Protein 9YRW (pdb70)

B-factor: mean 42.27, std 13.44, range [23.38, 127.54]

Foldseek 3Di:
DAADADAADQPQADFLLFWACFLLVNDTDGATDNHHLEAEEEEEDDAQQDFAFLQVVLFQLQVLLVVLCSPLPVNRHYQYEYEYELADPSLQVSCVVVVHDSNVSRVVRVVNVVVLCVQLLRDDHNYYHYQVVCVVLLLVLLVLLVVLVQWDAFPLLWIWGNQVVQCVDPQEDFLSRCNPPDVRDPDPPIFTQWAADDPPGDWDQHPRHTTGGTDASSRLRVSCVPPNQAGSEYEEAPVCSPPRVSVSQSSSCSNVVGRHSYNGYAHFAAEAEPPHGQDPVVVPTHGSVNVCVPDHSQLSLVLSLQDQGRYYHYDYPPCPSSPVSVVLVVLVVVLCVLLVVCLVPPDPVPADAPCDPLNVVLVVLLVVLVVQLSVCCSHNHNSNVNSVSLVVSSVSVVVCSVDPRDNSVVSVVSVVVVVSVCVSSSHDD/DLAADADAADQPQADFQLFWACFLLVNGTDGATDNHHLEAEEEEEDDAFQDFAFLQNVLFQLLVLLLVLCSPLPVNRHYQYEYEYELDDPVLQVSCVVVVDDSNVNRVVRVVNVVVLCVQLLRDDHNYYHYCVVCVVLLLVLLVLLVVLVQWDAFPLLWIWGNQVVLCVDPQEDFLSRCNPPAVRDPDPRIFTQWAADDPPGDWDDHPRHTTGGTDASRRLRVCCVPPNQAGSEYEEAPVCSPPRVSVSQSSSCSNVVHRHRYNGYAHFYAEDEPPHGQDPVVPPTHGSVNVPVVDGSQLSLVLSLQDQGRYYDYDYDPCPSSPVSVVLVVLVVVLCVLLVVLLVPDDPVPADQPCDPLNVVLVVLLVVLVVQLSVCCSHNHNSSVNSVSLVVSSVSVVVCSVDPRDNSVVSVVSVVVVVSVCVSSSHDD

InterPro domains:
  IPR009080 Aminoacyl-tRNA synthetase, class Ia, anticodon-binding [SSF47323] (462-638)
  IPR014729 Rossmann-like alpha/beta/alpha sandwich fold [G3DSA:3.40.50.620] (89-422)
  IPR015803 Cysteine-tRNA ligase [MF_00041] (107-642)
  IPR015803 Cysteine-tRNA ligase [TIGR00435] (108-636)
  IPR024909 Cysteinyl-tRNA synthetase/mycothiol ligase [PR00983] (130-141)
  IPR024909 Cysteinyl-tRNA synthetase/mycothiol ligase [PR00983] (167-176)
  IPR024909 Cysteinyl-tRNA synthetase/mycothiol ligase [PR00983] (307-325)
  IPR024909 Cysteinyl-tRNA synthetase/mycothiol ligase [PR00983] (338-359)
  IPR024909 Cysteinyl-tRNA synthetase/mycothiol ligase [PTHR10890] (93-652)
  IPR032678 tRNA synthetases class I, catalytic domain [PF01406] (122-423)
  IPR032678 tRNA synthetases class I, catalytic domain [cd00672] (111-422)

Structure (mmCIF, N/CA/C/O backbone):
data_9YRW
#
_entry.id   9YRW
#
_cell.length_a   120.001
_cell.length_b   120.001
_cell.length_c   367.223
_cell.angle_alpha   90.00
_cell.angle_beta   90.00
_cell.angle_gamma   120.00
#
_symmetry.space_group_name_H-M   'P 61 2 2'
#
loop_
_entity.id
_entity.type
_entity.pdbx_description
1 polymer 'Cysteine--tRNA ligase'
2 non-polymer 'MALONATE ION'
3 non-polymer "O5'-(L-GLUTAMYL-SULFAMOYL)-ADENOSINE"
4 non-polymer 'ZINC ION'
5 non-polymer 'SODIUM ION'
6 water water
#
loop_
_atom_site.group_PDB
_atom_site.id
_atom_site.type_symbol
_atom_site.label_atom_id
_atom_site.label_alt_id
_atom_site.label_comp_id
_atom_site.label_asym_id
_atom_site.label_entity_id
_atom_site.label_seq_id
_atom_site.pdbx_PDB_ins_code
_atom_site.Cartn_x
_atom_site.Cartn_y
_atom_site.Cartn_z
_atom_site.occupancy
_atom_site.B_iso_or_equiv
_atom_site.auth_seq_id
_atom_site.auth_comp_id
_atom_site.auth_asym_id
_atom_site.auth_atom_id
_atom_site.pdbx_PDB_model_num
ATOM 1 N N . SER A 1 21 ? 20.204 -35.319 -28.958 1.00 81.70 13 SER A N 1
ATOM 2 C CA . SER A 1 21 ? 19.054 -34.778 -28.241 1.00 87.27 13 SER A CA 1
ATOM 3 C C . SER A 1 21 ? 19.035 -35.156 -26.755 1.00 83.25 13 SER A C 1
ATOM 4 O O . SER A 1 21 ? 18.225 -34.627 -25.989 1.00 84.22 13 SER A O 1
ATOM 7 N N . LEU A 1 22 ? 19.918 -36.067 -26.343 1.00 62.34 14 LEU A N 1
ATOM 8 C CA . LEU A 1 22 ? 20.002 -36.481 -24.942 1.00 60.29 14 LEU A CA 1
ATOM 9 C C . LEU A 1 22 ? 21.461 -36.525 -24.506 1.00 55.39 14 LEU A C 1
ATOM 10 O O . LEU A 1 22 ? 22.321 -37.008 -25.252 1.00 48.26 14 LEU A O 1
ATOM 15 N N . PRO A 1 23 ? 21.772 -36.052 -23.306 1.00 59.29 15 PRO A N 1
ATOM 16 C CA . PRO A 1 23 ? 23.181 -36.005 -22.893 1.00 56.39 15 PRO A CA 1
ATOM 17 C C . PRO A 1 23 ? 23.771 -37.403 -22.771 1.00 56.91 15 PRO A C 1
ATOM 18 O O . PRO A 1 23 ? 23.106 -38.346 -22.334 1.00 55.45 15 PRO A O 1
ATOM 22 N N . LYS A 1 24 ? 25.031 -37.526 -23.171 1.00 56.94 16 LYS A N 1
ATOM 23 C CA . LYS A 1 24 ? 25.791 -38.760 -23.045 1.00 59.16 16 LYS A CA 1
ATOM 24 C C . LYS A 1 24 ? 26.735 -38.668 -21.850 1.00 55.17 16 LYS A C 1
ATOM 25 O O . LYS A 1 24 ? 27.115 -37.577 -21.406 1.00 54.17 16 LYS A O 1
ATOM 27 N N . TRP A 1 25 ? 27.098 -39.832 -21.319 1.00 48.61 17 TRP A N 1
ATOM 28 C CA . TRP A 1 25 ? 28.010 -39.921 -20.187 1.00 47.01 17 TRP A CA 1
ATOM 29 C C . TRP A 1 25 ? 29.101 -40.932 -20.501 1.00 40.09 17 TRP A C 1
ATOM 30 O O . TRP A 1 25 ? 28.825 -41.991 -21.064 1.00 41.68 17 TRP A O 1
ATOM 41 N N . ASN A 1 26 ? 30.336 -40.597 -20.139 1.00 40.34 18 ASN A N 1
ATOM 42 C CA . ASN A 1 26 ? 31.498 -41.449 -20.377 1.00 48.27 18 ASN A CA 1
ATOM 43 C C . ASN A 1 26 ? 31.950 -42.023 -19.035 1.00 43.57 18 ASN A C 1
ATOM 44 O O . ASN A 1 26 ? 32.368 -41.279 -18.143 1.00 39.48 18 ASN A O 1
ATOM 49 N N . GLN A 1 27 ? 31.841 -43.332 -18.890 1.00 42.68 19 GLN A N 1
ATOM 50 C CA . GLN A 1 27 ? 32.348 -44.004 -17.702 1.00 48.20 19 GLN A CA 1
ATOM 51 C C . GLN A 1 27 ? 33.870 -43.981 -17.732 1.00 44.91 19 GLN A C 1
ATOM 52 O O . GLN A 1 27 ? 34.457 -44.289 -18.767 1.00 43.96 19 GLN A O 1
ATOM 58 N N . PRO A 1 28 ? 34.544 -43.620 -16.642 1.00 39.67 20 PRO A N 1
ATOM 59 C CA . PRO A 1 28 ? 36.015 -43.642 -16.667 1.00 40.56 20 PRO A CA 1
ATOM 60 C C . PRO A 1 28 ? 36.541 -45.046 -16.949 1.00 43.28 20 PRO A C 1
ATOM 61 O O . PRO A 1 28 ? 35.944 -46.052 -16.556 1.00 40.83 20 PRO A O 1
ATOM 65 N N . SER A 1 29 ? 37.675 -45.113 -17.641 1.00 42.44 21 SER A N 1
ATOM 66 C CA . SER A 1 29 ? 38.303 -46.404 -17.899 1.00 47.64 21 SER A CA 1
ATOM 67 C C . SER A 1 29 ? 38.813 -47.036 -16.606 1.00 42.52 21 SER A C 1
ATOM 68 O O . SER A 1 29 ? 39.281 -46.357 -15.686 1.00 42.44 21 SER A O 1
ATOM 71 N N . LYS A 1 30 ? 38.737 -48.361 -16.553 1.00 43.59 22 LYS A N 1
ATOM 72 C CA . LYS A 1 30 ? 39.122 -49.092 -15.359 1.00 45.61 22 LYS A CA 1
ATOM 73 C C . LYS A 1 30 ? 40.617 -49.365 -15.281 1.00 47.93 22 LYS A C 1
ATOM 74 O O . LYS A 1 30 ? 41.101 -49.745 -14.217 1.00 41.64 22 LYS A O 1
ATOM 80 N N . GLU A 1 31 ? 41.367 -49.158 -16.353 1.00 49.59 23 GLU A N 1
ATOM 81 C CA . GLU A 1 31 ? 42.758 -49.589 -16.356 1.00 54.86 23 GLU A CA 1
ATOM 82 C C . GLU A 1 31 ? 43.575 -48.723 -15.409 1.00 46.36 23 GLU A C 1
ATOM 83 O O . GLU A 1 31 ? 43.560 -47.493 -15.504 1.00 45.93 23 GLU A O 1
ATOM 89 N N . GLY A 1 32 ? 44.278 -49.368 -14.481 1.00 47.18 24 GLY A N 1
ATOM 90 C CA . GLY A 1 32 ? 45.126 -48.653 -13.554 1.00 45.59 24 GLY A CA 1
ATOM 91 C C . GLY A 1 32 ? 44.410 -48.023 -12.383 1.00 42.04 24 GLY A C 1
ATOM 92 O O . GLY A 1 32 ? 45.046 -47.303 -11.609 1.00 44.12 24 GLY A O 1
ATOM 93 N N . LYS A 1 33 ? 43.121 -48.288 -12.211 1.00 42.58 25 LYS A N 1
ATOM 94 C CA . LYS A 1 33 ? 42.327 -47.668 -11.160 1.00 38.08 25 LYS A CA 1
ATOM 95 C C . LYS A 1 33 ? 42.072 -48.657 -10.033 1.00 39.36 25 LYS A C 1
ATOM 96 O O . LYS A 1 33 ? 42.130 -49.870 -10.219 1.00 39.81 25 LYS A O 1
ATOM 102 N N . LYS A 1 34 ? 41.784 -48.119 -8.850 1.00 38.84 26 LYS A N 1
ATOM 103 C CA . LYS A 1 34 ? 41.213 -48.934 -7.786 1.00 37.71 26 LYS A CA 1
ATOM 104 C C . LYS A 1 34 ? 39.782 -49.321 -8.155 1.00 35.21 26 LYS A C 1
ATOM 105 O O . LYS A 1 34 ? 38.948 -48.456 -8.429 1.00 34.44 26 LYS A O 1
ATOM 111 N N . ILE A 1 35 ? 39.490 -50.614 -8.153 1.00 34.63 27 ILE A N 1
ATOM 112 C CA . ILE A 1 35 ? 38.184 -51.135 -8.548 1.00 35.87 27 ILE A CA 1
ATOM 113 C C . ILE A 1 35 ? 37.612 -51.881 -7.351 1.00 34.23 27 ILE A C 1
ATOM 114 O O . ILE A 1 35 ? 38.113 -52.955 -6.999 1.00 36.71 27 ILE A O 1
ATOM 119 N N . THR A 1 36 ? 36.538 -51.349 -6.750 1.00 34.03 28 THR A N 1
ATOM 120 C CA . THR A 1 36 ? 35.893 -51.999 -5.606 1.00 34.40 28 THR A CA 1
ATOM 121 C C . THR A 1 36 ? 34.590 -52.687 -5.968 1.00 36.41 28 THR A C 1
ATOM 122 O O . THR A 1 36 ? 34.088 -53.488 -5.176 1.00 33.34 28 THR A O 1
ATOM 126 N N . ASN A 1 37 ? 34.046 -52.394 -7.142 1.00 32.79 29 ASN A N 1
ATOM 127 C CA . ASN A 1 37 ? 32.709 -52.790 -7.576 1.00 30.77 29 ASN A CA 1
ATOM 128 C C . ASN A 1 37 ? 31.616 -52.032 -6.836 1.00 34.75 29 ASN A C 1
ATOM 129 O O . ASN A 1 37 ? 30.447 -52.429 -6.862 1.00 31.21 29 ASN A O 1
ATOM 134 N N . LEU A 1 38 ? 31.968 -50.905 -6.222 1.00 29.86 30 LEU A N 1
ATOM 135 C CA . LEU A 1 38 ? 30.963 -49.997 -5.682 1.00 30.75 30 LEU A CA 1
ATOM 136 C C . LEU A 1 38 ? 30.095 -49.430 -6.801 1.00 32.10 30 LEU A C 1
ATOM 137 O O . LEU A 1 38 ? 30.606 -48.984 -7.831 1.00 30.72 30 LEU A O 1
ATOM 142 N N . PHE A 1 39 ? 28.785 -49.419 -6.589 1.00 29.94 31 PHE A N 1
ATOM 143 C CA . PHE A 1 39 ? 27.845 -48.751 -7.482 1.00 35.01 31 PHE A CA 1
ATOM 144 C C . PHE A 1 39 ? 27.218 -47.573 -6.754 1.00 33.83 31 PHE A C 1
ATOM 145 O O . PHE A 1 39 ? 26.900 -47.669 -5.559 1.00 29.99 31 PHE A O 1
ATOM 153 N N . VAL A 1 40 ? 27.054 -46.456 -7.469 1.00 30.51 32 VAL A N 1
ATOM 154 C CA . VAL A 1 40 ? 26.467 -45.256 -6.884 1.00 30.95 32 VAL A CA 1
ATOM 155 C C . VAL A 1 40 ? 25.385 -44.703 -7.805 1.00 31.95 32 VAL A C 1
ATOM 156 O O . VAL A 1 40 ? 25.439 -44.845 -9.034 1.00 32.35 32 VAL A O 1
ATOM 160 N N . ASN A 1 41 ? 24.402 -44.054 -7.193 1.00 31.53 33 ASN A N 1
ATOM 161 C CA . ASN A 1 41 ? 23.315 -43.399 -7.921 1.00 32.32 33 ASN A CA 1
ATOM 162 C C . ASN A 1 41 ? 23.821 -42.063 -8.460 1.00 30.20 33 ASN A C 1
ATOM 163 O O . ASN A 1 41 ? 23.969 -41.087 -7.717 1.00 28.72 33 ASN A O 1
ATOM 168 N N . ASN A 1 42 ? 24.088 -42.033 -9.770 1.00 32.14 34 ASN A N 1
ATOM 169 C CA . ASN A 1 42 ? 24.683 -40.896 -10.462 1.00 32.47 34 ASN A CA 1
ATOM 170 C C . ASN A 1 42 ? 23.579 -40.075 -11.116 1.00 32.55 34 ASN A C 1
ATOM 171 O O . ASN A 1 42 ? 22.851 -40.585 -11.969 1.00 32.81 34 ASN A O 1
ATOM 176 N N . SER A 1 43 ? 23.444 -38.811 -10.718 1.00 31.13 35 SER A N 1
ATOM 177 C CA . SER A 1 43 ? 22.415 -37.968 -11.323 1.00 33.29 35 SER A CA 1
ATOM 178 C C . SER A 1 43 ? 22.689 -37.679 -12.796 1.00 33.22 35 SER A C 1
ATOM 179 O O . SER A 1 43 ? 21.773 -37.262 -13.515 1.00 31.60 35 SER A O 1
ATOM 182 N N . LEU A 1 44 ? 23.927 -37.875 -13.259 1.00 31.53 36 LEU A N 1
ATOM 183 C CA . LEU A 1 44 ? 24.217 -37.673 -14.675 1.00 31.67 36 LEU A CA 1
ATOM 184 C C . LEU A 1 44 ? 23.634 -38.793 -15.530 1.00 38.43 36 LEU A C 1
ATOM 185 O O . LEU A 1 44 ? 23.270 -38.555 -16.685 1.00 35.82 36 LEU A O 1
ATOM 190 N N . THR A 1 45 ? 23.506 -40.002 -14.978 1.00 34.96 37 THR A N 1
ATOM 191 C CA . THR A 1 45 ? 22.897 -41.120 -15.689 1.00 40.96 37 THR A CA 1
ATOM 192 C C . THR A 1 45 ? 21.506 -41.473 -15.178 1.00 38.51 37 THR A C 1
ATOM 193 O O . THR A 1 45 ? 20.812 -42.254 -15.829 1.00 36.16 37 THR A O 1
ATOM 197 N N . HIS A 1 46 ? 21.081 -40.920 -14.039 1.00 35.33 38 HIS A N 1
ATOM 198 C CA . HIS A 1 46 ? 19.807 -41.276 -13.395 1.00 38.15 38 HIS A CA 1
ATOM 199 C C . HIS A 1 46 ? 19.709 -42.780 -13.169 1.00 37.63 38 HIS A C 1
ATOM 200 O O . HIS A 1 46 ? 18.667 -43.407 -13.379 1.00 40.43 38 HIS A O 1
ATOM 207 N N . SER A 1 47 ? 20.815 -43.359 -12.730 1.00 36.37 39 SER A N 1
ATOM 208 C CA . SER A 1 47 ? 20.913 -44.795 -12.570 1.00 38.55 39 SER A CA 1
ATOM 209 C C . SER A 1 47 ? 22.074 -45.078 -11.641 1.00 35.95 39 SER A C 1
ATOM 210 O O . SER A 1 47 ? 22.965 -44.244 -11.448 1.00 30.75 39 SER A O 1
ATOM 213 N N . LYS A 1 48 ? 22.079 -46.286 -11.113 1.00 35.59 40 LYS A N 1
ATOM 214 C CA . LYS A 1 48 ? 23.213 -46.772 -10.349 1.00 37.91 40 LYS A CA 1
ATOM 215 C C . LYS A 1 48 ? 24.255 -47.307 -11.318 1.00 35.85 40 LYS A C 1
ATOM 216 O O . LYS A 1 48 ? 23.949 -48.146 -12.166 1.00 33.96 40 LYS A O 1
ATOM 222 N N . VAL A 1 49 ? 25.470 -46.766 -11.243 1.00 34.55 41 VAL A N 1
ATOM 223 C CA . VAL A 1 49 ? 26.561 -47.135 -12.138 1.00 32.02 41 VAL A CA 1
ATOM 224 C C . VAL A 1 49 ? 27.805 -47.383 -11.297 1.00 32.00 41 VAL A C 1
ATOM 225 O O . VAL A 1 49 ? 27.946 -46.872 -10.184 1.00 32.54 41 VAL A O 1
ATOM 229 N N . GLU A 1 50 ? 28.713 -48.183 -11.842 1.00 32.06 42 GLU A N 1
ATOM 230 C CA . GLU A 1 50 ? 29.930 -48.526 -11.123 1.00 32.18 42 GLU A CA 1
ATOM 231 C C . GLU A 1 50 ? 30.810 -47.295 -10.948 1.00 30.87 42 GLU A C 1
ATOM 232 O O . GLU A 1 50 ? 31.016 -46.518 -11.887 1.00 29.39 42 GLU A O 1
ATOM 238 N N . PHE A 1 51 ? 31.344 -47.134 -9.736 1.00 28.44 43 PHE A N 1
ATOM 239 C CA . PHE A 1 51 ? 32.188 -46.001 -9.397 1.00 31.50 43 PHE A CA 1
ATOM 240 C C . PHE A 1 51 ? 33.637 -46.343 -9.725 1.00 34.23 43 PHE A C 1
ATOM 241 O O . PHE A 1 51 ? 34.183 -47.327 -9.211 1.00 32.98 43 PHE A O 1
ATOM 249 N N . ILE A 1 52 ? 34.257 -45.520 -10.568 1.00 33.94 44 ILE A N 1
ATOM 250 C CA . ILE A 1 52 ? 35.623 -45.733 -11.029 1.00 33.94 44 ILE A CA 1
ATOM 251 C C . ILE A 1 52 ? 36.374 -44.412 -10.931 1.00 35.45 44 ILE A C 1
ATOM 252 O O . ILE A 1 52 ? 35.995 -43.433 -11.582 1.00 35.11 44 ILE A O 1
ATOM 257 N N . PRO A 1 53 ? 37.459 -44.330 -10.155 1.00 31.64 45 PRO A N 1
ATOM 258 C CA . PRO A 1 53 ? 38.212 -43.076 -10.077 1.00 31.39 45 PRO A CA 1
ATOM 259 C C . PRO A 1 53 ? 38.804 -42.656 -11.415 1.00 35.52 45 PRO A C 1
ATOM 260 O O . PRO A 1 53 ? 39.087 -43.476 -12.291 1.00 35.16 45 PRO A O 1
ATOM 264 N N . GLN A 1 54 ? 38.979 -41.343 -11.562 1.00 35.45 46 GLN A N 1
ATOM 265 C CA . GLN A 1 54 ? 39.694 -40.801 -12.713 1.00 37.87 46 GLN A CA 1
ATOM 266 C C . GLN A 1 54 ? 41.177 -41.166 -12.682 1.00 37.59 46 GLN A C 1
ATOM 267 O O . GLN A 1 54 ? 41.789 -41.355 -13.734 1.00 38.25 46 GLN A O 1
ATOM 273 N N . GLU A 1 55 ? 41.760 -41.286 -11.497 1.00 35.15 47 GLU A N 1
ATOM 274 C CA . GLU A 1 55 ? 43.177 -41.593 -11.336 1.00 41.95 47 GLU A CA 1
ATOM 275 C C . GLU A 1 55 ? 43.345 -42.496 -10.126 1.00 43.90 47 GLU A C 1
ATOM 276 O O . GLU A 1 55 ? 42.932 -42.134 -9.022 1.00 37.32 47 GLU A O 1
ATOM 282 N N . GLY A 1 56 ? 43.947 -43.661 -10.336 1.00 39.85 48 GLY A N 1
ATOM 283 C CA . GLY A 1 56 ? 44.330 -44.513 -9.218 1.00 40.52 48 GLY A CA 1
ATOM 284 C C . GLY A 1 56 ? 43.201 -44.767 -8.246 1.00 40.39 48 GLY A C 1
ATOM 285 O O . GLY A 1 56 ? 42.101 -45.195 -8.627 1.00 37.05 48 GLY A O 1
ATOM 286 N N . ASN A 1 57 ? 43.480 -44.519 -6.963 1.00 38.10 49 ASN A N 1
ATOM 287 C CA . ASN A 1 57 ? 42.494 -44.624 -5.895 1.00 37.28 49 ASN A CA 1
ATOM 288 C C . ASN A 1 57 ? 42.042 -43.254 -5.409 1.00 36.17 49 ASN A C 1
ATOM 289 O O . ASN A 1 57 ? 41.490 -43.146 -4.311 1.00 37.47 49 ASN A O 1
ATOM 294 N N . LYS A 1 58 ? 42.261 -42.204 -6.201 1.00 33.75 50 LYS A N 1
ATOM 295 C CA . LYS A 1 58 ? 41.979 -40.843 -5.769 1.00 32.46 50 LYS A CA 1
ATOM 296 C C . LYS A 1 58 ? 40.561 -40.403 -6.129 1.00 33.14 50 LYS A C 1
ATOM 297 O O . LYS A 1 58 ? 40.040 -40.740 -7.196 1.00 33.10 50 LYS A O 1
ATOM 303 N N . ILE A 1 59 ? 39.960 -39.615 -5.235 1.00 31.45 51 ILE A N 1
ATOM 304 C CA . ILE A 1 59 ? 38.637 -39.028 -5.421 1.00 30.71 51 ILE A CA 1
ATOM 305 C C . ILE A 1 59 ? 38.748 -37.531 -5.157 1.00 34.71 51 ILE A C 1
ATOM 306 O O . ILE A 1 59 ? 38.949 -37.106 -4.012 1.00 31.97 51 ILE A O 1
ATOM 311 N N . LYS A 1 60 ? 38.592 -36.735 -6.204 1.00 31.46 52 LYS A N 1
ATOM 312 C CA . LYS A 1 60 ? 38.480 -35.291 -6.075 1.00 31.43 52 LYS A CA 1
ATOM 313 C C . LYS A 1 60 ? 37.003 -34.956 -5.981 1.00 32.02 52 LYS A C 1
ATOM 314 O O . LYS A 1 60 ? 36.235 -35.302 -6.883 1.00 28.80 52 LYS A O 1
ATOM 320 N N . TRP A 1 61 ? 36.614 -34.279 -4.894 1.00 31.82 53 TRP A N 1
ATOM 321 C CA . TRP A 1 61 ? 35.217 -34.112 -4.517 1.00 29.59 53 TRP A CA 1
ATOM 322 C C . TRP A 1 61 ? 34.943 -32.672 -4.113 1.00 32.32 53 TRP A C 1
ATOM 323 O O . TRP A 1 61 ? 35.563 -32.157 -3.180 1.00 31.14 53 TRP A O 1
ATOM 334 N N . TYR A 1 62 ? 33.988 -32.033 -4.787 1.00 30.93 54 TYR A N 1
ATOM 335 C CA . TYR A 1 62 ? 33.492 -30.714 -4.398 1.00 30.49 54 TYR A CA 1
ATOM 336 C C . TYR A 1 62 ? 32.064 -30.840 -3.887 1.00 28.78 54 TYR A C 1
ATOM 337 O O . TYR A 1 62 ? 31.239 -31.520 -4.502 1.00 27.81 54 TYR A O 1
ATOM 346 N N . ALA A 1 63 ? 31.786 -30.210 -2.747 1.00 32.47 55 ALA A N 1
ATOM 347 C CA . ALA A 1 63 ? 30.459 -30.199 -2.140 1.00 29.93 55 ALA A CA 1
ATOM 348 C C . ALA A 1 63 ? 30.063 -28.756 -1.865 1.00 33.75 55 ALA A C 1
ATOM 349 O O . ALA A 1 63 ? 30.844 -28.004 -1.274 1.00 31.83 55 ALA A O 1
ATOM 351 N N . CYS A 1 64 ? 28.859 -28.372 -2.289 1.00 26.60 56 CYS A N 1
ATOM 352 C CA . CYS A 1 64 ? 28.390 -27.010 -2.082 1.00 33.16 56 CYS A CA 1
ATOM 353 C C . CYS A 1 64 ? 28.147 -26.768 -0.602 1.00 29.13 56 CYS A C 1
ATOM 354 O O . CYS A 1 64 ? 27.604 -27.627 0.105 1.00 28.46 56 CYS A O 1
ATOM 357 N N . GLY A 1 65 ? 28.558 -25.596 -0.147 1.00 30.85 57 GLY A N 1
ATOM 358 C CA . GLY A 1 65 ? 28.507 -25.231 1.244 1.00 29.74 57 GLY A CA 1
ATOM 359 C C . GLY A 1 65 ? 27.279 -24.414 1.569 1.00 33.32 57 GLY A C 1
ATOM 360 O O . GLY A 1 65 ? 26.437 -24.128 0.711 1.00 33.24 57 GLY A O 1
ATOM 361 N N . PRO A 1 66 ? 27.162 -24.024 2.830 1.00 39.59 58 PRO A N 1
ATOM 362 C CA . PRO A 1 66 ? 25.981 -23.287 3.288 1.00 37.83 58 PRO A CA 1
ATOM 363 C C . PRO A 1 66 ? 26.071 -21.810 2.958 1.00 39.29 58 PRO A C 1
ATOM 364 O O . PRO A 1 66 ? 27.143 -21.266 2.678 1.00 46.54 58 PRO A O 1
ATOM 368 N N . THR A 1 67 ? 24.906 -21.162 2.985 1.00 43.79 59 THR A N 1
ATOM 369 C CA . THR A 1 67 ? 24.825 -19.706 2.885 1.00 59.01 59 THR A CA 1
ATOM 370 C C . THR A 1 67 ? 24.823 -19.167 4.313 1.00 50.81 59 THR A C 1
ATOM 371 O O . THR A 1 67 ? 23.915 -19.465 5.092 1.00 60.78 59 THR A O 1
ATOM 373 N N . VAL A 1 68 ? 25.868 -18.426 4.677 1.00 47.28 60 VAL A N 1
ATOM 374 C CA . VAL A 1 68 ? 26.099 -18.141 6.087 1.00 38.46 60 VAL A CA 1
ATOM 375 C C . VAL A 1 68 ? 25.526 -16.792 6.495 1.00 37.57 60 VAL A C 1
ATOM 376 O O . VAL A 1 68 ? 26.268 -15.859 6.814 1.00 36.03 60 VAL A O 1
ATOM 380 N N . TYR A 1 69 ? 24.209 -16.735 6.674 1.00 36.11 61 TYR A N 1
ATOM 381 C CA . TYR A 1 69 ? 23.558 -15.531 7.144 1.00 38.03 61 TYR A CA 1
ATOM 382 C C . TYR A 1 69 ? 22.680 -15.824 8.341 1.00 38.65 61 TYR A C 1
ATOM 383 O O . TYR A 1 69 ? 22.103 -14.891 8.909 1.00 37.50 61 TYR A O 1
ATOM 392 N N . ASP A 1 70 ? 22.622 -17.079 8.769 1.00 36.01 62 ASP A N 1
ATOM 393 C CA . ASP A 1 70 ? 21.698 -17.541 9.791 1.00 38.72 62 ASP A CA 1
ATOM 394 C C . ASP A 1 70 ? 22.153 -18.916 10.255 1.00 33.61 62 ASP A C 1
ATOM 395 O O . ASP A 1 70 ? 23.075 -19.510 9.690 1.00 33.02 62 ASP A O 1
ATOM 400 N N . ALA A 1 71 ? 21.447 -19.448 11.251 1.00 33.57 63 ALA A N 1
ATOM 401 C CA . ALA A 1 71 ? 21.785 -20.749 11.814 1.00 34.80 63 ALA A CA 1
ATOM 402 C C . ALA A 1 71 ? 21.413 -21.889 10.861 1.00 36.51 63 ALA A C 1
ATOM 403 O O . ALA A 1 71 ? 20.421 -21.821 10.134 1.00 33.03 63 ALA A O 1
ATOM 405 N N . ALA A 1 72 ? 22.183 -22.973 10.922 1.00 31.31 64 ALA A N 1
ATOM 406 C CA . ALA A 1 72 ? 21.859 -24.181 10.167 1.00 34.25 64 ALA A CA 1
ATOM 407 C C . ALA A 1 72 ? 20.795 -25.009 10.882 1.00 31.72 64 ALA A C 1
ATOM 408 O O . ALA A 1 72 ? 20.702 -25.005 12.114 1.00 29.95 64 ALA A O 1
ATOM 410 N N . HIS A 1 73 ? 19.996 -25.740 10.097 1.00 27.23 65 HIS A N 1
ATOM 411 C CA . HIS A 1 73 ? 18.902 -26.548 10.630 1.00 28.84 65 HIS A CA 1
ATOM 412 C C . HIS A 1 73 ? 19.088 -28.019 10.270 1.00 27.65 65 HIS A C 1
ATOM 413 O O . HIS A 1 73 ? 20.054 -28.405 9.600 1.00 27.34 65 HIS A O 1
ATOM 420 N N . LEU A 1 74 ? 18.137 -28.840 10.746 1.00 27.84 66 LEU A N 1
ATOM 421 C CA . LEU A 1 74 ? 18.257 -30.293 10.677 1.00 29.87 66 LEU A CA 1
ATOM 422 C C . LEU A 1 74 ? 18.300 -30.798 9.240 1.00 29.57 66 LEU A C 1
ATOM 423 O O . LEU A 1 74 ? 18.838 -31.881 8.985 1.00 26.34 66 LEU A O 1
ATOM 428 N N . GLY A 1 75 ? 17.703 -30.057 8.304 1.00 28.81 67 GLY A N 1
ATOM 429 C CA . GLY A 1 75 ? 17.823 -30.417 6.898 1.00 29.76 67 GLY A CA 1
ATOM 430 C C . GLY A 1 75 ? 19.236 -30.255 6.365 1.00 26.76 67 GLY A C 1
ATOM 431 O O . GLY A 1 75 ? 19.747 -31.134 5.669 1.00 29.07 67 GLY A O 1
ATOM 432 N N . HIS A 1 76 ? 19.899 -29.149 6.711 1.00 27.31 68 HIS A N 1
ATOM 433 C CA . HIS A 1 76 ? 21.310 -29.010 6.374 1.00 27.03 68 HIS A CA 1
ATOM 434 C C . HIS A 1 76 ? 22.122 -30.135 6.985 1.00 28.99 68 HIS A C 1
ATOM 435 O O . HIS A 1 76 ? 22.991 -30.716 6.317 1.00 28.28 68 HIS A O 1
ATOM 442 N N . ALA A 1 77 ? 21.841 -30.475 8.253 1.00 27.86 69 ALA A N 1
ATOM 443 C CA . ALA A 1 77 ? 22.556 -31.572 8.891 1.00 25.96 69 ALA A CA 1
ATOM 444 C C . ALA A 1 77 ? 22.346 -32.874 8.133 1.00 29.60 69 ALA A C 1
ATOM 445 O O . ALA A 1 77 ? 23.278 -33.677 7.994 1.00 27.40 69 ALA A O 1
ATOM 447 N N . ARG A 1 78 ? 21.136 -33.100 7.603 1.00 27.37 70 ARG A N 1
ATOM 448 C CA . ARG A 1 78 ? 20.924 -34.357 6.895 1.00 26.43 70 ARG A CA 1
ATOM 449 C C . ARG A 1 78 ? 21.887 -34.471 5.708 1.00 26.60 70 ARG A C 1
ATOM 450 O O . ARG A 1 78 ? 22.508 -35.519 5.490 1.00 29.42 70 ARG A O 1
ATOM 458 N N . THR A 1 79 ? 22.051 -33.393 4.952 1.00 28.60 71 THR A N 1
ATOM 459 C CA . THR A 1 79 ? 22.912 -33.459 3.777 1.00 29.17 71 THR A CA 1
ATOM 460 C C . THR A 1 79 ? 24.379 -33.583 4.170 1.00 25.53 71 THR A C 1
ATOM 461 O O . THR A 1 79 ? 25.091 -34.440 3.631 1.00 28.40 71 THR A O 1
ATOM 465 N N . TYR A 1 80 ? 24.863 -32.759 5.115 1.00 24.47 72 TYR A N 1
ATOM 466 C CA . TYR A 1 80 ? 26.292 -32.839 5.435 1.00 28.71 72 TYR A CA 1
ATOM 467 C C . TYR A 1 80 ? 26.628 -34.104 6.219 1.00 24.54 72 TYR A C 1
ATOM 468 O O . TYR A 1 80 ? 27.706 -34.681 6.026 1.00 27.26 72 TYR A O 1
ATOM 477 N N . VAL A 1 81 ? 25.733 -34.571 7.089 1.00 29.67 73 VAL A N 1
ATOM 478 C CA . VAL A 1 81 ? 26.011 -35.832 7.775 1.00 23.38 73 VAL A CA 1
ATOM 479 C C . VAL A 1 81 ? 25.965 -36.988 6.786 1.00 27.06 73 VAL A C 1
ATOM 480 O O . VAL A 1 81 ? 26.815 -37.884 6.825 1.00 26.51 73 VAL A O 1
ATOM 484 N N . SER A 1 82 ? 24.993 -36.986 5.866 1.00 26.36 74 SER A N 1
ATOM 485 C CA . SER A 1 82 ? 24.901 -38.106 4.929 1.00 28.92 74 SER A CA 1
ATOM 486 C C . SER A 1 82 ? 26.155 -38.209 4.083 1.00 27.10 74 SER A C 1
ATOM 487 O O . SER A 1 82 ? 26.672 -39.309 3.862 1.00 28.34 74 SER A O 1
ATOM 490 N N . PHE A 1 83 ? 26.665 -37.076 3.606 1.00 28.91 75 PHE A N 1
ATOM 491 C CA . PHE A 1 83 ? 27.881 -37.116 2.804 1.00 28.32 75 PHE A CA 1
ATOM 492 C C . PHE A 1 83 ? 29.128 -37.303 3.657 1.00 29.65 75 PHE A C 1
ATOM 493 O O . PHE A 1 83 ? 30.124 -37.831 3.152 1.00 26.95 75 PHE A O 1
ATOM 501 N N . ASP A 1 84 ? 29.076 -36.964 4.952 1.00 28.35 76 ASP A N 1
ATOM 502 C CA . ASP A 1 84 ? 30.157 -37.350 5.852 1.00 26.97 76 ASP A CA 1
ATOM 503 C C . ASP A 1 84 ? 30.243 -38.864 5.981 1.00 28.51 76 ASP A C 1
ATOM 504 O O . ASP A 1 84 ? 31.338 -39.441 5.958 1.00 27.35 76 ASP A O 1
ATOM 509 N N . ILE A 1 85 ? 29.089 -39.521 6.110 1.00 26.11 77 ILE A N 1
ATOM 510 C CA . ILE A 1 85 ? 29.040 -40.974 6.174 1.00 28.90 77 ILE A CA 1
ATOM 511 C C . ILE A 1 85 ? 29.612 -41.572 4.901 1.00 29.69 77 ILE A C 1
ATOM 512 O O . ILE A 1 85 ? 30.375 -42.543 4.938 1.00 27.00 77 ILE A O 1
ATOM 517 N N . ILE A 1 86 ? 29.227 -41.017 3.754 1.00 26.99 78 ILE A N 1
ATOM 518 C CA . ILE A 1 86 ? 29.721 -41.525 2.478 1.00 27.39 78 ILE A CA 1
ATOM 519 C C . ILE A 1 86 ? 31.227 -41.342 2.385 1.00 25.35 78 ILE A C 1
ATOM 520 O O . ILE A 1 86 ? 31.957 -42.239 1.944 1.00 28.06 78 ILE A O 1
ATOM 525 N N . ARG A 1 87 ? 31.715 -40.185 2.818 1.00 27.09 79 ARG A N 1
ATOM 526 C CA . ARG A 1 87 ? 33.147 -39.935 2.823 1.00 27.70 79 ARG A CA 1
ATOM 527 C C . ARG A 1 87 ? 33.883 -40.917 3.724 1.00 30.50 79 ARG A C 1
ATOM 528 O O . ARG A 1 87 ? 34.972 -41.389 3.372 1.00 28.22 79 ARG A O 1
ATOM 536 N N . ARG A 1 88 ? 33.321 -41.214 4.909 1.00 25.52 80 ARG A N 1
ATOM 537 C CA . ARG A 1 88 ? 33.962 -42.166 5.810 1.00 29.47 80 ARG A CA 1
ATOM 538 C C . ARG A 1 88 ? 33.925 -43.581 5.250 1.00 28.74 80 ARG A C 1
ATOM 539 O O . ARG A 1 88 ? 34.869 -44.354 5.435 1.00 27.82 80 ARG A O 1
ATOM 547 N N . ILE A 1 89 ? 32.837 -43.956 4.587 1.00 26.46 81 ILE A N 1
ATOM 548 C CA . ILE A 1 89 ? 32.816 -45.243 3.903 1.00 26.04 81 ILE A CA 1
ATOM 549 C C . ILE A 1 89 ? 33.899 -45.284 2.829 1.00 27.14 81 ILE A C 1
ATOM 550 O O . ILE A 1 89 ? 34.661 -46.253 2.718 1.00 27.98 81 ILE A O 1
ATOM 555 N N . LEU A 1 90 ? 33.989 -44.224 2.026 1.00 27.40 82 LEU A N 1
ATOM 556 C CA . LEU A 1 90 ? 34.970 -44.216 0.951 1.00 26.85 82 LEU A CA 1
ATOM 557 C C . LEU A 1 90 ? 36.390 -44.289 1.495 1.00 26.37 82 LEU A C 1
ATOM 558 O O . LEU A 1 90 ? 37.232 -45.005 0.949 1.00 29.15 82 LEU A O 1
ATOM 563 N N . VAL A 1 91 ? 36.672 -43.577 2.583 1.00 26.69 83 VAL A N 1
ATOM 564 C CA . VAL A 1 91 ? 38.040 -43.474 3.086 1.00 29.35 83 VAL A CA 1
ATOM 565 C C . VAL A 1 91 ? 38.349 -44.560 4.101 1.00 28.61 83 VAL A C 1
ATOM 566 O O . VAL A 1 91 ? 39.300 -45.329 3.924 1.00 30.15 83 VAL A O 1
ATOM 570 N N . ASN A 1 92 ? 37.578 -44.602 5.183 1.00 29.82 84 ASN A N 1
ATOM 571 C CA . ASN A 1 92 ? 37.869 -45.537 6.273 1.00 28.75 84 ASN A CA 1
ATOM 572 C C . ASN A 1 92 ? 37.607 -46.985 5.865 1.00 30.80 84 ASN A C 1
ATOM 573 O O . ASN A 1 92 ? 38.316 -47.899 6.306 1.00 30.12 84 ASN A O 1
ATOM 578 N N . TYR A 1 93 ? 36.577 -47.223 5.048 1.00 27.27 85 TYR A N 1
ATOM 579 C CA . TYR A 1 93 ? 36.182 -48.587 4.724 1.00 28.55 85 TYR A CA 1
ATOM 580 C C . TYR A 1 93 ? 36.837 -49.085 3.429 1.00 30.84 85 TYR A C 1
ATOM 581 O O . TYR A 1 93 ? 37.446 -50.154 3.418 1.00 30.17 85 TYR A O 1
ATOM 590 N N . PHE A 1 94 ? 36.741 -48.326 2.342 1.00 30.82 86 PHE A N 1
ATOM 591 C CA . PHE A 1 94 ? 37.271 -48.760 1.053 1.00 30.53 86 PHE A CA 1
ATOM 592 C C . PHE A 1 94 ? 38.700 -48.284 0.792 1.00 34.66 86 PHE A C 1
ATOM 593 O O . PHE A 1 94 ? 39.342 -48.792 -0.123 1.00 34.73 86 PHE A O 1
ATOM 601 N N . LYS A 1 95 ? 39.219 -47.338 1.574 1.00 29.64 87 LYS A N 1
ATOM 602 C CA . LYS A 1 95 ? 40.602 -46.866 1.462 1.00 30.72 87 LYS A CA 1
ATOM 603 C C . LYS A 1 95 ? 40.851 -46.098 0.166 1.00 36.09 87 LYS A C 1
ATOM 604 O O . LYS A 1 95 ? 41.968 -46.117 -0.368 1.00 33.63 87 LYS A O 1
ATOM 606 N N . TYR A 1 96 ? 39.830 -45.409 -0.347 1.00 30.07 88 TYR A N 1
ATOM 607 C CA . TYR A 1 96 ? 40.073 -44.367 -1.340 1.00 29.92 88 TYR A CA 1
ATOM 608 C C . TYR A 1 96 ? 40.744 -43.166 -0.682 1.00 32.70 88 TYR A C 1
ATOM 609 O O . TYR A 1 96 ? 40.708 -42.993 0.536 1.00 33.27 88 TYR A O 1
ATOM 618 N N . ASP A 1 97 ? 41.340 -42.319 -1.514 1.00 34.52 89 ASP A N 1
ATOM 619 C CA . ASP A 1 97 ? 42.056 -41.120 -1.087 1.00 34.76 89 ASP A CA 1
ATOM 620 C C . ASP A 1 97 ? 41.249 -39.891 -1.510 1.00 34.43 89 ASP A C 1
ATOM 621 O O . ASP A 1 97 ? 41.296 -39.487 -2.677 1.00 33.33 89 ASP A O 1
ATOM 626 N N . VAL A 1 98 ? 40.515 -39.292 -0.568 1.00 35.70 90 VAL A N 1
ATOM 627 C CA . VAL A 1 98 ? 39.576 -38.211 -0.869 1.00 33.83 90 VAL A CA 1
ATOM 628 C C . VAL A 1 98 ? 40.209 -36.851 -0.604 1.00 34.31 90 VAL A C 1
ATOM 629 O O . VAL A 1 98 ? 40.721 -36.590 0.491 1.00 35.46 90 VAL A O 1
ATOM 633 N N . PHE A 1 99 ? 40.118 -35.977 -1.607 1.00 31.91 91 PHE A N 1
ATOM 634 C CA . PHE A 1 99 ? 40.526 -34.573 -1.586 1.00 32.42 91 PHE A CA 1
ATOM 635 C C . PHE A 1 99 ? 39.239 -33.786 -1.779 1.00 33.63 91 PHE A C 1
ATOM 636 O O . PHE A 1 99 ? 38.658 -33.806 -2.871 1.00 31.69 91 PHE A O 1
ATOM 644 N N . MET A 1 100 ? 38.762 -33.146 -0.711 1.00 35.92 92 MET A N 1
ATOM 645 C CA . MET A 1 100 ? 37.425 -32.563 -0.679 1.00 31.60 92 MET A CA 1
ATOM 646 C C . MET A 1 100 ? 37.501 -31.054 -0.487 1.00 30.00 92 MET A C 1
ATOM 647 O O . MET A 1 100 ? 38.315 -30.559 0.297 1.00 34.21 92 MET A O 1
ATOM 652 N N . VAL A 1 101 ? 36.638 -30.338 -1.204 1.00 28.81 93 VAL A N 1
ATOM 653 C CA . VAL A 1 101 ? 36.540 -28.884 -1.167 1.00 35.06 93 VAL A CA 1
ATOM 654 C C . VAL A 1 101 ? 35.093 -28.502 -0.886 1.00 35.56 93 VAL A C 1
ATOM 655 O O . VAL A 1 101 ? 34.185 -29.034 -1.524 1.00 29.52 93 VAL A O 1
ATOM 659 N N . ILE A 1 102 ? 34.879 -27.571 0.044 1.00 33.43 94 ILE A N 1
ATOM 660 C CA . ILE A 1 102 ? 33.556 -27.009 0.312 1.00 34.39 94 ILE A CA 1
ATOM 661 C C . ILE A 1 102 ? 33.661 -25.492 0.294 1.00 38.65 94 ILE A C 1
ATOM 662 O O . ILE A 1 102 ? 34.562 -24.920 0.918 1.00 34.35 94 ILE A O 1
ATOM 667 N N . ASN A 1 103 ? 32.746 -24.840 -0.418 1.00 35.10 95 ASN A N 1
ATOM 668 C CA . ASN A 1 103 ? 32.754 -23.389 -0.467 1.00 36.22 95 ASN A CA 1
ATOM 669 C C . ASN A 1 103 ? 31.928 -22.802 0.674 1.00 36.66 95 ASN A C 1
ATOM 670 O O . ASN A 1 103 ? 31.076 -23.462 1.271 1.00 32.93 95 ASN A O 1
ATOM 675 N N . ILE A 1 104 ? 32.232 -21.551 0.997 1.00 36.93 96 ILE A N 1
ATOM 676 C CA . ILE A 1 104 ? 31.430 -20.729 1.895 1.00 33.61 96 ILE A CA 1
ATOM 677 C C . ILE A 1 104 ? 31.022 -19.492 1.112 1.00 36.79 96 ILE A C 1
ATOM 678 O O . ILE A 1 104 ? 31.876 -18.664 0.761 1.00 38.67 96 ILE A O 1
ATOM 683 N N . THR A 1 105 ? 29.727 -19.333 0.885 1.00 36.93 97 THR A N 1
ATOM 684 C CA . THR A 1 105 ? 29.204 -18.140 0.217 1.00 39.67 97 THR A CA 1
ATOM 685 C C . THR A 1 105 ? 29.008 -17.047 1.262 1.00 42.86 97 THR A C 1
ATOM 686 O O . THR A 1 105 ? 27.943 -16.916 1.873 1.00 42.86 97 THR A O 1
ATOM 690 N N . ASP A 1 106 ? 30.062 -16.270 1.496 1.00 36.01 98 ASP A N 1
ATOM 691 C CA . ASP A 1 106 ? 29.990 -15.185 2.464 1.00 36.15 98 ASP A CA 1
ATOM 692 C C . ASP A 1 106 ? 29.607 -13.846 1.830 1.00 41.20 98 ASP A C 1
ATOM 693 O O . ASP A 1 106 ? 29.619 -12.835 2.528 1.00 40.90 98 ASP A O 1
ATOM 698 N N . ILE A 1 107 ? 29.307 -13.816 0.530 1.00 39.92 99 ILE A N 1
ATOM 699 C CA . ILE A 1 107 ? 28.703 -12.668 -0.143 1.00 49.88 99 ILE A CA 1
ATOM 700 C C . ILE A 1 107 ? 27.498 -13.184 -0.910 1.00 48.91 99 ILE A C 1
ATOM 701 O O . ILE A 1 107 ? 27.644 -14.060 -1.768 1.00 49.20 99 ILE A O 1
ATOM 706 N N . ASP A 1 108 ? 26.325 -12.633 -0.627 1.00 41.42 100 ASP A N 1
ATOM 707 C CA . ASP A 1 108 ? 25.093 -13.118 -1.238 1.00 46.64 100 ASP A CA 1
ATOM 708 C C . ASP A 1 108 ? 24.016 -12.077 -0.986 1.00 47.60 100 ASP A C 1
ATOM 709 O O . ASP A 1 108 ? 24.108 -11.296 -0.034 1.00 41.71 100 ASP A O 1
ATOM 714 N N . ASP A 1 109 ? 22.973 -12.096 -1.824 1.00 48.85 101 ASP A N 1
ATOM 715 C CA . ASP A 1 109 ? 21.839 -11.202 -1.607 1.00 46.73 101 ASP A CA 1
ATOM 716 C C . ASP A 1 109 ? 21.283 -11.351 -0.198 1.00 45.84 101 ASP A C 1
ATOM 717 O O . ASP A 1 109 ? 20.968 -10.355 0.456 1.00 47.62 101 ASP A O 1
ATOM 722 N N . LYS A 1 110 ? 21.148 -12.590 0.285 1.00 45.06 102 LYS A N 1
ATOM 723 C CA . LYS A 1 110 ? 20.590 -12.806 1.616 1.00 43.84 102 LYS A CA 1
ATOM 724 C C . LYS A 1 110 ? 21.492 -12.224 2.694 1.00 46.53 102 LYS A C 1
ATOM 725 O O . LYS A 1 110 ? 21.008 -11.702 3.702 1.00 50.21 102 LYS A O 1
ATOM 731 N N . ILE A 1 111 ? 22.809 -12.363 2.532 1.00 42.61 103 ILE A N 1
ATOM 732 C CA . ILE A 1 111 ? 23.734 -11.800 3.509 1.00 44.82 103 ILE A CA 1
ATOM 733 C C . ILE A 1 111 ? 23.612 -10.281 3.528 1.00 43.81 103 ILE A C 1
ATOM 734 O O . ILE A 1 111 ? 23.559 -9.653 4.594 1.00 43.09 103 ILE A O 1
ATOM 739 N N . ILE A 1 112 ? 23.530 -9.670 2.349 1.00 42.41 104 ILE A N 1
ATOM 740 C CA . ILE A 1 112 ? 23.397 -8.219 2.268 1.00 41.21 104 ILE A CA 1
ATOM 741 C C . ILE A 1 112 ? 22.116 -7.762 2.958 1.00 45.42 104 ILE A C 1
ATOM 742 O O . ILE A 1 112 ? 22.136 -6.882 3.828 1.00 41.45 104 ILE A O 1
ATOM 747 N N . LYS A 1 113 ? 20.989 -8.396 2.622 1.00 44.43 105 LYS A N 1
ATOM 748 C CA . LYS A 1 113 ? 19.714 -8.005 3.219 1.00 49.00 105 LYS A CA 1
ATOM 749 C C . LYS A 1 113 ? 19.719 -8.196 4.730 1.00 50.99 105 LYS A C 1
ATOM 750 O O . LYS A 1 113 ? 19.266 -7.322 5.478 1.00 48.23 105 LYS A O 1
ATOM 756 N N . ARG A 1 114 ? 20.224 -9.333 5.204 1.00 45.03 106 ARG A N 1
ATOM 757 C CA . ARG A 1 114 ? 20.231 -9.561 6.642 1.00 45.42 106 ARG A CA 1
ATOM 758 C C . ARG A 1 114 ? 21.152 -8.576 7.341 1.00 49.29 106 ARG A C 1
ATOM 759 O O . ARG A 1 114 ? 20.838 -8.084 8.433 1.00 50.09 106 ARG A O 1
ATOM 767 N N . SER A 1 115 ? 22.278 -8.246 6.713 1.00 44.32 107 SER A N 1
ATOM 768 C CA . SER A 1 115 ? 23.243 -7.377 7.372 1.00 50.06 107 SER A CA 1
ATOM 769 C C . SER A 1 115 ? 22.727 -5.942 7.483 1.00 50.20 107 SER A C 1
ATOM 770 O O . SER A 1 115 ? 23.079 -5.237 8.436 1.00 46.81 107 SER A O 1
ATOM 773 N N . VAL A 1 116 ? 21.902 -5.482 6.539 1.00 54.18 108 VAL A N 1
ATOM 774 C CA . VAL A 1 116 ? 21.306 -4.155 6.709 1.00 62.14 108 VAL A CA 1
ATOM 775 C C . VAL A 1 116 ? 20.203 -4.191 7.768 1.00 60.71 108 VAL A C 1
ATOM 776 O O . VAL A 1 116 ? 20.081 -3.268 8.580 1.00 55.65 108 VAL A O 1
ATOM 780 N N . GLU A 1 117 ? 19.412 -5.273 7.810 1.00 62.40 109 GLU A N 1
ATOM 781 C CA . GLU A 1 117 ? 18.371 -5.380 8.834 1.00 67.33 109 GLU A CA 1
ATOM 782 C C . GLU A 1 117 ? 18.969 -5.304 10.232 1.00 64.67 109 GLU A C 1
ATOM 783 O O . GLU A 1 117 ? 18.418 -4.644 11.117 1.00 72.75 109 GLU A O 1
ATOM 789 N N . GLU A 1 118 ? 20.072 -6.006 10.457 1.00 60.99 110 GLU A N 1
ATOM 790 C CA . GLU A 1 118 ? 20.731 -6.062 11.753 1.00 58.15 110 GLU A CA 1
ATOM 791 C C . GLU A 1 118 ? 21.762 -4.957 11.954 1.00 55.72 110 GLU A C 1
ATOM 792 O O . GLU A 1 118 ? 22.318 -4.845 13.052 1.00 61.59 110 GLU A O 1
ATOM 798 N N . LYS A 1 119 ? 22.061 -4.164 10.928 1.00 53.15 111 LYS A N 1
ATOM 799 C CA . LYS A 1 119 ? 22.996 -3.044 11.063 1.00 62.18 111 LYS A CA 1
ATOM 800 C C . LYS A 1 119 ? 24.397 -3.518 11.457 1.00 60.52 111 LYS A C 1
ATOM 801 O O . LYS A 1 119 ? 25.031 -2.956 12.353 1.00 59.46 111 LYS A O 1
ATOM 803 N N . ILE A 1 120 ? 24.880 -4.581 10.803 1.00 55.44 112 ILE A N 1
ATOM 804 C CA . ILE A 1 120 ? 26.264 -5.020 10.929 1.00 55.63 112 ILE A CA 1
ATOM 805 C C . ILE A 1 120 ? 26.867 -5.248 9.547 1.00 46.49 112 ILE A C 1
ATOM 806 O O . ILE A 1 120 ? 26.159 -5.398 8.553 1.00 51.66 112 ILE A O 1
ATOM 811 N N . GLY A 1 121 ? 28.200 -5.240 9.494 1.00 46.31 113 GLY A N 1
ATOM 812 C CA . GLY A 1 121 ? 28.891 -5.423 8.229 1.00 48.84 113 GLY A CA 1
ATOM 813 C C . GLY A 1 121 ? 28.662 -6.808 7.653 1.00 48.57 113 GLY A C 1
ATOM 814 O O . GLY A 1 121 ? 28.444 -7.781 8.377 1.00 45.48 113 GLY A O 1
ATOM 815 N N . PHE A 1 122 ? 28.745 -6.910 6.322 1.00 45.44 114 PHE A N 1
ATOM 816 C CA A PHE A 1 122 ? 28.477 -8.199 5.690 0.38 48.32 114 PHE A CA 1
ATOM 817 C CA B PHE A 1 122 ? 28.496 -8.193 5.665 0.62 48.33 114 PHE A CA 1
ATOM 818 C C . PHE A 1 122 ? 29.505 -9.243 6.119 1.00 48.17 114 PHE A C 1
ATOM 819 O O . PHE A 1 122 ? 29.164 -10.421 6.301 1.00 43.57 114 PHE A O 1
ATOM 834 N N . THR A 1 123 ? 30.760 -8.834 6.305 1.00 44.99 115 THR A N 1
ATOM 835 C CA . THR A 1 123 ? 31.786 -9.789 6.702 1.00 48.94 115 THR A CA 1
ATOM 836 C C . THR A 1 123 ? 31.578 -10.261 8.134 1.00 45.74 115 THR A C 1
ATOM 837 O O . THR A 1 123 ? 31.775 -11.442 8.433 1.00 44.59 115 THR A O 1
ATOM 841 N N . GLU A 1 124 ? 31.213 -9.354 9.039 1.00 48.15 116 GLU A N 1
ATOM 842 C CA . GLU A 1 124 ? 31.001 -9.758 10.426 1.00 50.43 116 GLU A CA 1
ATOM 843 C C . GLU A 1 124 ? 29.843 -10.734 10.538 1.00 44.78 116 GLU A C 1
ATOM 844 O O . GLU A 1 124 ? 29.889 -11.672 11.340 1.00 40.19 116 GLU A O 1
ATOM 850 N N . LEU A 1 125 ? 28.774 -10.497 9.783 1.00 40.58 117 LEU A N 1
ATOM 851 C CA . LEU A 1 125 ? 27.660 -11.431 9.784 1.00 41.73 117 LEU A CA 1
ATOM 852 C C . LEU A 1 125 ? 28.100 -12.785 9.249 1.00 37.60 117 LEU A C 1
ATOM 853 O O . LEU A 1 125 ? 27.865 -13.822 9.881 1.00 34.17 117 LEU A O 1
ATOM 858 N N . ALA A 1 126 ? 28.781 -12.790 8.099 1.00 36.74 118 ALA A N 1
ATOM 859 C CA . ALA A 1 126 ? 29.138 -14.049 7.453 1.00 37.89 118 ALA A CA 1
ATOM 860 C C . ALA A 1 126 ? 30.108 -14.858 8.306 1.00 38.13 118 ALA A C 1
ATOM 861 O O . ALA A 1 126 ? 30.015 -16.088 8.362 1.00 36.38 118 ALA A O 1
ATOM 863 N N . ARG A 1 127 ? 31.086 -14.190 8.925 1.00 37.30 119 ARG A N 1
ATOM 864 C CA . ARG A 1 127 ? 32.052 -14.909 9.750 1.00 39.86 119 ARG A CA 1
ATOM 865 C C . ARG A 1 127 ? 31.375 -15.523 10.962 1.00 35.20 119 ARG A C 1
ATOM 866 O O . ARG A 1 127 ? 31.753 -16.614 11.397 1.00 38.60 119 ARG A O 1
ATOM 874 N N . 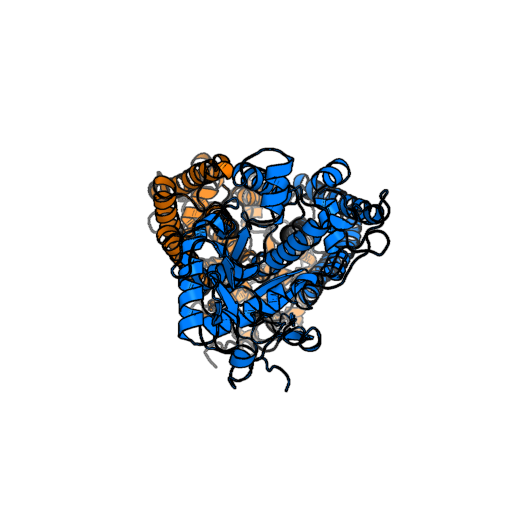LYS A 1 128 ? 30.377 -14.832 11.528 1.00 36.19 120 LYS A N 1
ATOM 875 C CA . LYS A 1 128 ? 29.667 -15.388 12.672 1.00 38.08 120 LYS A CA 1
ATOM 876 C C . LYS A 1 128 ? 28.969 -16.683 12.296 1.00 34.94 120 LYS A C 1
ATOM 877 O O . LYS A 1 128 ? 29.092 -17.697 12.995 1.00 34.10 120 LYS A O 1
ATOM 883 N N . TRP A 1 129 ? 28.218 -16.676 11.196 1.00 33.07 121 TRP A N 1
ATOM 884 C CA . TRP A 1 129 ? 27.438 -17.867 10.888 1.00 33.45 121 TRP A CA 1
ATOM 885 C C . TRP A 1 129 ? 28.272 -18.941 10.214 1.00 33.40 121 TRP A C 1
ATOM 886 O O . TRP A 1 129 ? 27.905 -20.121 10.286 1.00 32.45 121 TRP A O 1
ATOM 897 N N . GLU A 1 130 ? 29.398 -18.576 9.598 1.00 33.59 122 GLU A N 1
ATOM 898 C CA . GLU A 1 130 ? 30.335 -19.608 9.179 1.00 34.78 122 GLU A CA 1
ATOM 899 C C . GLU A 1 130 ? 30.925 -20.298 10.403 1.00 32.82 122 GLU A C 1
ATOM 900 O O . GLU A 1 130 ? 31.039 -21.524 10.443 1.00 33.54 122 GLU A O 1
ATOM 906 N N . TYR A 1 131 ? 31.284 -19.520 11.419 1.00 33.16 123 TYR A N 1
ATOM 907 C CA . TYR A 1 131 ? 31.831 -20.111 12.631 1.00 38.42 123 TYR A CA 1
ATOM 908 C C . TYR A 1 131 ? 30.829 -21.054 13.287 1.00 33.79 123 TYR A C 1
ATOM 909 O O . TYR A 1 131 ? 31.183 -22.180 13.657 1.00 34.90 123 TYR A O 1
ATOM 918 N N . GLU A 1 132 ? 29.563 -20.637 13.391 1.00 32.61 124 GLU A N 1
ATOM 919 C CA . GLU A 1 132 ? 28.552 -21.497 13.990 1.00 34.73 124 GLU A CA 1
ATOM 920 C C . GLU A 1 132 ? 28.265 -22.730 13.138 1.00 32.91 124 GLU A C 1
ATOM 921 O O . GLU A 1 132 ? 27.947 -23.795 13.681 1.00 30.14 124 GLU A O 1
ATOM 927 N N . PHE A 1 133 ? 28.356 -22.615 11.812 1.00 29.67 125 PHE A N 1
ATOM 928 C CA . PHE A 1 133 ? 28.144 -23.783 10.966 1.00 29.95 125 PHE A CA 1
ATOM 929 C C . PHE A 1 133 ? 29.187 -24.855 11.240 1.00 30.60 125 PHE A C 1
ATOM 930 O O . PHE A 1 133 ? 28.850 -26.032 11.422 1.00 29.47 125 PHE A O 1
ATOM 938 N N . TRP A 1 134 ? 30.466 -24.474 11.252 1.00 30.27 126 TRP A N 1
ATOM 939 C CA . TRP A 1 134 ? 31.513 -25.463 11.514 1.00 35.14 126 TRP A CA 1
ATOM 940 C C . TRP A 1 134 ? 31.435 -25.996 12.947 1.00 35.69 126 TRP A C 1
ATOM 941 O O . TRP A 1 134 ? 31.681 -27.185 13.170 1.00 29.75 126 TRP A O 1
ATOM 952 N N . GLU A 1 135 ? 31.052 -25.161 13.918 1.00 33.76 127 GLU A N 1
ATOM 953 C CA . GLU A 1 135 ? 30.826 -25.676 15.266 1.00 32.15 127 GLU A CA 1
ATOM 954 C C . GLU A 1 135 ? 29.736 -26.741 15.278 1.00 28.17 127 GLU A C 1
ATOM 955 O O . GLU A 1 135 ? 29.852 -27.743 15.988 1.00 28.13 127 GLU A O 1
ATOM 961 N N . ASP A 1 136 ? 28.641 -26.508 14.547 1.00 29.45 128 ASP A N 1
ATOM 962 C CA . ASP A 1 136 ? 27.572 -27.493 14.468 1.00 30.58 128 ASP A CA 1
ATOM 963 C C . ASP A 1 136 ? 28.050 -28.760 13.772 1.00 29.24 128 ASP A C 1
ATOM 964 O O . ASP A 1 136 ? 27.705 -29.871 14.186 1.00 28.30 128 ASP A O 1
ATOM 969 N N . MET A 1 137 ? 28.828 -28.621 12.699 1.00 27.51 129 MET A N 1
ATOM 970 C CA . MET A 1 137 ? 29.356 -29.807 12.038 1.00 28.08 129 MET A CA 1
ATOM 971 C C . MET A 1 137 ? 30.223 -30.603 13.005 1.00 28.81 129 MET A C 1
ATOM 972 O O . MET A 1 137 ? 30.072 -31.822 13.137 1.00 28.53 129 MET A O 1
ATOM 977 N N . LYS A 1 138 ? 31.105 -29.917 13.729 1.00 29.96 130 LYS A N 1
ATOM 978 C CA . LYS A 1 138 ? 31.955 -30.615 14.694 1.00 36.58 130 LYS A CA 1
ATOM 979 C C . LYS A 1 138 ? 31.129 -31.270 15.788 1.00 31.38 130 LYS A C 1
ATOM 980 O O . LYS A 1 138 ? 31.455 -32.380 16.230 1.00 29.27 130 LYS A O 1
ATOM 986 N N . SER A 1 139 ? 30.052 -30.607 16.236 1.00 30.83 131 SER A N 1
ATOM 987 C CA . SER A 1 139 ? 29.188 -31.223 17.250 1.00 33.67 131 SER A CA 1
ATOM 988 C C . SER A 1 139 ? 28.527 -32.493 16.733 1.00 28.77 131 SER A C 1
ATOM 989 O O . SER A 1 139 ? 28.184 -33.377 17.529 1.00 29.48 131 SER A O 1
ATOM 992 N N . LEU A 1 140 ? 28.317 -32.597 15.418 1.00 28.43 132 LEU A N 1
ATOM 993 C CA . LEU A 1 140 ? 27.734 -33.787 14.806 1.00 30.01 132 LEU A CA 1
ATOM 994 C C . LEU A 1 140 ? 28.786 -34.779 14.331 1.00 27.40 132 LEU A C 1
ATOM 995 O O . LEU A 1 140 ? 28.445 -35.728 13.622 1.00 25.01 132 LEU A O 1
ATOM 1000 N N . ASN A 1 141 ? 30.050 -34.557 14.670 1.00 29.05 133 ASN A N 1
ATOM 1001 C CA . ASN A 1 141 ? 31.152 -35.444 14.272 1.00 29.94 133 ASN A CA 1
ATOM 1002 C C . ASN A 1 141 ? 31.306 -35.501 12.753 1.00 30.95 133 ASN A C 1
ATOM 1003 O O . ASN A 1 141 ? 31.654 -36.541 12.184 1.00 29.98 133 ASN A O 1
ATOM 1008 N N . VAL A 1 142 ? 31.082 -34.358 12.095 1.00 31.42 134 VAL A N 1
ATOM 1009 C CA . VAL A 1 142 ? 31.286 -34.230 10.651 1.00 28.89 134 VAL A CA 1
ATOM 1010 C C . VAL A 1 142 ? 32.708 -33.749 10.398 1.00 30.95 134 VAL A C 1
ATOM 1011 O O . VAL A 1 142 ? 33.139 -32.739 10.963 1.00 32.02 134 VAL A O 1
ATOM 1015 N N . LEU A 1 143 ? 33.428 -34.463 9.536 1.00 31.94 135 LEU A N 1
ATOM 1016 C CA . LEU A 1 143 ? 34.801 -34.102 9.221 1.00 27.94 135 LEU A CA 1
ATOM 1017 C C . LEU A 1 143 ? 34.845 -32.841 8.366 1.00 32.35 135 LEU A C 1
ATOM 1018 O O . LEU A 1 143 ? 34.062 -32.680 7.427 1.00 30.44 135 LEU A O 1
ATOM 1023 N N . LEU A 1 144 ? 35.781 -31.946 8.693 1.00 29.07 136 LEU A N 1
ATOM 1024 C CA . LEU A 1 144 ? 36.039 -30.793 7.843 1.00 32.33 136 LEU A CA 1
ATOM 1025 C C . LEU A 1 144 ? 36.631 -31.233 6.501 1.00 33.53 136 LEU A C 1
ATOM 1026 O O . LEU A 1 144 ? 37.352 -32.237 6.421 1.00 29.82 136 LEU A O 1
ATOM 1031 N N . PRO A 1 145 ? 36.367 -30.481 5.436 1.00 31.84 137 PRO A N 1
ATOM 1032 C CA . PRO A 1 145 ? 36.966 -30.801 4.140 1.00 34.32 137 PRO A CA 1
ATOM 1033 C C . PRO A 1 145 ? 38.438 -30.422 4.108 1.00 35.20 137 PRO A C 1
ATOM 1034 O O . PRO A 1 145 ? 38.968 -29.777 5.013 1.00 34.57 137 PRO A O 1
ATOM 1038 N N . THR A 1 146 ? 39.112 -30.859 3.038 1.00 33.20 138 THR A N 1
ATOM 1039 C CA . THR A 1 146 ? 40.512 -30.485 2.844 1.00 31.47 138 THR A CA 1
ATOM 1040 C C . THR A 1 146 ? 40.662 -28.980 2.671 1.00 34.55 138 THR A C 1
ATOM 1041 O O . THR A 1 146 ? 41.578 -28.370 3.240 1.00 35.88 138 THR A O 1
ATOM 1045 N N . ALA A 1 147 ? 39.775 -28.366 1.885 1.00 32.74 139 ALA A N 1
ATOM 1046 C CA . ALA A 1 147 ? 39.829 -26.936 1.598 1.00 34.08 139 ALA A CA 1
ATOM 1047 C C . ALA A 1 147 ? 38.467 -26.302 1.825 1.00 35.04 139 ALA A C 1
ATOM 1048 O O . ALA A 1 147 ? 37.432 -26.908 1.527 1.00 31.98 139 ALA A O 1
ATOM 1050 N N . ILE A 1 148 ? 38.486 -25.083 2.360 1.00 34.58 140 ILE A N 1
ATOM 1051 C CA . ILE A 1 148 ? 37.308 -24.244 2.555 1.00 33.67 140 ILE A CA 1
ATOM 1052 C C . ILE A 1 148 ? 37.517 -22.972 1.736 1.00 35.09 140 ILE A C 1
ATOM 1053 O O . ILE A 1 148 ? 38.468 -22.217 1.985 1.00 37.25 140 ILE A O 1
ATOM 1058 N N . THR A 1 149 ? 36.615 -22.703 0.799 1.00 37.14 141 THR A N 1
ATOM 1059 C CA . THR A 1 149 ? 36.826 -21.647 -0.187 1.00 37.38 141 THR A CA 1
ATOM 1060 C C . THR A 1 149 ? 35.736 -20.585 -0.056 1.00 39.99 141 THR A C 1
ATOM 1061 O O . THR A 1 149 ? 34.590 -20.802 -0.476 1.00 40.94 141 THR A O 1
ATOM 1065 N N . ARG A 1 150 ? 36.105 -19.439 0.517 1.00 37.12 142 ARG A N 1
ATOM 1066 C CA . ARG A 1 150 ? 35.198 -18.303 0.646 1.00 37.52 142 ARG A CA 1
ATOM 1067 C C . ARG A 1 150 ? 35.170 -17.473 -0.632 1.00 39.13 142 ARG A C 1
ATOM 1068 O O . ARG A 1 150 ? 36.214 -17.194 -1.232 1.00 39.62 142 ARG A O 1
ATOM 1076 N N . VAL A 1 151 ? 33.962 -17.071 -1.043 1.00 37.49 143 VAL A N 1
ATOM 1077 C CA . VAL A 1 151 ? 33.823 -16.256 -2.253 1.00 38.69 143 VAL A CA 1
ATOM 1078 C C . VAL A 1 151 ? 34.613 -14.965 -2.116 1.00 39.40 143 VAL A C 1
ATOM 1079 O O . VAL A 1 151 ? 35.294 -14.531 -3.052 1.00 40.19 143 VAL A O 1
ATOM 1083 N N . SER A 1 152 ? 34.539 -14.332 -0.946 1.00 36.58 144 SER A N 1
ATOM 1084 C CA . SER A 1 152 ? 35.206 -13.054 -0.745 1.00 43.18 144 SER A CA 1
ATOM 1085 C C . SER A 1 152 ? 36.706 -13.147 -0.978 1.00 40.08 144 SER A C 1
ATOM 1086 O O . SER A 1 152 ? 37.344 -12.116 -1.184 1.00 39.81 144 SER A O 1
ATOM 1089 N N . GLU A 1 153 ? 37.291 -14.341 -0.892 1.00 38.47 145 GLU A N 1
ATOM 1090 C CA . GLU A 1 153 ? 38.718 -14.525 -1.115 1.00 42.39 145 GLU A CA 1
ATOM 1091 C C . GLU A 1 153 ? 39.041 -14.992 -2.529 1.00 42.08 145 GLU A C 1
ATOM 1092 O O . GLU A 1 153 ? 40.222 -15.128 -2.868 1.00 41.86 145 GLU A O 1
ATOM 1098 N N . TYR A 1 154 ? 38.025 -15.220 -3.363 1.00 35.80 146 TYR A N 1
ATOM 1099 C CA . TYR A 1 154 ? 38.206 -15.780 -4.700 1.00 40.95 146 TYR A CA 1
ATOM 1100 C C . TYR A 1 154 ? 37.663 -14.878 -5.803 1.00 39.92 146 TYR A C 1
ATOM 1101 O O . TYR A 1 154 ? 37.594 -15.312 -6.959 1.00 38.20 146 TYR A O 1
ATOM 1110 N N . VAL A 1 155 ? 37.305 -13.631 -5.485 1.00 40.07 147 VAL A N 1
ATOM 1111 C CA . VAL A 1 155 ? 36.674 -12.752 -6.473 1.00 41.73 147 VAL A CA 1
ATOM 1112 C C . VAL A 1 155 ? 37.609 -12.501 -7.648 1.00 39.84 147 VAL A C 1
ATOM 1113 O O . VAL A 1 155 ? 37.180 -12.483 -8.803 1.00 42.76 147 VAL A O 1
ATOM 1117 N N . GLY A 1 156 ? 38.892 -12.276 -7.377 1.00 42.51 148 GLY A N 1
ATOM 1118 C CA . GLY A 1 156 ? 39.834 -12.093 -8.469 1.00 45.91 148 GLY A CA 1
ATOM 1119 C C . GLY A 1 156 ? 39.885 -13.296 -9.391 1.00 46.28 148 GLY A C 1
ATOM 1120 O O . GLY A 1 156 ? 39.945 -13.154 -10.618 1.00 39.44 148 GLY A O 1
ATOM 1121 N N . ASP A 1 157 ? 39.849 -14.498 -8.813 1.00 43.26 149 ASP A N 1
ATOM 1122 C CA . ASP A 1 157 ? 39.867 -15.713 -9.613 1.00 43.78 149 ASP A CA 1
ATOM 1123 C C . ASP A 1 157 ? 38.576 -15.876 -10.402 1.00 42.74 149 ASP A C 1
ATOM 1124 O O . ASP A 1 157 ? 38.594 -16.353 -11.544 1.00 38.87 149 ASP A O 1
ATOM 1129 N N . ILE A 1 158 ? 37.451 -15.470 -9.814 1.00 39.98 150 ILE A N 1
ATOM 1130 C CA . ILE A 1 158 ? 36.173 -15.529 -10.517 1.00 36.83 150 ILE A CA 1
ATOM 1131 C C . ILE A 1 158 ? 36.207 -14.633 -11.747 1.00 38.88 150 ILE A C 1
ATOM 1132 O O . ILE A 1 158 ? 35.738 -15.015 -12.822 1.00 38.97 150 ILE A O 1
ATOM 1137 N N . VAL A 1 159 ? 36.769 -13.431 -11.613 1.00 39.14 151 VAL A N 1
ATOM 1138 C CA . VAL A 1 159 ? 36.872 -12.530 -12.762 1.00 41.82 151 VAL A CA 1
ATOM 1139 C C . VAL A 1 159 ? 37.698 -13.179 -13.865 1.00 40.38 151 VAL A C 1
ATOM 1140 O O . VAL A 1 159 ? 37.299 -13.187 -15.036 1.00 40.96 151 VAL A O 1
ATOM 1144 N N . LYS A 1 160 ? 38.833 -13.786 -13.503 1.00 43.04 152 LYS A N 1
ATOM 1145 C CA . LYS A 1 160 ? 39.656 -14.443 -14.514 1.00 42.43 152 LYS A CA 1
ATOM 1146 C C . LYS A 1 160 ? 38.910 -15.599 -15.164 1.00 41.68 152 LYS A C 1
ATOM 1147 O O . LYS A 1 160 ? 39.029 -15.824 -16.369 1.00 40.08 152 LYS A O 1
ATOM 1153 N N . TYR A 1 161 ? 38.154 -16.363 -14.373 1.00 36.72 153 TYR A N 1
ATOM 1154 C CA . TYR A 1 161 ? 37.368 -17.458 -14.927 1.00 38.44 153 TYR A CA 1
ATOM 1155 C C . TYR A 1 161 ? 36.341 -16.931 -15.927 1.00 38.93 153 TYR A C 1
ATOM 1156 O O . TYR A 1 161 ? 36.175 -17.482 -17.020 1.00 42.71 153 TYR A O 1
ATOM 1165 N N . ILE A 1 162 ? 35.654 -15.849 -15.573 1.00 37.14 154 ILE A N 1
ATOM 1166 C CA . ILE A 1 162 ? 34.661 -15.269 -16.469 1.00 37.64 154 ILE A CA 1
ATOM 1167 C C . ILE A 1 162 ? 35.321 -14.743 -17.746 1.00 42.34 154 ILE A C 1
ATOM 1168 O O . ILE A 1 162 ? 34.771 -14.877 -18.846 1.00 39.26 154 ILE A O 1
ATOM 1173 N N . GLU A 1 163 ? 36.503 -14.133 -17.625 1.00 43.29 155 GLU A N 1
ATOM 1174 C CA . GLU A 1 163 ? 37.208 -13.660 -18.821 1.00 45.26 155 GLU A CA 1
ATOM 1175 C C . GLU A 1 163 ? 37.438 -14.798 -19.809 1.00 46.08 155 GLU A C 1
ATOM 1176 O O . GLU A 1 163 ? 37.328 -14.607 -21.027 1.00 40.67 155 GLU A O 1
ATOM 1182 N N . LYS A 1 164 ? 37.788 -15.987 -19.302 1.00 40.52 156 LYS A N 1
ATOM 1183 C CA . LYS A 1 164 ? 38.051 -17.120 -20.186 1.00 44.66 156 LYS A CA 1
ATOM 1184 C C . LYS A 1 164 ? 36.775 -17.610 -20.856 1.00 45.28 156 LYS A C 1
ATOM 1185 O O . LYS A 1 164 ? 36.792 -17.994 -22.034 1.00 42.50 156 LYS A O 1
ATOM 1191 N N . ILE A 1 165 ? 35.664 -17.631 -20.116 1.00 42.85 157 ILE A N 1
ATOM 1192 C CA . ILE A 1 165 ? 34.397 -18.049 -20.709 1.00 41.29 157 ILE A CA 1
ATOM 1193 C C . ILE A 1 165 ? 34.002 -17.096 -21.835 1.00 44.09 157 ILE A C 1
ATOM 1194 O O . ILE A 1 165 ? 33.524 -17.526 -22.892 1.00 44.26 157 ILE A O 1
ATOM 1199 N N . ILE A 1 166 ? 34.185 -15.789 -21.624 1.00 43.18 158 ILE A N 1
ATOM 1200 C CA . ILE A 1 166 ? 33.895 -14.814 -22.680 1.00 47.78 158 ILE A CA 1
ATOM 1201 C C . ILE A 1 166 ? 34.803 -15.046 -23.880 1.00 44.89 158 ILE A C 1
ATOM 1202 O O . ILE A 1 166 ? 34.361 -14.989 -25.030 1.00 45.92 158 ILE A O 1
ATOM 1207 N N . GLU A 1 167 ? 36.086 -15.311 -23.625 1.00 50.91 159 GLU A N 1
ATOM 1208 C CA . GLU A 1 167 ? 37.041 -15.532 -24.707 1.00 54.01 159 GLU A CA 1
ATOM 1209 C C . GLU A 1 167 ? 36.698 -16.782 -25.506 1.00 55.22 159 GLU A C 1
ATOM 1210 O O . GLU A 1 167 ? 36.973 -16.841 -26.707 1.00 48.42 159 GLU A O 1
ATOM 1216 N N . ASN A 1 168 ? 36.057 -17.768 -24.878 1.00 41.98 160 ASN A N 1
ATOM 1217 C CA . ASN A 1 168 ? 35.594 -18.964 -25.569 1.00 44.12 160 ASN A CA 1
ATOM 1218 C C . ASN A 1 168 ? 34.229 -18.761 -26.209 1.00 46.73 160 ASN A C 1
ATOM 1219 O O . ASN A 1 168 ? 33.667 -19.713 -26.771 1.00 45.17 160 ASN A O 1
ATOM 1224 N N . LYS A 1 169 ? 33.700 -17.536 -26.133 1.00 45.09 161 LYS A N 1
ATOM 1225 C CA . LYS A 1 169 ? 32.478 -17.093 -26.799 1.00 45.72 161 LYS A CA 1
ATOM 1226 C C . LYS A 1 169 ? 31.205 -17.647 -26.167 1.00 46.52 161 LYS A C 1
ATOM 1227 O O . LYS A 1 169 ? 30.144 -17.633 -26.799 1.00 45.81 161 LYS A O 1
ATOM 1233 N N . TYR A 1 170 ? 31.260 -18.075 -24.906 1.00 45.62 162 TYR A N 1
ATOM 1234 C CA . TYR A 1 170 ? 30.093 -18.612 -24.225 1.00 42.80 162 TYR A CA 1
ATOM 1235 C C . TYR A 1 170 ? 29.471 -17.638 -23.230 1.00 45.47 162 TYR A C 1
ATOM 1236 O O . TYR A 1 170 ? 28.588 -18.034 -22.470 1.00 45.44 162 TYR A O 1
ATOM 1245 N N . ALA A 1 171 ? 29.895 -16.377 -23.222 1.00 43.23 163 ALA A N 1
ATOM 1246 C CA . ALA A 1 171 ? 29.285 -15.373 -22.368 1.00 42.64 163 ALA A CA 1
ATOM 1247 C C . ALA A 1 171 ? 29.384 -14.020 -23.057 1.00 44.30 163 ALA A C 1
ATOM 1248 O O . ALA A 1 171 ? 30.264 -13.787 -23.891 1.00 45.52 163 ALA A O 1
ATOM 1250 N N . TYR A 1 172 ? 28.474 -13.118 -22.688 1.00 41.74 164 TYR A N 1
ATOM 1251 C CA . TYR A 1 172 ? 28.432 -11.793 -23.287 1.00 43.99 164 TYR A CA 1
ATOM 1252 C C . TYR A 1 172 ? 28.235 -10.750 -22.195 1.00 50.12 164 TYR A C 1
ATOM 1253 O O . TYR A 1 172 ? 27.805 -11.057 -21.075 1.00 44.85 164 TYR A O 1
ATOM 1262 N N . VAL A 1 173 ? 28.575 -9.507 -22.541 1.00 46.12 165 VAL A N 1
ATOM 1263 C CA . VAL A 1 173 ? 28.547 -8.370 -21.628 1.00 52.28 165 VAL A CA 1
ATOM 1264 C C . VAL A 1 173 ? 27.383 -7.464 -22.009 1.00 56.01 165 VAL A C 1
ATOM 1265 O O . VAL A 1 173 ? 27.244 -7.078 -23.174 1.00 56.37 165 VAL A O 1
ATOM 1269 N N . SER A 1 174 ? 26.548 -7.129 -21.026 1.00 52.19 166 SER A N 1
ATOM 1270 C CA . SER A 1 174 ? 25.447 -6.199 -21.233 1.00 58.66 166 SER A CA 1
ATOM 1271 C C . SER A 1 174 ? 25.939 -4.754 -21.098 1.00 63.16 166 SER A C 1
ATOM 1272 O O . SER A 1 174 ? 27.060 -4.491 -20.648 1.00 55.94 166 SER A O 1
ATOM 1275 N N . GLU A 1 175 ? 25.078 -3.802 -21.485 1.00 66.09 167 GLU A N 1
ATOM 1276 C CA . GLU A 1 175 ? 25.465 -2.392 -21.430 1.00 68.42 167 GLU A CA 1
ATOM 1277 C C . GLU A 1 175 ? 25.729 -1.929 -19.999 1.00 68.64 167 GLU A C 1
ATOM 1278 O O . GLU A 1 175 ? 26.619 -1.100 -19.763 1.00 64.77 167 GLU A O 1
ATOM 1284 N N . GLU A 1 176 ? 24.949 -2.433 -19.038 1.00 60.13 168 GLU A N 1
ATOM 1285 C CA . GLU A 1 176 ? 25.093 -2.057 -17.634 1.00 63.83 168 GLU A CA 1
ATOM 1286 C C . GLU A 1 176 ? 26.353 -2.625 -16.985 1.00 63.33 168 GLU A C 1
ATOM 1287 O O . GLU A 1 176 ? 26.660 -2.259 -15.842 1.00 65.66 168 GLU A O 1
ATOM 1293 N N . GLY A 1 177 ? 27.067 -3.525 -17.652 1.00 55.31 169 GLY A N 1
ATOM 1294 C CA . GLY A 1 177 ? 28.259 -4.120 -17.082 1.00 55.40 169 GLY A CA 1
ATOM 1295 C C . GLY A 1 177 ? 28.085 -5.496 -16.471 1.00 53.77 169 GLY A C 1
ATOM 1296 O O . GLY A 1 177 ? 29.004 -5.977 -15.792 1.00 53.22 169 GLY A O 1
ATOM 1297 N N . SER A 1 178 ? 26.940 -6.133 -16.658 1.00 50.03 170 SER A N 1
ATOM 1298 C CA . SER A 1 178 ? 26.780 -7.510 -16.226 1.00 48.72 170 SER A CA 1
ATOM 1299 C C . SER A 1 178 ? 27.283 -8.456 -17.307 1.00 44.78 170 SER A C 1
ATOM 1300 O O . SER A 1 178 ? 27.392 -8.097 -18.476 1.00 48.33 170 SER A O 1
ATOM 1303 N N . VAL A 1 179 ? 27.589 -9.681 -16.901 1.00 42.52 171 VAL A N 1
ATOM 1304 C CA . VAL A 1 179 ? 28.011 -10.727 -17.823 1.00 40.39 171 VAL A CA 1
ATOM 1305 C C . VAL A 1 179 ? 27.039 -11.882 -17.683 1.00 43.92 171 VAL A C 1
ATOM 1306 O O . VAL A 1 179 ? 26.767 -12.334 -16.566 1.00 40.55 171 VAL A O 1
ATOM 1310 N N . TYR A 1 180 ? 26.536 -12.373 -18.812 1.00 41.64 172 TYR A N 1
ATOM 1311 C CA . TYR A 1 180 ? 25.543 -13.431 -18.833 1.00 39.95 172 TYR A CA 1
ATOM 1312 C C . TYR A 1 180 ? 26.082 -14.622 -19.613 1.00 43.79 172 TYR A C 1
ATOM 1313 O O . TYR A 1 180 ? 26.767 -14.455 -20.624 1.00 40.42 172 TYR A O 1
ATOM 1322 N N . PHE A 1 181 ? 25.776 -15.822 -19.121 1.00 37.51 173 PHE A N 1
ATOM 1323 C CA . PHE A 1 181 ? 26.095 -17.051 -19.832 1.00 40.73 173 PHE A CA 1
ATOM 1324 C C . PHE A 1 181 ? 25.175 -17.210 -21.041 1.00 41.79 173 PHE A C 1
ATOM 1325 O O . PHE A 1 181 ? 23.951 -17.112 -20.928 1.00 42.22 173 PHE A O 1
ATOM 1333 N N . ASP A 1 182 ? 25.766 -17.501 -22.187 1.00 39.87 174 ASP A N 1
ATOM 1334 C CA . ASP A 1 182 ? 25.042 -17.572 -23.460 1.00 44.98 174 ASP A CA 1
ATOM 1335 C C . ASP A 1 182 ? 24.628 -19.013 -23.714 1.00 44.79 174 ASP A C 1
ATOM 1336 O O . ASP A 1 182 ? 25.356 -19.786 -24.332 1.00 38.82 174 ASP A O 1
ATOM 1341 N N . ILE A 1 183 ? 23.437 -19.373 -23.231 1.00 41.88 175 ILE A N 1
ATOM 1342 C CA . ILE A 1 183 ? 22.976 -20.757 -23.318 1.00 44.35 175 ILE A CA 1
ATOM 1343 C C . ILE A 1 183 ? 22.888 -21.202 -24.773 1.00 46.59 175 ILE A C 1
ATOM 1344 O O . ILE A 1 183 ? 23.323 -22.304 -25.124 1.00 41.01 175 ILE A O 1
ATOM 1349 N N . ASP A 1 184 ? 22.329 -20.355 -25.641 1.00 43.90 176 ASP A N 1
ATOM 1350 C CA . ASP A 1 184 ? 22.133 -20.749 -27.033 1.00 43.27 176 ASP A CA 1
ATOM 1351 C C . ASP A 1 184 ? 23.458 -21.067 -27.707 1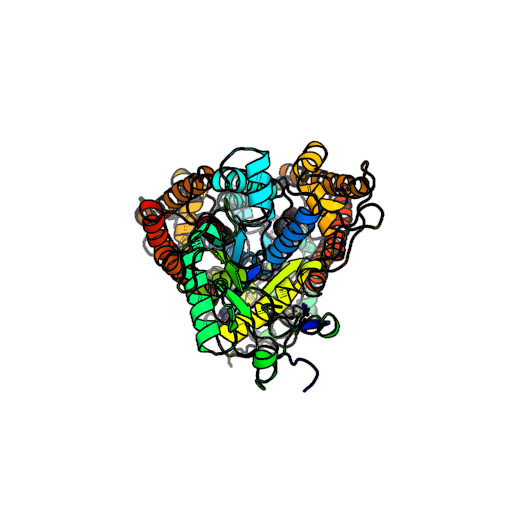.00 45.56 176 ASP A C 1
ATOM 1352 O O . ASP A 1 184 ? 23.577 -22.054 -28.439 1.00 48.17 176 ASP A O 1
ATOM 1357 N N . GLU A 1 185 ? 24.458 -20.218 -27.500 1.00 47.39 177 GLU A N 1
ATOM 1358 C CA . GLU A 1 185 ? 25.760 -20.478 -28.095 1.00 49.52 177 GLU A CA 1
ATOM 1359 C C . GLU A 1 185 ? 26.390 -21.737 -27.500 1.00 49.16 177 GLU A C 1
ATOM 1360 O O . GLU A 1 185 ? 26.979 -22.544 -28.227 1.00 45.14 177 GLU A O 1
ATOM 1366 N N . PHE A 1 186 ? 26.253 -21.940 -26.185 1.00 42.87 178 PHE A N 1
ATOM 1367 C CA . PHE A 1 186 ? 26.821 -23.127 -25.546 1.00 42.78 178 PHE A CA 1
ATOM 1368 C C . PHE A 1 186 ? 26.216 -24.405 -26.114 1.00 43.22 178 PHE A C 1
ATOM 1369 O O . PHE A 1 186 ? 26.943 -25.323 -26.521 1.00 43.97 178 PHE A O 1
ATOM 1377 N N . LYS A 1 187 ? 24.878 -24.453 -26.195 1.00 44.25 179 LYS A N 1
ATOM 1378 C CA . LYS A 1 187 ? 24.183 -25.618 -26.738 1.00 49.85 179 LYS A CA 1
ATOM 1379 C C . LYS A 1 187 ? 24.615 -25.920 -28.166 1.00 49.81 179 LYS A C 1
ATOM 1380 O O . LYS A 1 187 ? 24.685 -27.088 -28.563 1.00 48.65 179 LYS A O 1
ATOM 1386 N N . LYS A 1 188 ? 24.830 -24.875 -28.972 1.00 50.51 180 LYS A N 1
ATOM 1387 C CA . LYS A 1 188 ? 25.155 -25.076 -30.385 1.00 55.92 180 LYS A CA 1
ATOM 1388 C C . LYS A 1 188 ? 26.367 -25.979 -30.554 1.00 50.71 180 LYS A C 1
ATOM 1389 O O . LYS A 1 188 ? 26.416 -26.801 -31.475 1.00 56.10 180 LYS A O 1
ATOM 1395 N N . SER A 1 189 ? 27.372 -25.809 -29.704 1.00 55.19 181 SER A N 1
ATOM 1396 C CA . SER A 1 189 ? 28.566 -26.635 -29.793 1.00 56.23 181 SER A CA 1
ATOM 1397 C C . SER A 1 189 ? 28.200 -28.106 -29.693 1.00 60.22 181 SER A C 1
ATOM 1398 O O . SER A 1 189 ? 27.485 -28.514 -28.775 1.00 52.75 181 SER A O 1
ATOM 1401 N N . GLU A 1 190 ? 28.728 -28.920 -30.611 1.00 61.62 182 GLU A N 1
ATOM 1402 C CA . GLU A 1 190 ? 28.433 -30.349 -30.549 1.00 65.64 182 GLU A CA 1
ATOM 1403 C C . GLU A 1 190 ? 29.014 -31.016 -29.307 1.00 56.67 182 GLU A C 1
ATOM 1404 O O . GLU A 1 190 ? 28.545 -32.094 -28.928 1.00 60.38 182 GLU A O 1
ATOM 1410 N N . LYS A 1 191 ? 30.004 -30.412 -28.656 1.00 47.71 183 LYS A N 1
ATOM 1411 C CA . LYS A 1 191 ? 30.572 -31.030 -27.459 1.00 60.57 183 LYS A CA 1
ATOM 1412 C C . LYS A 1 191 ? 29.849 -30.638 -26.169 1.00 50.26 183 LYS A C 1
ATOM 1413 O O . LYS A 1 191 ? 30.178 -31.169 -25.104 1.00 48.57 183 LYS A O 1
ATOM 1419 N N . HIS A 1 192 ? 28.858 -29.758 -26.229 1.00 50.10 184 HIS A N 1
ATOM 1420 C CA . HIS A 1 192 ? 28.203 -29.245 -25.035 1.00 47.88 184 HIS A CA 1
ATOM 1421 C C . HIS A 1 192 ? 26.705 -29.495 -25.074 1.00 43.92 184 HIS A C 1
ATOM 1422 O O . HIS A 1 192 ? 26.075 -29.397 -26.123 1.00 42.44 184 HIS A O 1
ATOM 1429 N N . PHE A 1 193 ? 26.153 -29.828 -23.919 1.00 41.71 185 PHE A N 1
ATOM 1430 C CA . PHE A 1 193 ? 24.718 -29.975 -23.713 1.00 39.78 185 PHE A CA 1
ATOM 1431 C C . PHE A 1 193 ? 24.355 -29.159 -22.485 1.00 41.21 185 PHE A C 1
ATOM 1432 O O . PHE A 1 193 ? 25.071 -29.219 -21.476 1.00 37.15 185 PHE A O 1
ATOM 1440 N N . TYR A 1 194 ? 23.284 -28.369 -22.565 1.00 38.62 186 TYR A N 1
ATOM 1441 C CA . TYR A 1 194 ? 22.888 -27.547 -21.429 1.00 43.28 186 TYR A CA 1
ATOM 1442 C C . TYR A 1 194 ? 21.798 -28.249 -20.633 1.00 48.16 186 TYR A C 1
ATOM 1443 O O . TYR A 1 194 ? 20.785 -28.671 -21.198 1.00 43.26 186 TYR A O 1
ATOM 1452 N N . ALA A 1 195 ? 21.984 -28.279 -19.309 1.00 43.22 187 ALA A N 1
ATOM 1453 C CA . ALA A 1 195 ? 21.125 -28.959 -18.345 1.00 39.25 187 ALA A CA 1
ATOM 1454 C C . ALA A 1 195 ? 21.169 -30.468 -18.536 1.00 42.57 187 ALA A C 1
ATOM 1455 O O . ALA A 1 195 ? 20.174 -31.107 -18.893 1.00 38.58 187 ALA A O 1
ATOM 1457 N N . ARG A 1 196 ? 22.358 -31.024 -18.300 1.00 37.97 188 ARG A N 1
ATOM 1458 C CA . ARG A 1 196 ? 22.583 -32.450 -18.449 1.00 36.81 188 ARG A CA 1
ATOM 1459 C C . ARG A 1 196 ? 21.756 -33.262 -17.462 1.00 37.09 188 ARG A C 1
ATOM 1460 O O . ARG A 1 196 ? 21.377 -34.393 -17.769 1.00 38.79 188 ARG A O 1
ATOM 1468 N N . MET A 1 197 ? 21.484 -32.725 -16.273 1.00 36.02 189 MET A N 1
ATOM 1469 C CA . MET A 1 197 ? 20.814 -33.515 -15.243 1.00 35.89 189 MET A CA 1
ATOM 1470 C C . MET A 1 197 ? 19.312 -33.287 -15.183 1.00 32.85 189 MET A C 1
ATOM 1471 O O . MET A 1 197 ? 18.578 -34.249 -14.934 1.00 36.08 189 MET A O 1
ATOM 1476 N N . GLU A 1 198 ? 18.824 -32.075 -15.470 1.00 33.77 190 GLU A N 1
ATOM 1477 C CA . GLU A 1 198 ? 17.386 -31.793 -15.555 1.00 36.25 190 GLU A CA 1
ATOM 1478 C C . GLU A 1 198 ? 17.088 -31.116 -16.888 1.00 41.07 190 GLU A C 1
ATOM 1479 O O . GLU A 1 198 ? 16.719 -29.936 -16.939 1.00 38.45 190 GLU A O 1
ATOM 1485 N N . PRO A 1 199 ? 17.216 -31.847 -17.991 1.00 39.47 191 PRO A N 1
ATOM 1486 C CA . PRO A 1 199 ? 16.973 -31.230 -19.310 1.00 41.59 191 PRO A CA 1
ATOM 1487 C C . PRO A 1 199 ? 15.611 -30.565 -19.430 1.00 45.69 191 PRO A C 1
ATOM 1488 O O . PRO A 1 199 ? 15.486 -29.507 -20.060 1.00 41.51 191 PRO A O 1
ATOM 1492 N N . LEU A 1 200 ? 14.582 -31.152 -18.824 1.00 42.12 192 LEU A N 1
ATOM 1493 C CA . LEU A 1 200 ? 13.223 -30.641 -18.967 1.00 46.50 192 LEU A CA 1
ATOM 1494 C C . LEU A 1 200 ? 12.915 -29.457 -18.055 1.00 49.16 192 LEU A C 1
ATOM 1495 O O . LEU A 1 200 ? 11.861 -28.837 -18.214 1.00 48.30 192 LEU A O 1
ATOM 1500 N N . SER A 1 201 ? 13.796 -29.113 -17.120 1.00 41.65 193 SER A N 1
ATOM 1501 C CA . SER A 1 201 ? 13.552 -27.958 -16.261 1.00 39.54 193 SER A CA 1
ATOM 1502 C C . SER A 1 201 ? 13.791 -26.626 -16.966 1.00 46.52 193 SER A C 1
ATOM 1503 O O . SER A 1 201 ? 13.487 -25.579 -16.390 1.00 50.90 193 SER A O 1
ATOM 1506 N N . VAL A 1 202 ? 14.310 -26.627 -18.183 1.00 47.37 194 VAL A N 1
ATOM 1507 C CA . VAL A 1 202 ? 14.455 -25.375 -18.918 1.00 60.78 194 VAL A CA 1
ATOM 1508 C C . VAL A 1 202 ? 13.097 -24.991 -19.515 1.00 59.37 194 VAL A C 1
ATOM 1509 O O . VAL A 1 202 ? 12.549 -23.932 -19.207 1.00 68.23 194 VAL A O 1
ATOM 1513 N N . LYS A 1 220 ? 14.952 -9.268 -20.924 1.00 86.19 212 LYS A N 1
ATOM 1514 C CA . LYS A 1 220 ? 14.784 -8.313 -22.015 1.00 101.36 212 LYS A CA 1
ATOM 1515 C C . LYS A 1 220 ? 16.125 -8.015 -22.685 1.00 113.13 212 LYS A C 1
ATOM 1516 O O . LYS A 1 220 ? 16.265 -8.130 -23.908 1.00 108.19 212 LYS A O 1
ATOM 1518 N N . LYS A 1 221 ? 17.104 -7.617 -21.864 1.00 116.34 213 LYS A N 1
ATOM 1519 C CA . LYS A 1 221 ? 18.465 -7.387 -22.340 1.00 112.58 213 LYS A CA 1
ATOM 1520 C C . LYS A 1 221 ? 19.159 -8.683 -22.741 1.00 112.03 213 LYS A C 1
ATOM 1521 O O . LYS A 1 221 ? 20.088 -8.648 -23.555 1.00 107.17 213 LYS A O 1
ATOM 1523 N N . LYS A 1 222 ? 18.730 -9.816 -22.188 1.00 108.74 214 LYS A N 1
ATOM 1524 C CA . LYS A 1 222 ? 19.335 -11.101 -22.502 1.00 95.87 214 LYS A CA 1
ATOM 1525 C C . LYS A 1 222 ? 18.983 -11.540 -23.918 1.00 92.09 214 LYS A C 1
ATOM 1526 O O . LYS A 1 222 ? 17.928 -11.195 -24.459 1.00 97.81 214 LYS A O 1
ATOM 1532 N N . LYS A 1 223 ? 19.880 -12.330 -24.514 1.00 79.02 215 LYS A N 1
ATOM 1533 C CA . LYS A 1 223 ? 19.544 -13.002 -25.763 1.00 76.88 215 LYS A CA 1
ATOM 1534 C C . LYS A 1 223 ? 18.366 -13.946 -25.557 1.00 82.08 215 LYS A C 1
ATOM 1535 O O . LYS A 1 223 ? 17.394 -13.922 -26.322 1.00 91.12 215 LYS A O 1
ATOM 1541 N N . ASN A 1 224 ? 18.428 -14.778 -24.522 1.00 81.39 216 ASN A N 1
ATOM 1542 C CA . ASN A 1 224 ? 17.330 -15.672 -24.181 1.00 84.90 216 ASN A CA 1
ATOM 1543 C C . ASN A 1 224 ? 17.112 -15.652 -22.677 1.00 78.54 216 ASN A C 1
ATOM 1544 O O . ASN A 1 224 ? 18.046 -15.437 -21.901 1.00 69.38 216 ASN A O 1
ATOM 1549 N N . ALA A 1 225 ? 15.858 -15.887 -22.272 1.00 73.88 217 ALA A N 1
ATOM 1550 C CA . ALA A 1 225 ? 15.471 -15.648 -20.886 1.00 71.63 217 ALA A CA 1
ATOM 1551 C C . ALA A 1 225 ? 16.200 -16.568 -19.927 1.00 67.20 217 ALA A C 1
ATOM 1552 O O . ALA A 1 225 ? 16.414 -16.207 -18.764 1.00 66.81 217 ALA A O 1
ATOM 1554 N N . TYR A 1 226 ? 16.583 -17.755 -20.388 1.00 63.02 218 TYR A N 1
ATOM 1555 C CA . TYR A 1 226 ? 17.257 -18.720 -19.532 1.00 62.12 218 TYR A CA 1
ATOM 1556 C C . TYR A 1 226 ? 18.721 -18.374 -19.266 1.00 56.84 218 TYR A C 1
ATOM 1557 O O . TYR A 1 226 ? 19.326 -18.995 -18.387 1.00 51.96 218 TYR A O 1
ATOM 1566 N N . ASP A 1 227 ? 19.299 -17.395 -19.969 1.00 48.38 219 ASP A N 1
ATOM 1567 C CA . ASP A 1 227 ? 20.670 -16.993 -19.676 1.00 44.68 219 ASP A CA 1
ATOM 1568 C C . ASP A 1 227 ? 20.755 -16.525 -18.227 1.00 45.92 219 ASP A C 1
ATOM 1569 O O . ASP A 1 227 ? 19.815 -15.924 -17.702 1.00 46.64 219 ASP A O 1
ATOM 1574 N N . PHE A 1 228 ? 21.877 -16.820 -17.564 1.00 42.45 220 PHE A N 1
ATOM 1575 C CA . PHE A 1 228 ? 22.030 -16.507 -16.148 1.00 33.98 220 PHE A CA 1
ATOM 1576 C C . PHE A 1 228 ? 23.288 -15.675 -15.955 1.00 39.69 220 PHE A C 1
ATOM 1577 O O . PHE A 1 228 ? 24.222 -15.738 -16.754 1.00 40.40 220 PHE A O 1
ATOM 1585 N N . ALA A 1 229 ? 23.299 -14.860 -14.909 1.00 39.49 221 ALA A N 1
ATOM 1586 C CA . ALA A 1 229 ? 24.409 -13.939 -14.714 1.00 39.48 221 ALA A CA 1
ATOM 1587 C C . ALA A 1 229 ? 25.650 -14.664 -14.204 1.00 41.19 221 ALA A C 1
ATOM 1588 O O . ALA A 1 229 ? 25.574 -15.490 -13.284 1.00 35.54 221 ALA A O 1
ATOM 1590 N N . LEU A 1 230 ? 26.790 -14.366 -14.826 1.00 37.41 222 LEU A N 1
ATOM 1591 C CA . LEU A 1 230 ? 28.098 -14.695 -14.273 1.00 39.12 222 LEU A CA 1
ATOM 1592 C C . LEU A 1 230 ? 28.664 -13.562 -13.434 1.00 43.18 222 LEU A C 1
ATOM 1593 O O . LEU A 1 230 ? 29.362 -13.826 -12.450 1.00 36.62 222 LEU A O 1
ATOM 1598 N N . TRP A 1 231 ? 28.389 -12.315 -13.823 1.00 42.11 223 TRP A N 1
ATOM 1599 C CA . TRP A 1 231 ? 28.794 -11.122 -13.094 1.00 45.62 223 TRP A CA 1
ATOM 1600 C C . TRP A 1 231 ? 27.596 -10.187 -13.065 1.00 47.03 223 TRP A C 1
ATOM 1601 O O . TRP A 1 231 ? 26.987 -9.947 -14.108 1.00 45.98 223 TRP A O 1
ATOM 1612 N N . LYS A 1 232 ? 27.255 -9.672 -11.883 1.00 47.02 224 LYS A N 1
ATOM 1613 C CA . LYS A 1 232 ? 26.138 -8.749 -11.712 1.00 47.42 224 LYS A CA 1
ATOM 1614 C C . LYS A 1 232 ? 26.683 -7.348 -11.470 1.00 52.04 224 LYS A C 1
ATOM 1615 O O . LYS A 1 232 ? 27.438 -7.139 -10.513 1.00 48.55 224 LYS A O 1
ATOM 1621 N N . SER A 1 233 ? 26.284 -6.392 -12.307 1.00 50.41 225 SER A N 1
ATOM 1622 C CA . SER A 1 233 ? 26.613 -4.997 -12.027 1.00 55.57 225 SER A CA 1
ATOM 1623 C C . SER A 1 233 ? 26.063 -4.648 -10.651 1.00 52.47 225 SER A C 1
ATOM 1624 O O . SER A 1 233 ? 24.914 -4.958 -10.330 1.00 54.82 225 SER A O 1
ATOM 1627 N N . SER A 1 234 ? 26.893 -4.045 -9.820 1.00 60.53 226 SER A N 1
ATOM 1628 C CA . SER A 1 234 ? 26.494 -3.784 -8.448 1.00 74.49 226 SER A CA 1
ATOM 1629 C C . SER A 1 234 ? 25.859 -2.408 -8.332 1.00 71.06 226 SER A C 1
ATOM 1630 O O . SER A 1 234 ? 26.279 -1.459 -8.999 1.00 76.67 226 SER A O 1
ATOM 1633 N N . LYS A 1 235 ? 24.838 -2.310 -7.488 1.00 72.64 227 LYS A N 1
ATOM 1634 C CA . LYS A 1 235 ? 24.353 -0.998 -7.116 1.00 74.59 227 LYS A CA 1
ATOM 1635 C C . LYS A 1 235 ? 25.440 -0.316 -6.282 1.00 74.65 227 LYS A C 1
ATOM 1636 O O . LYS A 1 235 ? 26.217 -0.985 -5.592 1.00 69.36 227 LYS A O 1
ATOM 1638 N N . PRO A 1 236 ? 25.533 1.012 -6.337 1.00 73.18 228 PRO A N 1
ATOM 1639 C CA . PRO A 1 236 ? 26.633 1.682 -5.628 1.00 66.69 228 PRO A CA 1
ATOM 1640 C C . PRO A 1 236 ? 26.629 1.430 -4.136 1.00 70.32 228 PRO A C 1
ATOM 1641 O O . PRO A 1 236 ? 27.679 1.577 -3.497 1.00 71.13 228 PRO A O 1
ATOM 1645 N N . ASN A 1 237 ? 25.496 1.037 -3.561 1.00 71.94 229 ASN A N 1
ATOM 1646 C CA . ASN A 1 237 ? 25.428 0.766 -2.132 1.00 81.55 229 ASN A CA 1
ATOM 1647 C C . ASN A 1 237 ? 25.680 -0.700 -1.777 1.00 84.77 229 ASN A C 1
ATOM 1648 O O . ASN A 1 237 ? 25.911 -1.009 -0.608 1.00 86.75 229 ASN A O 1
ATOM 1653 N N . GLU A 1 238 ? 25.692 -1.608 -2.730 1.00 88.97 230 GLU A N 1
ATOM 1654 C CA . GLU A 1 238 ? 26.014 -2.984 -2.378 1.00 87.24 230 GLU A CA 1
ATOM 1655 C C . GLU A 1 238 ? 27.529 -3.157 -2.315 1.00 78.43 230 GLU A C 1
ATOM 1656 O O . GLU A 1 238 ? 28.274 -2.356 -2.885 1.00 77.16 230 GLU A O 1
ATOM 1662 N N . PRO A 1 239 ? 28.019 -4.171 -1.598 1.00 68.00 231 PRO A N 1
ATOM 1663 C CA . PRO A 1 239 ? 29.434 -4.530 -1.741 1.00 59.25 231 PRO A CA 1
ATOM 1664 C C . PRO A 1 239 ? 29.721 -4.935 -3.177 1.00 53.48 231 PRO A C 1
ATOM 1665 O O . PRO A 1 239 ? 28.893 -5.560 -3.843 1.00 50.42 231 PRO A O 1
ATOM 1669 N N . HIS A 1 240 ? 30.910 -4.573 -3.646 1.00 52.41 232 HIS A N 1
ATOM 1670 C CA . HIS A 1 240 ? 31.265 -4.757 -5.043 1.00 53.82 232 HIS A CA 1
ATOM 1671 C C . HIS A 1 240 ? 32.777 -4.799 -5.172 1.00 52.81 232 HIS A C 1
ATOM 1672 O O . HIS A 1 240 ? 33.510 -4.362 -4.282 1.00 49.36 232 HIS A O 1
ATOM 1679 N N . TRP A 1 241 ? 33.222 -5.291 -6.325 1.00 49.06 233 TRP A N 1
ATOM 1680 C CA . TRP A 1 241 ? 34.626 -5.450 -6.666 1.00 51.30 233 TRP A CA 1
ATOM 1681 C C . TRP A 1 241 ? 34.841 -4.926 -8.077 1.00 51.76 233 TRP A C 1
ATOM 1682 O O . TRP A 1 241 ? 33.910 -4.887 -8.887 1.00 51.20 233 TRP A O 1
ATOM 1693 N N . ASP A 1 242 ? 36.075 -4.516 -8.360 1.00 62.63 234 ASP A N 1
ATOM 1694 C CA . ASP A 1 242 ? 36.426 -4.060 -9.696 1.00 58.61 234 ASP A CA 1
ATOM 1695 C C . ASP A 1 242 ? 36.458 -5.242 -10.654 1.00 60.97 234 ASP A C 1
ATOM 1696 O O . ASP A 1 242 ? 36.663 -6.390 -10.251 1.00 51.11 234 ASP A O 1
ATOM 1701 N N . SER A 1 243 ? 36.248 -4.951 -11.932 1.00 52.41 235 SER A N 1
ATOM 1702 C CA . SER A 1 243 ? 36.353 -5.961 -12.976 1.00 53.10 235 SER A CA 1
ATOM 1703 C C . SER A 1 243 ? 36.530 -5.247 -14.303 1.00 50.06 235 SER A C 1
ATOM 1704 O O . SER A 1 243 ? 36.332 -4.029 -14.390 1.00 53.84 235 SER A O 1
ATOM 1707 N N . PRO A 1 244 ? 36.891 -5.979 -15.360 1.00 56.67 236 PRO A N 1
ATOM 1708 C CA . PRO A 1 244 ? 36.943 -5.365 -16.698 1.00 54.39 236 PRO A CA 1
ATOM 1709 C C . PRO A 1 244 ? 35.610 -4.818 -17.170 1.00 54.35 236 PRO A C 1
ATOM 1710 O O . PRO A 1 244 ? 35.584 -4.008 -18.101 1.00 54.22 236 PRO A O 1
ATOM 1714 N N . TRP A 1 245 ? 34.500 -5.258 -16.594 1.00 52.99 237 TRP A N 1
ATOM 1715 C CA . TRP A 1 245 ? 33.177 -4.857 -17.055 1.00 49.04 237 TRP A CA 1
ATOM 1716 C C . TRP A 1 245 ? 32.512 -3.838 -16.142 1.00 53.37 237 TRP A C 1
ATOM 1717 O O . TRP A 1 245 ? 31.395 -3.402 -16.432 1.00 46.08 237 TRP A O 1
ATOM 1728 N N . GLY A 1 246 ? 33.164 -3.446 -15.058 1.00 53.36 238 GLY A N 1
ATOM 1729 C CA . GLY A 1 246 ? 32.595 -2.515 -14.107 1.00 49.64 238 GLY A CA 1
ATOM 1730 C C . GLY A 1 246 ? 32.422 -3.144 -12.740 1.00 55.78 238 GLY A C 1
ATOM 1731 O O . GLY A 1 246 ? 32.564 -4.350 -12.549 1.00 52.50 238 GLY A O 1
ATOM 1732 N N . LYS A 1 247 ? 32.119 -2.278 -11.777 1.00 52.79 239 LYS A N 1
ATOM 1733 C CA . LYS A 1 247 ? 31.958 -2.739 -10.407 1.00 58.55 239 LYS A CA 1
ATOM 1734 C C . LYS A 1 247 ? 30.770 -3.683 -10.315 1.00 55.75 239 LYS A C 1
ATOM 1735 O O . LYS A 1 247 ? 29.681 -3.382 -10.812 1.00 50.45 239 LYS A O 1
ATOM 1741 N N . GLY A 1 248 ? 30.968 -4.802 -9.633 1.00 51.69 240 GLY A N 1
ATOM 1742 C CA . GLY A 1 248 ? 29.927 -5.798 -9.568 1.00 50.55 240 GLY A CA 1
ATOM 1743 C C . GLY A 1 248 ? 30.261 -6.868 -8.555 1.00 49.05 240 GLY A C 1
ATOM 1744 O O . GLY A 1 248 ? 31.177 -6.717 -7.746 1.00 48.51 240 GLY A O 1
ATOM 1745 N N . ARG A 1 249 ? 29.483 -7.945 -8.615 1.00 46.31 241 ARG A N 1
ATOM 1746 C CA . ARG A 1 249 ? 29.544 -9.103 -7.735 1.00 43.77 241 ARG A CA 1
ATOM 1747 C C . ARG A 1 249 ? 29.441 -10.364 -8.580 1.00 42.68 241 ARG A C 1
ATOM 1748 O O . ARG A 1 249 ? 28.869 -10.335 -9.672 1.00 43.30 241 ARG A O 1
ATOM 1756 N N . PRO A 1 250 ? 29.923 -11.499 -8.076 1.00 40.35 242 PRO A N 1
ATOM 1757 C CA . PRO A 1 250 ? 29.670 -12.760 -8.785 1.00 43.48 242 PRO A CA 1
ATOM 1758 C C . PRO A 1 250 ? 28.181 -13.074 -8.870 1.00 40.86 242 PRO A C 1
ATOM 1759 O O . PRO A 1 250 ? 27.403 -12.749 -7.971 1.00 38.75 242 PRO A O 1
ATOM 1763 N N . GLY A 1 251 ? 27.790 -13.717 -9.971 1.00 39.10 243 GLY A N 1
ATOM 1764 C CA . GLY A 1 251 ? 26.485 -14.345 -10.065 1.00 42.30 243 GLY A CA 1
ATOM 1765 C C . GLY A 1 251 ? 26.374 -15.518 -9.095 1.00 37.30 243 GLY A C 1
ATOM 1766 O O . GLY A 1 251 ? 27.315 -15.862 -8.377 1.00 35.67 243 GLY A O 1
ATOM 1767 N N . TRP A 1 252 ? 25.205 -16.177 -9.123 1.00 40.94 244 TRP A N 1
ATOM 1768 C CA A TRP A 1 252 ? 24.863 -17.171 -8.108 0.53 44.79 244 TRP A CA 1
ATOM 1769 C CA B TRP A 1 252 ? 24.894 -17.156 -8.083 0.47 44.77 244 TRP A CA 1
ATOM 1770 C C . TRP A 1 252 ? 25.695 -18.444 -8.221 1.00 42.47 244 TRP A C 1
ATOM 1771 O O . TRP A 1 252 ? 25.889 -19.144 -7.226 1.00 37.79 244 TRP A O 1
ATOM 1792 N N . HIS A 1 253 ? 26.155 -18.793 -9.426 1.00 35.25 245 HIS A N 1
ATOM 1793 C CA . HIS A 1 253 ? 26.728 -20.116 -9.641 1.00 34.35 245 HIS A CA 1
ATOM 1794 C C . HIS A 1 253 ? 28.220 -20.139 -9.923 1.00 36.80 245 HIS A C 1
ATOM 1795 O O . HIS A 1 253 ? 28.834 -21.208 -9.811 1.00 33.68 245 HIS A O 1
ATOM 1802 N N . ILE A 1 254 ? 28.810 -18.999 -10.269 1.00 32.53 246 ILE A N 1
ATOM 1803 C CA . ILE A 1 254 ? 30.139 -18.990 -10.862 1.00 36.12 246 ILE A CA 1
ATOM 1804 C C . ILE A 1 254 ? 31.202 -19.350 -9.838 1.00 37.20 246 ILE A C 1
ATOM 1805 O O . ILE A 1 254 ? 32.222 -19.957 -10.189 1.00 37.28 246 ILE A O 1
ATOM 1810 N N . GLU A 1 255 ? 30.986 -19.019 -8.558 1.00 35.65 247 GLU A N 1
ATOM 1811 C CA . GLU A 1 255 ? 32.027 -19.265 -7.569 1.00 36.87 247 GLU A CA 1
ATOM 1812 C C . GLU A 1 255 ? 32.350 -20.750 -7.478 1.00 36.50 247 GLU A C 1
ATOM 1813 O O . GLU A 1 255 ? 33.508 -21.124 -7.279 1.00 35.35 247 GLU A O 1
ATOM 1819 N N . CYS A 1 256 ? 31.339 -21.614 -7.609 1.00 30.72 248 CYS A N 1
ATOM 1820 C CA . CYS A 1 256 ? 31.586 -23.045 -7.438 1.00 30.15 248 CYS A CA 1
ATOM 1821 C C . CYS A 1 256 ? 32.401 -23.615 -8.599 1.00 36.75 248 CYS A C 1
ATOM 1822 O O . CYS A 1 256 ? 33.325 -24.408 -8.385 1.00 31.46 248 CYS A O 1
ATOM 1825 N N . SER A 1 257 ? 32.091 -23.227 -9.837 1.00 32.69 249 SER A N 1
ATOM 1826 C CA . SER A 1 257 ? 32.944 -23.653 -10.945 1.00 36.76 249 SER A CA 1
ATOM 1827 C C . SER A 1 257 ? 34.369 -23.138 -10.764 1.00 38.39 249 SER A C 1
ATOM 1828 O O . SER A 1 257 ? 35.340 -23.873 -10.984 1.00 35.53 249 SER A O 1
ATOM 1831 N N . THR A 1 258 ? 34.510 -21.877 -10.347 1.00 34.41 250 THR A N 1
ATOM 1832 C CA . THR A 1 258 ? 35.831 -21.266 -10.243 1.00 37.39 250 THR A CA 1
ATOM 1833 C C . THR A 1 258 ? 36.676 -21.958 -9.184 1.00 38.27 250 THR A C 1
ATOM 1834 O O . THR A 1 258 ? 37.828 -22.332 -9.438 1.00 37.02 250 THR A O 1
ATOM 1838 N N . MET A 1 259 ? 36.120 -22.123 -7.982 1.00 34.25 251 MET A N 1
ATOM 1839 C CA . MET A 1 259 ? 36.893 -22.667 -6.876 1.00 32.61 251 MET A CA 1
ATOM 1840 C C . MET A 1 259 ? 37.279 -24.114 -7.134 1.00 36.98 251 MET A C 1
ATOM 1841 O O . MET A 1 259 ? 38.445 -24.489 -6.976 1.00 32.67 251 MET A O 1
ATOM 1846 N N . ALA A 1 260 ? 36.309 -24.945 -7.531 1.00 36.49 252 ALA A N 1
ATOM 1847 C CA . ALA A 1 260 ? 36.604 -26.349 -7.801 1.00 36.01 252 ALA A CA 1
ATOM 1848 C C . ALA A 1 260 ? 37.585 -26.506 -8.952 1.00 36.49 252 ALA A C 1
ATOM 1849 O O . ALA A 1 260 ? 38.501 -27.331 -8.881 1.00 36.88 252 ALA A O 1
ATOM 1851 N N . SER A 1 261 ? 37.403 -25.738 -10.029 1.00 34.91 253 SER A N 1
ATOM 1852 C CA . SER A 1 261 ? 38.329 -25.819 -11.154 1.00 37.24 253 SER A CA 1
ATOM 1853 C C . SER A 1 261 ? 39.734 -25.414 -10.732 1.00 38.49 253 SER A C 1
ATOM 1854 O O . SER A 1 261 ? 40.718 -26.005 -11.178 1.00 41.67 253 SER A O 1
ATOM 1857 N N . ASN A 1 262 ? 39.854 -24.371 -9.913 1.00 41.01 254 ASN A N 1
ATOM 1858 C CA . ASN A 1 262 ? 41.181 -23.911 -9.522 1.00 44.36 254 ASN A CA 1
ATOM 1859 C C . ASN A 1 262 ? 41.903 -24.965 -8.679 1.00 43.40 254 ASN A C 1
ATOM 1860 O O . ASN A 1 262 ? 43.067 -25.281 -8.935 1.00 39.93 254 ASN A O 1
ATOM 1865 N N . ILE A 1 263 ? 41.219 -25.546 -7.694 1.00 36.13 255 ILE A N 1
ATOM 1866 C CA . ILE A 1 263 ? 41.861 -26.457 -6.748 1.00 37.68 255 ILE A CA 1
ATOM 1867 C C . ILE A 1 263 ? 41.900 -27.895 -7.265 1.00 37.76 255 ILE A C 1
ATOM 1868 O O . ILE A 1 263 ? 42.920 -28.577 -7.149 1.00 39.24 255 ILE A O 1
ATOM 1873 N N . LEU A 1 264 ? 40.805 -28.390 -7.834 1.00 33.90 256 LEU A N 1
ATOM 1874 C CA . LEU A 1 264 ? 40.695 -29.787 -8.237 1.00 38.77 256 LEU A CA 1
ATOM 1875 C C . LEU A 1 264 ? 40.948 -30.019 -9.725 1.00 38.30 256 LEU A C 1
ATOM 1876 O O . LEU A 1 264 ? 41.437 -31.090 -10.098 1.00 39.58 256 LEU A O 1
ATOM 1881 N N . GLY A 1 265 ? 40.626 -29.058 -10.585 1.00 41.77 257 GLY A N 1
ATOM 1882 C CA . GLY A 1 265 ? 41.017 -29.168 -11.978 1.00 39.66 257 GLY A CA 1
ATOM 1883 C C . GLY A 1 265 ? 39.869 -29.405 -12.938 1.00 41.25 257 GLY A C 1
ATOM 1884 O O . GLY A 1 265 ? 38.730 -29.025 -12.646 1.00 38.26 257 GLY A O 1
ATOM 1885 N N . ASP A 1 266 ? 40.151 -30.011 -14.096 1.00 38.53 258 ASP A N 1
ATOM 1886 C CA . ASP A 1 266 ? 39.163 -30.093 -15.166 1.00 37.68 258 ASP A CA 1
ATOM 1887 C C . ASP A 1 266 ? 38.311 -31.350 -15.081 1.00 41.63 258 ASP A C 1
ATOM 1888 O O . ASP A 1 266 ? 37.374 -31.496 -15.871 1.00 38.69 258 ASP A O 1
ATOM 1893 N N . VAL A 1 267 ? 38.561 -32.227 -14.111 1.00 36.68 259 VAL A N 1
ATOM 1894 C CA . VAL A 1 267 ? 37.697 -33.380 -13.881 1.00 32.44 259 VAL A CA 1
ATOM 1895 C C . VAL A 1 267 ? 37.542 -33.604 -12.382 1.00 38.75 259 VAL A C 1
ATOM 1896 O O . VAL A 1 267 ? 38.532 -33.843 -11.678 1.00 38.32 259 VAL A O 1
ATOM 1900 N N . LEU A 1 268 ? 36.296 -33.578 -11.907 1.00 35.79 260 LEU A N 1
ATOM 1901 C CA . LEU A 1 268 ? 35.936 -33.957 -10.548 1.00 34.40 260 LEU A CA 1
ATOM 1902 C C . LEU A 1 268 ? 35.420 -35.386 -10.565 1.00 36.82 260 LEU A C 1
ATOM 1903 O O . LEU A 1 268 ? 34.624 -35.755 -11.439 1.00 32.73 260 LEU A O 1
ATOM 1908 N N . ASP A 1 269 ? 35.898 -36.197 -9.626 1.00 29.99 261 ASP A N 1
ATOM 1909 C CA . ASP A 1 269 ? 35.314 -37.518 -9.447 1.00 31.07 261 ASP A CA 1
ATOM 1910 C C . ASP A 1 269 ? 33.891 -37.416 -8.906 1.00 32.82 261 ASP A C 1
ATOM 1911 O O . ASP A 1 269 ? 32.968 -38.050 -9.428 1.00 29.15 261 ASP A O 1
ATOM 1916 N N . ILE A 1 270 ? 33.691 -36.606 -7.874 1.00 32.30 262 ILE A N 1
ATOM 1917 C CA . ILE A 1 270 ? 32.398 -36.486 -7.215 1.00 31.92 262 ILE A CA 1
ATOM 1918 C C . ILE A 1 270 ? 32.087 -35.009 -7.032 1.00 29.47 262 ILE A C 1
ATOM 1919 O O . ILE A 1 270 ? 32.967 -34.207 -6.702 1.00 29.94 262 ILE A O 1
ATOM 1924 N N . HIS A 1 271 ? 30.844 -34.654 -7.284 1.00 26.90 263 HIS A N 1
ATOM 1925 C CA . HIS A 1 271 ? 30.271 -33.373 -6.894 1.00 26.52 263 HIS A CA 1
ATOM 1926 C C . HIS A 1 271 ? 28.966 -33.693 -6.189 1.00 29.72 263 HIS A C 1
ATOM 1927 O O . HIS A 1 271 ? 28.237 -34.593 -6.617 1.00 29.87 263 HIS A O 1
ATOM 1934 N N . SER A 1 272 ? 28.693 -33.005 -5.075 1.00 30.43 264 SER A N 1
ATOM 1935 C CA . SER A 1 272 ? 27.543 -33.358 -4.261 1.00 26.91 264 SER A CA 1
ATOM 1936 C C . SER A 1 272 ? 26.767 -32.125 -3.804 1.00 30.05 264 SER A C 1
ATOM 1937 O O . SER A 1 272 ? 27.245 -30.982 -3.844 1.00 30.82 264 SER A O 1
ATOM 1940 N N . GLY A 1 273 ? 25.561 -32.405 -3.323 1.00 30.81 265 GLY A N 1
ATOM 1941 C CA . GLY A 1 273 ? 24.673 -31.399 -2.785 1.00 32.43 265 GLY A CA 1
ATOM 1942 C C . GLY A 1 273 ? 23.292 -31.988 -2.638 1.00 28.79 265 GLY A C 1
ATOM 1943 O O . GLY A 1 273 ? 23.020 -33.121 -3.051 1.00 28.60 265 GLY A O 1
ATOM 1944 N N . GLY A 1 274 ? 22.413 -31.193 -2.043 1.00 30.59 266 GLY A N 1
ATOM 1945 C CA . GLY A 1 274 ? 21.022 -31.575 -1.962 1.00 26.00 266 GLY A CA 1
ATOM 1946 C C . GLY A 1 274 ? 20.344 -31.533 -3.315 1.00 30.21 266 GLY A C 1
ATOM 1947 O O . GLY A 1 274 ? 20.764 -30.821 -4.233 1.00 30.07 266 GLY A O 1
ATOM 1948 N N . ILE A 1 275 ? 19.243 -32.286 -3.413 1.00 31.55 267 ILE A N 1
ATOM 1949 C CA . ILE A 1 275 ? 18.582 -32.502 -4.696 1.00 27.57 267 ILE A CA 1
ATOM 1950 C C . ILE A 1 275 ? 18.040 -31.197 -5.271 1.00 32.34 267 ILE A C 1
ATOM 1951 O O . ILE A 1 275 ? 17.973 -31.042 -6.498 1.00 30.23 267 ILE A O 1
ATOM 1956 N N . ASP A 1 276 ? 17.672 -30.227 -4.418 1.00 31.23 268 ASP A N 1
ATOM 1957 C CA . ASP A 1 276 ? 17.180 -28.950 -4.940 1.00 34.32 268 ASP A CA 1
ATOM 1958 C C . ASP A 1 276 ? 18.244 -28.218 -5.748 1.00 34.02 268 ASP A C 1
ATOM 1959 O O . ASP A 1 276 ? 17.918 -27.408 -6.619 1.00 30.92 268 ASP A O 1
ATOM 1964 N N . LEU A 1 277 ? 19.515 -28.464 -5.460 1.00 31.90 269 LEU A N 1
ATOM 1965 C CA . LEU A 1 277 ? 20.587 -27.820 -6.202 1.00 31.75 269 LEU A CA 1
ATOM 1966 C C . LEU A 1 277 ? 20.839 -28.450 -7.570 1.00 33.60 269 LEU A C 1
ATOM 1967 O O . LEU A 1 277 ? 21.616 -27.895 -8.358 1.00 29.56 269 LEU A O 1
ATOM 1972 N N . ARG A 1 278 ? 20.233 -29.597 -7.874 1.00 29.29 270 ARG A N 1
ATOM 1973 C CA . ARG A 1 278 ? 20.550 -30.253 -9.139 1.00 31.67 270 ARG A CA 1
ATOM 1974 C C . ARG A 1 278 ? 20.322 -29.297 -10.310 1.00 34.61 270 ARG A C 1
ATOM 1975 O O . ARG A 1 278 ? 21.147 -29.220 -11.229 1.00 32.36 270 ARG A O 1
ATOM 1983 N N . PHE A 1 279 ? 19.218 -28.549 -10.283 1.00 31.70 271 PHE A N 1
ATOM 1984 C CA . PHE A 1 279 ? 18.923 -27.511 -11.272 1.00 32.88 271 PHE A CA 1
ATOM 1985 C C . PHE A 1 279 ? 18.248 -26.341 -10.570 1.00 31.60 271 PHE A C 1
ATOM 1986 O O . PHE A 1 279 ? 17.325 -26.554 -9.775 1.00 35.63 271 PHE A O 1
ATOM 1994 N N . PRO A 1 280 ? 18.615 -25.095 -10.899 1.00 32.92 272 PRO A N 1
ATOM 1995 C CA . PRO A 1 280 ? 19.590 -24.676 -11.915 1.00 36.93 272 PRO A CA 1
ATOM 1996 C C . PRO A 1 280 ? 21.044 -24.710 -11.446 1.00 35.68 272 PRO A C 1
ATOM 1997 O O . PRO A 1 280 ? 21.923 -24.706 -12.307 1.00 34.87 272 PRO A O 1
ATOM 2001 N N . HIS A 1 281 ? 21.338 -24.802 -10.139 1.00 33.49 273 HIS A N 1
ATOM 2002 C CA . HIS A 1 281 ? 22.679 -24.464 -9.663 1.00 31.80 273 HIS A CA 1
ATOM 2003 C C . HIS A 1 281 ? 23.731 -25.417 -10.221 1.00 28.93 273 HIS A C 1
ATOM 2004 O O . HIS A 1 281 ? 24.741 -24.977 -10.780 1.00 31.54 273 HIS A O 1
ATOM 2011 N N . HIS A 1 282 ? 23.515 -26.726 -10.083 1.00 29.69 274 HIS A N 1
ATOM 2012 C CA . HIS A 1 282 ? 24.538 -27.690 -10.478 1.00 28.15 274 HIS A CA 1
ATOM 2013 C C . HIS A 1 282 ? 24.633 -27.859 -11.987 1.00 28.59 274 HIS A C 1
ATOM 2014 O O . HIS A 1 282 ? 25.740 -27.963 -12.533 1.00 31.38 274 HIS A O 1
ATOM 2021 N N . ASP A 1 283 ? 23.496 -27.929 -12.671 1.00 28.11 275 ASP A N 1
ATOM 2022 C CA . ASP A 1 283 ? 23.540 -27.946 -14.127 1.00 29.42 275 ASP A CA 1
ATOM 2023 C C . ASP A 1 283 ? 24.231 -26.700 -14.665 1.00 34.98 275 ASP A C 1
ATOM 2024 O O . ASP A 1 283 ? 24.916 -26.773 -15.695 1.00 31.10 275 ASP A O 1
ATOM 2029 N N . ASN A 1 284 ? 24.058 -25.546 -13.992 1.00 34.52 276 ASN A N 1
ATOM 2030 C CA . ASN A 1 284 ? 24.725 -24.322 -14.451 1.00 33.62 276 ASN A CA 1
ATOM 2031 C C . ASN A 1 284 ? 26.223 -24.351 -14.160 1.00 33.93 276 ASN A C 1
ATOM 2032 O O . ASN A 1 284 ? 27.014 -23.825 -14.951 1.00 33.87 276 ASN A O 1
ATOM 2037 N N . GLU A 1 285 ? 26.629 -24.959 -13.044 1.00 33.08 277 GLU A N 1
ATOM 2038 C CA . GLU A 1 285 ? 28.055 -25.148 -12.790 1.00 31.00 277 GLU A CA 1
ATOM 2039 C C . GLU A 1 285 ? 28.682 -25.980 -13.892 1.00 32.56 277 GLU A C 1
ATOM 2040 O O . GLU A 1 285 ? 29.777 -25.665 -14.373 1.00 34.83 277 GLU A O 1
ATOM 2046 N N . LEU A 1 286 ? 28.000 -27.058 -14.302 1.00 28.79 278 LEU A N 1
ATOM 2047 C CA . LEU A 1 286 ? 28.543 -27.903 -15.363 1.00 35.30 278 LEU A CA 1
ATOM 2048 C C . LEU A 1 286 ? 28.742 -27.104 -16.646 1.00 34.03 278 LEU A C 1
ATOM 2049 O O . LEU A 1 286 ? 29.768 -27.237 -17.313 1.00 32.83 278 LEU A O 1
ATOM 2054 N N . ALA A 1 287 ? 27.761 -26.283 -17.012 1.00 35.20 279 ALA A N 1
ATOM 2055 C CA . ALA A 1 287 ? 27.884 -25.492 -18.231 1.00 36.39 279 ALA A CA 1
ATOM 2056 C C . ALA A 1 287 ? 29.024 -24.485 -18.120 1.00 36.83 279 ALA A C 1
ATOM 2057 O O . ALA A 1 287 ? 29.815 -24.324 -19.053 1.00 36.14 279 ALA A O 1
ATOM 2059 N N . GLN A 1 288 ? 29.139 -23.816 -16.974 1.00 34.58 280 GLN A N 1
ATOM 2060 C CA . GLN A 1 288 ? 30.210 -22.843 -16.787 1.00 35.24 280 GLN A CA 1
ATOM 2061 C C . GLN A 1 288 ? 31.580 -23.494 -16.925 1.00 35.56 280 GLN A C 1
ATOM 2062 O O . GLN A 1 288 ? 32.473 -22.953 -17.588 1.00 33.19 280 GLN A O 1
ATOM 2068 N N . SER A 1 289 ? 31.768 -24.647 -16.269 1.00 35.25 281 SER A N 1
ATOM 2069 C CA . SER A 1 289 ? 33.068 -25.311 -16.246 1.00 36.25 281 SER A CA 1
ATOM 2070 C C . SER A 1 289 ? 33.394 -25.924 -17.597 1.00 36.79 281 SER A C 1
ATOM 2071 O O . SER A 1 289 ? 34.547 -25.888 -18.043 1.00 38.03 281 SER A O 1
ATOM 2074 N N . GLU A 1 290 ? 32.396 -26.532 -18.242 1.00 35.97 282 GLU A N 1
ATOM 2075 C CA . GLU A 1 290 ? 32.587 -27.000 -19.606 1.00 40.78 282 GLU A CA 1
ATOM 2076 C C . GLU A 1 290 ? 32.960 -25.845 -20.513 1.00 41.01 282 GLU A C 1
ATOM 2077 O O . GLU A 1 290 ? 33.785 -25.998 -21.416 1.00 39.71 282 GLU A O 1
ATOM 2083 N N . ALA A 1 291 ? 32.345 -24.681 -20.301 1.00 38.40 283 ALA A N 1
ATOM 2084 C CA . ALA A 1 291 ? 32.650 -23.540 -21.155 1.00 37.38 283 ALA A CA 1
ATOM 2085 C C . ALA A 1 291 ? 34.068 -23.043 -20.916 1.00 41.79 283 ALA A C 1
ATOM 2086 O O . ALA A 1 291 ? 34.746 -22.614 -21.854 1.00 42.44 283 ALA A O 1
ATOM 2088 N N . PHE A 1 292 ? 34.519 -23.081 -19.661 1.00 37.67 284 PHE A N 1
ATOM 2089 C CA . PHE A 1 292 ? 35.860 -22.624 -19.324 1.00 36.37 284 PHE A CA 1
ATOM 2090 C C . PHE A 1 292 ? 36.917 -23.533 -19.938 1.00 41.15 284 PHE A C 1
ATOM 2091 O O . PHE A 1 292 ? 37.870 -23.057 -20.569 1.00 44.11 284 PHE A O 1
ATOM 2099 N N . PHE A 1 293 ? 36.761 -24.846 -19.774 1.00 38.20 285 PHE A N 1
ATOM 2100 C CA . PHE A 1 293 ? 37.717 -25.809 -20.308 1.00 43.01 285 PHE A CA 1
ATOM 2101 C C . PHE A 1 293 ? 37.422 -26.221 -21.747 1.00 42.59 285 PHE A C 1
ATOM 2102 O O . PHE A 1 293 ? 38.258 -26.882 -22.369 1.00 42.74 285 PHE A O 1
ATOM 2110 N N . ASP A 1 294 ? 36.260 -25.854 -22.275 1.00 44.26 286 ASP A N 1
ATOM 2111 C CA . ASP A 1 294 ? 35.786 -26.281 -23.596 1.00 48.42 286 ASP A CA 1
ATOM 2112 C C . ASP A 1 294 ? 35.901 -27.801 -23.766 1.00 50.28 286 ASP A C 1
ATOM 2113 O O . ASP A 1 294 ? 36.377 -28.303 -24.788 1.00 44.35 286 ASP A O 1
ATOM 2118 N N . HIS A 1 295 ? 35.434 -28.542 -22.751 1.00 42.74 287 HIS A N 1
ATOM 2119 C CA . HIS A 1 295 ? 35.320 -29.997 -22.842 1.00 41.76 287 HIS A CA 1
ATOM 2120 C C . HIS A 1 295 ? 33.905 -30.435 -22.455 1.00 45.05 287 HIS A C 1
ATOM 2121 O O . HIS A 1 295 ? 33.042 -29.587 -22.206 1.00 44.41 287 HIS A O 1
ATOM 2128 N N . SER A 1 296 ? 33.655 -31.744 -22.364 1.00 38.25 288 SER A N 1
ATOM 2129 C CA . SER A 1 296 ? 32.290 -32.259 -22.313 1.00 40.60 288 SER A CA 1
ATOM 2130 C C . SER A 1 296 ? 31.871 -32.900 -20.998 1.00 45.44 288 SER A C 1
ATOM 2131 O O . SER A 1 296 ? 30.682 -33.208 -20.843 1.00 46.53 288 SER A O 1
ATOM 2134 N N . GLN A 1 297 ? 32.792 -33.143 -20.066 1.00 41.54 289 GLN A N 1
ATOM 2135 C CA . GLN A 1 297 ? 32.422 -33.842 -18.830 1.00 39.69 289 GLN A CA 1
ATOM 2136 C C . GLN A 1 297 ? 33.303 -33.339 -17.685 1.00 38.89 289 GLN A C 1
ATOM 2137 O O . GLN A 1 297 ? 34.394 -33.859 -17.448 1.00 39.72 289 GLN A O 1
ATOM 2143 N N . TRP A 1 298 ? 32.783 -32.356 -16.947 1.00 37.08 290 TRP A N 1
ATOM 2144 C CA . TRP A 1 298 ? 33.525 -31.797 -15.827 1.00 33.35 290 TRP A CA 1
ATOM 2145 C C . TRP A 1 298 ? 33.386 -32.639 -14.570 1.00 32.87 290 TRP A C 1
ATOM 2146 O O . TRP A 1 298 ? 34.288 -32.618 -13.728 1.00 34.14 290 TRP A O 1
ATOM 2157 N N . VAL A 1 299 ? 32.288 -33.384 -14.428 1.00 31.56 291 VAL A N 1
ATOM 2158 C CA . VAL A 1 299 ? 32.034 -34.203 -13.246 1.00 33.76 291 VAL A CA 1
ATOM 2159 C C . VAL A 1 299 ? 31.724 -35.626 -13.690 1.00 31.29 291 VAL A C 1
ATOM 2160 O O . VAL A 1 299 ? 30.884 -35.834 -14.567 1.00 32.94 291 VAL A O 1
ATOM 2164 N N . ASN A 1 300 ? 32.370 -36.611 -13.054 1.00 32.11 292 ASN A N 1
ATOM 2165 C CA . ASN A 1 300 ? 32.086 -38.006 -13.388 1.00 29.27 292 ASN A CA 1
ATOM 2166 C C . ASN A 1 300 ? 30.858 -38.542 -12.647 1.00 29.49 292 ASN A C 1
ATOM 2167 O O . ASN A 1 300 ? 30.002 -39.189 -13.255 1.00 30.66 292 ASN A O 1
ATOM 2172 N N . TYR A 1 301 ? 30.735 -38.268 -11.353 1.00 30.43 293 TYR A N 1
ATOM 2173 C CA . TYR A 1 301 ? 29.624 -38.764 -10.545 1.00 31.45 293 TYR A CA 1
ATOM 2174 C C . TYR A 1 301 ? 29.043 -37.600 -9.754 1.00 29.00 293 TYR A C 1
ATOM 2175 O O . TYR A 1 301 ? 29.728 -37.021 -8.906 1.00 29.53 293 TYR A O 1
ATOM 2184 N N . PHE A 1 302 ? 27.796 -37.251 -10.044 1.00 28.41 294 PHE A N 1
ATOM 2185 C CA . PHE A 1 302 ? 27.087 -36.176 -9.359 1.00 31.79 294 PHE A CA 1
ATOM 2186 C C . PHE A 1 302 ? 26.073 -36.805 -8.414 1.00 32.12 294 PHE A C 1
ATOM 2187 O O . PHE A 1 302 ? 25.164 -37.504 -8.862 1.00 31.70 294 PHE A O 1
ATOM 2195 N N . LEU A 1 303 ? 26.243 -36.572 -7.112 1.00 28.27 295 LEU A N 1
ATOM 2196 C CA . LEU A 1 303 ? 25.459 -37.234 -6.081 1.00 28.80 295 LEU A CA 1
ATOM 2197 C C . LEU A 1 303 ? 24.564 -36.221 -5.386 1.00 32.99 295 LEU A C 1
ATOM 2198 O O . LEU A 1 303 ? 25.041 -35.157 -4.962 1.00 29.72 295 LEU A O 1
ATOM 2203 N N . HIS A 1 304 ? 23.277 -36.555 -5.262 1.00 29.24 296 HIS A N 1
ATOM 2204 C CA . HIS A 1 304 ? 22.289 -35.655 -4.678 1.00 30.16 296 HIS A CA 1
ATOM 2205 C C . HIS A 1 304 ? 21.575 -36.340 -3.525 1.00 30.50 296 HIS A C 1
ATOM 2206 O O . HIS A 1 304 ? 20.911 -37.362 -3.715 1.00 28.41 296 HIS A O 1
ATOM 2213 N N . SER A 1 305 ? 21.707 -35.770 -2.337 1.00 30.81 297 SER A N 1
ATOM 2214 C CA . SER A 1 305 ? 20.978 -36.273 -1.188 1.00 28.01 297 SER A CA 1
ATOM 2215 C C . SER A 1 305 ? 19.504 -35.872 -1.249 1.00 30.27 297 SER A C 1
ATOM 2216 O O . SER A 1 305 ? 19.140 -34.798 -1.742 1.00 29.29 297 SER A O 1
ATOM 2219 N N . GLY A 1 306 ? 18.655 -36.734 -0.708 1.00 29.29 298 GLY A N 1
ATOM 2220 C CA . GLY A 1 306 ? 17.255 -36.393 -0.574 1.00 31.98 298 GLY A CA 1
ATOM 2221 C C . GLY A 1 306 ? 17.015 -35.372 0.528 1.00 34.76 298 GLY A C 1
ATOM 2222 O O . GLY A 1 306 ? 17.828 -35.153 1.430 1.00 29.69 298 GLY A O 1
ATOM 2223 N N . HIS A 1 307 ? 15.864 -34.732 0.447 1.00 30.00 299 HIS A N 1
ATOM 2224 C CA . HIS A 1 307 ? 15.487 -33.738 1.434 1.00 33.19 299 HIS A CA 1
ATOM 2225 C C . HIS A 1 307 ? 14.928 -34.389 2.680 1.00 31.96 299 HIS A C 1
ATOM 2226 O O . HIS A 1 307 ? 14.232 -35.406 2.609 1.00 31.97 299 HIS A O 1
ATOM 2233 N N . LEU A 1 308 ? 15.237 -33.784 3.821 1.00 31.26 300 LEU A N 1
ATOM 2234 C CA . LEU A 1 308 ? 14.478 -34.033 5.033 1.00 30.17 300 LEU A CA 1
ATOM 2235 C C . LEU A 1 308 ? 13.243 -33.153 4.993 1.00 32.01 300 LEU A C 1
ATOM 2236 O O . LEU A 1 308 ? 13.348 -31.926 4.823 1.00 31.79 300 LEU A O 1
ATOM 2241 N N . HIS A 1 309 ? 12.085 -33.794 5.116 1.00 32.45 301 HIS A N 1
ATOM 2242 C CA . HIS A 1 309 ? 10.786 -33.153 5.188 1.00 33.18 301 HIS A CA 1
ATOM 2243 C C . HIS A 1 309 ? 10.325 -33.202 6.628 1.00 35.24 301 HIS A C 1
ATOM 2244 O O . HIS A 1 309 ? 10.686 -34.109 7.380 1.00 34.77 301 HIS A O 1
ATOM 2251 N N . ILE A 1 310 ? 9.494 -32.243 6.987 1.00 31.36 302 ILE A N 1
ATOM 2252 C CA . ILE A 1 310 ? 8.800 -32.238 8.265 1.00 35.79 302 ILE A CA 1
ATOM 2253 C C . ILE A 1 310 ? 7.340 -31.933 7.963 1.00 42.76 302 ILE A C 1
ATOM 2254 O O . ILE A 1 310 ? 7.035 -30.945 7.283 1.00 42.49 302 ILE A O 1
ATOM 2259 N N . GLU A 1 311 ? 6.453 -32.835 8.384 1.00 41.74 303 GLU A N 1
ATOM 2260 C CA . GLU A 1 311 ? 5.021 -32.719 8.116 1.00 49.16 303 GLU A CA 1
ATOM 2261 C C . GLU A 1 311 ? 4.750 -32.548 6.624 1.00 47.17 303 GLU A C 1
ATOM 2262 O O . GLU A 1 311 ? 3.901 -31.759 6.213 1.00 51.76 303 GLU A O 1
ATOM 2268 N N . GLY A 1 312 ? 5.497 -33.300 5.806 1.00 42.67 304 GLY A N 1
ATOM 2269 C CA . GLY A 1 312 ? 5.270 -33.395 4.383 1.00 44.75 304 GLY A CA 1
ATOM 2270 C C . GLY A 1 312 ? 5.998 -32.387 3.509 1.00 40.34 304 GLY A C 1
ATOM 2271 O O . GLY A 1 312 ? 5.953 -32.514 2.273 1.00 40.44 304 GLY A O 1
ATOM 2272 N N . LEU A 1 313 ? 6.626 -31.373 4.092 1.00 38.74 305 LEU A N 1
ATOM 2273 C CA . LEU A 1 313 ? 7.288 -30.324 3.328 1.00 38.84 305 LEU A CA 1
ATOM 2274 C C . LEU A 1 313 ? 8.763 -30.264 3.687 1.00 34.06 305 LEU A C 1
ATOM 2275 O O . LEU A 1 313 ? 9.147 -30.481 4.835 1.00 32.56 305 LEU A O 1
ATOM 2280 N N . LYS A 1 314 ? 9.580 -29.917 2.697 1.00 35.67 306 LYS A N 1
ATOM 2281 C CA . LYS A 1 314 ? 10.997 -29.684 2.919 1.00 38.54 306 LYS A CA 1
ATOM 2282 C C . LYS A 1 314 ? 11.198 -28.804 4.148 1.00 35.01 306 LYS A C 1
ATOM 2283 O O . LYS A 1 314 ? 10.535 -27.771 4.297 1.00 27.76 306 LYS A O 1
ATOM 2289 N N . MET A 1 315 ? 12.093 -29.225 5.043 1.00 32.91 307 MET A N 1
ATOM 2290 C CA . MET A 1 315 ? 12.492 -28.328 6.127 1.00 32.98 307 MET A CA 1
ATOM 2291 C C . MET A 1 315 ? 13.181 -27.122 5.513 1.00 33.88 307 MET A C 1
ATOM 2292 O O . MET A 1 315 ? 14.158 -27.270 4.760 1.00 32.14 307 MET A O 1
ATOM 2297 N N . SER A 1 316 ? 12.668 -25.934 5.843 1.00 30.30 308 SER A N 1
ATOM 2298 C CA . SER A 1 316 ? 12.918 -24.736 5.056 1.00 33.05 308 SER A CA 1
ATOM 2299 C C . SER A 1 316 ? 12.867 -23.500 5.933 1.00 34.77 308 SER A C 1
ATOM 2300 O O . SER A 1 316 ? 11.910 -23.322 6.692 1.00 36.76 308 SER A O 1
ATOM 2303 N N . LYS A 1 317 ? 13.877 -22.637 5.790 1.00 35.60 309 LYS A N 1
ATOM 2304 C CA . LYS A 1 317 ? 13.840 -21.334 6.445 1.00 39.13 309 LYS A CA 1
ATOM 2305 C C . LYS A 1 317 ? 12.652 -20.516 5.962 1.00 40.87 309 LYS A C 1
ATOM 2306 O O . LYS A 1 317 ? 11.981 -19.862 6.764 1.00 39.52 309 LYS A O 1
ATOM 2312 N N . SER A 1 318 ? 12.345 -20.591 4.662 1.00 36.81 310 SER A N 1
ATOM 2313 C CA . SER A 1 318 ? 11.215 -19.843 4.105 1.00 41.83 310 SER A CA 1
ATOM 2314 C C . SER A 1 318 ? 9.896 -20.293 4.701 1.00 42.08 310 SER A C 1
ATOM 2315 O O . SER A 1 318 ? 8.986 -19.480 4.896 1.00 44.89 310 SER A O 1
ATOM 2318 N N . LEU A 1 319 ? 9.749 -21.593 4.946 1.00 39.08 311 LEU A N 1
ATOM 2319 C CA . LEU A 1 319 ? 8.496 -22.097 5.486 1.00 38.57 311 LEU A CA 1
ATOM 2320 C C . LEU A 1 319 ? 8.414 -21.985 7.005 1.00 42.28 311 LEU A C 1
ATOM 2321 O O . LEU A 1 319 ? 7.368 -22.305 7.575 1.00 42.46 311 LEU A O 1
ATOM 2326 N N . LYS A 1 320 ? 9.493 -21.592 7.679 1.00 43.24 312 LYS A N 1
ATOM 2327 C CA . LYS A 1 320 ? 9.478 -21.454 9.137 1.00 50.77 312 LYS A CA 1
ATOM 2328 C C . LYS A 1 320 ? 9.038 -22.749 9.813 1.00 44.15 312 LYS A C 1
ATOM 2329 O O . LYS A 1 320 ? 8.321 -22.726 10.811 1.00 42.88 312 LYS A O 1
ATOM 2335 N N . ASN A 1 321 ? 9.444 -23.895 9.261 1.00 39.89 313 ASN A N 1
ATOM 2336 C CA . ASN A 1 321 ? 9.142 -25.190 9.868 1.00 39.10 313 ASN A CA 1
ATOM 2337 C C . ASN A 1 321 ? 10.396 -25.890 10.390 1.00 37.01 313 ASN A C 1
ATOM 2338 O O . ASN A 1 321 ? 10.376 -27.103 10.633 1.00 35.25 313 ASN A O 1
ATOM 2343 N N . PHE A 1 322 ? 11.484 -25.152 10.573 1.00 35.22 314 PHE A N 1
ATOM 2344 C CA . PHE A 1 322 ? 12.792 -25.753 10.788 1.00 34.64 314 PHE A CA 1
ATOM 2345 C C . PHE A 1 322 ? 13.119 -25.876 12.271 1.00 38.28 314 PHE A C 1
ATOM 2346 O O . PHE A 1 322 ? 12.557 -25.180 13.119 1.00 30.74 314 PHE A O 1
ATOM 2354 N N . ILE A 1 323 ? 14.040 -26.795 12.561 1.00 33.41 315 ILE A N 1
ATOM 2355 C CA . ILE A 1 323 ? 14.627 -27.001 13.879 1.00 31.59 315 ILE A CA 1
ATOM 2356 C C . ILE A 1 323 ? 16.124 -26.789 13.722 1.00 27.88 315 ILE A C 1
ATOM 2357 O O . ILE A 1 323 ? 16.766 -27.476 12.917 1.00 30.99 315 ILE A O 1
ATOM 2362 N N . THR A 1 324 ? 16.688 -25.832 14.456 1.00 29.92 316 THR A N 1
ATOM 2363 C CA . THR A 1 324 ? 18.119 -25.608 14.314 1.00 27.88 316 THR A CA 1
ATOM 2364 C C . THR A 1 324 ? 18.870 -26.827 14.844 1.00 26.98 316 THR A C 1
ATOM 2365 O O . THR A 1 324 ? 18.366 -27.580 15.678 1.00 28.16 316 THR A O 1
ATOM 2369 N N . ILE A 1 325 ? 20.087 -27.017 14.337 1.00 27.14 317 ILE A N 1
ATOM 2370 C CA . ILE A 1 325 ? 20.948 -28.081 14.835 1.00 26.57 317 ILE A CA 1
ATOM 2371 C C . ILE A 1 325 ? 21.212 -27.910 16.326 1.00 28.58 317 ILE A C 1
ATOM 2372 O O . ILE A 1 325 ? 21.206 -28.888 17.085 1.00 26.98 317 ILE A O 1
ATOM 2377 N N . LYS A 1 326 ? 21.439 -26.671 16.781 1.00 28.06 318 LYS A N 1
ATOM 2378 C CA . LYS A 1 326 ? 21.698 -26.483 18.210 1.00 29.24 318 LYS A CA 1
ATOM 2379 C C . LYS A 1 326 ? 20.473 -26.867 19.040 1.00 30.07 318 LYS A C 1
ATOM 2380 O O . LYS A 1 326 ? 20.597 -27.519 20.081 1.00 31.28 318 LYS A O 1
ATOM 2386 N N . ASN A 1 327 ? 19.273 -26.501 18.580 1.00 31.49 319 ASN A N 1
ATOM 2387 C CA . ASN A 1 327 ? 18.081 -26.910 19.311 1.00 34.78 319 ASN A CA 1
ATOM 2388 C C . ASN A 1 327 ? 17.961 -28.435 19.338 1.00 33.16 319 ASN A C 1
ATOM 2389 O O . ASN A 1 327 ? 17.711 -29.032 20.396 1.00 30.86 319 ASN A O 1
ATOM 2394 N N . MET A 1 328 ? 18.233 -29.082 18.208 1.00 30.47 320 MET A N 1
ATOM 2395 C CA . MET A 1 328 ? 18.183 -30.534 18.149 1.00 29.16 320 MET A CA 1
ATOM 2396 C C . MET A 1 328 ? 19.140 -31.157 19.163 1.00 32.62 320 MET A C 1
ATOM 2397 O O . MET A 1 328 ? 18.801 -32.141 19.831 1.00 29.22 320 MET A O 1
ATOM 2402 N N . LEU A 1 329 ? 20.321 -30.579 19.314 1.00 28.25 321 LEU A N 1
ATOM 2403 C CA . LEU A 1 329 ? 21.326 -31.126 20.206 1.00 28.23 321 LEU A CA 1
ATOM 2404 C C . LEU A 1 329 ? 21.043 -30.841 21.670 1.00 31.95 321 LEU A C 1
ATOM 2405 O O . LEU A 1 329 ? 21.698 -31.447 22.530 1.00 31.12 321 LEU A O 1
ATOM 2410 N N . THR A 1 330 ? 20.092 -29.947 21.981 1.00 31.29 322 THR A N 1
ATOM 2411 C CA . THR A 1 330 ? 19.621 -29.852 23.359 1.00 31.06 322 THR A CA 1
ATOM 2412 C C . THR A 1 330 ? 18.586 -30.925 23.689 1.00 33.48 322 THR A C 1
ATOM 2413 O O . THR A 1 330 ? 18.158 -31.005 24.839 1.00 33.93 322 THR A O 1
ATOM 2417 N N . LYS A 1 331 ? 18.124 -31.698 22.706 1.00 34.74 323 LYS A N 1
ATOM 2418 C CA . LYS A 1 331 ? 17.182 -32.793 22.931 1.00 36.51 323 LYS A CA 1
ATOM 2419 C C . LYS A 1 331 ? 17.732 -34.179 22.628 1.00 37.66 323 LYS A C 1
ATOM 2420 O O . LYS A 1 331 ? 17.263 -35.155 23.209 1.00 35.64 323 LYS A O 1
ATOM 2426 N N . TYR A 1 332 ? 18.696 -34.292 21.722 1.00 30.38 324 TYR A N 1
ATOM 2427 C CA . TYR A 1 332 ? 19.196 -35.580 21.274 1.00 32.92 324 TYR A CA 1
ATOM 2428 C C . TYR A 1 332 ? 20.698 -35.476 21.127 1.00 31.53 324 TYR A C 1
ATOM 2429 O O . TYR A 1 332 ? 21.240 -34.394 20.914 1.00 31.37 324 TYR A O 1
ATOM 2438 N N . THR A 1 333 ? 21.364 -36.618 21.195 1.00 30.16 325 THR A N 1
ATOM 2439 C CA . THR A 1 333 ? 22.807 -36.640 21.101 1.00 29.06 325 THR A CA 1
ATOM 2440 C C . THR A 1 333 ? 23.231 -36.721 19.643 1.00 32.48 325 THR A C 1
ATOM 2441 O O . THR A 1 333 ? 22.445 -37.048 18.750 1.00 27.13 325 THR A O 1
ATOM 2445 N N . SER A 1 334 ? 24.514 -36.446 19.427 1.00 26.14 326 SER A N 1
ATOM 2446 C CA . SER A 1 334 ? 25.108 -36.620 18.114 1.00 30.87 326 SER A CA 1
ATOM 2447 C C . SER A 1 334 ? 24.898 -38.037 17.586 1.00 31.72 326 SER A C 1
ATOM 2448 O O . SER A 1 334 ? 24.534 -38.220 16.420 1.00 28.94 326 SER A O 1
ATOM 2451 N N . ASN A 1 335 ? 25.134 -39.061 18.422 1.00 25.42 327 ASN A N 1
ATOM 2452 C CA . ASN A 1 335 ? 24.935 -40.435 17.951 1.00 26.71 327 ASN A CA 1
ATOM 2453 C C . ASN A 1 335 ? 23.497 -40.649 17.515 1.00 26.61 327 ASN A C 1
ATOM 2454 O O . ASN A 1 335 ? 23.238 -41.293 16.495 1.00 28.39 327 ASN A O 1
ATOM 2459 N N . GLN A 1 336 ? 22.544 -40.159 18.310 1.00 28.32 328 GLN A N 1
ATOM 2460 C CA . GLN A 1 336 ? 21.139 -40.374 17.999 1.00 29.19 328 GLN A CA 1
ATOM 2461 C C . GLN A 1 336 ? 20.750 -39.698 16.689 1.00 29.03 328 GLN A C 1
ATOM 2462 O O . GLN A 1 336 ? 19.953 -40.243 15.913 1.00 28.40 328 GLN A O 1
ATOM 2468 N N . ILE A 1 337 ? 21.271 -38.492 16.444 1.00 29.04 329 ILE A N 1
ATOM 2469 C CA . ILE A 1 337 ? 20.961 -37.790 15.200 1.00 28.54 329 ILE A CA 1
ATOM 2470 C C . ILE A 1 337 ? 21.605 -38.504 14.020 1.00 30.36 329 ILE A C 1
ATOM 2471 O O . ILE A 1 337 ? 21.011 -38.636 12.943 1.00 28.03 329 ILE A O 1
ATOM 2476 N N . ARG A 1 338 ? 22.820 -38.993 14.204 1.00 30.60 330 ARG A N 1
ATOM 2477 C CA . ARG A 1 338 ? 23.464 -39.716 13.120 1.00 34.89 330 ARG A CA 1
ATOM 2478 C C . ARG A 1 338 ? 22.737 -41.021 12.814 1.00 32.60 330 ARG A C 1
ATOM 2479 O O . ARG A 1 338 ? 22.612 -41.396 11.645 1.00 31.20 330 ARG A O 1
ATOM 2487 N N . ILE A 1 339 ? 22.217 -41.702 13.839 1.00 29.42 331 ILE A N 1
ATOM 2488 C CA . ILE A 1 339 ? 21.440 -42.924 13.625 1.00 25.39 331 ILE A CA 1
ATOM 2489 C C . ILE A 1 339 ? 20.179 -42.623 12.817 1.00 27.23 331 ILE A C 1
ATOM 2490 O O . ILE A 1 339 ? 19.811 -43.377 11.911 1.00 27.73 331 ILE A O 1
ATOM 2495 N N . LEU A 1 340 ? 19.524 -41.501 13.101 1.00 26.12 332 LEU A N 1
ATOM 2496 C CA . LEU A 1 340 ? 18.375 -41.088 12.298 1.00 30.45 332 LEU A CA 1
ATOM 2497 C C . LEU A 1 340 ? 18.720 -41.050 10.815 1.00 29.75 332 LEU A C 1
ATOM 2498 O O . LEU A 1 340 ? 17.946 -41.522 9.970 1.00 31.04 332 LEU A O 1
ATOM 2503 N N . PHE A 1 341 ? 19.877 -40.493 10.481 1.00 28.81 333 PHE A N 1
ATOM 2504 C CA . PHE A 1 341 ? 20.268 -40.383 9.082 1.00 32.29 333 PHE A CA 1
ATOM 2505 C C . PHE A 1 341 ? 20.793 -41.706 8.545 1.00 28.28 333 PHE A C 1
ATOM 2506 O O . PHE A 1 341 ? 20.561 -42.026 7.375 1.00 29.24 333 PHE A O 1
ATOM 2514 N N . LEU A 1 342 ? 21.436 -42.520 9.392 1.00 26.12 334 LEU A N 1
ATOM 2515 C CA . LEU A 1 342 ? 21.846 -43.851 8.958 1.00 24.67 334 LEU A CA 1
ATOM 2516 C C . LEU A 1 342 ? 20.653 -44.720 8.598 1.00 27.43 334 LEU A C 1
ATOM 2517 O O . LEU A 1 342 ? 20.765 -45.613 7.743 1.00 29.60 334 LEU A O 1
ATOM 2522 N N . LEU A 1 343 ? 19.515 -44.502 9.260 1.00 28.21 335 LEU A N 1
ATOM 2523 C CA . LEU A 1 343 ? 18.321 -45.294 9.022 1.00 29.11 335 LEU A CA 1
ATOM 2524 C C . LEU A 1 343 ? 17.621 -44.938 7.714 1.00 30.82 335 LEU A C 1
ATOM 2525 O O . LEU A 1 343 ? 16.720 -45.670 7.303 1.00 30.72 335 LEU A O 1
ATOM 2530 N N . ASN A 1 344 ? 18.017 -43.859 7.048 1.00 30.48 336 ASN A N 1
ATOM 2531 C CA . ASN A 1 344 ? 17.343 -43.390 5.836 1.00 29.65 336 ASN A CA 1
ATOM 2532 C C . ASN A 1 344 ? 18.336 -43.325 4.688 1.00 30.95 336 ASN A C 1
ATOM 2533 O O . ASN A 1 344 ? 19.364 -42.655 4.791 1.00 30.03 336 ASN A O 1
ATOM 2538 N N . LYS A 1 345 ? 18.019 -44.004 3.592 1.00 32.11 337 LYS A N 1
ATOM 2539 C CA . LYS A 1 345 ? 18.923 -44.019 2.452 1.00 32.72 337 LYS A CA 1
ATOM 2540 C C . LYS A 1 345 ? 19.200 -42.595 1.999 1.00 30.36 337 LYS A C 1
ATOM 2541 O O . LYS A 1 345 ? 18.268 -41.796 1.833 1.00 27.98 337 LYS A O 1
ATOM 2547 N N . TRP A 1 346 ? 20.487 -42.310 1.757 1.00 30.25 338 TRP A N 1
ATOM 2548 C CA . TRP A 1 346 ? 20.970 -40.933 1.618 1.00 31.79 338 TRP A CA 1
ATOM 2549 C C . TRP A 1 346 ? 20.308 -40.209 0.455 1.00 29.47 338 TRP A C 1
ATOM 2550 O O . TRP A 1 346 ? 20.072 -38.993 0.524 1.00 27.68 338 TRP A O 1
ATOM 2561 N N . ASP A 1 347 ? 20.022 -40.925 -0.632 1.00 26.70 339 ASP A N 1
ATOM 2562 C CA . ASP A 1 347 ? 19.524 -40.311 -1.854 1.00 30.34 339 ASP A CA 1
ATOM 2563 C C . ASP A 1 347 ? 18.007 -40.344 -1.958 1.00 35.43 339 ASP A C 1
ATOM 2564 O O . ASP A 1 347 ? 17.468 -39.910 -2.968 1.00 32.34 339 ASP A O 1
ATOM 2569 N N . ASN A 1 348 ? 17.307 -40.779 -0.914 1.00 33.07 340 ASN A N 1
ATOM 2570 C CA . ASN A 1 348 ? 15.856 -40.732 -0.869 1.00 34.46 340 ASN A CA 1
ATOM 2571 C C . ASN A 1 348 ? 15.415 -39.661 0.115 1.00 33.58 340 ASN A C 1
ATOM 2572 O O . ASN A 1 348 ? 16.122 -39.359 1.075 1.00 29.01 340 ASN A O 1
ATOM 2577 N N . PHE A 1 349 ? 14.251 -39.072 -0.131 1.00 29.78 341 PHE A N 1
ATOM 2578 C CA . PHE A 1 349 ? 13.721 -38.135 0.850 1.00 36.09 341 PHE A CA 1
ATOM 2579 C C . PHE A 1 349 ? 13.369 -38.895 2.129 1.00 33.23 341 PHE A C 1
ATOM 2580 O O . PHE A 1 349 ? 13.221 -40.114 2.133 1.00 31.77 341 PHE A O 1
ATOM 2588 N N . MET A 1 350 ? 13.289 -38.170 3.235 1.00 34.73 342 MET A N 1
ATOM 2589 C CA . MET A 1 350 ? 12.836 -38.768 4.482 1.00 33.76 342 MET A CA 1
ATOM 2590 C C . MET A 1 350 ? 11.903 -37.801 5.192 1.00 35.65 342 MET A C 1
ATOM 2591 O O . MET A 1 350 ? 12.013 -36.583 5.036 1.00 36.00 342 MET A O 1
ATOM 2596 N N . ASN A 1 351 ? 11.000 -38.372 5.981 1.00 36.96 343 ASN A N 1
ATOM 2597 C CA . ASN A 1 351 ? 10.067 -37.638 6.822 1.00 40.45 343 ASN A CA 1
ATOM 2598 C C . ASN A 1 351 ? 10.577 -37.619 8.249 1.00 38.28 343 ASN A C 1
ATOM 2599 O O . ASN A 1 351 ? 10.933 -38.664 8.802 1.00 41.82 343 ASN A O 1
ATOM 2604 N N . TYR A 1 352 ? 10.582 -36.442 8.846 1.00 36.29 344 TYR A N 1
ATOM 2605 C CA . TYR A 1 352 ? 10.896 -36.287 10.255 1.00 34.73 344 TYR A CA 1
ATOM 2606 C C . TYR A 1 352 ? 9.600 -35.937 10.969 1.00 35.75 344 TYR A C 1
ATOM 2607 O O . TYR A 1 352 ? 8.967 -34.923 10.655 1.00 33.98 344 TYR A O 1
ATOM 2616 N N . SER A 1 353 ? 9.202 -36.792 11.891 1.00 33.48 345 SER A N 1
ATOM 2617 C CA . SER A 1 353 ? 8.067 -36.531 12.754 1.00 35.40 345 SER A CA 1
ATOM 2618 C C . SER A 1 353 ? 8.589 -35.922 14.048 1.00 37.28 345 SER A C 1
ATOM 2619 O O . SER A 1 353 ? 9.363 -36.585 14.766 1.00 40.70 345 SER A O 1
ATOM 2622 N N . PRO A 1 354 ? 8.223 -34.6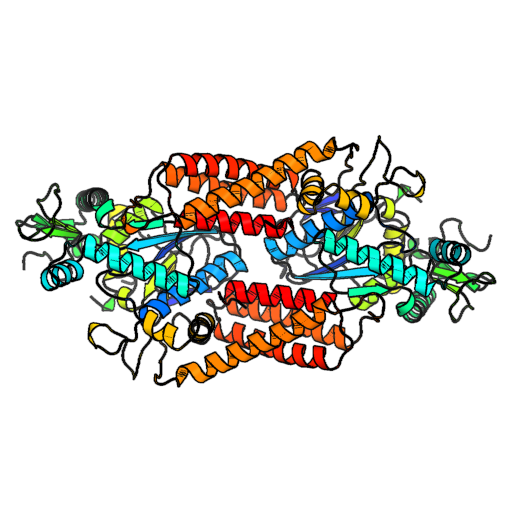97 14.371 1.00 37.91 346 PRO A N 1
ATOM 2623 C CA . PRO A 1 354 ? 8.753 -34.047 15.577 1.00 47.36 346 PRO A CA 1
ATOM 2624 C C . PRO A 1 354 ? 8.104 -34.550 16.860 1.00 48.18 346 PRO A C 1
ATOM 2625 O O . PRO A 1 354 ? 7.375 -35.550 16.861 1.00 45.46 346 PRO A O 1
ATOM 2629 N N . ASN A 1 355 ? 8.400 -33.879 17.970 1.00 52.42 347 ASN A N 1
ATOM 2630 C CA . ASN A 1 355 ? 7.884 -34.277 19.275 1.00 51.10 347 ASN A CA 1
ATOM 2631 C C . ASN A 1 355 ? 8.386 -35.662 19.647 1.00 42.09 347 ASN A C 1
ATOM 2632 O O . ASN A 1 355 ? 7.670 -36.441 20.276 1.00 41.39 347 ASN A O 1
ATOM 2637 N N . GLY A 1 356 ? 9.594 -35.992 19.183 1.00 49.43 348 GLY A N 1
ATOM 2638 C CA . GLY A 1 356 ? 10.278 -37.219 19.542 1.00 48.84 348 GLY A CA 1
ATOM 2639 C C . GLY A 1 356 ? 9.871 -38.454 18.771 1.00 45.48 348 GLY A C 1
ATOM 2640 O O . GLY A 1 356 ? 10.456 -39.526 19.009 1.00 43.66 348 GLY A O 1
ATOM 2641 N N . GLU A 1 357 ? 8.914 -38.345 17.839 1.00 37.30 349 GLU A N 1
ATOM 2642 C CA . GLU A 1 357 ? 8.336 -39.545 17.246 1.00 36.12 349 GLU A CA 1
ATOM 2643 C C . GLU A 1 357 ? 9.361 -40.286 16.395 1.00 36.02 349 GLU A C 1
ATOM 2644 O O . GLU A 1 357 ? 9.533 -41.501 16.535 1.00 37.34 349 GLU A O 1
ATOM 2650 N N . SER A 1 358 ? 10.060 -39.578 15.503 1.00 34.51 350 SER A N 1
ATOM 2651 C CA . SER A 1 358 ? 11.079 -40.243 14.695 1.00 33.84 350 SER A CA 1
ATOM 2652 C C . SER A 1 358 ? 12.273 -40.654 15.540 1.00 36.95 350 SER A C 1
ATOM 2653 O O . SER A 1 358 ? 13.010 -41.571 15.166 1.00 35.55 350 SER A O 1
ATOM 2656 N N . MET A 1 359 ? 12.500 -39.976 16.655 1.00 32.23 351 MET A N 1
ATOM 2657 C CA . MET A 1 359 ? 13.690 -40.249 17.442 1.00 32.82 351 MET A CA 1
ATOM 2658 C C . MET A 1 359 ? 13.531 -41.416 18.414 1.00 33.05 351 MET A C 1
ATOM 2659 O O . MET A 1 359 ? 14.535 -41.854 18.971 1.00 34.25 351 MET A O 1
ATOM 2664 N N . VAL A 1 360 ? 12.327 -41.965 18.594 1.00 35.78 352 VAL A N 1
ATOM 2665 C CA . VAL A 1 360 ? 12.154 -43.102 19.506 1.00 36.65 352 VAL A CA 1
ATOM 2666 C C . VAL A 1 360 ? 13.058 -44.263 19.098 1.00 37.29 352 VAL A C 1
ATOM 2667 O O . VAL A 1 360 ? 13.794 -44.824 19.917 1.00 34.86 352 VAL A O 1
ATOM 2671 N N . GLN A 1 361 ? 13.010 -44.639 17.822 1.00 36.81 353 GLN A N 1
ATOM 2672 C CA . GLN A 1 361 ? 13.819 -45.743 17.322 1.00 38.30 353 GLN A CA 1
ATOM 2673 C C . GLN A 1 361 ? 15.311 -45.441 17.424 1.00 37.98 353 GLN A C 1
ATOM 2674 O O . GLN A 1 361 ? 16.121 -46.338 17.695 1.00 35.13 353 GLN A O 1
ATOM 2680 N N . CYS A 1 362 ? 15.698 -44.196 17.148 1.00 30.32 354 CYS A N 1
ATOM 2681 C CA . CYS A 1 362 ? 17.105 -43.821 17.225 1.00 29.71 354 CYS A CA 1
ATOM 2682 C C . CYS A 1 362 ? 17.623 -43.965 18.645 1.00 33.02 354 CYS A C 1
ATOM 2683 O O . CYS A 1 362 ? 18.758 -44.406 18.867 1.00 30.90 354 CYS A O 1
ATOM 2686 N N . ILE A 1 363 ? 16.814 -43.572 19.615 1.00 32.58 355 ILE A N 1
ATOM 2687 C CA . ILE A 1 363 ? 17.213 -43.705 21.014 1.00 36.53 355 ILE A CA 1
ATOM 2688 C C . ILE A 1 363 ? 17.316 -45.179 21.405 1.00 34.75 355 ILE A C 1
ATOM 2689 O O . ILE A 1 363 ? 18.250 -45.584 22.102 1.00 34.10 355 ILE A O 1
ATOM 2694 N N . GLU A 1 364 ? 16.370 -46.009 20.953 1.00 36.65 356 GLU A N 1
ATOM 2695 C CA . GLU A 1 364 ? 16.437 -47.434 21.266 1.00 35.02 356 GLU A CA 1
ATOM 2696 C C . GLU A 1 364 ? 17.701 -48.057 20.704 1.00 34.14 356 GLU A C 1
ATOM 2697 O O . GLU A 1 364 ? 18.355 -48.861 21.375 1.00 33.47 356 GLU A O 1
ATOM 2703 N N . ILE A 1 365 ? 18.042 -47.729 19.458 1.00 33.28 357 ILE A N 1
ATOM 2704 C CA . ILE A 1 365 ? 19.231 -48.313 18.837 1.00 32.33 357 ILE A CA 1
ATOM 2705 C C . ILE A 1 365 ? 20.480 -47.832 19.550 1.00 29.34 357 ILE A C 1
ATOM 2706 O O . ILE A 1 365 ? 21.364 -48.621 19.903 1.00 29.79 357 ILE A O 1
ATOM 2711 N N . ASP A 1 366 ? 20.547 -46.537 19.817 1.00 29.49 358 ASP A N 1
ATOM 2712 C CA . ASP A 1 366 ? 21.688 -45.991 20.536 1.00 31.71 358 ASP A CA 1
ATOM 2713 C C . ASP A 1 366 ? 21.848 -46.667 21.892 1.00 33.28 358 ASP A C 1
ATOM 2714 O O . ASP A 1 366 ? 22.968 -46.936 22.330 1.00 32.99 358 ASP A O 1
ATOM 2719 N N . LYS A 1 367 ? 20.735 -46.929 22.580 1.00 34.14 359 LYS A N 1
ATOM 2720 C CA . LYS A 1 367 ? 20.795 -47.604 23.878 1.00 40.14 359 LYS A CA 1
ATOM 2721 C C . LYS A 1 367 ? 21.319 -49.031 23.736 1.00 37.65 359 LYS A C 1
ATOM 2722 O O . LYS A 1 367 ? 22.127 -49.489 24.559 1.00 33.99 359 LYS A O 1
ATOM 2728 N N . SER A 1 368 ? 20.883 -49.750 22.697 1.00 31.60 360 SER A N 1
ATOM 2729 C CA . SER A 1 368 ? 21.362 -51.114 22.517 1.00 36.58 360 SER A CA 1
ATOM 2730 C C . SER A 1 368 ? 22.850 -51.133 22.186 1.00 34.93 360 SER A C 1
ATOM 2731 O O . SER A 1 368 ? 23.577 -52.031 22.629 1.00 32.77 360 SER A O 1
ATOM 2734 N N . PHE A 1 369 ? 23.334 -50.143 21.435 1.00 32.00 361 PHE A N 1
ATOM 2735 C CA . PHE A 1 369 ? 24.765 -50.088 21.154 1.00 30.39 361 PHE A CA 1
ATOM 2736 C C . PHE A 1 369 ? 25.545 -49.764 22.413 1.00 32.68 361 PHE A C 1
ATOM 2737 O O . PHE A 1 369 ? 26.617 -50.327 22.641 1.00 30.22 361 PHE A O 1
ATOM 2745 N N . THR A 1 370 ? 25.031 -48.836 23.226 1.00 30.97 362 THR A N 1
ATOM 2746 C CA . THR A 1 370 ? 25.693 -48.489 24.482 1.00 33.44 362 THR A CA 1
ATOM 2747 C C . THR A 1 370 ? 25.788 -49.698 25.405 1.00 35.31 362 THR A C 1
ATOM 2748 O O . THR A 1 370 ? 26.844 -49.967 25.991 1.00 32.84 362 THR A O 1
ATOM 2752 N N . ASN A 1 371 ? 24.687 -50.441 25.551 1.00 33.44 363 ASN A N 1
ATOM 2753 C CA . ASN A 1 371 ? 24.682 -51.555 26.499 1.00 33.98 363 ASN A CA 1
ATOM 2754 C C . ASN A 1 371 ? 25.524 -52.713 25.984 1.00 34.88 363 ASN A C 1
ATOM 2755 O O . ASN A 1 371 ? 26.157 -53.422 26.770 1.00 31.03 363 ASN A O 1
ATOM 2760 N N . PHE A 1 372 ? 25.524 -52.936 24.667 1.00 34.13 364 PHE A N 1
ATOM 2761 C CA . PHE A 1 372 ? 26.399 -53.948 24.091 1.00 29.30 364 PHE A CA 1
ATOM 2762 C C . PHE A 1 372 ? 27.861 -53.641 24.389 1.00 29.68 364 PHE A C 1
ATOM 2763 O O . PHE A 1 372 ? 28.609 -54.501 24.864 1.00 31.28 364 PHE A O 1
ATOM 2771 N N . PHE A 1 373 ? 28.295 -52.416 24.087 1.00 31.18 365 PHE A N 1
ATOM 2772 C CA . PHE A 1 373 ? 29.684 -52.066 24.347 1.00 34.38 365 PHE A CA 1
ATOM 2773 C C . PHE A 1 373 ? 30.008 -52.160 25.824 1.00 32.23 365 PHE A C 1
ATOM 2774 O O . PHE A 1 373 ? 31.093 -52.616 26.199 1.00 35.78 365 PHE A O 1
ATOM 2782 N N . ALA A 1 374 ? 29.067 -51.761 26.677 1.00 31.36 366 ALA A N 1
ATOM 2783 C CA . ALA A 1 374 ? 29.296 -51.844 28.109 1.00 33.88 366 ALA A CA 1
ATOM 2784 C C . ALA A 1 374 ? 29.693 -53.254 28.507 1.00 32.10 366 ALA A C 1
ATOM 2785 O O . ALA A 1 374 ? 30.720 -53.466 29.160 1.00 34.69 366 ALA A O 1
ATOM 2787 N N . ILE A 1 375 ? 28.897 -54.239 28.093 1.00 31.72 367 ILE A N 1
ATOM 2788 C CA . ILE A 1 375 ? 29.134 -55.616 28.518 1.00 29.57 367 ILE A CA 1
ATOM 2789 C C . ILE A 1 375 ? 30.421 -56.164 27.893 1.00 32.44 367 ILE A C 1
ATOM 2790 O O . ILE A 1 375 ? 31.236 -56.803 28.570 1.00 30.76 367 ILE A O 1
ATOM 2795 N N . ILE A 1 376 ? 30.617 -55.959 26.587 1.00 30.65 368 ILE A N 1
ATOM 2796 C CA . ILE A 1 376 ? 31.782 -56.587 25.956 1.00 29.81 368 ILE A CA 1
ATOM 2797 C C . ILE A 1 376 ? 33.071 -55.961 26.489 1.00 33.86 368 ILE A C 1
ATOM 2798 O O . ILE A 1 376 ? 34.063 -56.663 26.715 1.00 32.10 368 ILE A O 1
ATOM 2803 N N . LEU A 1 377 ? 33.071 -54.644 26.738 1.00 32.01 369 LEU A N 1
ATOM 2804 C CA . LEU A 1 377 ? 34.261 -54.008 27.298 1.00 36.48 369 LEU A CA 1
ATOM 2805 C C . LEU A 1 377 ? 34.596 -54.557 28.673 1.00 34.44 369 LEU A C 1
ATOM 2806 O O . LEU A 1 377 ? 35.756 -54.869 28.961 1.00 35.46 369 LEU A O 1
ATOM 2811 N N . MET A 1 378 ? 33.589 -54.732 29.523 1.00 34.00 370 MET A N 1
ATOM 2812 C CA . MET A 1 378 ? 33.854 -55.270 30.856 1.00 33.95 370 MET A CA 1
ATOM 2813 C C . MET A 1 378 ? 34.290 -56.730 30.798 1.00 36.31 370 MET A C 1
ATOM 2814 O O . MET A 1 378 ? 35.205 -57.139 31.522 1.00 36.74 370 MET A O 1
ATOM 2819 N N . LYS A 1 379 ? 33.645 -57.542 29.958 1.00 40.53 371 LYS A N 1
ATOM 2820 C CA . LYS A 1 379 ? 34.042 -58.946 29.859 1.00 40.85 371 LYS A CA 1
ATOM 2821 C C . LYS A 1 379 ? 35.485 -59.069 29.392 1.00 37.55 371 LYS A C 1
ATOM 2822 O O . LYS A 1 379 ? 36.218 -59.962 29.837 1.00 40.06 371 LYS A O 1
ATOM 2828 N N . ILE A 1 380 ? 35.901 -58.208 28.465 1.00 39.79 372 ILE A N 1
ATOM 2829 C CA . ILE A 1 380 ? 37.294 -58.202 28.031 1.00 37.79 372 ILE A CA 1
ATOM 2830 C C . ILE A 1 380 ? 38.207 -57.764 29.176 1.00 41.33 372 ILE A C 1
ATOM 2831 O O . ILE A 1 380 ? 39.164 -58.461 29.527 1.00 38.83 372 ILE A O 1
ATOM 2836 N N . LYS A 1 381 ? 37.879 -56.646 29.825 1.00 40.54 373 LYS A N 1
ATOM 2837 C CA . LYS A 1 381 ? 38.756 -56.108 30.868 1.00 44.13 373 LYS A CA 1
ATOM 2838 C C . LYS A 1 381 ? 38.960 -57.097 32.011 1.00 41.97 373 LYS A C 1
ATOM 2839 O O . LYS A 1 381 ? 40.077 -57.253 32.516 1.00 46.52 373 LYS A O 1
ATOM 2845 N N . ASN A 1 382 ? 37.898 -57.759 32.448 1.00 43.61 374 ASN A N 1
ATOM 2846 C CA . ASN A 1 382 ? 37.953 -58.625 33.615 1.00 47.76 374 ASN A CA 1
ATOM 2847 C C . ASN A 1 382 ? 38.261 -60.082 33.281 1.00 50.37 374 ASN A C 1
ATOM 2848 O O . ASN A 1 382 ? 38.284 -60.912 34.193 1.00 40.27 374 ASN A O 1
ATOM 2853 N N . PHE A 1 383 ? 38.499 -60.416 32.012 1.00 40.13 375 PHE A N 1
ATOM 2854 C CA . PHE A 1 383 ? 38.801 -61.798 31.648 1.00 38.91 375 PHE A CA 1
ATOM 2855 C C . PHE A 1 383 ? 40.124 -62.226 32.290 1.00 37.96 375 PHE A C 1
ATOM 2856 O O . PHE A 1 383 ? 41.082 -61.447 32.350 1.00 39.67 375 PHE A O 1
ATOM 2864 N N . ASP A 1 384 ? 40.169 -63.458 32.808 1.00 35.27 376 ASP A N 1
ATOM 2865 C CA . ASP A 1 384 ? 41.349 -63.971 33.512 1.00 32.45 376 ASP A CA 1
ATOM 2866 C C . ASP A 1 384 ? 41.931 -65.172 32.782 1.00 35.51 376 ASP A C 1
ATOM 2867 O O . ASP A 1 384 ? 41.397 -66.282 32.875 1.00 36.35 376 ASP A O 1
ATOM 2872 N N . LEU A 1 385 ? 43.059 -64.954 32.098 1.00 31.58 377 LEU A N 1
ATOM 2873 C CA . LEU A 1 385 ? 43.715 -66.014 31.346 1.00 32.15 377 LEU A CA 1
ATOM 2874 C C . LEU A 1 385 ? 44.244 -67.114 32.253 1.00 34.04 377 LEU A C 1
ATOM 2875 O O . LEU A 1 385 ? 44.414 -68.235 31.793 1.00 34.93 377 LEU A O 1
ATOM 2880 N N . ASN A 1 386 ? 44.510 -66.826 33.531 1.00 36.42 378 ASN A N 1
ATOM 2881 C CA . ASN A 1 386 ? 45.072 -67.842 34.413 1.00 34.03 378 ASN A CA 1
ATOM 2882 C C . ASN A 1 386 ? 44.083 -68.974 34.692 1.00 33.90 378 ASN A C 1
ATOM 2883 O O . ASN A 1 386 ? 44.504 -70.119 34.900 1.00 34.22 378 ASN A O 1
ATOM 2888 N N . SER A 1 387 ? 42.781 -68.666 34.778 1.00 33.93 379 SER A N 1
ATOM 2889 C CA . SER A 1 387 ? 41.771 -69.621 35.241 1.00 38.94 379 SER A CA 1
ATOM 2890 C C . SER A 1 387 ? 40.782 -70.079 34.174 1.00 41.87 379 SER A C 1
ATOM 2891 O O . SER A 1 387 ? 39.951 -70.943 34.460 1.00 46.60 379 SER A O 1
ATOM 2894 N N . CYS A 1 388 ? 40.850 -69.544 32.966 1.00 35.85 380 CYS A N 1
ATOM 2895 C CA . CYS A 1 388 ? 39.871 -69.841 31.930 1.00 37.30 380 CYS A CA 1
ATOM 2896 C C . CYS A 1 388 ? 40.192 -71.160 31.232 1.00 37.91 380 CYS A C 1
ATOM 2897 O O . CYS A 1 388 ? 41.274 -71.722 31.377 1.00 35.20 380 CYS A O 1
ATOM 2900 N N . ASN A 1 389 ? 39.215 -71.668 30.485 1.00 35.28 381 ASN A N 1
ATOM 2901 C CA . ASN A 1 389 ? 39.413 -72.733 29.511 1.00 37.21 381 ASN A CA 1
ATOM 2902 C C . ASN A 1 389 ? 39.130 -72.141 28.137 1.00 34.05 381 ASN A C 1
ATOM 2903 O O . ASN A 1 389 ? 38.163 -71.392 27.969 1.00 33.59 381 ASN A O 1
ATOM 2908 N N . LEU A 1 390 ? 40.003 -72.422 27.175 1.00 30.90 382 LEU A N 1
ATOM 2909 C CA . LEU A 1 390 ? 39.942 -71.789 25.863 1.00 35.13 382 LEU A CA 1
ATOM 2910 C C . LEU A 1 390 ? 39.682 -72.775 24.729 1.00 38.02 382 LEU A C 1
ATOM 2911 O O . LEU A 1 390 ? 39.850 -72.417 23.554 1.00 30.44 382 LEU A O 1
ATOM 2916 N N . TYR A 1 391 ? 39.254 -73.993 25.027 1.00 32.12 383 TYR A N 1
ATOM 2917 C CA . TYR A 1 391 ? 38.890 -74.923 23.960 1.00 31.66 383 TYR A CA 1
ATOM 2918 C C . TYR A 1 391 ? 37.909 -74.253 23.006 1.00 34.69 383 TYR A C 1
ATOM 2919 O O . TYR A 1 391 ? 36.942 -73.610 23.431 1.00 30.97 383 TYR A O 1
ATOM 2928 N N . TRP A 1 392 ? 38.166 -74.394 21.716 1.00 33.94 384 TRP A N 1
ATOM 2929 C CA . TRP A 1 392 ? 37.345 -73.753 20.692 1.00 32.68 384 TRP A CA 1
ATOM 2930 C C . TRP A 1 392 ? 36.115 -74.624 20.479 1.00 32.20 384 TRP A C 1
ATOM 2931 O O . TRP A 1 392 ? 36.180 -75.662 19.830 1.00 36.40 384 TRP A O 1
ATOM 2942 N N . SER A 1 393 ? 34.996 -74.219 21.058 1.00 31.28 385 SER A N 1
ATOM 2943 C CA . SER A 1 393 ? 33.815 -75.063 21.102 1.00 34.95 385 SER A CA 1
ATOM 2944 C C . SER A 1 393 ? 32.924 -74.812 19.894 1.00 38.15 385 SER A C 1
ATOM 2945 O O . SER A 1 393 ? 33.131 -73.875 19.122 1.00 34.16 385 SER A O 1
ATOM 2948 N N . ASP A 1 394 ? 31.890 -75.648 19.760 1.00 37.93 386 ASP A N 1
ATOM 2949 C CA . ASP A 1 394 ? 30.925 -75.447 18.683 1.00 43.80 386 ASP A CA 1
ATOM 2950 C C . ASP A 1 394 ? 30.202 -74.113 18.832 1.00 39.50 386 ASP A C 1
ATOM 2951 O O . ASP A 1 394 ? 29.863 -73.479 17.831 1.00 34.76 386 ASP A O 1
ATOM 2956 N N . ALA A 1 395 ? 29.945 -73.673 20.069 1.00 35.67 387 ALA A N 1
ATOM 2957 C CA . ALA A 1 395 ? 29.343 -72.356 20.269 1.00 36.54 387 ALA A CA 1
ATOM 2958 C C . ALA A 1 395 ? 30.278 -71.231 19.822 1.00 29.75 387 ALA A C 1
ATOM 2959 O O . ALA A 1 395 ? 29.823 -70.224 19.268 1.00 32.45 387 ALA A O 1
ATOM 2961 N N . ASP A 1 396 ? 31.574 -71.352 20.112 1.00 31.29 388 ASP A N 1
ATOM 2962 C CA . ASP A 1 396 ? 32.531 -70.368 19.613 1.00 30.48 388 ASP A CA 1
ATOM 2963 C C . ASP A 1 396 ? 32.524 -70.357 18.087 1.00 28.20 388 ASP A C 1
ATOM 2964 O O . ASP A 1 396 ? 32.517 -69.293 17.450 1.00 29.25 388 ASP A O 1
ATOM 2969 N N . ASN A 1 397 ? 32.506 -71.546 17.484 1.00 30.19 389 ASN A N 1
ATOM 2970 C CA . ASN A 1 397 ? 32.556 -71.628 16.031 1.00 33.80 389 ASN A CA 1
ATOM 2971 C C . ASN A 1 397 ? 31.315 -71.006 15.399 1.00 32.32 389 ASN A C 1
ATOM 2972 O O . ASN A 1 397 ? 31.412 -70.312 14.382 1.00 30.10 389 ASN A O 1
ATOM 2977 N N . LYS A 1 398 ? 30.138 -71.236 15.993 1.00 32.83 390 LYS A N 1
ATOM 2978 C CA . LYS A 1 398 ? 28.911 -70.670 15.431 1.00 32.93 390 LYS A CA 1
ATOM 2979 C C . LYS A 1 398 ? 28.919 -69.155 15.477 1.00 31.96 390 LYS A C 1
ATOM 2980 O O . LYS A 1 398 ? 28.545 -68.492 14.503 1.00 33.37 390 LYS A O 1
ATOM 2986 N N . LEU A 1 399 ? 29.347 -68.574 16.598 1.00 31.20 391 LEU A N 1
ATOM 2987 C CA . LEU A 1 399 ? 29.430 -67.121 16.649 1.00 30.94 391 LEU A CA 1
ATOM 2988 C C . LEU A 1 399 ? 30.440 -66.605 15.633 1.00 29.49 391 LEU A C 1
ATOM 2989 O O . LEU A 1 399 ? 30.193 -65.606 14.953 1.00 29.40 391 LEU A O 1
ATOM 2994 N N . ASN A 1 400 ? 31.577 -67.282 15.503 1.00 30.21 392 ASN A N 1
ATOM 2995 C CA . ASN A 1 400 ? 32.572 -66.839 14.538 1.00 29.63 392 ASN A CA 1
ATOM 2996 C C . ASN A 1 400 ? 32.026 -66.889 13.110 1.00 30.81 392 ASN A C 1
ATOM 2997 O O . ASN A 1 400 ? 32.275 -65.979 12.311 1.00 31.17 392 ASN A O 1
ATOM 3002 N N . LEU A 1 401 ? 31.280 -67.943 12.777 1.00 32.16 393 LEU A N 1
ATOM 3003 C CA . LEU A 1 401 ? 30.676 -68.048 11.455 1.00 34.41 393 LEU A CA 1
ATOM 3004 C C . LEU A 1 401 ? 29.734 -66.880 11.194 1.00 34.53 393 LEU A C 1
ATOM 3005 O O . LEU A 1 401 ? 29.790 -66.238 10.134 1.00 30.48 393 LEU A O 1
ATOM 3010 N N . LEU A 1 402 ? 28.872 -66.570 12.166 1.00 32.01 394 LEU A N 1
ATOM 3011 C CA . LEU A 1 402 ? 27.976 -65.425 12.021 1.00 36.50 394 LEU A CA 1
ATOM 3012 C C . LEU A 1 402 ? 28.768 -64.124 11.902 1.00 35.03 394 LEU A C 1
ATOM 3013 O O . LEU A 1 402 ? 28.411 -63.226 11.122 1.00 30.82 394 LEU A O 1
ATOM 3018 N N . PHE A 1 403 ? 29.859 -64.010 12.657 1.00 29.47 395 PHE A N 1
ATOM 3019 C CA . PHE A 1 403 ? 30.718 -62.829 12.590 1.00 31.76 395 PHE A CA 1
ATOM 3020 C C . PHE A 1 403 ? 31.272 -62.604 11.179 1.00 31.83 395 PHE A C 1
ATOM 3021 O O . PHE A 1 403 ? 31.129 -61.513 10.609 1.00 30.96 395 PHE A O 1
ATOM 3029 N N . ARG A 1 404 ? 31.895 -63.627 10.590 1.00 31.06 396 ARG A N 1
ATOM 3030 C CA . ARG A 1 404 ? 32.500 -63.450 9.268 1.00 31.45 396 ARG A CA 1
ATOM 3031 C C . ARG A 1 404 ? 31.434 -63.214 8.211 1.00 31.94 396 ARG A C 1
ATOM 3032 O O . ARG A 1 404 ? 31.644 -62.443 7.269 1.00 31.02 396 ARG A O 1
ATOM 3040 N N . GLN A 1 405 ? 30.291 -63.877 8.352 1.00 29.12 397 GLN A N 1
ATOM 3041 C CA . GLN A 1 405 ? 29.185 -63.674 7.424 1.00 31.54 397 GLN A CA 1
ATOM 3042 C C . GLN A 1 405 ? 28.685 -62.243 7.489 1.00 36.08 397 GLN A C 1
ATOM 3043 O O . GLN A 1 405 ? 28.414 -61.619 6.452 1.00 29.81 397 GLN A O 1
ATOM 3049 N N . THR A 1 406 ? 28.597 -61.689 8.702 1.00 30.76 398 THR A N 1
ATOM 3050 C CA . THR A 1 406 ? 28.166 -60.305 8.870 1.00 28.85 398 THR A CA 1
ATOM 3051 C C . THR A 1 406 ? 29.110 -59.359 8.153 1.00 32.54 398 THR A C 1
ATOM 3052 O O . THR A 1 406 ? 28.669 -58.389 7.526 1.00 30.12 398 THR A O 1
ATOM 3056 N N . LYS A 1 407 ? 30.416 -59.628 8.220 1.00 27.95 399 LYS A N 1
ATOM 3057 C CA . LYS A 1 407 ? 31.366 -58.769 7.533 1.00 29.85 399 LYS A CA 1
ATOM 3058 C C . LYS A 1 407 ? 31.079 -58.739 6.042 1.00 27.79 399 LYS A C 1
ATOM 3059 O O . LYS A 1 407 ? 31.185 -57.683 5.408 1.00 30.07 399 LYS A O 1
ATOM 3065 N N . ASN A 1 408 ? 30.722 -59.894 5.472 1.00 29.86 400 ASN A N 1
ATOM 3066 C CA . ASN A 1 408 ? 30.466 -59.975 4.034 1.00 32.93 400 ASN A CA 1
ATOM 3067 C C . ASN A 1 408 ? 29.161 -59.284 3.675 1.00 31.83 400 ASN A C 1
ATOM 3068 O O . ASN A 1 408 ? 29.085 -58.609 2.645 1.00 31.41 400 ASN A O 1
ATOM 3073 N N . LYS A 1 409 ? 28.126 -59.417 4.526 1.00 30.37 401 LYS A N 1
ATOM 3074 C CA . LYS A 1 409 ? 26.866 -58.719 4.275 1.00 30.91 401 LYS A CA 1
ATOM 3075 C C . LYS A 1 409 ? 27.054 -57.210 4.312 1.00 29.04 401 LYS A C 1
ATOM 3076 O O . LYS A 1 409 ? 26.488 -56.478 3.494 1.00 30.05 401 LYS A O 1
ATOM 3082 N N . ILE A 1 410 ? 27.784 -56.712 5.301 1.00 26.79 402 ILE A N 1
ATOM 3083 C CA . ILE A 1 410 ? 27.983 -55.272 5.386 1.00 29.92 402 ILE A CA 1
ATOM 3084 C C . ILE A 1 410 ? 28.756 -54.780 4.174 1.00 31.28 402 ILE A C 1
ATOM 3085 O O . ILE A 1 410 ? 28.466 -53.713 3.631 1.00 29.17 402 ILE A O 1
ATOM 3090 N N . HIS A 1 411 ? 29.737 -55.559 3.722 1.00 29.24 403 HIS A N 1
ATOM 3091 C CA . HIS A 1 411 ? 30.484 -55.204 2.524 1.00 30.86 403 HIS A CA 1
ATOM 3092 C C . HIS A 1 411 ? 29.553 -55.056 1.323 1.00 29.87 403 HIS A C 1
ATOM 3093 O O . HIS A 1 411 ? 29.676 -54.110 0.540 1.00 30.61 403 HIS A O 1
ATOM 3100 N N . GLU A 1 412 ? 28.605 -55.979 1.166 1.00 31.17 404 GLU A N 1
ATOM 3101 C CA . GLU A 1 412 ? 27.692 -55.896 0.031 1.00 35.31 404 GLU A CA 1
ATOM 3102 C C . GLU A 1 412 ? 26.744 -54.712 0.169 1.00 31.11 404 GLU A C 1
ATOM 3103 O O . GLU A 1 412 ? 26.412 -54.059 -0.823 1.00 31.27 404 GLU A O 1
ATOM 3109 N N . HIS A 1 413 ? 26.313 -54.402 1.392 1.00 29.86 405 HIS A N 1
ATOM 3110 C CA . HIS A 1 413 ? 25.459 -53.233 1.597 1.00 27.84 405 HIS A CA 1
ATOM 3111 C C . HIS A 1 413 ? 26.165 -51.934 1.233 1.00 29.33 405 HIS A C 1
ATOM 3112 O O . HIS A 1 413 ? 25.565 -51.044 0.617 1.00 30.88 405 HIS A O 1
ATOM 3119 N N . PHE A 1 414 ? 27.427 -51.776 1.639 1.00 28.34 406 PHE A N 1
ATOM 3120 C CA . PHE A 1 414 ? 28.133 -50.545 1.308 1.00 26.76 406 PHE A CA 1
ATOM 3121 C C . PHE A 1 414 ? 28.355 -50.423 -0.203 1.00 27.72 406 PHE A C 1
ATOM 3122 O O . PHE A 1 414 ? 28.290 -49.317 -0.760 1.00 28.49 406 PHE A O 1
ATOM 3130 N N . LEU A 1 415 ? 28.665 -51.537 -0.877 1.00 27.40 407 LEU A N 1
ATOM 3131 C CA . LEU A 1 415 ? 28.836 -51.494 -2.336 1.00 30.46 407 LEU A CA 1
ATOM 3132 C C . LEU A 1 415 ? 27.536 -51.115 -3.043 1.00 31.53 407 LEU A C 1
ATOM 3133 O O . LEU A 1 415 ? 27.568 -50.597 -4.163 1.00 30.43 407 LEU A O 1
ATOM 3138 N N . ASP A 1 416 ? 26.395 -51.386 -2.409 1.00 30.27 408 ASP A N 1
ATOM 3139 C CA . ASP A 1 416 ? 25.068 -51.118 -2.966 1.00 36.30 408 ASP A CA 1
ATOM 3140 C C . ASP A 1 416 ? 24.656 -49.681 -2.636 1.00 32.32 408 ASP A C 1
ATOM 3141 O O . ASP A 1 416 ? 23.739 -49.414 -1.867 1.00 30.46 408 ASP A O 1
ATOM 3146 N N . ASN A 1 417 ? 25.387 -48.733 -3.222 1.00 33.55 409 ASN A N 1
ATOM 3147 C CA . ASN A 1 417 ? 25.032 -47.317 -3.123 1.00 29.87 409 ASN A CA 1
ATOM 3148 C C . ASN A 1 417 ? 24.979 -46.842 -1.666 1.00 30.10 409 ASN A C 1
ATOM 3149 O O . ASN A 1 417 ? 24.087 -46.088 -1.270 1.00 29.50 409 ASN A O 1
ATOM 3154 N N . PHE A 1 418 ? 25.962 -47.256 -0.863 1.00 30.04 410 PHE A N 1
ATOM 3155 C CA . PHE A 1 418 ? 26.077 -46.804 0.531 1.00 31.91 410 PHE A CA 1
ATOM 3156 C C . PHE A 1 418 ? 24.785 -47.081 1.315 1.00 28.08 410 PHE A C 1
ATOM 3157 O O . PHE A 1 418 ? 24.202 -46.198 1.942 1.00 30.85 410 PHE A O 1
ATOM 3165 N N . ASN A 1 419 ? 24.360 -48.346 1.309 1.00 27.74 411 ASN A N 1
ATOM 3166 C CA . ASN A 1 419 ? 23.108 -48.752 1.955 1.00 29.27 411 ASN A CA 1
ATOM 3167 C C . ASN A 1 419 ? 23.360 -48.918 3.460 1.00 32.06 411 ASN A C 1
ATOM 3168 O O . ASN A 1 419 ? 23.563 -50.022 3.972 1.00 29.64 411 ASN A O 1
ATOM 3173 N N . THR A 1 420 ? 23.341 -47.792 4.187 1.00 26.98 412 THR A N 1
ATOM 3174 C CA . THR A 1 420 ? 23.571 -47.858 5.630 1.00 29.92 412 THR A CA 1
ATOM 3175 C C . THR A 1 420 ? 22.394 -48.453 6.401 1.00 27.79 412 THR A C 1
ATOM 3176 O O . THR A 1 420 ? 22.626 -49.094 7.422 1.00 30.19 412 THR A O 1
ATOM 3180 N N . PRO A 1 421 ? 21.138 -48.278 5.989 1.00 29.07 413 PRO A N 1
ATOM 3181 C CA . PRO A 1 421 ? 20.052 -48.900 6.770 1.00 32.26 413 PRO A CA 1
ATOM 3182 C C . PRO A 1 421 ? 20.203 -50.398 6.912 1.00 34.02 413 PRO A C 1
ATOM 3183 O O . PRO A 1 421 ? 19.961 -50.953 7.991 1.00 30.16 413 PRO A O 1
ATOM 3187 N N . ASP A 1 422 ? 20.596 -51.078 5.838 1.00 34.15 414 ASP A N 1
ATOM 3188 C CA . ASP A 1 422 ? 20.752 -52.526 5.909 1.00 36.26 414 ASP A CA 1
ATOM 3189 C C . ASP A 1 422 ? 22.058 -52.929 6.591 1.00 30.57 414 ASP A C 1
ATOM 3190 O O . ASP A 1 422 ? 22.100 -53.963 7.260 1.00 31.43 414 ASP A O 1
ATOM 3195 N N . ALA A 1 423 ? 23.111 -52.125 6.469 1.00 30.15 415 ALA A N 1
ATOM 3196 C CA . ALA A 1 423 ? 24.326 -52.393 7.234 1.00 32.02 415 ALA A CA 1
ATOM 3197 C C . ALA A 1 423 ? 24.073 -52.237 8.729 1.00 32.74 415 ALA A C 1
ATOM 3198 O O . ALA A 1 423 ? 24.528 -53.058 9.537 1.00 31.58 415 ALA A O 1
ATOM 3200 N N . LEU A 1 424 ? 23.322 -51.204 9.112 1.00 32.17 416 LEU A N 1
ATOM 3201 C CA . LEU A 1 424 ? 22.983 -51.013 10.516 1.00 32.26 416 LEU A CA 1
ATOM 3202 C C . LEU A 1 424 ? 22.187 -52.201 11.038 1.00 30.66 416 LEU A C 1
ATOM 3203 O O . LEU A 1 424 ? 22.475 -52.726 12.123 1.00 33.28 416 LEU A O 1
ATOM 3208 N N . LEU A 1 425 ? 21.221 -52.681 10.252 1.00 31.95 417 LEU A N 1
ATOM 3209 C CA . LEU A 1 425 ? 20.444 -53.846 10.657 1.00 36.38 417 LEU A CA 1
ATOM 3210 C C . LEU A 1 425 ? 21.341 -55.071 10.841 1.00 38.18 417 LEU A C 1
ATOM 3211 O O . LEU A 1 425 ? 21.196 -55.831 11.816 1.00 32.91 417 LEU A O 1
ATOM 3216 N N . ALA A 1 426 ? 22.294 -55.267 9.932 1.00 31.07 418 ALA A N 1
ATOM 3217 C CA . ALA A 1 426 ? 23.225 -56.386 10.072 1.00 33.35 418 ALA A CA 1
ATOM 3218 C C . ALA A 1 426 ? 24.006 -56.305 11.381 1.00 31.24 418 ALA A C 1
ATOM 3219 O O . ALA A 1 426 ? 24.222 -57.327 12.046 1.00 32.34 418 ALA A O 1
ATOM 3221 N N . ILE A 1 427 ? 24.457 -55.107 11.760 1.00 32.46 419 ILE A N 1
ATOM 3222 C CA . ILE A 1 427 ? 25.170 -54.960 13.033 1.00 35.11 419 ILE A CA 1
ATOM 3223 C C . ILE A 1 427 ? 24.244 -55.292 14.203 1.00 34.27 419 ILE A C 1
ATOM 3224 O O . ILE A 1 427 ? 24.647 -55.950 15.175 1.00 32.31 419 ILE A O 1
ATOM 3229 N N . GLN A 1 428 ? 22.989 -54.840 14.132 1.00 31.29 420 GLN A N 1
ATOM 3230 C CA . GLN A 1 428 ? 22.041 -55.123 15.206 1.00 34.55 420 GLN A CA 1
ATOM 3231 C C . GLN A 1 428 ? 21.837 -56.620 15.384 1.00 36.86 420 GLN A C 1
ATOM 3232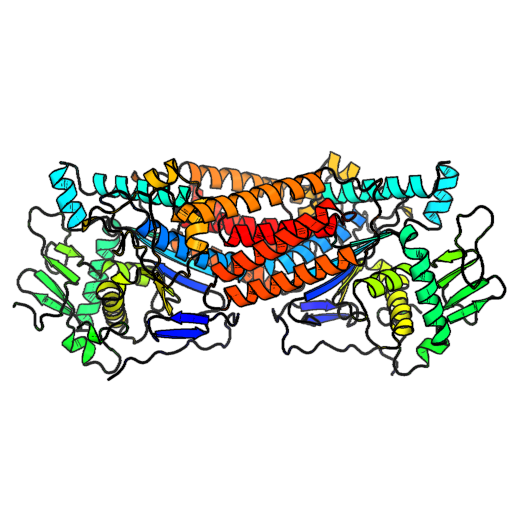 O O . GLN A 1 428 ? 21.802 -57.115 16.515 1.00 33.80 420 GLN A O 1
ATOM 3238 N N . LYS A 1 429 ? 21.684 -57.355 14.278 1.00 32.20 421 LYS A N 1
ATOM 3239 C CA . LYS A 1 429 ? 21.481 -58.794 14.365 1.00 32.84 421 LYS A CA 1
ATOM 3240 C C . LYS A 1 429 ? 22.694 -59.478 14.984 1.00 35.77 421 LYS A C 1
ATOM 3241 O O . LYS A 1 429 ? 22.553 -60.372 15.826 1.00 32.95 421 LYS A O 1
ATOM 3247 N N . LEU A 1 430 ? 23.897 -59.071 14.580 1.00 30.44 422 LEU A N 1
ATOM 3248 C CA . LEU A 1 430 ? 25.092 -59.662 15.165 1.00 32.54 422 LEU A CA 1
ATOM 3249 C C . LEU A 1 430 ? 25.151 -59.384 16.667 1.00 34.06 422 LEU A C 1
ATOM 3250 O O . LEU A 1 430 ? 25.420 -60.287 17.467 1.00 30.99 422 LEU A O 1
ATOM 3255 N N . ILE A 1 431 ? 24.852 -58.147 17.069 1.00 30.35 423 ILE A N 1
ATOM 3256 C CA . ILE A 1 431 ? 24.902 -57.790 18.479 1.00 31.40 423 ILE A CA 1
ATOM 3257 C C . ILE A 1 431 ? 23.943 -58.646 19.291 1.00 32.21 423 ILE A C 1
ATOM 3258 O O . ILE A 1 431 ? 24.287 -59.119 20.382 1.00 31.67 423 ILE A O 1
ATOM 3263 N N . THR A 1 432 ? 22.736 -58.876 18.780 1.00 31.66 424 THR A N 1
ATOM 3264 C CA . THR A 1 432 ? 21.797 -59.734 19.505 1.00 33.24 424 THR A CA 1
ATOM 3265 C C . THR A 1 432 ? 22.425 -61.085 19.805 1.00 36.64 424 THR A C 1
ATOM 3266 O O . THR A 1 432 ? 22.276 -61.614 20.912 1.00 33.26 424 THR A O 1
ATOM 3270 N N . GLU A 1 433 ? 23.144 -61.661 18.833 1.00 35.92 425 GLU A N 1
ATOM 3271 C CA . GLU A 1 433 ? 23.758 -62.967 19.069 1.00 38.56 425 GLU A CA 1
ATOM 3272 C C . GLU A 1 433 ? 24.986 -62.879 19.979 1.00 34.72 425 GLU A C 1
ATOM 3273 O O . GLU A 1 433 ? 25.237 -63.807 20.761 1.00 35.67 425 GLU A O 1
ATOM 3279 N N . ILE A 1 434 ? 25.762 -61.795 19.901 1.00 31.11 426 ILE A N 1
ATOM 3280 C CA . ILE A 1 434 ? 26.910 -61.666 20.798 1.00 31.06 426 ILE A CA 1
ATOM 3281 C C . ILE A 1 434 ? 26.432 -61.540 22.236 1.00 28.87 426 ILE A C 1
ATOM 3282 O O . ILE A 1 434 ? 27.027 -62.111 23.154 1.00 32.57 426 ILE A O 1
ATOM 3287 N N . ASN A 1 435 ? 25.329 -60.816 22.448 1.00 29.99 427 ASN A N 1
ATOM 3288 C CA . ASN A 1 435 ? 24.790 -60.651 23.791 1.00 33.50 427 ASN A CA 1
ATOM 3289 C C . ASN A 1 435 ? 24.394 -62.001 24.380 1.00 34.97 427 ASN A C 1
ATOM 3290 O O . ASN A 1 435 ? 24.644 -62.269 25.562 1.00 33.87 427 ASN A O 1
ATOM 3295 N N . ILE A 1 436 ? 23.800 -62.878 23.567 1.00 32.05 428 ILE A N 1
ATOM 3296 C CA . ILE A 1 436 ? 23.479 -64.225 24.046 1.00 34.03 428 ILE A CA 1
ATOM 3297 C C . ILE A 1 436 ? 24.752 -64.973 24.412 1.00 37.98 428 ILE A C 1
ATOM 3298 O O . ILE A 1 436 ? 24.870 -65.549 25.502 1.00 34.96 428 ILE A O 1
ATOM 3303 N N . TYR A 1 437 ? 25.750 -64.926 23.524 1.00 33.14 429 TYR A N 1
ATOM 3304 C CA . TYR A 1 437 ? 27.008 -65.628 23.757 1.00 35.01 429 TYR A CA 1
ATOM 3305 C C . TYR A 1 437 ? 27.686 -65.158 25.044 1.00 37.54 429 TYR A C 1
ATOM 3306 O O . TYR A 1 437 ? 28.146 -65.973 25.852 1.00 35.72 429 TYR A O 1
ATOM 3315 N N . MET A 1 438 ? 27.742 -63.845 25.262 1.00 34.85 430 MET A N 1
ATOM 3316 C CA . MET A 1 438 ? 28.419 -63.315 26.441 1.00 38.20 430 MET A CA 1
ATOM 3317 C C . MET A 1 438 ? 27.711 -63.692 27.728 1.00 38.45 430 MET A C 1
ATOM 3318 O O . MET A 1 438 ? 28.338 -63.669 28.787 1.00 39.54 430 MET A O 1
ATOM 3323 N N . ASP A 1 439 ? 26.417 -63.993 27.658 1.00 39.74 431 ASP A N 1
ATOM 3324 C CA . ASP A 1 439 ? 25.646 -64.337 28.847 1.00 51.02 431 ASP A CA 1
ATOM 3325 C C . ASP A 1 439 ? 25.863 -65.786 29.264 1.00 63.02 431 ASP A C 1
ATOM 3326 O O . ASP A 1 439 ? 25.969 -66.090 30.461 1.00 57.69 431 ASP A O 1
ATOM 3331 N N . LYS A 1 440 ? 25.924 -66.696 28.295 1.00 70.03 432 LYS A N 1
ATOM 3332 C CA . LYS A 1 440 ? 25.886 -68.121 28.593 1.00 88.99 432 LYS A CA 1
ATOM 3333 C C . LYS A 1 440 ? 27.213 -68.826 28.362 1.00 82.31 432 LYS A C 1
ATOM 3334 O O . LYS A 1 440 ? 27.735 -69.469 29.279 1.00 101.75 432 LYS A O 1
ATOM 3336 N N . GLU A 1 441 ? 27.785 -68.714 27.169 1.00 53.38 433 GLU A N 1
ATOM 3337 C CA . GLU A 1 441 ? 28.925 -69.542 26.812 1.00 53.05 433 GLU A CA 1
ATOM 3338 C C . GLU A 1 441 ? 30.175 -69.087 27.557 1.00 61.14 433 GLU A C 1
ATOM 3339 O O . GLU A 1 441 ? 30.321 -67.912 27.896 1.00 61.42 433 GLU A O 1
ATOM 3345 N N . LYS A 1 442 ? 31.095 -70.029 27.815 1.00 73.57 434 LYS A N 1
ATOM 3346 C CA . LYS A 1 442 ? 32.423 -69.629 28.271 1.00 61.36 434 LYS A CA 1
ATOM 3347 C C . LYS A 1 442 ? 33.022 -68.860 27.109 1.00 48.81 434 LYS A C 1
ATOM 3348 O O . LYS A 1 442 ? 32.838 -69.238 25.948 1.00 58.22 434 LYS A O 1
ATOM 3354 N N . ILE A 1 443 ? 33.685 -67.765 27.397 1.00 43.34 435 ILE A N 1
ATOM 3355 C CA . ILE A 1 443 ? 33.933 -66.794 26.346 1.00 40.82 435 ILE A CA 1
ATOM 3356 C C . ILE A 1 443 ? 35.358 -66.925 25.814 1.00 37.35 435 ILE A C 1
ATOM 3357 O O . ILE A 1 443 ? 36.319 -67.149 26.559 1.00 33.16 435 ILE A O 1
ATOM 3362 N N . GLN A 1 444 ? 35.474 -66.801 24.504 1.00 34.72 436 GLN A N 1
ATOM 3363 C CA . GLN A 1 444 ? 36.749 -66.738 23.798 1.00 33.82 436 GLN A CA 1
ATOM 3364 C C . GLN A 1 444 ? 37.206 -65.288 23.784 1.00 34.54 436 GLN A C 1
ATOM 3365 O O . GLN A 1 444 ? 36.710 -64.479 23.002 1.00 31.69 436 GLN A O 1
ATOM 3371 N N . ILE A 1 445 ? 38.174 -64.963 24.642 1.00 30.87 437 ILE A N 1
ATOM 3372 C CA . ILE A 1 445 ? 38.589 -63.572 24.819 1.00 28.83 437 ILE A CA 1
ATOM 3373 C C . ILE A 1 445 ? 39.047 -62.978 23.498 1.00 27.38 437 ILE A C 1
ATOM 3374 O O . ILE A 1 445 ? 38.688 -61.849 23.155 1.00 27.63 437 ILE A O 1
ATOM 3379 N N . GLY A 1 446 ? 39.839 -63.727 22.734 1.00 26.59 438 GLY A N 1
ATOM 3380 C CA . GLY A 1 446 ? 40.355 -63.203 21.477 1.00 28.39 438 GLY A CA 1
ATOM 3381 C C . GLY A 1 446 ? 39.267 -62.926 20.458 1.00 25.77 438 GLY A C 1
ATOM 3382 O O . GLY A 1 446 ? 39.365 -61.981 19.682 1.00 28.24 438 GLY A O 1
ATOM 3383 N N . LEU A 1 447 ? 38.260 -63.799 20.395 1.00 28.70 439 LEU A N 1
ATOM 3384 C CA . LEU A 1 447 ? 37.143 -63.593 19.484 1.00 28.65 439 LEU A CA 1
ATOM 3385 C C . LEU A 1 447 ? 36.336 -62.360 19.876 1.00 29.18 439 LEU A C 1
ATOM 3386 O O . LEU A 1 447 ? 36.002 -61.537 19.018 1.00 27.45 439 LEU A O 1
ATOM 3391 N N . LEU A 1 448 ? 36.061 -62.181 21.177 1.00 27.04 440 LEU A N 1
ATOM 3392 C CA . LEU A 1 448 ? 35.339 -60.984 21.617 1.00 28.51 440 LEU A CA 1
ATOM 3393 C C . LEU A 1 448 ? 36.121 -59.712 21.298 1.00 28.77 440 LEU A C 1
ATOM 3394 O O . LEU A 1 448 ? 35.531 -58.701 20.925 1.00 28.76 440 LEU A O 1
ATOM 3399 N N . LEU A 1 449 ? 37.444 -59.726 21.474 1.00 29.52 441 LEU A N 1
ATOM 3400 C CA . LEU A 1 449 ? 38.242 -58.541 21.143 1.00 27.27 441 LEU A CA 1
ATOM 3401 C C . LEU A 1 449 ? 38.167 -58.205 19.659 1.00 29.17 441 LEU A C 1
ATOM 3402 O O . LEU A 1 449 ? 38.051 -57.038 19.266 1.00 27.29 441 LEU A O 1
ATOM 3407 N N . GLU A 1 450 ? 38.271 -59.220 18.824 1.00 27.88 442 GLU A N 1
ATOM 3408 C CA . GLU A 1 450 ? 38.216 -59.023 17.389 1.00 29.49 442 GLU A CA 1
ATOM 3409 C C . GLU A 1 450 ? 36.836 -58.521 16.965 1.00 28.12 442 GLU A C 1
ATOM 3410 O O . GLU A 1 450 ? 36.722 -57.586 16.157 1.00 29.72 442 GLU A O 1
ATOM 3416 N N . ILE A 1 451 ? 35.779 -59.060 17.566 1.00 29.11 443 ILE A N 1
ATOM 3417 C CA . ILE A 1 451 ? 34.421 -58.572 17.315 1.00 31.00 443 ILE A CA 1
ATOM 3418 C C . ILE A 1 451 ? 34.270 -57.126 17.772 1.00 30.53 443 ILE A C 1
ATOM 3419 O O . ILE A 1 451 ? 33.695 -56.287 17.059 1.00 30.85 443 ILE A O 1
ATOM 3424 N N . LYS A 1 452 ? 34.799 -56.800 18.952 1.00 27.63 444 LYS A N 1
ATOM 3425 C CA . LYS A 1 452 ? 34.742 -55.415 19.416 1.00 27.64 444 LYS A CA 1
ATOM 3426 C C . LYS A 1 452 ? 35.463 -54.481 18.451 1.00 30.77 444 LYS A C 1
ATOM 3427 O O . LYS A 1 452 ? 34.942 -53.423 18.096 1.00 27.95 444 LYS A O 1
ATOM 3433 N N . HIS A 1 453 ? 36.647 -54.880 17.985 1.00 32.01 445 HIS A N 1
ATOM 3434 C CA . HIS A 1 453 ? 37.400 -54.044 17.054 1.00 34.01 445 HIS A CA 1
ATOM 3435 C C . HIS A 1 453 ? 36.668 -53.871 15.723 1.00 31.23 445 HIS A C 1
ATOM 3436 O O . HIS A 1 453 ? 36.723 -52.802 15.118 1.00 28.63 445 HIS A O 1
ATOM 3443 N N . TYR A 1 454 ? 35.996 -54.908 15.235 1.00 32.45 446 TYR A N 1
ATOM 3444 C CA . TYR A 1 454 ? 35.291 -54.761 13.967 1.00 30.11 446 TYR A CA 1
ATOM 3445 C C . TYR A 1 454 ? 34.085 -53.837 14.099 1.00 29.66 446 TYR A C 1
ATOM 3446 O O . TYR A 1 454 ? 33.860 -52.968 13.252 1.00 28.41 446 TYR A O 1
ATOM 3455 N N . ILE A 1 455 ? 33.310 -53.997 15.162 1.00 27.03 447 ILE A N 1
ATOM 3456 C CA . ILE A 1 455 ? 32.167 -53.126 15.358 1.00 29.55 447 ILE A CA 1
ATOM 3457 C C . ILE A 1 455 ? 32.626 -51.694 15.586 1.00 28.80 447 ILE A C 1
ATOM 3458 O O . ILE A 1 455 ? 31.999 -50.757 15.089 1.00 28.33 447 ILE A O 1
ATOM 3463 N N . ASN A 1 456 ? 33.743 -51.498 16.295 1.00 30.18 448 ASN A N 1
ATOM 3464 C CA . ASN A 1 456 ? 34.304 -50.155 16.396 1.00 33.21 448 ASN A CA 1
ATOM 3465 C C . ASN A 1 456 ? 34.662 -49.596 15.030 1.00 34.07 448 ASN A C 1
ATOM 3466 O O . ASN A 1 456 ? 34.488 -48.405 14.783 1.00 30.27 448 ASN A O 1
ATOM 3471 N N . PHE A 1 457 ? 35.219 -50.436 14.158 1.00 31.29 449 PHE A N 1
ATOM 3472 C CA . PHE A 1 457 ? 35.584 -50.005 12.814 1.00 31.13 449 PHE A CA 1
ATOM 3473 C C . PHE A 1 457 ? 34.353 -49.554 12.027 1.00 30.25 449 PHE A C 1
ATOM 3474 O O . PHE A 1 457 ? 34.389 -48.520 11.357 1.00 29.45 449 PHE A O 1
ATOM 3482 N N . ILE A 1 458 ? 33.251 -50.303 12.109 1.00 25.22 450 ILE A N 1
ATOM 3483 C CA . ILE A 1 458 ? 32.021 -49.908 11.417 1.00 28.79 450 ILE A CA 1
ATOM 3484 C C . ILE A 1 458 ? 31.425 -48.658 12.070 1.00 30.47 450 ILE A C 1
ATOM 3485 O O . ILE A 1 458 ? 30.937 -47.757 11.382 1.00 28.54 450 ILE A O 1
ATOM 3490 N N . PHE A 1 459 ? 31.475 -48.561 13.405 1.00 28.86 451 PHE A N 1
ATOM 3491 C CA . PHE A 1 459 ? 30.957 -47.347 14.050 1.00 33.78 451 PHE A CA 1
ATOM 3492 C C . PHE A 1 459 ? 31.799 -46.117 13.712 1.00 31.28 451 PHE A C 1
ATOM 3493 O O . PHE A 1 459 ? 31.248 -45.028 13.522 1.00 29.60 451 PHE A O 1
ATOM 3501 N N . ASP A 1 460 ? 33.131 -46.268 13.614 1.00 30.90 452 ASP A N 1
ATOM 3502 C CA . ASP A 1 460 ? 33.965 -45.178 13.106 1.00 33.28 452 ASP A CA 1
ATOM 3503 C C . ASP A 1 460 ? 33.532 -44.785 11.700 1.00 33.22 452 ASP A C 1
ATOM 3504 O O . ASP A 1 460 ? 33.515 -43.600 11.344 1.00 33.31 452 ASP A O 1
ATOM 3509 N N . THR A 1 461 ? 33.209 -45.780 10.880 1.00 27.23 453 THR A N 1
ATOM 3510 C CA . THR A 1 461 ? 32.751 -45.520 9.519 1.00 31.25 453 THR A CA 1
ATOM 3511 C C . THR A 1 461 ? 31.398 -44.819 9.511 1.00 31.64 453 THR A C 1
ATOM 3512 O O . THR A 1 461 ? 31.147 -43.975 8.651 1.00 30.67 453 THR A O 1
ATOM 3516 N N . PHE A 1 462 ? 30.533 -45.125 10.475 1.00 30.14 454 PHE A N 1
ATOM 3517 C CA . PHE A 1 462 ? 29.254 -44.440 10.570 1.00 31.73 454 PHE A CA 1
ATOM 3518 C C . PHE A 1 462 ? 29.380 -43.073 11.228 1.00 34.63 454 PHE A C 1
ATOM 3519 O O . PHE A 1 462 ? 28.443 -42.276 11.140 1.00 32.67 454 PHE A O 1
ATOM 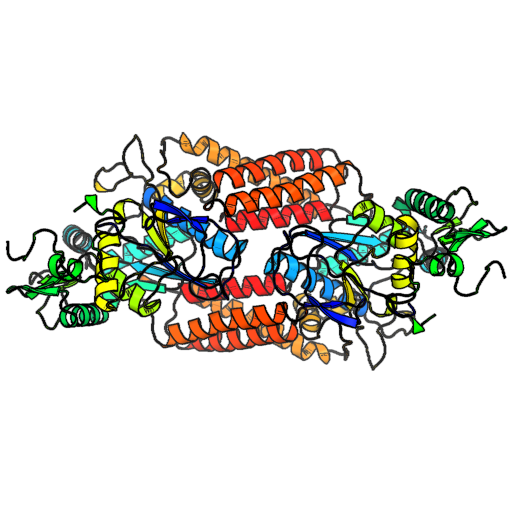3527 N N . GLY A 1 463 ? 30.497 -42.800 11.899 1.00 28.94 455 GLY A N 1
ATOM 3528 C CA . GLY A 1 463 ? 30.644 -41.601 12.695 1.00 27.05 455 GLY A CA 1
ATOM 3529 C C . GLY A 1 463 ? 30.028 -41.627 14.080 1.00 28.50 455 GLY A C 1
ATOM 3530 O O . GLY A 1 463 ? 29.795 -40.561 14.653 1.00 30.42 455 GLY A O 1
ATOM 3531 N N . LEU A 1 464 ? 29.730 -42.808 14.624 1.00 30.93 456 LEU A N 1
ATOM 3532 C CA . LEU A 1 464 ? 29.248 -42.961 15.990 1.00 30.15 456 LEU A CA 1
ATOM 3533 C C . LEU A 1 464 ? 30.433 -43.060 16.954 1.00 32.84 456 LEU A C 1
ATOM 3534 O O . LEU A 1 464 ? 31.479 -43.615 16.614 1.00 32.41 456 LEU A O 1
ATOM 3539 N N . ILE A 1 465 ? 30.253 -42.527 18.165 1.00 32.68 457 ILE A N 1
ATOM 3540 C CA . ILE A 1 465 ? 31.291 -42.519 19.192 1.00 34.23 457 ILE A CA 1
ATOM 3541 C C . ILE A 1 465 ? 30.713 -43.141 20.457 1.00 32.70 457 ILE A C 1
ATOM 3542 O O . ILE A 1 465 ? 29.741 -42.623 21.013 1.00 31.16 457 ILE A O 1
ATOM 3547 N N . TYR A 1 466 ? 31.304 -44.245 20.914 1.00 32.59 458 TYR A N 1
ATOM 3548 C CA . TYR A 1 466 ? 30.855 -44.903 22.144 1.00 36.74 458 TYR A CA 1
ATOM 3549 C C . TYR A 1 466 ? 32.034 -45.083 23.107 1.00 47.51 458 TYR A C 1
ATOM 3550 O O . TYR A 1 466 ? 33.197 -45.071 22.691 1.00 43.42 458 TYR A O 1
ATOM 3560 N N . GLY B 1 20 ? 58.868 -84.188 -9.409 1.00 92.86 12 GLY B N 1
ATOM 3561 C CA . GLY B 1 20 ? 59.866 -85.161 -9.009 1.00 100.24 12 GLY B CA 1
ATOM 3562 C C . GLY B 1 20 ? 61.168 -84.518 -8.545 1.00 99.35 12 GLY B C 1
ATOM 3563 O O . GLY B 1 20 ? 61.771 -83.716 -9.256 1.00 91.31 12 GLY B O 1
ATOM 3564 N N . SER B 1 21 ? 61.578 -84.871 -7.326 1.00 99.99 13 SER B N 1
ATOM 3565 C CA . SER B 1 21 ? 62.828 -84.481 -6.674 1.00 98.19 13 SER B CA 1
ATOM 3566 C C . SER B 1 21 ? 62.812 -83.025 -6.205 1.00 88.52 13 SER B C 1
ATOM 3567 O O . SER B 1 21 ? 63.681 -82.639 -5.419 1.00 79.69 13 SER B O 1
ATOM 3570 N N . LEU B 1 22 ? 61.822 -82.217 -6.612 1.00 69.56 14 LEU B N 1
ATOM 3571 C CA . LEU B 1 22 ? 61.712 -80.841 -6.133 1.00 64.29 14 LEU B CA 1
ATOM 3572 C C . LEU B 1 22 ? 60.246 -80.577 -5.809 1.00 58.30 14 LEU B C 1
ATOM 3573 O O . LEU B 1 22 ? 59.368 -80.889 -6.632 1.00 53.84 14 LEU B O 1
ATOM 3578 N N . PRO B 1 23 ? 59.950 -79.977 -4.660 1.00 55.33 15 PRO B N 1
ATOM 3579 C CA . PRO B 1 23 ? 58.545 -79.748 -4.292 1.00 58.13 15 PRO B CA 1
ATOM 3580 C C . PRO B 1 23 ? 57.882 -78.711 -5.189 1.00 49.97 15 PRO B C 1
ATOM 3581 O O . PRO B 1 23 ? 58.489 -77.706 -5.562 1.00 47.10 15 PRO B O 1
ATOM 3585 N N . LYS B 1 24 ? 56.616 -78.945 -5.508 1.00 51.22 16 LYS B N 1
ATOM 3586 C CA . LYS B 1 24 ? 55.829 -78.002 -6.291 1.00 61.60 16 LYS B CA 1
ATOM 3587 C C . LYS B 1 24 ? 54.898 -77.190 -5.382 1.00 56.91 16 LYS B C 1
ATOM 3588 O O . LYS B 1 24 ? 54.557 -77.598 -4.265 1.00 53.96 16 LYS B O 1
ATOM 3590 N N . TRP B 1 25 ? 54.522 -76.004 -5.867 1.00 48.50 17 TRP B N 1
ATOM 3591 C CA . TRP B 1 25 ? 53.627 -75.099 -5.157 1.00 46.81 17 TRP B CA 1
ATOM 3592 C C . TRP B 1 25 ? 52.531 -74.616 -6.095 1.00 44.31 17 TRP B C 1
ATOM 3593 O O . TRP B 1 25 ? 52.803 -74.235 -7.232 1.00 44.99 17 TRP B O 1
ATOM 3604 N N . ASN B 1 26 ? 51.305 -74.595 -5.601 1.00 45.77 18 ASN B N 1
ATOM 3605 C CA . ASN B 1 26 ? 50.145 -74.190 -6.383 1.00 45.43 18 ASN B CA 1
ATOM 3606 C C . ASN B 1 26 ? 49.660 -72.826 -5.893 1.00 44.96 18 ASN B C 1
ATOM 3607 O O . ASN B 1 26 ? 49.182 -72.694 -4.765 1.00 39.37 18 ASN B O 1
ATOM 3612 N N . GLN B 1 27 ? 49.770 -71.821 -6.740 1.00 42.71 19 GLN B N 1
ATOM 3613 C CA . GLN B 1 27 ? 49.228 -70.509 -6.411 1.00 42.80 19 GLN B CA 1
ATOM 3614 C C . GLN B 1 27 ? 47.701 -70.545 -6.449 1.00 44.58 19 GLN B C 1
ATOM 3615 O O . GLN B 1 27 ? 47.126 -71.036 -7.422 1.00 41.17 19 GLN B O 1
ATOM 3621 N N . PRO B 1 28 ? 47.008 -70.030 -5.433 1.00 38.18 20 PRO B N 1
ATOM 3622 C CA . PRO B 1 28 ? 45.538 -70.019 -5.495 1.00 38.10 20 PRO B CA 1
ATOM 3623 C C . PRO B 1 28 ? 45.026 -69.234 -6.702 1.00 36.63 20 PRO B C 1
ATOM 3624 O O . PRO B 1 28 ? 45.629 -68.252 -7.134 1.00 36.48 20 PRO B O 1
ATOM 3628 N N . SER B 1 29 ? 43.891 -69.666 -7.239 1.00 40.08 21 SER B N 1
ATOM 3629 C CA . SER B 1 29 ? 43.278 -68.932 -8.344 1.00 45.72 21 SER B CA 1
ATOM 3630 C C . SER B 1 29 ? 42.763 -67.573 -7.875 1.00 46.79 21 SER B C 1
ATOM 3631 O O . SER B 1 29 ? 42.337 -67.396 -6.727 1.00 39.41 21 SER B O 1
ATOM 3634 N N . LYS B 1 30 ? 42.817 -66.600 -8.778 1.00 43.68 22 LYS B N 1
ATOM 3635 C CA . LYS B 1 30 ? 42.424 -65.237 -8.449 1.00 44.87 22 LYS B CA 1
ATOM 3636 C C . LYS B 1 30 ? 40.926 -64.995 -8.570 1.00 46.08 22 L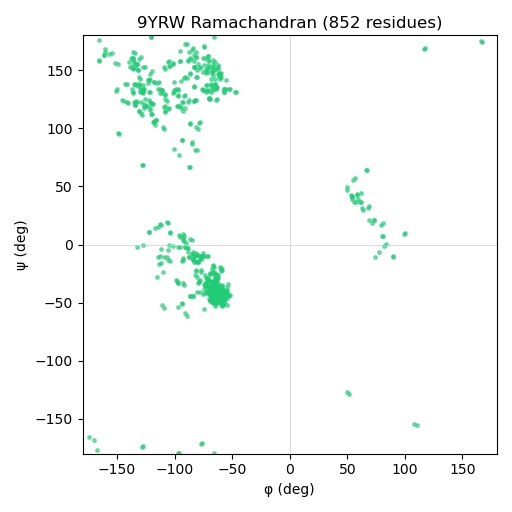YS B C 1
ATOM 3637 O O . LYS B 1 30 ? 40.440 -63.986 -8.051 1.00 40.27 22 LYS B O 1
ATOM 3643 N N . GLU B 1 31 ? 40.176 -65.896 -9.195 1.00 47.34 23 GLU B N 1
ATOM 3644 C CA . GLU B 1 31 ? 38.783 -65.599 -9.492 1.00 53.57 23 GLU B CA 1
ATOM 3645 C C . GLU B 1 31 ? 37.963 -65.566 -8.214 1.00 46.31 23 GLU B C 1
ATOM 3646 O O . GLU B 1 31 ? 37.949 -66.533 -7.450 1.00 48.47 23 GLU B O 1
ATOM 3652 N N . GLY B 1 32 ? 37.254 -64.461 -8.001 1.00 43.55 24 GLY B N 1
ATOM 3653 C CA . GLY B 1 32 ? 36.414 -64.319 -6.831 1.00 47.34 24 GLY B CA 1
ATOM 3654 C C . GLY B 1 32 ? 37.137 -63.926 -5.561 1.00 41.18 24 GLY B C 1
ATOM 3655 O O . GLY B 1 32 ? 36.516 -63.919 -4.490 1.00 45.09 24 GLY B O 1
ATOM 3656 N N . LYS B 1 33 ? 38.422 -63.598 -5.640 1.00 37.58 25 LYS B N 1
ATOM 3657 C CA . LYS B 1 33 ? 39.220 -63.274 -4.469 1.00 38.35 25 LYS B CA 1
ATOM 3658 C C . LYS B 1 33 ? 39.461 -61.772 -4.405 1.00 39.87 25 LYS B C 1
ATOM 3659 O O . LYS B 1 33 ? 39.359 -61.058 -5.406 1.00 37.18 25 LYS B O 1
ATOM 3665 N N . LYS B 1 34 ? 39.747 -61.289 -3.199 1.00 35.35 26 LYS B N 1
ATOM 3666 C CA . LYS B 1 34 ? 40.302 -59.949 -3.035 1.00 34.51 26 LYS B CA 1
ATOM 3667 C C . LYS B 1 34 ? 41.732 -59.945 -3.567 1.00 34.70 26 LYS B C 1
ATOM 3668 O O . LYS B 1 34 ? 42.569 -60.738 -3.110 1.00 35.37 26 LYS B O 1
ATOM 3674 N N . ILE B 1 35 ? 42.024 -59.036 -4.505 1.00 32.63 27 ILE B N 1
ATOM 3675 C CA . ILE B 1 35 ? 43.335 -58.931 -5.158 1.00 34.54 27 ILE B CA 1
ATOM 3676 C C . ILE B 1 35 ? 43.885 -57.535 -4.873 1.00 36.71 27 ILE B C 1
ATOM 3677 O O . ILE B 1 35 ? 43.351 -56.538 -5.371 1.00 36.67 27 ILE B O 1
ATOM 3682 N N . THR B 1 36 ? 44.956 -57.461 -4.076 1.00 33.55 28 THR B N 1
ATOM 3683 C CA . THR B 1 36 ? 45.608 -56.197 -3.742 1.00 33.47 28 THR B CA 1
ATOM 3684 C C . THR B 1 36 ? 46.931 -55.991 -4.466 1.00 32.77 28 THR B C 1
ATOM 3685 O O . THR B 1 36 ? 47.478 -54.880 -4.423 1.00 34.44 28 THR B O 1
ATOM 3689 N N . ASN B 1 37 ? 47.477 -57.040 -5.075 1.00 33.90 29 ASN B N 1
ATOM 3690 C CA . ASN B 1 37 ? 48.828 -57.085 -5.624 1.00 35.47 29 ASN B CA 1
ATOM 3691 C C . ASN B 1 37 ? 49.894 -57.065 -4.546 1.00 35.90 29 ASN B C 1
ATOM 3692 O O . ASN B 1 37 ? 51.040 -56.715 -4.816 1.00 31.89 29 ASN B O 1
ATOM 3697 N N . LEU B 1 38 ? 49.529 -57.437 -3.322 1.00 34.26 30 LEU B N 1
ATOM 3698 C CA . LEU B 1 38 ? 50.519 -57.677 -2.284 1.00 30.22 30 LEU B CA 1
ATOM 3699 C C . LEU B 1 38 ? 51.395 -58.860 -2.668 1.00 35.78 30 LEU B C 1
ATOM 3700 O O . LEU B 1 38 ? 50.904 -59.889 -3.135 1.00 33.13 30 LEU B O 1
ATOM 3705 N N . PHE B 1 39 ? 52.700 -58.712 -2.457 1.00 32.30 31 PHE B N 1
ATOM 3706 C CA . PHE B 1 39 ? 53.668 -59.790 -2.601 1.00 33.60 31 PHE B CA 1
ATOM 3707 C C . PHE B 1 39 ? 54.272 -60.087 -1.240 1.00 32.61 31 PHE B C 1
ATOM 3708 O O . PHE B 1 39 ? 54.558 -59.165 -0.464 1.00 32.41 31 PHE B O 1
ATOM 3716 N N . VAL B 1 40 ? 54.455 -61.372 -0.940 1.00 32.52 32 VAL B N 1
ATOM 3717 C CA . VAL B 1 40 ? 55.022 -61.776 0.340 1.00 31.52 32 VAL B CA 1
ATOM 3718 C C . VAL B 1 40 ? 56.124 -62.785 0.079 1.00 33.41 32 VAL B C 1
ATOM 3719 O O . VAL B 1 40 ? 56.090 -63.546 -0.894 1.00 33.42 32 VAL B O 1
ATOM 3723 N N . ASN B 1 41 ? 57.105 -62.799 0.971 1.00 35.47 33 ASN B N 1
ATOM 3724 C CA . ASN B 1 41 ? 58.202 -63.758 0.895 1.00 35.19 33 ASN B CA 1
ATOM 3725 C C . ASN B 1 41 ? 57.706 -65.104 1.419 1.00 32.64 33 ASN B C 1
ATOM 3726 O O . ASN B 1 41 ? 57.550 -65.290 2.633 1.00 29.13 33 ASN B O 1
ATOM 3731 N N . ASN B 1 42 ? 57.465 -66.041 0.505 1.00 34.61 34 ASN B N 1
ATOM 3732 C CA . ASN B 1 42 ? 56.897 -67.347 0.828 1.00 36.14 34 ASN B CA 1
ATOM 3733 C C . ASN B 1 42 ? 58.005 -68.390 0.956 1.00 40.90 34 ASN B C 1
ATOM 3734 O O . ASN B 1 42 ? 58.721 -68.667 -0.015 1.00 32.46 34 ASN B O 1
ATOM 3739 N N . SER B 1 43 ? 58.124 -68.993 2.141 1.00 31.69 35 SER B N 1
ATOM 3740 C CA . SER B 1 43 ? 59.146 -70.011 2.347 1.00 31.89 35 SER B CA 1
ATOM 3741 C C . SER B 1 43 ? 58.884 -71.269 1.523 1.00 33.90 35 SER B C 1
ATOM 3742 O O . SER B 1 43 ? 59.801 -72.072 1.342 1.00 35.24 35 SER B O 1
ATOM 3745 N N . LEU B 1 44 ? 57.654 -71.467 1.037 1.00 32.40 36 LEU B N 1
ATOM 3746 C CA . LEU B 1 44 ? 57.375 -72.628 0.197 1.00 31.98 36 LEU B CA 1
ATOM 3747 C C . LEU B 1 44 ? 57.969 -72.466 -1.196 1.00 39.97 36 LEU B C 1
ATOM 3748 O O . LEU B 1 44 ? 58.235 -73.466 -1.871 1.00 36.93 36 LEU B O 1
ATOM 3753 N N . THR B 1 45 ? 58.142 -71.224 -1.651 1.00 38.29 37 THR B N 1
ATOM 3754 C CA . THR B 1 45 ? 58.751 -70.929 -2.939 1.00 40.84 37 THR B CA 1
ATOM 3755 C C . THR B 1 45 ? 60.133 -70.304 -2.817 1.00 43.32 37 THR B C 1
ATOM 3756 O O . THR B 1 45 ? 60.835 -70.190 -3.826 1.00 37.59 37 THR B O 1
ATOM 3760 N N . HIS B 1 46 ? 60.540 -69.904 -1.616 1.00 37.12 38 HIS B N 1
ATOM 3761 C CA . HIS B 1 46 ? 61.788 -69.165 -1.398 1.00 39.21 38 HIS B CA 1
ATOM 3762 C C . HIS B 1 46 ? 61.867 -67.933 -2.294 1.00 41.76 38 HIS B C 1
ATOM 3763 O O . HIS B 1 46 ? 62.911 -67.615 -2.870 1.00 40.58 38 HIS B O 1
ATOM 3770 N N . SER B 1 47 ? 60.748 -67.228 -2.404 1.00 34.41 39 SER B N 1
ATOM 3771 C CA . SER B 1 47 ? 60.645 -66.098 -3.318 1.00 37.79 39 SER B CA 1
ATOM 3772 C C . SER B 1 47 ? 59.472 -65.228 -2.896 1.00 38.75 39 SER B C 1
ATOM 3773 O O . SER B 1 47 ? 58.590 -65.667 -2.164 1.00 36.25 39 SER B O 1
ATOM 3776 N N . LYS B 1 48 ? 59.452 -64.004 -3.398 1.00 39.83 40 LYS B N 1
ATOM 3777 C CA . LYS B 1 48 ? 58.294 -63.140 -3.216 1.00 42.99 40 LYS B CA 1
ATOM 3778 C C . LYS B 1 48 ? 57.258 -63.479 -4.284 1.00 40.73 40 LYS B C 1
ATOM 3779 O O . LYS B 1 48 ? 57.565 -63.473 -5.474 1.00 38.49 40 LYS B O 1
ATOM 3785 N N . VAL B 1 49 ? 56.045 -63.822 -3.853 1.00 33.79 41 VAL B N 1
ATOM 3786 C CA . VAL B 1 49 ? 54.962 -64.217 -4.743 1.00 36.94 41 VAL B CA 1
ATOM 3787 C C . VAL B 1 49 ? 53.712 -63.457 -4.332 1.00 36.58 41 VAL B C 1
ATOM 3788 O O . VAL B 1 49 ? 53.572 -63.019 -3.189 1.00 33.33 41 VAL B O 1
ATOM 3792 N N . GLU B 1 50 ? 52.805 -63.287 -5.289 1.00 34.37 42 GLU B N 1
ATOM 3793 C CA . GLU B 1 50 ? 51.582 -62.547 -5.021 1.00 36.26 42 GLU B CA 1
ATOM 3794 C C . GLU B 1 50 ? 50.707 -63.307 -4.038 1.00 35.40 42 GLU B C 1
ATOM 3795 O O . GLU B 1 50 ? 50.482 -64.517 -4.189 1.00 33.88 42 GLU B O 1
ATOM 3801 N N . PHE B 1 51 ? 50.188 -62.579 -3.050 1.00 31.67 43 PHE B N 1
ATOM 3802 C CA . PHE B 1 51 ? 49.340 -63.151 -2.018 1.00 30.36 43 PHE B CA 1
ATOM 3803 C C . PHE B 1 51 ? 47.899 -63.143 -2.495 1.00 33.78 43 PHE B C 1
ATOM 3804 O O . PHE B 1 51 ? 47.356 -62.085 -2.851 1.00 34.33 43 PHE B O 1
ATOM 3812 N N . ILE B 1 52 ? 47.281 -64.322 -2.489 1.00 30.38 44 ILE B N 1
ATOM 3813 C CA . ILE B 1 52 ? 45.930 -64.509 -2.988 1.00 32.15 44 ILE B CA 1
ATOM 3814 C C . ILE B 1 52 ? 45.171 -65.362 -1.976 1.00 31.76 44 ILE B C 1
ATOM 3815 O O . ILE B 1 52 ? 45.580 -66.496 -1.703 1.00 33.04 44 ILE B O 1
ATOM 3820 N N . PRO B 1 53 ? 44.074 -64.876 -1.400 1.00 34.03 45 PRO B N 1
ATOM 3821 C CA . PRO B 1 53 ? 43.315 -65.704 -0.455 1.00 34.13 45 PRO B CA 1
ATOM 3822 C C . PRO B 1 53 ? 42.757 -66.958 -1.100 1.00 34.09 45 PRO B C 1
ATOM 3823 O O . PRO B 1 53 ? 42.425 -66.979 -2.283 1.00 34.33 45 PRO B O 1
ATOM 3827 N N . GLN B 1 54 ? 42.611 -67.996 -0.275 1.00 33.73 46 GLN B N 1
ATOM 3828 C CA . GLN B 1 54 ? 41.914 -69.211 -0.688 1.00 33.37 46 GLN B CA 1
ATOM 3829 C C . GLN B 1 54 ? 40.434 -68.951 -0.935 1.00 37.51 46 GLN B C 1
ATOM 3830 O O . GLN B 1 54 ? 39.842 -69.591 -1.811 1.00 35.96 46 GLN B O 1
ATOM 3836 N N . GLU B 1 55 ? 39.838 -68.000 -0.203 1.00 35.79 47 GLU B N 1
ATOM 3837 C CA . GLU B 1 55 ? 38.410 -67.680 -0.282 1.00 38.35 47 GLU B CA 1
ATOM 3838 C C . GLU B 1 55 ? 38.201 -66.183 -0.075 1.00 39.27 47 GLU B C 1
ATOM 3839 O O . GLU B 1 55 ? 38.640 -65.629 0.940 1.00 33.41 47 GLU B O 1
ATOM 3845 N N . GLY B 1 56 ? 37.546 -65.520 -1.036 1.00 34.39 48 GLY B N 1
ATOM 3846 C CA . GLY B 1 56 ? 37.146 -64.124 -0.854 1.00 31.94 48 GLY B CA 1
ATOM 3847 C C . GLY B 1 56 ? 38.275 -63.229 -0.376 1.00 35.68 48 GLY B C 1
ATOM 3848 O O . GLY B 1 56 ? 39.355 -63.166 -0.980 1.00 32.55 48 GLY B O 1
ATOM 3849 N N . ASN B 1 57 ? 38.020 -62.499 0.717 1.00 32.31 49 ASN B N 1
ATOM 3850 C CA . ASN B 1 57 ? 39.023 -61.671 1.374 1.00 29.95 49 ASN B CA 1
ATOM 3851 C C . ASN B 1 57 ? 39.494 -62.277 2.697 1.00 32.16 49 ASN B C 1
ATOM 3852 O O . ASN B 1 57 ? 40.079 -61.576 3.525 1.00 33.41 49 ASN B O 1
ATOM 3857 N N . LYS B 1 58 ? 39.277 -63.574 2.897 1.00 32.32 50 LYS B N 1
ATOM 3858 C CA . LYS B 1 58 ? 39.552 -64.222 4.165 1.00 29.91 50 LYS B CA 1
ATOM 3859 C C . LYS B 1 58 ? 40.977 -64.748 4.219 1.00 32.43 50 LYS B C 1
ATOM 3860 O O . LYS B 1 58 ? 41.524 -65.219 3.220 1.00 32.06 50 LYS B O 1
ATOM 3866 N N . ILE B 1 59 ? 41.570 -64.655 5.401 1.00 30.93 51 ILE B N 1
ATOM 3867 C CA . ILE B 1 59 ? 42.899 -65.180 5.672 1.00 26.58 51 ILE B CA 1
ATOM 3868 C C . ILE B 1 59 ? 42.790 -66.038 6.922 1.00 32.66 51 ILE B C 1
ATOM 3869 O O . ILE B 1 59 ? 42.527 -65.524 8.016 1.00 28.69 51 ILE B O 1
ATOM 3874 N N . LYS B 1 60 ? 42.990 -67.335 6.763 1.00 29.24 52 LYS B N 1
ATOM 3875 C CA . LYS B 1 60 ? 43.099 -68.252 7.889 1.00 29.16 52 LYS B CA 1
ATOM 3876 C C . LYS B 1 60 ? 44.577 -68.394 8.218 1.00 28.86 52 LYS B C 1
ATOM 3877 O O . LYS B 1 60 ? 45.372 -68.789 7.359 1.00 28.82 52 LYS B O 1
ATOM 3883 N N . TRP B 1 61 ? 44.944 -68.085 9.458 1.00 28.61 53 TRP B N 1
ATOM 3884 C CA . TRP B 1 61 ? 46.343 -67.899 9.837 1.00 26.87 53 TRP B CA 1
ATOM 3885 C C . TRP B 1 61 ? 46.634 -68.632 11.139 1.00 27.72 53 TRP B C 1
ATOM 3886 O O . TRP B 1 61 ? 46.009 -68.352 12.164 1.00 27.36 53 TRP B O 1
ATOM 3897 N N . TYR B 1 62 ? 47.592 -69.550 11.113 1.00 28.45 54 TYR B N 1
ATOM 3898 C CA . TYR B 1 62 ? 48.092 -70.192 12.334 1.00 26.13 54 TYR B CA 1
ATOM 3899 C C . TYR B 1 62 ? 49.524 -69.737 12.633 1.00 28.76 54 TYR B C 1
ATOM 3900 O O . TYR B 1 62 ? 50.378 -69.721 11.740 1.00 28.49 54 TYR B O 1
ATOM 3909 N N . ALA B 1 63 ? 49.797 -69.372 13.880 1.00 27.05 55 ALA B N 1
ATOM 3910 C CA . ALA B 1 63 ? 51.146 -68.979 14.286 1.00 32.24 55 ALA B CA 1
ATOM 3911 C C . ALA B 1 63 ? 51.545 -69.780 15.520 1.00 32.90 55 ALA B C 1
ATOM 3912 O O . ALA B 1 63 ? 50.770 -69.871 16.475 1.00 31.62 55 ALA B O 1
ATOM 3914 N N . CYS B 1 64 ? 52.749 -70.337 15.506 1.00 31.95 56 CYS B N 1
ATOM 3915 C CA . CYS B 1 64 ? 53.216 -71.136 16.635 1.00 32.36 56 CYS B CA 1
ATOM 3916 C C . CYS B 1 64 ? 53.434 -70.255 17.857 1.00 36.18 56 CYS B C 1
ATOM 3917 O O . CYS B 1 64 ? 53.999 -69.153 17.772 1.00 30.17 56 CYS B O 1
ATOM 3920 N N . GLY B 1 65 ? 53.006 -70.758 19.000 1.00 35.26 57 GLY B N 1
ATOM 3921 C CA . GLY B 1 65 ? 53.075 -69.999 20.221 1.00 34.38 57 GLY B CA 1
ATOM 3922 C C . GLY B 1 65 ? 54.313 -70.350 21.009 1.00 32.25 57 GLY B C 1
ATOM 3923 O O . GLY B 1 65 ? 55.120 -71.190 20.610 1.00 32.48 57 GLY B O 1
ATOM 3924 N N . PRO B 1 66 ? 54.469 -69.710 22.156 1.00 33.06 58 PRO B N 1
ATOM 3925 C CA . PRO B 1 66 ? 55.659 -69.924 22.987 1.00 41.14 58 PRO B CA 1
ATOM 3926 C C . PRO B 1 66 ? 55.560 -71.180 23.843 1.00 37.91 58 PRO B C 1
ATOM 3927 O O . PRO B 1 66 ? 54.482 -71.721 24.101 1.00 41.24 58 PRO B O 1
ATOM 3931 N N . THR B 1 67 ? 56.725 -71.633 24.296 1.00 47.53 59 THR B N 1
ATOM 3932 C CA . THR B 1 67 ? 56.825 -72.712 25.279 1.00 56.44 59 THR B CA 1
ATOM 3933 C C . THR B 1 67 ? 56.845 -72.056 26.655 1.00 52.84 59 THR B C 1
ATOM 3934 O O . THR B 1 67 ? 57.715 -71.226 26.919 1.00 63.19 59 THR B O 1
ATOM 3936 N N . VAL B 1 68 ? 55.832 -72.344 27.487 1.00 42.21 60 VAL B N 1
ATOM 3937 C CA . VAL B 1 68 ? 55.575 -71.528 28.676 1.00 34.66 60 VAL B CA 1
ATOM 3938 C C . VAL B 1 68 ? 56.105 -72.147 29.969 1.00 38.91 60 VAL B C 1
ATOM 3939 O O . VAL B 1 68 ? 55.349 -72.742 30.740 1.00 42.39 60 VAL B O 1
ATOM 3943 N N . TYR B 1 69 ? 57.393 -71.961 30.242 1.00 36.14 61 TYR B N 1
ATOM 3944 C CA . TYR B 1 69 ? 58.009 -72.407 31.487 1.00 41.34 61 TYR B CA 1
ATOM 3945 C C . TYR B 1 69 ? 58.870 -71.343 32.155 1.00 43.24 61 TYR B C 1
ATOM 3946 O O . TYR B 1 69 ? 59.435 -71.616 33.222 1.00 39.38 61 TYR B O 1
ATOM 3955 N N . ASP B 1 70 ? 59.019 -70.165 31.546 1.00 35.85 62 ASP B N 1
ATOM 3956 C CA . ASP B 1 70 ? 59.830 -69.070 32.080 1.00 36.69 62 ASP B CA 1
ATOM 3957 C C . ASP B 1 70 ? 59.479 -67.826 31.262 1.00 37.01 62 ASP B C 1
ATOM 3958 O O . ASP B 1 70 ? 58.575 -67.856 30.423 1.00 37.17 62 ASP B O 1
ATOM 3963 N N . ALA B 1 71 ? 60.166 -66.719 31.545 1.00 33.06 63 ALA B N 1
ATOM 3964 C CA . ALA B 1 71 ? 59.839 -65.432 30.938 1.00 33.78 63 ALA B CA 1
ATOM 3965 C C . ALA B 1 71 ? 60.202 -65.384 29.459 1.00 34.78 63 ALA B C 1
ATOM 3966 O O . ALA B 1 71 ? 61.165 -66.005 29.009 1.00 35.86 63 ALA B O 1
ATOM 3968 N N . ALA B 1 72 ? 59.421 -64.619 28.701 1.00 35.42 64 ALA B N 1
ATOM 3969 C CA . ALA B 1 72 ? 59.733 -64.379 27.299 1.00 36.34 64 ALA B CA 1
ATOM 3970 C C . ALA B 1 72 ? 60.758 -63.249 27.178 1.00 33.16 64 ALA B C 1
ATOM 3971 O O . ALA B 1 72 ? 60.836 -62.360 28.034 1.00 32.74 64 ALA B O 1
ATOM 3973 N N . HIS B 1 73 ? 61.541 -63.285 26.101 1.00 35.68 65 HIS B N 1
ATOM 3974 C CA . HIS B 1 73 ? 62.605 -62.307 25.877 1.00 35.29 65 HIS B CA 1
ATOM 3975 C C . HIS B 1 73 ? 62.387 -61.532 24.574 1.00 35.86 65 HIS B C 1
ATOM 3976 O O . HIS B 1 73 ? 61.411 -61.737 23.834 1.00 32.83 65 HIS B O 1
ATOM 3983 N N . LEU B 1 74 ? 63.313 -60.601 24.319 1.00 32.74 66 LEU B N 1
ATOM 3984 C CA . LEU B 1 74 ? 63.146 -59.632 23.241 1.00 33.54 66 LEU B CA 1
ATOM 3985 C C . LEU B 1 74 ? 63.095 -60.298 21.874 1.00 32.82 66 LEU B C 1
ATOM 3986 O O . LEU B 1 74 ? 62.502 -59.742 20.941 1.00 31.98 66 LEU B O 1
ATOM 3991 N N . GLY B 1 75 ? 63.735 -61.464 21.729 1.00 34.93 67 GLY B N 1
ATOM 3992 C CA . GLY B 1 75 ? 63.653 -62.204 20.477 1.00 33.33 67 GLY B CA 1
ATOM 3993 C C . GLY B 1 75 ? 62.253 -62.716 20.208 1.00 33.70 67 GLY B C 1
ATOM 3994 O O . GLY B 1 75 ? 61.741 -62.596 19.092 1.00 31.41 67 GLY B O 1
ATOM 3995 N N . HIS B 1 76 ? 61.603 -63.263 21.235 1.00 31.79 68 HIS B N 1
ATOM 3996 C CA . HIS B 1 76 ? 60.189 -63.606 21.126 1.00 34.48 68 HIS B CA 1
ATOM 3997 C C . HIS B 1 76 ? 59.359 -62.384 20.771 1.00 32.43 68 HIS B C 1
ATOM 3998 O O . HIS B 1 76 ? 58.454 -62.450 19.929 1.00 31.45 68 HIS B O 1
ATOM 4005 N N . ALA B 1 77 ? 59.651 -61.257 21.409 1.00 30.51 69 ALA B N 1
ATOM 4006 C CA . ALA B 1 77 ? 58.902 -60.044 21.121 1.00 31.67 69 ALA B CA 1
ATOM 4007 C C . ALA B 1 77 ? 59.057 -59.655 19.665 1.00 33.20 69 ALA B C 1
ATOM 4008 O O . ALA B 1 77 ? 58.104 -59.186 19.039 1.00 32.19 69 ALA B O 1
ATOM 4010 N N . ARG B 1 78 ? 60.253 -59.843 19.101 1.00 32.51 70 ARG B N 1
ATOM 4011 C CA . ARG B 1 78 ? 60.438 -59.453 17.713 1.00 32.68 70 ARG B CA 1
ATOM 4012 C C . ARG B 1 78 ? 59.506 -60.232 16.800 1.00 31.36 70 ARG B C 1
ATOM 4013 O O . ARG B 1 78 ? 58.925 -59.666 15.871 1.00 32.74 70 ARG B O 1
ATOM 4021 N N . THR B 1 79 ? 59.374 -61.537 17.026 1.00 32.94 71 THR B N 1
ATOM 4022 C CA . THR B 1 79 ? 58.524 -62.342 16.154 1.00 34.61 71 THR B CA 1
ATOM 4023 C C . THR B 1 79 ? 57.047 -61.999 16.348 1.00 29.62 71 THR B C 1
ATOM 4024 O O . THR B 1 79 ? 56.334 -61.730 15.374 1.00 31.32 71 THR B O 1
ATOM 4028 N N . TYR B 1 80 ? 56.572 -61.929 17.593 1.00 30.97 72 TYR B N 1
ATOM 4029 C CA . TYR B 1 80 ? 55.142 -61.675 17.768 1.00 29.01 72 TYR B CA 1
ATOM 4030 C C . TYR B 1 80 ? 54.763 -60.238 17.414 1.00 27.95 72 TYR B C 1
ATOM 4031 O O . TYR B 1 80 ? 53.669 -60.013 16.886 1.00 30.84 72 TYR B O 1
ATOM 4040 N N . VAL B 1 81 ? 55.641 -59.260 17.663 1.00 26.13 73 VAL B N 1
ATOM 4041 C CA . VAL B 1 81 ? 55.337 -57.890 17.258 1.00 28.13 73 VAL B CA 1
ATOM 4042 C C . VAL B 1 81 ? 55.379 -57.747 15.742 1.00 30.22 73 VAL B C 1
ATOM 4043 O O . VAL B 1 81 ? 54.541 -57.053 15.157 1.00 29.84 73 VAL B O 1
ATOM 4047 N N . SER B 1 82 ? 56.371 -58.364 15.084 1.00 31.31 74 SER B N 1
ATOM 4048 C CA . SER B 1 82 ? 56.464 -58.250 13.627 1.00 31.39 74 SER B CA 1
ATOM 4049 C C . SER B 1 82 ? 55.222 -58.843 12.964 1.00 30.72 74 SER B C 1
ATOM 4050 O O . SER B 1 82 ? 54.694 -58.286 11.999 1.00 31.25 74 SER B O 1
ATOM 4053 N N . PHE B 1 83 ? 54.739 -59.973 13.464 1.00 30.44 75 PHE B N 1
ATOM 4054 C CA . PHE B 1 83 ? 53.520 -60.538 12.900 1.00 29.95 75 PHE B CA 1
ATOM 4055 C C . PHE B 1 83 ? 52.262 -59.816 13.375 1.00 32.20 75 PHE B C 1
ATOM 4056 O O . PHE B 1 83 ? 51.264 -59.816 12.648 1.00 29.58 75 PHE B O 1
ATOM 4064 N N . ASP B 1 84 ? 52.297 -59.139 14.533 1.00 29.48 76 ASP B N 1
ATOM 4065 C CA . ASP B 1 84 ? 51.213 -58.225 14.867 1.00 29.01 76 ASP B CA 1
ATOM 4066 C C . ASP B 1 84 ? 51.142 -57.079 13.860 1.00 29.94 76 ASP B C 1
ATOM 4067 O O . ASP B 1 84 ? 50.055 -56.702 13.422 1.00 32.00 76 ASP B O 1
ATOM 4072 N N . ILE B 1 85 ? 52.294 -56.524 13.478 1.00 30.66 77 ILE B N 1
ATOM 4073 C CA . ILE B 1 85 ? 52.336 -55.448 12.486 1.00 31.95 77 ILE B CA 1
ATOM 4074 C C . ILE B 1 85 ? 51.768 -55.930 11.155 1.00 27.40 77 ILE B C 1
ATOM 4075 O O . ILE B 1 85 ? 50.968 -55.246 10.520 1.00 27.92 77 ILE B O 1
ATOM 4080 N N . ILE B 1 86 ? 52.175 -57.120 10.726 1.00 30.95 78 ILE B N 1
ATOM 4081 C CA . ILE B 1 86 ? 51.671 -57.688 9.479 1.00 33.67 78 ILE B CA 1
ATOM 4082 C C . ILE B 1 86 ? 50.157 -57.917 9.561 1.00 32.26 78 ILE B C 1
ATOM 4083 O O . ILE B 1 86 ? 49.424 -57.630 8.609 1.00 29.75 78 ILE B O 1
ATOM 4088 N N . ARG B 1 87 ? 49.668 -58.424 10.697 1.00 28.37 79 ARG B N 1
ATOM 4089 C CA . ARG B 1 87 ? 48.230 -58.624 10.860 1.00 30.22 79 ARG B CA 1
ATOM 4090 C C . ARG B 1 87 ? 47.471 -57.305 10.788 1.00 30.89 79 ARG B C 1
ATOM 4091 O O . ARG B 1 87 ? 46.392 -57.229 10.177 1.00 27.53 79 ARG B O 1
ATOM 4099 N N . ARG B 1 88 ? 48.017 -56.251 11.410 1.00 30.02 80 ARG B N 1
ATOM 4100 C CA . ARG B 1 88 ? 47.383 -54.938 11.357 1.00 29.05 80 ARG B CA 1
ATOM 4101 C C . ARG B 1 88 ? 47.427 -54.362 9.941 1.00 28.43 80 ARG B C 1
ATOM 4102 O O . ARG B 1 88 ? 46.504 -53.664 9.521 1.00 29.21 80 ARG B O 1
ATOM 4110 N N . ILE B 1 89 ? 48.502 -54.619 9.199 1.00 27.37 81 ILE B N 1
ATOM 4111 C CA . ILE B 1 89 ? 48.540 -54.188 7.804 1.00 28.90 81 ILE B CA 1
ATOM 4112 C C . ILE B 1 89 ? 47.454 -54.899 7.007 1.00 28.24 81 ILE B C 1
ATOM 4113 O O . ILE B 1 89 ? 46.697 -54.274 6.253 1.00 32.17 81 ILE B O 1
ATOM 4118 N N . LEU B 1 90 ? 47.352 -56.212 7.171 1.00 30.02 82 LEU B N 1
ATOM 4119 C CA . LEU B 1 90 ? 46.361 -56.978 6.417 1.00 30.45 82 LEU B CA 1
ATOM 4120 C C . LEU B 1 90 ? 44.936 -56.539 6.771 1.00 29.75 82 LEU B C 1
ATOM 4121 O O . LEU B 1 90 ? 44.090 -56.372 5.884 1.00 30.16 82 LEU B O 1
ATOM 4126 N N . VAL B 1 91 ? 44.665 -56.286 8.055 1.00 28.42 83 VAL B N 1
ATOM 4127 C CA . VAL B 1 91 ? 43.305 -55.984 8.491 1.00 31.05 83 VAL B CA 1
ATOM 4128 C C . VAL B 1 91 ? 43.017 -54.490 8.408 1.00 32.10 83 VAL B C 1
ATOM 4129 O O . VAL B 1 91 ? 42.108 -54.066 7.688 1.00 31.39 83 VAL B O 1
ATOM 4133 N N . ASN B 1 92 ? 43.772 -53.679 9.153 1.00 32.17 84 ASN B N 1
ATOM 4134 C CA . ASN B 1 92 ? 43.471 -52.254 9.222 1.00 29.89 84 ASN B CA 1
ATOM 4135 C C . ASN B 1 92 ? 43.767 -51.555 7.906 1.00 31.10 84 ASN B C 1
ATOM 4136 O O . ASN B 1 92 ? 43.064 -50.611 7.524 1.00 31.72 84 ASN B O 1
ATOM 4141 N N . TYR B 1 93 ? 44.817 -51.978 7.198 1.00 29.61 85 TYR B N 1
ATOM 4142 C CA . TYR B 1 93 ? 45.203 -51.229 6.010 1.00 27.82 85 TYR B CA 1
ATOM 4143 C C . TYR B 1 93 ? 44.555 -51.799 4.748 1.00 33.03 85 TYR B C 1
ATOM 4144 O O . TYR B 1 93 ? 43.944 -51.056 3.978 1.00 30.10 85 TYR B O 1
ATOM 4153 N N . PHE B 1 94 ? 44.660 -53.107 4.525 1.00 31.32 86 PHE B N 1
ATOM 4154 C CA . PHE B 1 94 ? 44.127 -53.710 3.303 1.00 33.20 86 PHE B CA 1
ATOM 4155 C C . PHE B 1 94 ? 42.706 -54.241 3.449 1.00 32.55 86 PHE B C 1
ATOM 4156 O O . PHE B 1 94 ? 42.061 -54.516 2.437 1.00 35.08 86 PHE B O 1
ATOM 4164 N N . LYS B 1 95 ? 42.188 -54.384 4.668 1.00 31.00 87 LYS B N 1
ATOM 4165 C CA . LYS B 1 95 ? 40.816 -54.830 4.877 1.00 28.97 87 LYS B CA 1
ATOM 4166 C C . LYS B 1 95 ? 40.614 -56.302 4.478 1.00 31.52 87 LYS B C 1
ATOM 4167 O O . LYS B 1 95 ? 39.540 -56.689 4.002 1.00 30.97 87 LYS B O 1
ATOM 4169 N N . TYR B 1 96 ? 41.638 -57.136 4.656 1.00 28.77 88 TYR B N 1
ATOM 4170 C CA . TYR B 1 96 ? 41.415 -58.569 4.720 1.00 29.34 88 TYR B CA 1
ATOM 4171 C C . TYR B 1 96 ? 40.703 -58.922 6.031 1.00 33.99 88 TYR B C 1
ATOM 4172 O O . TYR B 1 96 ? 40.710 -58.155 7.009 1.00 31.09 88 TYR B O 1
ATOM 4181 N N . ASP B 1 97 ? 40.115 -60.115 6.049 1.00 30.66 89 ASP B N 1
ATOM 4182 C CA . ASP B 1 97 ? 39.379 -60.666 7.191 1.00 31.14 89 ASP B CA 1
ATOM 4183 C C . ASP B 1 97 ? 40.215 -61.800 7.784 1.00 30.66 89 ASP B C 1
ATOM 4184 O O . ASP B 1 97 ? 40.200 -62.928 7.271 1.00 30.88 89 ASP B O 1
ATOM 4189 N N . VAL B 1 98 ? 40.934 -61.513 8.866 1.00 27.58 90 VAL B N 1
ATOM 4190 C CA . VAL B 1 98 ? 41.906 -62.448 9.426 1.00 28.85 90 VAL B CA 1
ATOM 4191 C C . VAL B 1 98 ? 41.294 -63.243 10.582 1.00 29.02 90 VAL B C 1
ATOM 4192 O O . VAL B 1 98 ? 40.772 -62.673 11.554 1.00 31.93 90 VAL B O 1
ATOM 4196 N N . PHE B 1 99 ? 41.413 -64.565 10.486 1.00 31.25 91 PHE B N 1
ATOM 4197 C CA . PHE B 1 99 ? 41.003 -65.541 11.499 1.00 29.65 91 PHE B CA 1
ATOM 4198 C C . PHE B 1 99 ? 42.291 -66.221 11.954 1.00 32.14 91 PHE B C 1
ATOM 4199 O O . PHE B 1 99 ? 42.901 -66.975 11.186 1.00 31.87 91 PHE B O 1
ATOM 4207 N N . MET B 1 100 ? 42.750 -65.915 13.169 1.00 27.44 92 MET B N 1
ATOM 4208 C CA . MET B 1 100 ? 44.084 -66.317 13.618 1.00 27.29 92 MET B CA 1
ATOM 4209 C C . MET B 1 100 ? 44.015 -67.241 14.824 1.00 30.56 92 MET B C 1
ATOM 4210 O O . MET B 1 100 ? 43.227 -67.012 15.753 1.00 29.87 92 MET B O 1
ATOM 4215 N N . VAL B 1 101 ? 44.885 -68.254 14.826 1.00 30.35 93 VAL B N 1
ATOM 4216 C CA . VAL B 1 101 ? 44.984 -69.247 15.899 1.00 32.18 93 VAL B CA 1
ATOM 4217 C C . VAL B 1 101 ? 46.434 -69.303 16.373 1.00 33.79 93 VAL B C 1
ATOM 4218 O O . VAL B 1 101 ? 47.355 -69.369 15.549 1.00 30.16 93 VAL B O 1
ATOM 4222 N N . ILE B 1 102 ? 46.643 -69.285 17.690 1.00 31.39 94 ILE B N 1
ATOM 4223 C CA . ILE B 1 102 ? 47.970 -69.466 18.278 1.00 29.12 94 ILE B CA 1
ATOM 4224 C C . ILE B 1 102 ? 47.890 -70.534 19.362 1.00 34.79 94 ILE B C 1
ATOM 4225 O O . ILE B 1 102 ? 47.035 -70.462 20.247 1.00 31.74 94 ILE B O 1
ATOM 4230 N N . ASN B 1 103 ? 48.806 -71.492 19.324 1.00 30.55 95 ASN B N 1
ATOM 4231 C CA . ASN B 1 103 ? 48.825 -72.537 20.330 1.00 32.24 95 ASN B CA 1
ATOM 4232 C C . ASN B 1 103 ? 49.668 -72.125 21.530 1.00 34.26 95 ASN B C 1
ATOM 4233 O O . ASN B 1 103 ? 50.528 -71.245 21.450 1.00 31.30 95 ASN B O 1
ATOM 4238 N N . ILE B 1 104 ? 49.394 -72.781 22.652 1.00 34.88 96 ILE B N 1
ATOM 4239 C CA . ILE B 1 104 ? 50.214 -72.709 23.852 1.00 31.98 96 ILE B CA 1
ATOM 4240 C C . ILE B 1 104 ? 50.674 -74.127 24.169 1.00 35.49 96 ILE B C 1
ATOM 4241 O O . ILE B 1 104 ? 49.849 -75.012 24.439 1.00 37.86 96 ILE B O 1
ATOM 4246 N N . THR B 1 105 ? 51.984 -74.354 24.137 1.00 33.66 97 THR B N 1
ATOM 4247 C CA . THR B 1 105 ? 52.509 -75.661 24.516 1.00 34.44 97 THR B CA 1
ATOM 4248 C C . THR B 1 105 ? 52.680 -75.688 26.031 1.00 35.99 97 THR B C 1
ATOM 4249 O O . THR B 1 105 ? 53.738 -75.352 26.561 1.00 40.47 97 THR B O 1
ATOM 4253 N N . ASP B 1 106 ? 51.607 -76.049 26.747 1.00 36.09 98 ASP B N 1
ATOM 4254 C CA . ASP B 1 106 ? 51.678 -76.164 28.198 1.00 35.66 98 ASP B CA 1
ATOM 4255 C C . ASP B 1 106 ? 52.013 -77.579 28.663 1.00 41.40 98 ASP B C 1
ATOM 4256 O O . ASP B 1 106 ? 51.953 -77.835 29.866 1.00 38.12 98 ASP B O 1
ATOM 4261 N N . ILE B 1 107 ? 52.316 -78.505 27.742 1.00 41.35 99 ILE B N 1
ATOM 4262 C CA . ILE B 1 107 ? 52.916 -79.802 28.068 1.00 46.71 99 ILE B CA 1
ATOM 4263 C C . ILE B 1 107 ? 54.165 -79.973 27.221 1.00 47.24 99 ILE B C 1
ATOM 4264 O O . ILE B 1 107 ? 54.078 -80.017 25.987 1.00 46.99 99 ILE B O 1
ATOM 4269 N N . ASP B 1 108 ? 55.309 -80.150 27.875 1.00 42.36 100 ASP B N 1
ATOM 4270 C CA . ASP B 1 108 ? 56.582 -80.222 27.169 1.00 52.89 100 ASP B CA 1
ATOM 4271 C C . ASP B 1 108 ? 57.621 -80.778 28.131 1.00 47.35 100 ASP B C 1
ATOM 4272 O O . ASP B 1 108 ? 57.451 -80.719 29.353 1.00 42.45 100 ASP B O 1
ATOM 4277 N N . ASP B 1 109 ? 58.699 -81.321 27.559 1.00 42.90 101 ASP B N 1
ATOM 4278 C CA . ASP B 1 109 ? 59.813 -81.811 28.371 1.00 50.17 101 ASP B CA 1
ATOM 4279 C C . ASP B 1 109 ? 60.347 -80.717 29.285 1.00 44.74 101 ASP B C 1
ATOM 4280 O O . ASP B 1 109 ? 60.673 -80.978 30.445 1.00 45.20 101 ASP B O 1
ATOM 4285 N N . LYS B 1 110 ? 60.486 -79.492 28.765 1.00 41.51 102 LYS B N 1
ATOM 4286 C CA . LYS B 1 110 ? 61.023 -78.401 29.571 1.00 48.27 102 LYS B CA 1
ATOM 4287 C C . LYS B 1 110 ? 60.084 -78.047 30.720 1.00 46.30 102 LYS B C 1
ATOM 4288 O O . LYS B 1 110 ? 60.543 -77.736 31.823 1.00 49.76 102 LYS B O 1
ATOM 4294 N N . ILE B 1 111 ? 58.771 -78.058 30.471 1.00 42.05 103 ILE B N 1
ATOM 4295 C CA . ILE B 1 111 ? 57.805 -77.759 31.524 1.00 42.41 103 ILE B CA 1
ATOM 4296 C C . ILE B 1 111 ? 57.841 -78.835 32.601 1.00 45.45 103 ILE B C 1
ATOM 4297 O O . ILE B 1 111 ? 57.775 -78.538 33.795 1.00 42.20 103 ILE B O 1
ATOM 4302 N N . ILE B 1 112 ? 57.911 -80.105 32.199 1.00 44.85 104 ILE B N 1
ATOM 4303 C CA . ILE B 1 112 ? 57.982 -81.181 33.184 1.00 45.93 104 ILE B CA 1
ATOM 4304 C C . ILE B 1 112 ? 59.234 -81.027 34.035 1.00 44.67 104 ILE B C 1
ATOM 4305 O O . ILE B 1 112 ? 59.179 -81.100 35.266 1.00 50.59 104 ILE B O 1
ATOM 4310 N N . LYS B 1 113 ? 60.389 -80.821 33.396 1.00 44.59 105 LYS B N 1
ATOM 4311 C CA . LYS B 1 113 ? 61.614 -80.714 34.181 1.00 51.77 105 LYS B CA 1
ATOM 4312 C C . LYS B 1 113 ? 61.591 -79.478 35.076 1.00 55.18 105 LYS B C 1
ATOM 4313 O O . LYS B 1 113 ? 62.012 -79.535 36.235 1.00 48.24 105 LYS B O 1
ATOM 4319 N N . ARG B 1 114 ? 61.128 -78.343 34.555 1.00 51.04 106 ARG B N 1
ATOM 4320 C CA . ARG B 1 114 ? 61.090 -77.137 35.376 1.00 52.98 106 ARG B CA 1
ATOM 4321 C C . ARG B 1 114 ? 60.117 -77.295 36.540 1.00 50.04 106 ARG B C 1
ATOM 4322 O O . ARG B 1 114 ? 60.380 -76.790 37.635 1.00 53.48 106 ARG B O 1
ATOM 4330 N N . SER B 1 115 ? 59.007 -78.013 36.345 1.00 46.27 107 SER B N 1
ATOM 4331 C CA . SER B 1 115 ? 58.033 -78.130 37.429 1.00 53.89 107 SER B CA 1
ATOM 4332 C C . SER B 1 115 ? 58.547 -78.997 38.573 1.00 50.32 107 SER B C 1
ATOM 4333 O O . SER B 1 115 ? 58.183 -78.760 39.725 1.00 46.12 107 SER B O 1
ATOM 4336 N N . VAL B 1 116 ? 59.393 -79.992 38.303 1.00 53.48 108 VAL B N 1
ATOM 4337 C CA . VAL B 1 116 ? 59.960 -80.737 39.424 1.00 59.09 108 VAL B CA 1
ATOM 4338 C C . VAL B 1 116 ? 60.976 -79.870 40.160 1.00 56.94 108 VAL B C 1
ATOM 4339 O O . VAL B 1 116 ? 61.101 -79.950 41.385 1.00 60.96 108 VAL B O 1
ATOM 4343 N N . GLU B 1 117 ? 61.727 -79.039 39.431 1.00 54.66 109 GLU B N 1
ATOM 4344 C CA . GLU B 1 117 ? 62.619 -78.094 40.097 1.00 61.84 109 GLU B CA 1
ATOM 4345 C C . GLU B 1 117 ? 61.828 -77.141 40.992 1.00 59.66 109 GLU B C 1
ATOM 4346 O O . GLU B 1 117 ? 62.163 -76.954 42.164 1.00 56.06 109 GLU B O 1
ATOM 4352 N N . GLU B 1 118 ? 60.721 -76.585 40.476 1.00 49.53 110 GLU B N 1
ATOM 4353 C CA . GLU B 1 118 ? 59.977 -75.575 41.223 1.00 56.10 110 GLU B CA 1
ATOM 4354 C C . GLU B 1 118 ? 58.998 -76.166 42.228 1.00 48.78 110 GLU B C 1
ATOM 4355 O O . GLU B 1 118 ? 58.491 -75.433 43.082 1.00 56.46 110 GLU B O 1
ATOM 4361 N N . LYS B 1 119 ? 58.736 -77.463 42.156 1.00 51.09 111 LYS B N 1
ATOM 4362 C CA . LYS B 1 119 ? 57.889 -78.156 43.121 1.00 54.61 111 LYS B CA 1
ATOM 4363 C C . LYS B 1 119 ? 56.485 -77.562 43.165 1.00 51.66 111 LYS B C 1
ATOM 4364 O O . LYS B 1 119 ? 55.858 -77.462 44.216 1.00 46.13 111 LYS B O 1
ATOM 4370 N N . ILE B 1 120 ? 55.971 -77.193 42.001 1.00 61.42 112 ILE B N 1
ATOM 4371 C CA . ILE B 1 120 ? 54.562 -76.869 41.841 1.00 59.29 112 ILE B CA 1
ATOM 4372 C C . ILE B 1 120 ? 54.094 -77.693 40.651 1.00 56.45 112 ILE B C 1
ATOM 4373 O O . ILE B 1 120 ? 54.897 -78.189 39.854 1.00 66.57 112 ILE B O 1
ATOM 4378 N N . GLY B 1 121 ? 52.786 -77.868 40.550 1.00 45.42 113 GLY B N 1
ATOM 4379 C CA . GLY B 1 121 ? 52.261 -78.714 39.504 1.00 50.63 113 GLY B CA 1
ATOM 4380 C C . GLY B 1 121 ? 52.602 -78.157 38.143 1.00 49.02 113 GLY B C 1
ATOM 4381 O O . GLY B 1 121 ? 52.842 -76.954 37.988 1.00 44.76 113 GLY B O 1
ATOM 4382 N N . PHE B 1 122 ? 52.659 -79.056 37.153 1.00 49.07 114 PHE B N 1
ATOM 4383 C CA . PHE B 1 122 ? 52.971 -78.619 35.801 1.00 53.94 114 PHE B CA 1
ATOM 4384 C C . PHE B 1 122 ? 51.911 -77.641 35.324 1.00 46.23 114 PHE B C 1
ATOM 4385 O O . PHE B 1 122 ? 52.229 -76.620 34.709 1.00 44.13 114 PHE B O 1
ATOM 4393 N N . THR B 1 123 ? 50.643 -77.908 35.634 1.00 43.08 115 THR B N 1
ATOM 4394 C CA . THR B 1 123 ? 49.591 -77.020 35.151 1.00 40.31 115 THR B CA 1
ATOM 4395 C C . THR B 1 123 ? 49.766 -75.623 35.729 1.00 37.59 115 THR B C 1
ATOM 4396 O O . THR B 1 123 ? 49.593 -74.614 35.028 1.00 36.48 115 THR B O 1
ATOM 4400 N N . GLU B 1 124 ? 50.089 -75.550 37.024 1.00 36.08 116 GLU B N 1
ATOM 4401 C CA . GLU B 1 124 ? 50.248 -74.267 37.705 1.00 38.02 116 GLU B CA 1
ATOM 4402 C C . GLU B 1 124 ? 51.432 -73.491 37.152 1.00 32.00 116 GLU B C 1
ATOM 4403 O O . GLU B 1 124 ? 51.360 -72.275 36.973 1.00 30.35 116 GLU B O 1
ATOM 4409 N N . LEU B 1 125 ? 52.546 -74.174 36.908 1.00 35.20 117 LEU B N 1
ATOM 4410 C CA . LEU B 1 125 ? 53.708 -73.507 36.334 1.00 40.94 117 LEU B CA 1
ATOM 4411 C C . LEU B 1 125 ? 53.405 -73.010 34.927 1.00 35.99 117 LEU B C 1
ATOM 4412 O O . LEU B 1 125 ? 53.688 -71.857 34.581 1.00 35.51 117 LEU B O 1
ATOM 4417 N N . ALA B 1 126 ? 52.803 -73.865 34.103 1.00 40.32 118 ALA B N 1
ATOM 4418 C CA . ALA B 1 126 ? 52.559 -73.491 32.715 1.00 40.94 118 ALA B CA 1
ATOM 4419 C C . ALA B 1 126 ? 51.580 -72.335 32.635 1.00 37.66 118 ALA B C 1
ATOM 4420 O O . ALA B 1 126 ? 51.794 -71.386 31.877 1.00 35.07 118 ALA B O 1
ATOM 4422 N N . ARG B 1 127 ? 50.517 -72.374 33.441 1.00 40.16 119 ARG B N 1
ATOM 4423 C CA . ARG B 1 127 ? 49.538 -71.293 33.409 1.00 36.71 119 ARG B CA 1
ATOM 4424 C C . ARG B 1 127 ? 50.164 -69.973 33.856 1.00 37.18 119 ARG B C 1
ATOM 4425 O O . ARG B 1 127 ? 49.837 -68.911 33.310 1.00 36.56 119 ARG B O 1
ATOM 4433 N N . LYS B 1 128 ? 51.087 -70.021 34.821 1.00 35.67 120 LYS B N 1
ATOM 4434 C CA . LYS B 1 128 ? 51.768 -68.803 35.267 1.00 35.83 120 LYS B CA 1
ATOM 4435 C C . LYS B 1 128 ? 52.545 -68.158 34.128 1.00 33.59 120 LYS B C 1
ATOM 4436 O O . LYS B 1 128 ? 52.444 -66.946 33.901 1.00 31.75 120 LYS B O 1
ATOM 4442 N N . TRP B 1 129 ? 53.334 -68.949 33.391 1.00 37.32 121 TRP B N 1
ATOM 4443 C CA . TRP B 1 129 ? 54.169 -68.336 32.357 1.00 38.37 121 TRP B CA 1
ATOM 4444 C C . TRP B 1 129 ? 53.397 -68.060 31.078 1.00 34.20 121 TRP B C 1
ATOM 4445 O O . TRP B 1 129 ? 53.773 -67.142 30.336 1.00 37.13 121 TRP B O 1
ATOM 4456 N N . GLU B 1 130 ? 52.282 -68.762 30.831 1.00 34.00 122 GLU B N 1
ATOM 4457 C CA . GLU B 1 130 ? 51.396 -68.319 29.763 1.00 33.82 122 GLU B CA 1
ATOM 4458 C C . GLU B 1 130 ? 50.776 -66.975 30.104 1.00 33.84 122 GLU B C 1
ATOM 4459 O O . GLU B 1 130 ? 50.718 -66.072 29.262 1.00 31.06 122 GLU B O 1
ATOM 4465 N N . TYR B 1 131 ? 50.322 -66.821 31.345 1.00 34.47 123 TYR B N 1
ATOM 4466 C CA . TYR B 1 131 ? 49.712 -65.563 31.745 1.00 31.81 123 TYR B CA 1
ATOM 4467 C C . TYR B 1 131 ? 50.697 -64.409 31.570 1.00 32.67 123 TYR B C 1
ATOM 4468 O O . TYR B 1 131 ? 50.341 -63.358 31.023 1.00 31.92 123 TYR B O 1
ATOM 4477 N N . GLU B 1 132 ? 51.953 -64.596 32.001 1.00 30.47 124 GLU B N 1
ATOM 4478 C CA . GLU B 1 132 ? 52.958 -63.544 31.847 1.00 34.11 124 GLU B CA 1
ATOM 4479 C C . GLU B 1 132 ? 53.303 -63.292 30.379 1.00 32.25 124 GLU B C 1
ATOM 4480 O O . GLU B 1 132 ? 53.590 -62.153 30.009 1.00 32.85 124 GLU B O 1
ATOM 4486 N N . PHE B 1 133 ? 53.251 -64.320 29.530 1.00 31.96 125 PHE B N 1
ATOM 4487 C CA . PHE B 1 133 ? 53.434 -64.096 28.097 1.00 29.85 125 PHE B CA 1
ATOM 4488 C C . PHE B 1 133 ? 52.348 -63.177 27.543 1.00 31.40 125 PHE B C 1
ATOM 4489 O O . PHE B 1 133 ? 52.642 -62.194 26.863 1.00 31.33 125 PHE B O 1
ATOM 4497 N N . TRP B 1 134 ? 51.081 -63.467 27.837 1.00 33.16 126 TRP B N 1
ATOM 4498 C CA . TRP B 1 134 ? 50.013 -62.616 27.315 1.00 35.40 126 TRP B CA 1
ATOM 4499 C C . TRP B 1 134 ? 50.074 -61.217 27.923 1.00 35.62 126 TRP B C 1
ATOM 4500 O O . TRP B 1 134 ? 49.801 -60.232 27.234 1.00 32.26 126 TRP B O 1
ATOM 4511 N N . GLU B 1 135 ? 50.451 -61.098 29.204 1.00 31.59 127 GLU B N 1
ATOM 4512 C CA . GLU B 1 135 ? 50.664 -59.764 29.776 1.00 36.65 127 GLU B CA 1
ATOM 4513 C C . GLU B 1 135 ? 51.772 -59.013 29.037 1.00 34.35 127 GLU B C 1
ATOM 4514 O O . GLU B 1 135 ? 51.650 -57.810 28.772 1.00 33.26 127 GLU B O 1
ATOM 4520 N N . ASP B 1 136 ? 52.863 -59.698 28.694 1.00 34.18 128 ASP B N 1
ATOM 4521 C CA . ASP B 1 136 ? 53.916 -59.040 27.919 1.00 33.43 128 ASP B CA 1
ATOM 4522 C C . ASP B 1 136 ? 53.412 -58.629 26.537 1.00 34.34 128 ASP B C 1
ATOM 4523 O O . ASP B 1 136 ? 53.747 -57.546 26.045 1.00 34.21 128 ASP B O 1
ATOM 4528 N N . MET B 1 137 ? 52.618 -59.486 25.884 1.00 33.14 129 MET B N 1
ATOM 4529 C CA . MET B 1 137 ? 52.072 -59.127 24.583 1.00 30.69 129 MET B CA 1
ATOM 4530 C C . MET B 1 137 ? 51.190 -57.888 24.689 1.00 33.64 129 MET B C 1
ATOM 4531 O O . MET B 1 137 ? 51.290 -56.970 23.862 1.00 31.07 129 MET B O 1
ATOM 4536 N N . LYS B 1 138 ? 50.321 -57.844 25.699 1.00 33.39 130 LYS B N 1
ATOM 4537 C CA . LYS B 1 138 ? 49.443 -56.691 25.867 1.00 37.95 130 LYS B CA 1
ATOM 4538 C C . LYS B 1 138 ? 50.246 -55.439 26.160 1.00 31.66 130 LYS B C 1
ATOM 4539 O O . LYS B 1 138 ? 49.931 -54.359 25.647 1.00 33.21 130 LYS B O 1
ATOM 4545 N N . SER B 1 139 ? 51.320 -55.571 26.943 1.00 32.66 131 SER B N 1
ATOM 4546 C CA . SER B 1 139 ? 52.161 -54.414 27.230 1.00 39.36 131 SER B CA 1
ATOM 4547 C C . SER B 1 139 ? 52.801 -53.863 25.962 1.00 38.86 131 SER B C 1
ATOM 4548 O O . SER B 1 139 ? 53.102 -52.664 25.886 1.00 34.99 131 SER B O 1
ATOM 4551 N N . LEU B 1 140 ? 53.027 -54.723 24.966 1.00 33.10 132 LEU B N 1
ATOM 4552 C CA . LEU B 1 140 ? 53.593 -54.331 23.683 1.00 30.77 132 LEU B CA 1
ATOM 4553 C C . LEU B 1 140 ? 52.522 -53.981 22.652 1.00 32.09 132 LEU B C 1
ATOM 4554 O O . LEU B 1 140 ? 52.855 -53.745 21.487 1.00 33.27 132 LEU B O 1
ATOM 4559 N N . ASN B 1 141 ? 51.260 -53.920 23.064 1.00 30.63 133 ASN B N 1
ATOM 4560 C CA . ASN B 1 141 ? 50.133 -53.594 22.186 1.00 33.02 133 ASN B CA 1
ATOM 4561 C C . ASN B 1 141 ? 49.989 -54.618 21.062 1.00 30.49 133 ASN B C 1
ATOM 4562 O O . ASN B 1 141 ? 49.648 -54.276 19.929 1.00 31.94 133 ASN B O 1
ATOM 4567 N N . VAL B 1 142 ? 50.250 -55.887 21.381 1.00 33.19 134 VAL B N 1
ATOM 4568 C CA . VAL B 1 142 ? 50.079 -56.997 20.443 1.00 33.42 134 VAL B CA 1
ATOM 4569 C C . VAL B 1 142 ? 48.663 -57.542 20.591 1.00 35.20 134 VAL B C 1
ATOM 4570 O O . VAL B 1 142 ? 48.222 -57.837 21.701 1.00 29.16 134 VAL B O 1
ATOM 4574 N N . LEU B 1 143 ? 47.950 -57.674 19.474 1.00 32.55 135 LEU B N 1
ATOM 4575 C CA . LEU B 1 143 ? 46.578 -58.171 19.511 1.00 33.59 135 LEU B CA 1
ATOM 4576 C C . LEU B 1 143 ? 46.529 -59.673 19.794 1.00 30.52 135 LEU B C 1
ATOM 4577 O O . LEU B 1 143 ? 47.273 -60.462 19.203 1.00 30.86 135 LEU B O 1
ATOM 4582 N N . LEU B 1 144 ? 45.605 -60.073 20.665 1.00 31.86 136 LEU B N 1
ATOM 4583 C CA . LEU B 1 144 ? 45.373 -61.489 20.906 1.00 31.51 136 LEU B CA 1
ATOM 4584 C C . LEU B 1 144 ? 44.832 -62.151 19.639 1.00 31.69 136 LEU B C 1
ATOM 4585 O O . LEU B 1 144 ? 44.173 -61.507 18.817 1.00 32.43 136 LEU B O 1
ATOM 4590 N N . PRO B 1 145 ? 45.117 -63.425 19.438 1.00 29.98 137 PRO B N 1
ATOM 4591 C CA . PRO B 1 145 ? 44.563 -64.124 18.277 1.00 30.53 137 PRO B CA 1
ATOM 4592 C C . PRO B 1 145 ? 43.088 -64.425 18.500 1.00 33.81 137 PRO B C 1
ATOM 4593 O O . PRO B 1 145 ? 42.550 -64.254 19.595 1.00 32.00 137 PRO B O 1
ATOM 4597 N N . THR B 1 146 ? 42.430 -64.877 17.428 1.00 27.91 138 THR B N 1
ATOM 4598 C CA . THR B 1 146 ? 41.029 -65.265 17.534 1.00 27.91 138 THR B CA 1
ATOM 4599 C C . THR B 1 146 ? 40.869 -66.434 18.493 1.00 28.05 138 THR B C 1
ATOM 4600 O O . THR B 1 146 ? 39.959 -66.440 19.320 1.00 28.78 138 THR B O 1
ATOM 4604 N N . ALA B 1 147 ? 41.745 -67.421 18.393 1.00 28.06 139 ALA B N 1
ATOM 4605 C CA . ALA B 1 147 ? 41.674 -68.619 19.216 1.00 30.57 139 ALA B CA 1
ATOM 4606 C C . ALA B 1 147 ? 43.043 -68.882 19.809 1.00 30.14 139 ALA B C 1
ATOM 4607 O O . ALA B 1 147 ? 44.066 -68.624 19.172 1.00 28.73 139 ALA B O 1
ATOM 4609 N N . ILE B 1 148 ? 43.044 -69.369 21.039 1.00 27.64 140 ILE B N 1
ATOM 4610 C CA . ILE B 1 148 ? 44.238 -69.796 21.759 1.00 26.91 140 ILE B CA 1
ATOM 4611 C C . ILE B 1 148 ? 44.051 -71.270 22.076 1.00 29.85 140 ILE B C 1
ATOM 4612 O O . ILE B 1 148 ? 43.094 -71.638 22.764 1.00 34.22 140 ILE B O 1
ATOM 4617 N N . THR B 1 149 ? 44.964 -72.112 21.608 1.00 32.05 141 THR B N 1
ATOM 4618 C CA . THR B 1 149 ? 44.789 -73.556 21.699 1.00 27.00 141 THR B CA 1
ATOM 4619 C C . THR B 1 149 ? 45.883 -74.164 22.578 1.00 31.02 141 THR B C 1
ATOM 4620 O O . THR B 1 149 ? 47.011 -74.379 22.127 1.00 33.90 141 THR B O 1
ATOM 4624 N N . ARG B 1 150 ? 45.524 -74.492 23.820 1.00 32.07 142 ARG B N 1
ATOM 4625 C CA . ARG B 1 150 ? 46.437 -75.146 24.750 1.00 30.37 142 ARG B CA 1
ATOM 4626 C C . ARG B 1 150 ? 46.464 -76.642 24.516 1.00 34.45 142 ARG B C 1
ATOM 4627 O O . ARG B 1 150 ? 45.413 -77.287 24.443 1.00 34.17 142 ARG B O 1
ATOM 4635 N N . VAL B 1 151 ? 47.677 -77.208 24.506 1.00 34.87 143 VAL B N 1
ATOM 4636 C CA . VAL B 1 151 ? 47.812 -78.643 24.296 1.00 37.84 143 VAL B CA 1
ATOM 4637 C C . VAL B 1 151 ? 47.009 -79.407 25.330 1.00 39.03 143 VAL B C 1
ATOM 4638 O O . VAL B 1 151 ? 46.364 -80.408 25.006 1.00 38.12 143 VAL B O 1
ATOM 4642 N N . SER B 1 152 ? 47.051 -78.956 26.591 1.00 36.33 144 SER B N 1
ATOM 4643 C CA . SER B 1 152 ? 46.377 -79.653 27.681 1.00 38.55 144 SER B CA 1
ATOM 4644 C C . SER B 1 152 ? 44.877 -79.766 27.462 1.00 42.91 144 SER B C 1
ATOM 4645 O O . SER B 1 152 ? 44.258 -80.686 28.006 1.00 39.36 144 SER B O 1
ATOM 4648 N N . GLU B 1 153 ? 44.284 -78.889 26.652 1.00 36.62 145 GLU B N 1
ATOM 4649 C CA . GLU B 1 153 ? 42.860 -78.950 26.350 1.00 36.69 145 GLU B CA 1
ATOM 4650 C C . GLU B 1 153 ? 42.574 -79.702 25.045 1.00 38.24 145 GLU B C 1
ATOM 4651 O O . GLU B 1 153 ? 41.409 -79.955 24.723 1.00 38.00 145 GLU B O 1
ATOM 4657 N N . TYR B 1 154 ? 43.610 -80.157 24.337 1.00 37.03 146 TYR B N 1
ATOM 4658 C CA . TYR B 1 154 ? 43.457 -80.760 23.016 1.00 35.34 146 TYR B CA 1
ATOM 4659 C C . TYR B 1 154 ? 44.008 -82.178 22.914 1.00 38.29 146 TYR B C 1
ATOM 4660 O O . TYR B 1 154 ? 44.062 -82.723 21.809 1.00 37.27 146 TYR B O 1
ATOM 4669 N N . VAL B 1 155 ? 44.368 -82.823 24.027 1.00 38.53 147 VAL B N 1
ATOM 4670 C CA . VAL B 1 155 ? 45.028 -84.129 23.920 1.00 37.49 147 VAL B CA 1
ATOM 4671 C C . VAL B 1 155 ? 44.113 -85.152 23.249 1.00 36.80 147 VAL B C 1
ATOM 4672 O O . VAL B 1 155 ? 44.555 -85.946 22.408 1.00 36.09 147 VAL B O 1
ATOM 4676 N N . GLY B 1 156 ? 42.835 -85.172 23.624 1.00 40.08 148 GLY B N 1
ATOM 4677 C CA . GLY B 1 156 ? 41.908 -86.106 23.007 1.00 42.12 148 GLY B CA 1
ATOM 4678 C C . GLY B 1 156 ? 41.811 -85.918 21.505 1.00 38.94 148 GLY B C 1
ATOM 4679 O O . GLY B 1 156 ? 41.770 -86.891 20.744 1.00 38.73 148 GLY B O 1
ATOM 4680 N N . ASP B 1 157 ? 41.794 -84.666 21.053 1.00 37.28 149 ASP B N 1
ATOM 4681 C CA . ASP B 1 157 ? 41.760 -84.406 19.620 1.00 42.63 149 ASP B CA 1
ATOM 4682 C C . ASP B 1 157 ? 43.059 -84.832 18.959 1.00 38.22 149 ASP B C 1
ATOM 4683 O O . ASP B 1 157 ? 43.055 -85.327 17.827 1.00 38.16 149 ASP B O 1
ATOM 4688 N N . ILE B 1 158 ? 44.179 -84.656 19.653 1.00 42.10 150 ILE B N 1
ATOM 4689 C CA . ILE B 1 158 ? 45.460 -85.097 19.106 1.00 40.92 150 ILE B CA 1
ATOM 4690 C C . ILE B 1 158 ? 45.464 -86.611 18.917 1.00 39.60 150 ILE B C 1
ATOM 4691 O O . ILE B 1 158 ? 45.932 -87.123 17.894 1.00 37.34 150 ILE B O 1
ATOM 4696 N N . VAL B 1 159 ? 44.921 -87.350 19.887 1.00 37.52 151 VAL B N 1
ATOM 4697 C CA . VAL B 1 159 ? 44.861 -88.804 19.760 1.00 38.93 151 VAL B CA 1
ATOM 4698 C C . VAL B 1 159 ? 44.058 -89.194 18.524 1.00 41.02 151 VAL B C 1
ATOM 4699 O O . VAL B 1 159 ? 44.464 -90.069 17.755 1.00 40.13 151 VAL B O 1
ATOM 4703 N N . LYS B 1 160 ? 42.914 -88.547 18.305 1.00 43.54 152 LYS B N 1
ATOM 4704 C CA . LYS B 1 160 ? 42.099 -88.872 17.136 1.00 42.59 152 LYS B CA 1
ATOM 4705 C C . LYS B 1 160 ? 42.831 -88.546 15.843 1.00 42.83 152 LYS B C 1
ATOM 4706 O O . LYS B 1 160 ? 42.732 -89.290 14.859 1.00 41.54 152 LYS B O 1
ATOM 4712 N N . TYR B 1 161 ? 43.562 -87.430 15.827 1.00 37.36 153 TYR B N 1
ATOM 4713 C CA . TYR B 1 161 ? 44.343 -87.036 14.659 1.00 38.53 153 TYR B CA 1
ATOM 4714 C C . TYR B 1 161 ? 45.395 -88.083 14.329 1.00 40.07 153 TYR B C 1
ATOM 4715 O O . TYR B 1 161 ? 45.547 -88.482 13.170 1.00 41.45 153 TYR B O 1
ATOM 4724 N N . ILE B 1 162 ? 46.107 -88.568 15.349 1.00 40.50 154 ILE B N 1
ATOM 4725 C CA . ILE B 1 162 ? 47.118 -89.602 15.141 1.00 38.29 154 ILE B CA 1
ATOM 4726 C C . ILE B 1 162 ? 46.474 -90.905 14.670 1.00 43.87 154 ILE B C 1
ATOM 4727 O O . ILE B 1 162 ? 47.008 -91.596 13.789 1.00 41.74 154 ILE B O 1
ATOM 4732 N N . GLU B 1 163 ? 45.317 -91.266 15.241 1.00 40.70 155 GLU B N 1
ATOM 4733 C CA . GLU B 1 163 ? 44.632 -92.478 14.789 1.00 42.82 155 GLU B CA 1
ATOM 4734 C C . GLU B 1 163 ? 44.396 -92.430 13.286 1.00 43.77 155 GLU B C 1
ATOM 4735 O O . GLU B 1 163 ? 44.560 -93.437 12.592 1.00 43.77 155 GLU B O 1
ATOM 4741 N N . LYS B 1 164 ? 44.010 -91.260 12.766 1.00 43.95 156 LYS B N 1
ATOM 4742 C CA . LYS B 1 164 ? 43.751 -91.129 11.333 1.00 45.99 156 LYS B CA 1
ATOM 4743 C C . LYS B 1 164 ? 45.034 -91.249 10.516 1.00 45.69 156 LYS B C 1
ATOM 4744 O O . LYS B 1 164 ? 45.036 -91.852 9.437 1.00 46.85 156 LYS B O 1
ATOM 4750 N N . ILE B 1 165 ? 46.133 -90.664 10.997 1.00 44.49 157 ILE B N 1
ATOM 4751 C CA . ILE B 1 165 ? 47.398 -90.786 10.275 1.00 38.56 157 ILE B CA 1
ATOM 4752 C C . ILE B 1 165 ? 47.812 -92.254 10.195 1.00 41.10 157 ILE B C 1
ATOM 4753 O O . ILE B 1 165 ? 48.281 -92.727 9.151 1.00 46.56 157 ILE B O 1
ATOM 4758 N N . ILE B 1 166 ? 47.626 -93.004 11.287 1.00 41.09 158 ILE B N 1
ATOM 4759 C CA . ILE B 1 166 ? 47.924 -94.434 11.279 1.00 42.87 158 ILE B CA 1
ATOM 4760 C C . ILE B 1 166 ? 47.027 -95.154 10.276 1.00 45.33 158 ILE B C 1
ATOM 4761 O O . ILE B 1 166 ? 47.483 -96.010 9.515 1.00 47.08 158 ILE B O 1
ATOM 4766 N N . GLU B 1 167 ? 45.743 -94.796 10.252 1.00 50.60 159 GLU B N 1
ATOM 4767 C CA . GLU B 1 167 ? 44.786 -95.409 9.336 1.00 52.96 159 GLU B CA 1
ATOM 4768 C C . GLU B 1 167 ? 45.123 -95.114 7.875 1.00 56.07 159 GLU B C 1
ATOM 4769 O O . GLU B 1 167 ? 44.768 -95.899 6.989 1.00 50.97 159 GLU B O 1
ATOM 4775 N N . ASN B 1 168 ? 45.783 -93.990 7.597 1.00 49.83 160 ASN B N 1
ATOM 4776 C CA . ASN B 1 168 ? 46.246 -93.679 6.250 1.00 51.61 160 ASN B CA 1
ATOM 4777 C C . ASN B 1 168 ? 47.615 -94.279 5.956 1.00 50.55 160 ASN B C 1
ATOM 4778 O O . ASN B 1 168 ? 48.182 -94.006 4.891 1.00 50.05 160 ASN B O 1
ATOM 4783 N N . LYS B 1 169 ? 48.158 -95.061 6.891 1.00 51.87 161 LYS B N 1
ATOM 4784 C CA . LYS B 1 169 ? 49.386 -95.834 6.746 1.00 49.71 161 LYS B CA 1
ATOM 4785 C C . LYS B 1 169 ? 50.640 -94.968 6.777 1.00 52.09 161 LYS B C 1
ATOM 4786 O O . LYS B 1 169 ? 51.705 -95.403 6.332 1.00 52.45 161 LYS B O 1
ATOM 4792 N N . TYR B 1 170 ? 50.554 -93.763 7.336 1.00 47.96 162 TYR B N 1
ATOM 4793 C CA . TYR B 1 170 ? 51.687 -92.856 7.418 1.00 45.69 162 TYR B CA 1
ATOM 4794 C C . TYR B 1 170 ? 52.299 -92.795 8.815 1.00 45.38 162 TYR B C 1
ATOM 4795 O O . TYR B 1 170 ? 53.117 -91.914 9.085 1.00 40.17 162 TYR B O 1
ATOM 4804 N N . ALA B 1 171 ? 51.910 -93.695 9.710 1.00 44.33 163 ALA B N 1
ATOM 4805 C CA . ALA B 1 171 ? 52.526 -93.783 11.024 1.00 46.61 163 ALA B CA 1
ATOM 4806 C C . ALA B 1 171 ? 52.418 -95.225 11.501 1.00 47.63 163 ALA B C 1
ATOM 4807 O O . ALA B 1 171 ? 51.543 -95.972 11.061 1.00 45.85 163 ALA B O 1
ATOM 4809 N N . TYR B 1 172 ? 53.315 -95.607 12.411 1.00 47.05 164 TYR B N 1
ATOM 4810 C CA . TYR B 1 172 ? 53.341 -96.953 12.966 1.00 48.46 164 TYR B CA 1
ATOM 4811 C C . TYR B 1 172 ? 53.553 -96.881 14.476 1.00 49.11 164 TYR B C 1
ATOM 4812 O O . TYR B 1 172 ? 54.050 -95.887 15.007 1.00 49.14 164 TYR B O 1
ATOM 4821 N N . VAL B 1 173 ? 53.199 -97.970 15.159 1.00 53.21 165 VAL B N 1
ATOM 4822 C CA . VAL B 1 173 ? 53.244 -98.062 16.618 1.00 52.49 165 VAL B CA 1
ATOM 4823 C C . VAL B 1 173 ? 54.395 -98.976 17.027 1.00 50.23 165 VAL B C 1
ATOM 4824 O O . VAL B 1 173 ? 54.524 -100.093 16.514 1.00 52.70 165 VAL B O 1
ATOM 4828 N N . SER B 1 174 ? 55.233 -98.500 17.945 1.00 52.77 166 SER B N 1
ATOM 4829 C CA . SER B 1 174 ? 56.318 -99.318 18.464 1.00 58.55 166 SER B CA 1
ATOM 4830 C C . SER B 1 174 ? 55.821 -100.204 19.607 1.00 59.51 166 SER B C 1
ATOM 4831 O O . SER B 1 174 ? 54.736 -100.005 20.162 1.00 55.95 166 SER B O 1
ATOM 4834 N N . GLU B 1 175 ? 56.650 -101.179 19.985 1.00 64.16 167 GLU B N 1
ATOM 4835 C CA . GLU B 1 175 ? 56.252 -102.100 21.044 1.00 70.13 167 GLU B CA 1
ATOM 4836 C C . GLU B 1 175 ? 56.089 -101.386 22.381 1.00 67.36 167 GLU B C 1
ATOM 4837 O O . GLU B 1 175 ? 55.237 -101.776 23.187 1.00 66.44 167 GLU B O 1
ATOM 4843 N N . GLU B 1 176 ? 56.909 -100.363 22.648 1.00 65.16 168 GLU B N 1
ATOM 4844 C CA . GLU B 1 176 ? 56.818 -99.609 23.893 1.00 64.84 168 GLU B CA 1
ATOM 4845 C C . GLU B 1 176 ? 55.584 -98.710 23.965 1.00 65.92 168 GLU B C 1
ATOM 4846 O O . GLU B 1 176 ? 55.313 -98.145 25.030 1.00 69.87 168 GLU B O 1
ATOM 4848 N N . GLY B 1 177 ? 54.844 -98.540 22.875 1.00 61.85 169 GLY B N 1
ATOM 4849 C CA . GLY B 1 177 ? 53.659 -97.704 22.890 1.00 61.19 169 GLY B CA 1
ATOM 4850 C C . GLY B 1 177 ? 53.815 -96.304 22.333 1.00 54.83 169 GLY B C 1
ATOM 4851 O O . GLY B 1 177 ? 52.910 -95.485 22.512 1.00 56.90 169 GLY B O 1
ATOM 4852 N N . SER B 1 178 ? 54.935 -95.991 21.702 1.00 56.58 170 SER B N 1
ATOM 4853 C CA . SER B 1 178 ? 55.080 -94.725 21.002 1.00 49.19 170 SER B CA 1
ATOM 4854 C C . SER B 1 178 ? 54.548 -94.856 19.577 1.00 49.46 170 SER B C 1
ATOM 4855 O O . SER B 1 178 ? 54.387 -95.956 19.053 1.00 51.70 170 SER B O 1
ATOM 4858 N N . VAL B 1 179 ? 54.245 -93.715 18.960 1.00 45.88 171 VAL B N 1
ATOM 4859 C CA . VAL B 1 179 ? 53.799 -93.665 17.571 1.00 47.77 171 VAL B CA 1
ATOM 4860 C C . VAL B 1 179 ? 54.757 -92.763 16.801 1.00 44.84 171 VAL B C 1
ATOM 4861 O O . VAL B 1 179 ? 55.073 -91.660 17.256 1.00 45.68 171 VAL B O 1
ATOM 4865 N N . TYR B 1 180 ? 55.227 -93.235 15.653 1.00 46.59 172 TYR B N 1
ATOM 4866 C CA . TYR B 1 180 ? 56.207 -92.519 14.845 1.00 48.14 172 TYR B CA 1
ATOM 4867 C C . TYR B 1 180 ? 55.659 -92.280 13.444 1.00 44.29 172 TYR B C 1
ATOM 4868 O O . TYR B 1 180 ? 54.962 -93.132 12.886 1.00 46.32 172 TYR B O 1
ATOM 4877 N N . PHE B 1 181 ? 55.974 -91.109 12.892 1.00 43.99 173 PHE B N 1
ATOM 4878 C CA . PHE B 1 181 ? 55.631 -90.801 11.509 1.00 43.82 173 PHE B CA 1
ATOM 4879 C C . PHE B 1 181 ? 56.530 -91.585 10.563 1.00 44.07 173 PHE B C 1
ATOM 4880 O O . PHE B 1 181 ? 57.749 -91.625 10.739 1.00 47.92 173 PHE B O 1
ATOM 4888 N N . ASP B 1 182 ? 55.922 -92.211 9.562 1.00 44.26 174 ASP B N 1
ATOM 4889 C CA . ASP B 1 182 ? 56.627 -93.085 8.622 1.00 47.65 174 ASP B CA 1
ATOM 4890 C C . ASP B 1 182 ? 57.038 -92.266 7.399 1.00 47.42 174 ASP B C 1
ATOM 4891 O O . ASP B 1 182 ? 56.307 -92.168 6.413 1.00 46.42 174 ASP B O 1
ATOM 4896 N N . ILE B 1 183 ? 58.236 -91.678 7.460 1.00 44.00 175 ILE B N 1
ATOM 4897 C CA . ILE B 1 183 ? 58.678 -90.768 6.402 1.00 44.71 175 ILE B CA 1
ATOM 4898 C C . ILE B 1 183 ? 58.725 -91.495 5.058 1.00 49.17 175 ILE B C 1
ATOM 4899 O O . ILE B 1 183 ? 58.260 -90.982 4.035 1.00 45.89 175 ILE B O 1
ATOM 4904 N N . ASP B 1 184 ? 59.281 -92.708 5.041 1.00 48.47 176 ASP B N 1
ATOM 4905 C CA . ASP B 1 184 ? 59.440 -93.420 3.774 1.00 53.83 176 ASP B CA 1
ATOM 4906 C C . ASP B 1 184 ? 58.094 -93.677 3.109 1.00 52.74 176 ASP B C 1
ATOM 4907 O O . ASP B 1 184 ? 57.926 -93.433 1.912 1.00 52.97 176 ASP B O 1
ATOM 4912 N N . GLU B 1 185 ? 57.110 -94.148 3.874 1.00 50.97 177 GLU B N 1
ATOM 4913 C CA . GLU B 1 185 ? 55.799 -94.402 3.287 1.00 51.89 177 GLU B CA 1
ATOM 4914 C C . GLU B 1 185 ? 55.160 -93.110 2.796 1.00 50.86 177 GLU B C 1
ATOM 4915 O O . GLU B 1 185 ? 54.485 -93.100 1.761 1.00 48.43 177 GLU B O 1
ATOM 4921 N N . PHE B 1 186 ? 55.334 -92.016 3.549 1.00 49.25 178 PHE B N 1
ATOM 4922 C CA . PHE B 1 186 ? 54.780 -90.720 3.152 1.00 47.76 178 PHE B CA 1
ATOM 4923 C C . PHE B 1 186 ? 55.371 -90.244 1.827 1.00 43.56 178 PHE B C 1
ATOM 4924 O O . PHE B 1 186 ? 54.640 -89.793 0.940 1.00 50.02 178 PHE B O 1
ATOM 4932 N N . LYS B 1 187 ? 56.702 -90.318 1.691 1.00 42.87 179 LYS B N 1
ATOM 4933 C CA . LYS B 1 187 ? 57.380 -89.886 0.465 1.00 53.83 179 LYS B CA 1
ATOM 4934 C C . LYS B 1 187 ? 56.940 -90.690 -0.756 1.00 55.20 179 LYS B C 1
ATOM 4935 O O . LYS B 1 187 ? 56.882 -90.155 -1.870 1.00 53.78 179 LYS B O 1
ATOM 4941 N N . LYS B 1 188 ? 56.724 -91.999 -0.582 1.00 59.42 180 LYS B N 1
ATOM 4942 C CA . LYS B 1 188 ? 56.381 -92.871 -1.705 1.00 60.18 180 LYS B CA 1
ATOM 4943 C C . LYS B 1 188 ? 55.174 -92.343 -2.462 1.00 65.02 180 LYS B C 1
ATOM 4944 O O . LYS B 1 188 ? 55.119 -92.413 -3.697 1.00 69.40 180 LYS B O 1
ATOM 4950 N N . SER B 1 189 ? 54.190 -91.826 -1.735 1.00 52.06 181 SER B N 1
ATOM 4951 C CA . SER B 1 189 ? 53.004 -91.284 -2.372 1.00 53.14 181 SER B CA 1
ATOM 4952 C C . SER B 1 189 ? 53.404 -90.200 -3.355 1.00 61.22 181 SER B C 1
ATOM 4953 O O . SER B 1 189 ? 54.231 -89.336 -3.045 1.00 58.74 181 SER B O 1
ATOM 4956 N N . GLU B 1 190 ? 52.833 -90.256 -4.556 1.00 62.00 182 GLU B N 1
ATOM 4957 C CA . GLU B 1 190 ? 53.169 -89.249 -5.552 1.00 66.62 182 GLU B CA 1
ATOM 4958 C C . GLU B 1 190 ? 52.665 -87.868 -5.154 1.00 60.72 182 GLU B C 1
ATOM 4959 O O . GLU B 1 190 ? 53.211 -86.864 -5.618 1.00 57.11 182 GLU B O 1
ATOM 4965 N N . LYS B 1 191 ? 51.675 -87.788 -4.271 1.00 59.32 183 LYS B N 1
ATOM 4966 C CA . LYS B 1 191 ? 51.113 -86.505 -3.876 1.00 61.20 183 LYS B CA 1
ATOM 4967 C C . LYS B 1 191 ? 51.814 -85.861 -2.681 1.00 55.25 183 LYS B C 1
ATOM 4968 O O . LYS B 1 191 ? 51.471 -84.727 -2.328 1.00 48.44 183 LYS B O 1
ATOM 4974 N N . HIS B 1 192 ? 52.800 -86.518 -2.071 1.00 52.14 184 HIS B N 1
ATOM 4975 C CA . HIS B 1 192 ? 53.446 -85.994 -0.874 1.00 45.68 184 HIS B CA 1
ATOM 4976 C C . HIS B 1 192 ? 54.944 -85.855 -1.084 1.00 49.80 184 HIS B C 1
ATOM 4977 O O . HIS B 1 192 ? 55.586 -86.745 -1.638 1.00 46.63 184 HIS B O 1
ATOM 4984 N N . PHE B 1 193 ? 55.502 -84.756 -0.590 1.00 41.12 185 PHE B N 1
ATOM 4985 C CA . PHE B 1 193 ? 56.939 -84.524 -0.587 1.00 42.98 185 PHE B CA 1
ATOM 4986 C C . PHE B 1 193 ? 57.321 -84.178 0.842 1.00 43.56 185 PHE B C 1
ATOM 4987 O O . PHE B 1 193 ? 56.643 -83.361 1.477 1.00 40.48 185 PHE B O 1
ATOM 4995 N N . TYR B 1 194 ? 58.378 -84.798 1.365 1.00 39.39 186 TYR B N 1
ATOM 4996 C CA . TYR B 1 194 ? 58.766 -84.548 2.749 1.00 42.69 186 TYR B CA 1
ATOM 4997 C C . TYR B 1 194 ? 59.882 -83.514 2.820 1.00 44.95 186 TYR B C 1
ATOM 4998 O O . TYR B 1 194 ? 60.913 -83.655 2.156 1.00 43.54 186 TYR B O 1
ATOM 5007 N N . ALA B 1 195 ? 59.712 -82.556 3.726 1.00 45.60 187 ALA B N 1
ATOM 5008 C CA . ALA B 1 195 ? 60.575 -81.392 3.884 1.00 43.11 187 ALA B CA 1
ATOM 5009 C C . ALA B 1 195 ? 60.462 -80.477 2.669 1.00 38.89 187 ALA B C 1
ATOM 5010 O O . ALA B 1 195 ? 61.423 -80.288 1.916 1.00 34.29 187 ALA B O 1
ATOM 5012 N N . ARG B 1 196 ? 59.259 -79.928 2.475 1.00 40.65 188 ARG B N 1
ATOM 5013 C CA . ARG B 1 196 ? 58.999 -79.034 1.352 1.00 42.17 188 ARG B CA 1
ATOM 5014 C C . ARG B 1 196 ? 59.825 -77.761 1.431 1.00 38.59 188 ARG B C 1
ATOM 5015 O O . ARG B 1 196 ? 60.168 -77.187 0.397 1.00 40.16 188 ARG B O 1
ATOM 5023 N N . MET B 1 197 ? 60.112 -77.278 2.640 1.00 35.20 189 MET B N 1
ATOM 5024 C CA . MET B 1 197 ? 60.756 -75.986 2.797 1.00 36.53 189 MET B CA 1
ATOM 5025 C C . MET B 1 197 ? 62.257 -76.078 2.976 1.00 33.69 189 MET B C 1
ATOM 5026 O O . MET B 1 197 ? 62.969 -75.202 2.479 1.00 34.68 189 MET B O 1
ATOM 5031 N N . GLU B 1 198 ? 62.773 -77.126 3.622 1.00 38.04 190 GLU B N 1
ATOM 5032 C CA . GLU B 1 198 ? 64.219 -77.346 3.730 1.00 39.53 190 GLU B CA 1
ATOM 5033 C C . GLU B 1 198 ? 64.544 -78.770 3.290 1.00 38.74 190 GLU B C 1
ATOM 5034 O O . GLU B 1 198 ? 64.970 -79.609 4.096 1.00 37.99 190 GLU B O 1
ATOM 5040 N N . PRO B 1 199 ? 64.389 -79.061 2.000 1.00 35.86 191 PRO B N 1
ATOM 5041 C CA . PRO B 1 199 ? 64.653 -80.425 1.508 1.00 39.63 191 PRO B CA 1
ATOM 5042 C C . PRO B 1 199 ? 66.022 -80.952 1.864 1.00 41.34 191 PRO B C 1
ATOM 5043 O O . PRO B 1 199 ? 66.175 -82.163 2.070 1.00 44.40 191 PRO B O 1
ATOM 5047 N N . LEU B 1 200 ? 67.034 -80.090 1.906 1.00 41.70 192 LEU B N 1
ATOM 5048 C CA . LEU B 1 200 ? 68.403 -80.532 2.147 1.00 43.88 192 LEU B CA 1
ATOM 5049 C C . LEU B 1 200 ? 68.718 -80.735 3.617 1.00 44.87 192 LEU B C 1
ATOM 5050 O O . LEU B 1 200 ? 69.785 -81.269 3.931 1.00 47.05 192 LEU B O 1
ATOM 5055 N N . SER B 1 201 ? 67.834 -80.319 4.518 1.00 43.65 193 SER B N 1
ATOM 5056 C CA . SER B 1 201 ? 68.061 -80.516 5.942 1.00 47.50 193 SER B CA 1
ATOM 5057 C C . SER B 1 201 ? 67.791 -81.938 6.403 1.00 46.68 193 SER B C 1
ATOM 5058 O O . SER B 1 201 ? 68.113 -82.258 7.551 1.00 52.90 193 SER B O 1
ATOM 5061 N N . VAL B 1 202 ? 67.206 -82.787 5.562 1.00 48.69 194 VAL B N 1
ATOM 5062 C CA . VAL B 1 202 ? 66.961 -84.176 5.940 1.00 58.85 194 VAL B CA 1
ATOM 5063 C C . VAL B 1 202 ? 68.212 -85.027 5.726 1.00 63.01 194 VAL B C 1
ATOM 5064 O O . VAL B 1 202 ? 69.325 -84.510 5.629 1.00 67.00 194 VAL B O 1
ATOM 5068 N N . LYS B 1 220 ? 66.583 -97.380 16.846 1.00 86.12 212 LYS B N 1
ATOM 5069 C CA . LYS B 1 220 ? 66.329 -98.780 17.182 1.00 100.59 212 LYS B CA 1
ATOM 5070 C C . LYS B 1 220 ? 64.846 -99.130 17.033 1.00 106.85 212 LYS B C 1
ATOM 5071 O O . LYS B 1 220 ? 64.489 -100.078 16.328 1.00 98.83 212 LYS B O 1
ATOM 5073 N N . LYS B 1 221 ? 63.986 -98.369 17.719 1.00 109.29 213 LYS B N 1
ATOM 5074 C CA . LYS B 1 221 ? 62.548 -98.565 17.569 1.00 101.14 213 LYS B CA 1
ATOM 5075 C C . LYS B 1 221 ? 62.047 -98.067 16.216 1.00 100.37 213 LYS B C 1
ATOM 5076 O O . LYS B 1 221 ? 61.044 -98.577 15.703 1.00 95.36 213 LYS B O 1
ATOM 5078 N N . LYS B 1 222 ? 62.715 -97.071 15.636 1.00 92.58 214 LYS B N 1
ATOM 5079 C CA . LYS B 1 222 ? 62.299 -96.503 14.361 1.00 84.81 214 LYS B CA 1
ATOM 5080 C C . LYS B 1 222 ? 62.692 -97.390 13.181 1.00 80.02 214 LYS B C 1
ATOM 5081 O O . LYS B 1 222 ? 63.663 -98.148 13.241 1.00 85.56 214 LYS B O 1
ATOM 5087 N N . LYS B 1 223 ? 61.905 -97.295 12.103 1.00 77.42 215 LYS B N 1
ATOM 5088 C CA . LYS B 1 223 ? 62.330 -97.830 10.812 1.00 75.27 215 LYS B CA 1
ATOM 5089 C C . LYS B 1 223 ? 63.540 -97.074 10.285 1.00 81.16 215 LYS B C 1
ATOM 5090 O O . LYS B 1 223 ? 64.538 -97.679 9.875 1.00 84.90 215 LYS B O 1
ATOM 5096 N N . ASN B 1 224 ? 63.461 -95.744 10.288 1.00 80.96 216 ASN B N 1
ATOM 5097 C CA . ASN B 1 224 ? 64.534 -94.879 9.825 1.00 85.73 216 ASN B CA 1
ATOM 5098 C C . ASN B 1 224 ? 64.753 -93.756 10.822 1.00 82.97 216 ASN B C 1
ATOM 5099 O O . ASN B 1 224 ? 63.837 -93.355 11.544 1.00 81.51 216 ASN B O 1
ATOM 5104 N N . ALA B 1 225 ? 65.992 -93.264 10.863 1.00 82.25 217 ALA B N 1
ATOM 5105 C CA . ALA B 1 225 ? 66.371 -92.325 11.912 1.00 82.82 217 ALA B CA 1
ATOM 5106 C C . ALA B 1 225 ? 65.594 -91.024 11.805 1.00 71.52 217 ALA B C 1
ATOM 5107 O O . ALA B 1 225 ? 65.361 -90.357 12.820 1.00 75.01 217 ALA B O 1
ATOM 5109 N N . TYR B 1 226 ? 65.177 -90.650 10.594 1.00 67.52 218 TYR B N 1
ATOM 5110 C CA . TYR B 1 226 ? 64.475 -89.388 10.395 1.00 65.61 218 TYR B CA 1
ATOM 5111 C C . TYR B 1 226 ? 63.011 -89.427 10.837 1.00 59.77 218 TYR B C 1
ATOM 5112 O O . TYR B 1 226 ? 62.384 -88.367 10.925 1.00 55.43 218 TYR B O 1
ATOM 5121 N N . ASP B 1 227 ? 62.455 -90.601 11.122 1.00 50.12 219 ASP B N 1
ATOM 5122 C CA . ASP B 1 227 ? 61.093 -90.679 11.634 1.00 48.28 219 ASP B CA 1
ATOM 5123 C C . ASP B 1 227 ? 61.009 -89.952 12.973 1.00 49.01 219 ASP B C 1
ATOM 5124 O O . ASP B 1 227 ? 61.967 -89.940 13.747 1.00 51.19 219 ASP B O 1
ATOM 5129 N N . PHE B 1 228 ? 59.873 -89.304 13.228 1.00 45.50 220 PHE B N 1
ATOM 5130 C CA . PHE B 1 228 ? 59.703 -88.502 14.434 1.00 44.88 220 PHE B CA 1
ATOM 5131 C C . PHE B 1 228 ? 58.438 -88.918 15.167 1.00 44.08 220 PHE B C 1
ATOM 5132 O O . PHE B 1 228 ? 57.481 -89.402 14.561 1.00 44.13 220 PHE B O 1
ATOM 5140 N N . ALA B 1 229 ? 58.441 -88.721 16.484 1.00 42.59 221 ALA B N 1
ATOM 5141 C CA . ALA B 1 229 ? 57.344 -89.200 17.315 1.00 45.74 221 ALA B CA 1
ATOM 5142 C C . ALA B 1 229 ? 56.111 -88.321 17.151 1.00 41.06 221 ALA B C 1
ATOM 5143 O O . ALA B 1 229 ? 56.199 -87.085 17.155 1.00 38.07 221 ALA B O 1
ATOM 5145 N N . LEU B 1 230 ? 54.970 -88.972 16.963 1.00 42.17 222 LEU B N 1
ATOM 5146 C CA . LEU B 1 230 ? 53.669 -88.340 17.132 1.00 40.26 222 LEU B CA 1
ATOM 5147 C C . LEU B 1 230 ? 53.130 -88.534 18.543 1.00 41.20 222 LEU B C 1
ATOM 5148 O O . LEU B 1 230 ? 52.430 -87.657 19.054 1.00 38.05 222 LEU B O 1
ATOM 5153 N N . TRP B 1 231 ? 53.427 -89.674 19.166 1.00 40.15 223 TRP B N 1
ATOM 5154 C CA . TRP B 1 231 ? 53.032 -89.977 20.535 1.00 42.37 223 TRP B CA 1
ATOM 5155 C C . TRP B 1 231 ? 54.231 -90.593 21.239 1.00 44.84 223 TRP B C 1
ATOM 5156 O O . TRP B 1 231 ? 54.886 -91.476 20.682 1.00 43.78 223 TRP B O 1
ATOM 5167 N N . LYS B 1 232 ? 54.545 -90.095 22.431 1.00 43.13 224 LYS B N 1
ATOM 5168 C CA . LYS B 1 232 ? 55.655 -90.594 23.231 1.00 46.91 224 LYS B CA 1
ATOM 5169 C C . LYS B 1 232 ? 55.110 -91.370 24.423 1.00 51.19 224 LYS B C 1
ATOM 5170 O O . LYS B 1 232 ? 54.319 -90.837 25.202 1.00 48.24 224 LYS B O 1
ATOM 5176 N N . SER B 1 233 ? 55.544 -92.616 24.565 1.00 53.75 225 SER B N 1
ATOM 5177 C CA . SER B 1 233 ? 55.225 -93.389 25.757 1.00 52.84 225 SER B CA 1
ATOM 5178 C C . SER B 1 233 ? 55.678 -92.630 26.995 1.00 54.66 225 SER B C 1
ATOM 5179 O O . SER B 1 233 ? 56.726 -91.980 26.996 1.00 54.91 225 SER B O 1
ATOM 5182 N N . SER B 1 234 ? 54.877 -92.700 28.052 1.00 53.10 226 SER B N 1
ATOM 5183 C CA . SER B 1 234 ? 55.153 -91.904 29.235 1.00 61.64 226 SER B CA 1
ATOM 5184 C C . SER B 1 234 ? 56.291 -92.522 30.033 1.00 65.58 226 SER B C 1
ATOM 5185 O O . SER B 1 234 ? 56.356 -93.743 30.199 1.00 60.61 226 SER B O 1
ATOM 5188 N N . LYS B 1 235 ? 57.235 -91.671 30.447 1.00 68.69 227 LYS B N 1
ATOM 5189 C CA . LYS B 1 235 ? 58.270 -91.993 31.413 1.00 71.60 227 LYS B CA 1
ATOM 5190 C C . LYS B 1 235 ? 57.706 -91.956 32.835 1.00 78.76 227 LYS B C 1
ATOM 5191 O O . LYS B 1 235 ? 56.731 -91.248 33.109 1.00 70.15 227 LYS B O 1
ATOM 5193 N N . PRO B 1 236 ? 58.290 -92.719 33.756 1.00 94.83 228 PRO B N 1
ATOM 5194 C CA . PRO B 1 236 ? 57.773 -92.727 35.129 1.00 98.45 228 PRO B CA 1
ATOM 5195 C C . PRO B 1 236 ? 57.852 -91.337 35.748 1.00 95.86 228 PRO B C 1
ATOM 5196 O O . PRO B 1 236 ? 58.804 -90.587 35.521 1.00 93.13 228 PRO B O 1
ATOM 5200 N N . ASN B 1 237 ? 56.836 -90.997 36.539 1.00 94.10 229 ASN B N 1
ATOM 5201 C CA . ASN B 1 237 ? 56.696 -89.741 37.263 1.00 90.22 229 ASN B CA 1
ATOM 5202 C C . ASN B 1 237 ? 56.244 -88.584 36.364 1.00 86.78 229 ASN B C 1
ATOM 5203 O O . ASN B 1 237 ? 55.984 -87.499 36.884 1.00 91.21 229 ASN B O 1
ATOM 5205 N N . GLU B 1 238 ? 56.156 -88.763 35.035 1.00 84.99 230 GLU B N 1
ATOM 5206 C CA . GLU B 1 238 ? 55.698 -87.682 34.174 1.00 72.75 230 GLU B CA 1
ATOM 5207 C C . GLU B 1 238 ? 54.170 -87.593 34.141 1.00 64.01 230 GLU B C 1
ATOM 5208 O O . GLU B 1 238 ? 53.476 -88.601 34.286 1.00 63.41 230 GLU B O 1
ATOM 5214 N N . PRO B 1 239 ? 53.621 -86.407 33.889 1.00 62.57 231 PRO B N 1
ATOM 5215 C CA . PRO B 1 239 ? 52.200 -86.329 33.534 1.00 58.17 231 PRO B CA 1
ATOM 5216 C C . PRO B 1 239 ? 51.939 -87.097 32.244 1.00 60.13 231 PRO B C 1
ATOM 5217 O O . PRO B 1 239 ? 52.804 -87.200 31.371 1.00 54.33 231 PRO B O 1
ATOM 5221 N N . HIS B 1 240 ? 50.746 -87.674 32.144 1.00 53.25 232 HIS B N 1
ATOM 5222 C CA . HIS B 1 240 ? 50.457 -88.562 31.033 1.00 51.59 232 HIS B CA 1
ATOM 5223 C C . HIS B 1 240 ? 48.963 -88.594 30.774 1.00 53.93 232 HIS B C 1
ATOM 5224 O O . HIS B 1 240 ? 48.156 -88.149 31.593 1.00 50.34 232 HIS B O 1
ATOM 5231 N N . TRP B 1 241 ? 48.618 -89.106 29.594 1.00 51.32 233 TRP B N 1
ATOM 5232 C CA . TRP B 1 241 ? 47.248 -89.195 29.122 1.00 49.40 233 TRP B CA 1
ATOM 5233 C C . TRP B 1 241 ? 47.038 -90.560 28.485 1.00 51.07 233 TRP B C 1
ATOM 5234 O O . TRP B 1 241 ? 47.977 -91.177 27.975 1.00 49.86 233 TRP B O 1
ATOM 5245 N N . ASP B 1 242 ? 45.791 -91.014 28.503 1.00 50.84 234 ASP B N 1
ATOM 5246 C CA . ASP B 1 242 ? 45.438 -92.287 27.897 1.00 55.20 234 ASP B CA 1
ATOM 5247 C C . ASP B 1 242 ? 45.424 -92.195 26.374 1.00 51.49 234 ASP B C 1
ATOM 5248 O O . ASP B 1 242 ? 45.238 -91.123 25.796 1.00 51.77 234 ASP B O 1
ATOM 5253 N N . SER B 1 243 ? 45.633 -93.341 25.729 1.00 50.92 235 SER B N 1
ATOM 5254 C CA . SER B 1 243 ? 45.534 -93.451 24.278 1.00 51.85 235 SER B CA 1
ATOM 5255 C C . SER B 1 243 ? 45.345 -94.917 23.930 1.00 49.66 235 SER B C 1
ATOM 5256 O O . SER B 1 243 ? 45.609 -95.797 24.756 1.00 51.23 235 SER B O 1
ATOM 5259 N N . PRO B 1 244 ? 44.941 -95.216 22.694 1.00 51.44 236 PRO B N 1
ATOM 5260 C CA . PRO B 1 244 ? 44.872 -96.621 22.269 1.00 50.84 236 PRO B CA 1
ATOM 5261 C C . PRO B 1 244 ? 46.205 -97.339 22.341 1.00 53.67 236 PRO B C 1
ATOM 5262 O O . PRO B 1 244 ? 46.220 -98.571 22.380 1.00 57.26 236 PRO B O 1
ATOM 5266 N N . TRP B 1 245 ? 47.324 -96.618 22.360 1.00 53.51 237 TRP B N 1
ATOM 5267 C CA . TRP B 1 245 ? 48.651 -97.222 22.325 1.00 51.45 237 TRP B CA 1
ATOM 5268 C C . TRP B 1 245 ? 49.318 -97.268 23.692 1.00 54.00 237 TRP B C 1
ATOM 5269 O O . TRP B 1 245 ? 50.420 -97.818 23.811 1.00 57.76 237 TRP B O 1
ATOM 5280 N N . GLY B 1 246 ? 48.665 -96.749 24.721 1.00 54.13 238 GLY B N 1
ATOM 5281 C CA . GLY B 1 246 ? 49.218 -96.696 26.060 1.00 54.61 238 GLY B CA 1
ATOM 5282 C C . GLY B 1 246 ? 49.412 -95.266 26.537 1.00 55.58 238 GLY B C 1
ATOM 5283 O O . GLY B 1 246 ? 49.349 -94.304 25.774 1.00 54.05 238 GLY B O 1
ATOM 5284 N N . LYS B 1 247 ? 49.687 -95.154 27.834 1.00 51.41 239 LYS B N 1
ATOM 5285 C CA . LYS B 1 247 ? 49.862 -93.848 28.453 1.00 54.50 239 LYS B CA 1
ATOM 5286 C C . LYS B 1 247 ? 51.058 -93.121 27.857 1.00 51.55 239 LYS B C 1
ATOM 5287 O O . LYS B 1 247 ? 52.118 -93.712 27.631 1.00 47.21 239 LYS B O 1
ATOM 5293 N N . GLY B 1 248 ? 50.867 -91.839 27.570 1.00 49.37 240 GLY B N 1
ATOM 5294 C CA . GLY B 1 248 ? 51.904 -91.065 26.920 1.00 46.30 240 GLY B CA 1
ATOM 5295 C C . GLY B 1 248 ? 51.536 -89.599 26.818 1.00 44.95 240 GLY B C 1
ATOM 5296 O O . GLY B 1 248 ? 50.613 -89.120 27.478 1.00 40.81 240 GLY B O 1
ATOM 5297 N N . ARG B 1 249 ? 52.294 -88.898 25.981 1.00 46.39 241 ARG B N 1
ATOM 5298 C CA . ARG B 1 249 ? 52.204 -87.466 25.737 1.00 46.53 241 ARG B CA 1
ATOM 5299 C C . ARG B 1 249 ? 52.305 -87.215 24.243 1.00 43.22 241 ARG B C 1
ATOM 5300 O O . ARG B 1 249 ? 52.876 -88.033 23.512 1.00 40.53 241 ARG B O 1
ATOM 5308 N N . PRO B 1 250 ? 51.824 -86.063 23.763 1.00 39.71 242 PRO B N 1
ATOM 5309 C CA . PRO B 1 250 ? 52.069 -85.701 22.360 1.00 39.07 242 PRO B CA 1
ATOM 5310 C C . PRO B 1 250 ? 53.552 -85.551 22.052 1.00 40.79 242 PRO B C 1
ATOM 5311 O O . PRO B 1 250 ? 54.341 -85.102 22.886 1.00 41.62 242 PRO B O 1
ATOM 5315 N N . GLY B 1 251 ? 53.917 -85.909 20.821 1.00 40.96 243 GLY B N 1
ATOM 5316 C CA . GLY B 1 251 ? 55.212 -85.550 20.267 1.00 36.56 243 GLY B CA 1
ATOM 5317 C C . GLY B 1 251 ? 55.333 -84.038 20.079 1.00 36.87 243 GLY B C 1
ATOM 5318 O O . GLY B 1 251 ? 54.403 -83.275 20.340 1.00 38.47 243 GLY B O 1
ATOM 5319 N N . TRP B 1 252 ? 56.512 -83.607 19.590 1.00 40.61 244 TRP B N 1
ATOM 5320 C CA A TRP B 1 252 ? 56.852 -82.184 19.564 0.47 42.73 244 TRP B CA 1
ATOM 5321 C CA B TRP B 1 252 ? 56.829 -82.180 19.583 0.53 42.72 244 TRP B CA 1
ATOM 5322 C C . TRP B 1 252 ? 56.033 -81.402 18.541 1.00 42.18 244 TRP B C 1
ATOM 5323 O O . TRP B 1 252 ? 55.862 -80.191 18.696 1.00 38.61 244 TRP B O 1
ATOM 5344 N N . HIS B 1 253 ? 55.555 -82.051 17.468 1.00 37.38 245 HIS B N 1
ATOM 5345 C CA . HIS B 1 253 ? 54.952 -81.308 16.356 1.00 35.60 245 HIS B CA 1
ATOM 5346 C C . HIS B 1 253 ? 53.462 -81.531 16.152 1.00 33.50 245 HIS B C 1
ATOM 5347 O O . HIS B 1 253 ? 52.817 -80.704 15.492 1.00 33.54 245 HIS B O 1
ATOM 5354 N N . ILE B 1 254 ? 52.894 -82.587 16.730 1.00 32.13 246 ILE B N 1
ATOM 5355 C CA . ILE B 1 254 ? 51.568 -83.040 16.324 1.00 32.41 246 ILE B CA 1
ATOM 5356 C C . ILE B 1 254 ? 50.478 -82.077 16.775 1.00 34.18 246 ILE B C 1
ATOM 5357 O O . ILE B 1 254 ? 49.430 -81.986 16.127 1.00 36.60 246 ILE B O 1
ATOM 5362 N N . GLU B 1 255 ? 50.679 -81.353 17.886 1.00 35.24 247 GLU B N 1
ATOM 5363 C CA . GLU B 1 255 ? 49.626 -80.463 18.372 1.00 34.68 247 GLU B CA 1
ATOM 5364 C C . GLU B 1 255 ? 49.292 -79.380 17.347 1.00 35.55 247 GLU B C 1
ATOM 5365 O O . GLU B 1 255 ? 48.127 -79.016 17.180 1.00 29.78 247 GLU B O 1
ATOM 5371 N N . CYS B 1 256 ? 50.303 -78.844 16.655 1.00 29.43 248 CYS B N 1
ATOM 5372 C CA . CYS B 1 256 ? 50.046 -77.739 15.745 1.00 33.68 248 CYS B CA 1
ATOM 5373 C C . CYS B 1 256 ? 49.237 -78.187 14.537 1.00 35.87 248 CYS B C 1
ATOM 5374 O O . CYS B 1 256 ? 48.297 -77.500 14.125 1.00 31.18 248 CYS B O 1
ATOM 5377 N N . SER B 1 257 ? 49.570 -79.336 13.960 1.00 33.60 249 SER B N 1
ATOM 5378 C CA . SER B 1 257 ? 48.725 -79.857 12.891 1.00 34.97 249 SER B CA 1
ATOM 5379 C C . SER B 1 257 ? 47.317 -80.104 13.405 1.00 34.43 249 SER B C 1
ATOM 5380 O O . SER B 1 257 ? 46.338 -79.791 12.722 1.00 32.47 249 SER B O 1
ATOM 5383 N N . THR B 1 258 ? 47.196 -80.655 14.617 1.00 30.21 250 THR B N 1
ATOM 5384 C CA . THR B 1 258 ? 45.873 -81.014 15.119 1.00 38.41 250 THR B CA 1
ATOM 5385 C C . THR B 1 258 ? 45.019 -79.772 15.336 1.00 37.28 250 THR B C 1
ATOM 5386 O O . THR B 1 258 ? 43.880 -79.702 14.867 1.00 35.96 250 THR B O 1
ATOM 5390 N N . MET B 1 259 ? 45.565 -78.780 16.052 1.00 35.45 251 MET B N 1
ATOM 5391 C CA . MET B 1 259 ? 44.794 -77.597 16.427 1.00 34.90 251 MET B CA 1
ATOM 5392 C C . MET B 1 259 ? 44.415 -76.771 15.202 1.00 36.82 251 MET B C 1
ATOM 5393 O O . MET B 1 259 ? 43.250 -76.386 15.037 1.00 35.53 251 MET B O 1
ATOM 5398 N N . ALA B 1 260 ? 45.384 -76.494 14.326 1.00 32.84 252 ALA B N 1
ATOM 5399 C CA . ALA B 1 260 ? 45.077 -75.730 13.121 1.00 33.25 252 ALA B CA 1
ATOM 5400 C C . ALA B 1 260 ? 44.085 -76.473 12.237 1.00 33.53 252 ALA B C 1
ATOM 5401 O O . ALA B 1 260 ? 43.175 -75.860 11.676 1.00 35.24 252 ALA B O 1
ATOM 5403 N N . SER B 1 261 ? 44.256 -77.789 12.077 1.00 30.55 253 SER B N 1
ATOM 5404 C CA . SER B 1 261 ? 43.334 -78.541 11.229 1.00 35.55 253 SER B CA 1
ATOM 5405 C C . SER B 1 261 ? 41.913 -78.508 11.792 1.00 38.59 253 SER B C 1
ATOM 5406 O O . SER B 1 261 ? 40.946 -78.359 11.039 1.00 34.86 253 SER B O 1
ATOM 5409 N N . ASN B 1 262 ? 41.767 -78.643 13.113 1.00 37.83 254 ASN B N 1
ATOM 5410 C CA . ASN B 1 262 ? 40.434 -78.681 13.717 1.00 36.67 254 ASN B CA 1
ATOM 5411 C C . ASN B 1 262 ? 39.706 -77.349 13.539 1.00 36.40 254 ASN B C 1
ATOM 5412 O O . ASN B 1 262 ? 38.521 -77.318 13.186 1.00 35.89 254 ASN B O 1
ATOM 5417 N N . ILE B 1 263 ? 40.390 -76.238 13.798 1.00 36.23 255 ILE B N 1
ATOM 5418 C CA . ILE B 1 263 ? 39.740 -74.931 13.784 1.00 36.51 255 ILE B CA 1
ATOM 5419 C C . ILE B 1 263 ? 39.717 -74.323 12.389 1.00 35.83 255 ILE B C 1
ATOM 5420 O O . ILE B 1 263 ? 38.707 -73.743 11.977 1.00 33.34 255 ILE B O 1
ATOM 5425 N N . LEU B 1 264 ? 40.838 -74.395 11.670 1.00 33.66 256 LEU B N 1
ATOM 5426 C CA . LEU B 1 264 ? 40.973 -73.712 10.391 1.00 36.19 256 LEU B CA 1
ATOM 5427 C C . LEU B 1 264 ? 40.717 -74.608 9.189 1.00 39.74 256 LEU B C 1
ATOM 5428 O O . LEU B 1 264 ? 40.272 -74.109 8.146 1.00 37.81 256 LEU B O 1
ATOM 5433 N N . GLY B 1 265 ? 41.022 -75.898 9.287 1.00 36.66 257 GLY B N 1
ATOM 5434 C CA . GLY B 1 265 ? 40.654 -76.824 8.231 1.00 39.18 257 GLY B CA 1
ATOM 5435 C C . GLY B 1 265 ? 41.824 -77.322 7.397 1.00 35.80 257 GLY B C 1
ATOM 5436 O O . GLY B 1 265 ? 42.969 -77.343 7.865 1.00 32.58 257 GLY B O 1
ATOM 5437 N N . ASP B 1 266 ? 41.546 -77.724 6.153 1.00 33.30 258 ASP B N 1
ATOM 5438 C CA . ASP B 1 266 ? 42.533 -78.416 5.336 1.00 37.51 258 ASP B CA 1
ATOM 5439 C C . ASP B 1 266 ? 43.374 -77.478 4.470 1.00 39.17 258 ASP B C 1
ATOM 5440 O O . ASP B 1 266 ? 44.288 -77.950 3.797 1.00 37.35 258 ASP B O 1
ATOM 5445 N N . VAL B 1 267 ? 43.128 -76.169 4.499 1.00 34.34 259 VAL B N 1
ATOM 5446 C CA . VAL B 1 267 ? 43.992 -75.208 3.819 1.00 35.51 259 VAL B CA 1
ATOM 5447 C C . VAL B 1 267 ? 44.116 -73.972 4.688 1.00 33.52 259 VAL B C 1
ATOM 5448 O O . VAL B 1 267 ? 43.105 -73.343 5.027 1.00 34.23 259 VAL B O 1
ATOM 5452 N N . LEU B 1 268 ? 45.350 -73.624 5.037 1.00 34.81 260 LEU B N 1
ATOM 5453 C CA . LEU B 1 268 ? 45.682 -72.391 5.730 1.00 29.10 260 LEU B CA 1
ATOM 5454 C C . LEU B 1 268 ? 46.207 -71.400 4.711 1.00 32.81 260 LEU B C 1
ATOM 5455 O O . LEU B 1 268 ? 47.065 -71.746 3.896 1.00 35.48 260 LEU B O 1
ATOM 5460 N N . ASP B 1 269 ? 45.708 -70.171 4.775 1.00 29.22 261 ASP B N 1
ATOM 5461 C CA . ASP B 1 269 ? 46.259 -69.099 3.957 1.00 30.54 261 ASP B CA 1
ATOM 5462 C C . ASP B 1 269 ? 47.678 -68.770 4.382 1.00 31.98 261 ASP B C 1
ATOM 5463 O O . ASP B 1 269 ? 48.571 -68.633 3.543 1.00 31.69 261 ASP B O 1
ATOM 5468 N N . ILE B 1 270 ? 47.894 -68.616 5.687 1.00 30.64 262 ILE B N 1
ATOM 5469 C CA . ILE B 1 270 ? 49.185 -68.230 6.232 1.00 30.85 262 ILE B CA 1
ATOM 5470 C C . ILE B 1 270 ? 49.514 -69.122 7.424 1.00 31.86 262 ILE B C 1
ATOM 5471 O O . ILE B 1 270 ? 48.666 -69.386 8.284 1.00 27.86 262 ILE B O 1
ATOM 5476 N N . HIS B 1 271 ? 50.755 -69.564 7.488 1.00 30.20 263 HIS B N 1
ATOM 5477 C CA . HIS B 1 271 ? 51.316 -70.158 8.697 1.00 31.57 263 HIS B CA 1
ATOM 5478 C C . HIS B 1 271 ? 52.605 -69.404 8.982 1.00 31.80 263 HIS B C 1
ATOM 5479 O O . HIS B 1 271 ? 53.343 -69.065 8.052 1.00 31.46 263 HIS B O 1
ATOM 5486 N N . SER B 1 272 ? 52.854 -69.072 10.246 1.00 29.29 264 SER B N 1
ATOM 5487 C CA . SER B 1 272 ? 53.984 -68.215 10.573 1.00 29.34 264 SER B CA 1
ATOM 5488 C C . SER B 1 272 ? 54.775 -68.754 11.765 1.00 30.63 264 SER B C 1
ATOM 5489 O O . SER B 1 272 ? 54.314 -69.612 12.524 1.00 29.69 264 SER B O 1
ATOM 5492 N N . GLY B 1 273 ? 55.975 -68.207 11.917 1.00 30.99 265 GLY B N 1
ATOM 5493 C CA . GLY B 1 273 ? 56.862 -68.521 13.023 1.00 29.85 265 GLY B CA 1
ATOM 5494 C C . GLY B 1 273 ? 58.253 -67.997 12.707 1.00 32.47 265 GLY B C 1
ATOM 5495 O O . GLY B 1 273 ? 58.511 -67.497 11.614 1.00 31.06 265 GLY B O 1
ATOM 5496 N N . GLY B 1 274 ? 59.152 -68.126 13.686 1.00 32.04 266 GLY B N 1
ATOM 5497 C CA . GLY B 1 274 ? 60.536 -67.763 13.461 1.00 35.08 266 GLY B CA 1
ATOM 5498 C C . GLY B 1 274 ? 61.245 -68.734 12.531 1.00 33.58 266 GLY B C 1
ATOM 5499 O O . GLY B 1 274 ? 60.825 -69.877 12.334 1.00 31.21 266 GLY B O 1
ATOM 5500 N N . ILE B 1 275 ? 62.346 -68.254 11.937 1.00 32.78 267 ILE B N 1
ATOM 5501 C CA . ILE B 1 275 ? 63.011 -69.008 10.876 1.00 31.39 267 ILE B CA 1
ATOM 5502 C C . ILE B 1 275 ? 63.566 -70.329 11.405 1.00 33.52 267 ILE B C 1
ATOM 5503 O O . ILE B 1 275 ? 63.660 -71.304 10.651 1.00 31.65 267 ILE B O 1
ATOM 5508 N N . ASP B 1 276 ? 63.926 -70.397 12.702 1.00 31.62 268 ASP B N 1
ATOM 5509 C CA . ASP B 1 276 ? 64.434 -71.649 13.260 1.00 37.69 268 ASP B CA 1
ATOM 5510 C C . ASP B 1 276 ? 63.395 -72.766 13.206 1.00 34.15 268 ASP B C 1
ATOM 5511 O O . ASP B 1 276 ? 63.759 -73.938 13.213 1.00 35.33 268 ASP B O 1
ATOM 5516 N N . LEU B 1 277 ? 62.106 -72.428 13.206 1.00 32.05 269 LEU B N 1
ATOM 5517 C CA . LEU B 1 277 ? 61.049 -73.432 13.160 1.00 35.40 269 LEU B CA 1
ATOM 5518 C C . LEU B 1 277 ? 60.791 -73.991 11.764 1.00 37.06 269 LEU B C 1
ATOM 5519 O O . LEU B 1 277 ? 60.033 -74.959 11.634 1.00 34.70 269 LEU B O 1
ATOM 5524 N N . ARG B 1 278 ? 61.379 -73.409 10.718 1.00 33.62 270 ARG B N 1
ATOM 5525 C CA . ARG B 1 278 ? 61.055 -73.859 9.370 1.00 32.73 270 ARG B CA 1
ATOM 5526 C C . ARG B 1 278 ? 61.307 -75.357 9.234 1.00 34.27 270 ARG B C 1
ATOM 5527 O O . ARG B 1 278 ? 60.477 -76.094 8.680 1.00 33.40 270 ARG B O 1
ATOM 5535 N N . PHE B 1 279 ? 62.436 -75.832 9.759 1.00 34.75 271 PHE B N 1
ATOM 5536 C CA . PHE B 1 279 ? 62.744 -77.250 9.780 1.00 34.83 271 PHE B CA 1
ATOM 5537 C C . PHE B 1 279 ? 63.420 -77.531 11.114 1.00 33.70 271 PHE B C 1
ATOM 5538 O O . PHE B 1 279 ? 64.257 -76.732 11.559 1.00 36.80 271 PHE B O 1
ATOM 5546 N N . PRO B 1 280 ? 63.081 -78.645 11.781 1.00 33.06 272 PRO B N 1
ATOM 5547 C CA . PRO B 1 280 ? 62.119 -79.688 11.393 1.00 37.17 272 PRO B CA 1
ATOM 5548 C C . PRO B 1 280 ? 60.648 -79.359 11.697 1.00 34.23 272 PRO B C 1
ATOM 5549 O O . PRO B 1 280 ? 59.769 -80.014 11.148 1.00 35.64 272 PRO B O 1
ATOM 5553 N N . HIS B 1 281 ? 60.338 -78.355 12.522 1.00 36.10 273 HIS B N 1
ATOM 5554 C CA . HIS B 1 281 ? 58.993 -78.258 13.092 1.00 33.52 273 HIS B CA 1
ATOM 5555 C C . HIS B 1 281 ? 57.938 -78.014 12.019 1.00 35.99 273 HIS B C 1
ATOM 5556 O O . HIS B 1 281 ? 56.957 -78.759 11.918 1.00 33.42 273 HIS B O 1
ATOM 5563 N N . HIS B 1 282 ? 58.132 -76.985 11.196 1.00 32.33 274 HIS B N 1
ATOM 5564 C CA . HIS B 1 282 ? 57.094 -76.610 10.241 1.00 34.31 274 HIS B CA 1
ATOM 5565 C C . HIS B 1 282 ? 57.021 -77.599 9.092 1.00 33.70 274 HIS B C 1
ATOM 5566 O O . HIS B 1 282 ? 55.928 -77.978 8.662 1.00 32.36 274 HIS B O 1
ATOM 5573 N N . ASP B 1 283 ? 58.169 -78.037 8.574 1.00 33.70 275 ASP B N 1
ATOM 5574 C CA . ASP B 1 283 ? 58.121 -79.084 7.562 1.00 34.24 275 ASP B CA 1
ATOM 5575 C C . ASP B 1 283 ? 57.440 -80.336 8.113 1.00 34.85 275 ASP B C 1
ATOM 5576 O O . ASP B 1 283 ? 56.701 -81.013 7.394 1.00 32.02 275 ASP B O 1
ATOM 5581 N N . ASN B 1 284 ? 57.636 -80.640 9.397 1.00 33.85 276 ASN B N 1
ATOM 5582 C CA . ASN B 1 284 ? 56.974 -81.820 9.948 1.00 38.08 276 ASN B CA 1
ATOM 5583 C C . ASN B 1 284 ? 55.473 -81.598 10.114 1.00 34.51 276 ASN B C 1
ATOM 5584 O O . ASN B 1 284 ? 54.697 -82.546 9.956 1.00 40.00 276 ASN B O 1
ATOM 5589 N N . GLU B 1 285 ? 55.047 -80.370 10.444 1.00 35.33 277 GLU B N 1
ATOM 5590 C CA . GLU B 1 285 ? 53.618 -80.061 10.472 1.00 33.95 277 GLU B CA 1
ATOM 5591 C C . GLU B 1 285 ? 52.979 -80.273 9.113 1.00 37.87 277 GLU B C 1
ATOM 5592 O O . GLU B 1 285 ? 51.857 -80.778 9.017 1.00 34.60 277 GLU B O 1
ATOM 5598 N N . LEU B 1 286 ? 53.655 -79.827 8.053 1.00 33.90 278 LEU B N 1
ATOM 5599 C CA . LEU B 1 286 ? 53.135 -80.046 6.713 1.00 35.19 278 LEU B CA 1
ATOM 5600 C C . LEU B 1 286 ? 52.964 -81.536 6.448 1.00 34.61 278 LEU B C 1
ATOM 5601 O O . LEU B 1 286 ? 51.923 -81.978 5.943 1.00 35.20 278 LEU B O 1
ATOM 5606 N N . ALA B 1 287 ? 53.959 -82.334 6.817 1.00 36.59 279 ALA B N 1
ATOM 5607 C CA . ALA B 1 287 ? 53.863 -83.769 6.570 1.00 35.35 279 ALA B CA 1
ATOM 5608 C C . ALA B 1 287 ? 52.719 -84.393 7.366 1.00 36.68 279 ALA B C 1
ATOM 5609 O O . ALA B 1 287 ? 51.969 -85.224 6.837 1.00 38.34 279 ALA B O 1
ATOM 5611 N N . GLN B 1 288 ? 52.566 -84.009 8.636 1.00 37.88 280 GLN B N 1
ATOM 5612 C CA . GLN B 1 288 ? 51.490 -84.570 9.450 1.00 38.78 280 GLN B CA 1
ATOM 5613 C C . GLN B 1 288 ? 50.127 -84.232 8.866 1.00 35.75 280 GLN B C 1
ATOM 5614 O O . GLN B 1 288 ? 49.248 -85.094 8.759 1.00 39.70 280 GLN B O 1
ATOM 5620 N N . SER B 1 289 ? 49.933 -82.965 8.502 1.00 35.35 281 SER B N 1
ATOM 5621 C CA . SER B 1 289 ? 48.627 -82.504 8.041 1.00 38.77 281 SER B CA 1
ATOM 5622 C C . SER B 1 289 ? 48.301 -83.053 6.660 1.00 36.85 281 SER B C 1
ATOM 5623 O O . SER B 1 289 ? 47.154 -83.436 6.391 1.00 33.75 281 SER B O 1
ATOM 5626 N N . GLU B 1 290 ? 49.293 -83.102 5.774 1.00 36.77 282 GLU B N 1
ATOM 5627 C CA . GLU B 1 290 ? 49.082 -83.751 4.483 1.00 37.02 282 GLU B CA 1
ATOM 5628 C C . GLU B 1 290 ? 48.712 -85.210 4.677 1.00 41.75 282 GLU B C 1
ATOM 5629 O O . GLU B 1 290 ? 47.891 -85.751 3.931 1.00 42.35 282 GLU B O 1
ATOM 5635 N N . ALA B 1 291 ? 49.333 -85.868 5.666 1.00 37.52 283 ALA B N 1
ATOM 5636 C CA . ALA B 1 291 ? 49.042 -87.275 5.921 1.00 37.83 283 ALA B CA 1
ATOM 5637 C C . ALA B 1 291 ? 47.626 -87.455 6.450 1.00 40.73 283 ALA B C 1
ATOM 5638 O O . ALA B 1 291 ? 46.963 -88.448 6.134 1.00 43.40 283 ALA B O 1
ATOM 5640 N N . PHE B 1 292 ? 47.157 -86.513 7.275 1.00 40.39 284 PHE B N 1
ATOM 5641 C CA . PHE B 1 292 ? 45.822 -86.610 7.847 1.00 37.45 284 PHE B CA 1
ATOM 5642 C C . PHE B 1 292 ? 44.749 -86.460 6.774 1.00 38.19 284 PHE B C 1
ATOM 5643 O O . PHE B 1 292 ? 43.803 -87.255 6.721 1.00 39.44 284 PHE B O 1
ATOM 5651 N N . PHE B 1 293 ? 44.861 -85.424 5.929 1.00 41.10 285 PHE B N 1
ATOM 5652 C CA . PHE B 1 293 ? 43.895 -85.148 4.868 1.00 40.42 285 PHE B CA 1
ATOM 5653 C C . PHE B 1 293 ? 44.209 -85.883 3.571 1.00 46.19 285 PHE B C 1
ATOM 5654 O O . PHE B 1 293 ? 43.379 -85.872 2.653 1.00 45.39 285 PHE B O 1
ATOM 5662 N N . ASP B 1 294 ? 45.390 -86.491 3.474 1.00 47.41 286 ASP B N 1
ATOM 5663 C CA . ASP B 1 294 ? 45.863 -87.128 2.248 1.00 47.22 286 ASP B CA 1
ATOM 5664 C C . ASP B 1 294 ? 45.707 -86.187 1.057 1.00 46.57 286 ASP B C 1
ATOM 5665 O O . ASP B 1 294 ? 45.149 -86.544 0.024 1.00 45.68 286 ASP B O 1
ATOM 5670 N N . HIS B 1 295 ? 46.190 -84.954 1.224 1.00 46.10 287 HIS B N 1
ATOM 5671 C CA . HIS B 1 295 ? 46.264 -83.997 0.125 1.00 45.29 287 HIS B CA 1
ATOM 5672 C C . HIS B 1 295 ? 47.685 -83.444 0.031 1.00 44.76 287 HIS B C 1
ATOM 5673 O O . HIS B 1 295 ? 48.582 -83.933 0.726 1.00 47.20 287 HIS B O 1
ATOM 5680 N N . SER B 1 296 ? 47.919 -82.445 -0.828 1.00 46.20 288 SER B N 1
ATOM 5681 C CA . SER B 1 296 ? 49.279 -82.058 -1.190 1.00 43.38 288 SER B CA 1
ATOM 5682 C C . SER B 1 296 ? 49.709 -80.665 -0.746 1.00 46.84 288 SER B C 1
ATOM 5683 O O . SER B 1 296 ? 50.895 -80.344 -0.885 1.00 45.25 288 SER B O 1
ATOM 5686 N N . GLN B 1 297 ? 48.799 -79.815 -0.259 1.00 43.63 289 GLN B N 1
ATOM 5687 C CA . GLN B 1 297 ? 49.180 -78.444 0.096 1.00 40.19 289 GLN B CA 1
ATOM 5688 C C . GLN B 1 297 ? 48.296 -77.975 1.250 1.00 40.73 289 GLN B C 1
ATOM 5689 O O . GLN B 1 297 ? 47.184 -77.481 1.033 1.00 38.39 289 GLN B O 1
ATOM 5695 N N . TRP B 1 298 ? 48.809 -78.112 2.467 1.00 42.00 290 TRP B N 1
ATOM 5696 C CA . TRP B 1 298 ? 48.070 -77.676 3.643 1.00 35.37 290 TRP B CA 1
ATOM 5697 C C . TRP B 1 298 ? 48.195 -76.180 3.871 1.00 34.11 290 TRP B C 1
ATOM 5698 O O . TRP B 1 298 ? 47.271 -75.566 4.424 1.00 36.17 290 TRP B O 1
ATOM 5709 N N . VAL B 1 299 ? 49.301 -75.568 3.442 1.00 32.57 291 VAL B N 1
ATOM 5710 C CA . VAL B 1 299 ? 49.560 -74.151 3.682 1.00 31.10 291 VAL B CA 1
ATOM 5711 C C . VAL B 1 299 ? 49.900 -73.471 2.363 1.00 31.04 291 VAL B C 1
ATOM 5712 O O . VAL B 1 299 ? 50.776 -73.943 1.634 1.00 31.54 291 VAL B O 1
ATOM 5716 N N . ASN B 1 300 ? 49.253 -72.329 2.086 1.00 30.53 292 ASN B N 1
ATOM 5717 C CA . ASN B 1 300 ? 49.548 -71.593 0.857 1.00 33.98 292 ASN B CA 1
ATOM 5718 C C . ASN B 1 300 ? 50.762 -70.686 1.015 1.00 29.93 292 ASN B C 1
ATOM 5719 O O . ASN B 1 300 ? 51.612 -70.626 0.121 1.00 31.11 292 ASN B O 1
ATOM 5724 N N . TYR B 1 301 ? 50.863 -69.965 2.127 1.00 30.28 293 TYR B N 1
ATOM 5725 C CA . TYR B 1 301 ? 51.953 -69.015 2.343 1.00 31.36 293 TYR B CA 1
ATOM 5726 C C . TYR B 1 301 ? 52.549 -69.262 3.725 1.00 33.89 293 TYR B C 1
ATOM 5727 O O . TYR B 1 301 ? 51.871 -69.063 4.736 1.00 32.71 293 TYR B O 1
ATOM 5736 N N . PHE B 1 302 ? 53.812 -69.684 3.768 1.00 29.70 294 PHE B N 1
ATOM 5737 C CA . PHE B 1 302 ? 54.528 -69.894 5.019 1.00 31.56 294 PHE B CA 1
ATOM 5738 C C . PHE B 1 302 ? 55.508 -68.738 5.211 1.00 28.54 294 PHE B C 1
ATOM 5739 O O . PHE B 1 302 ? 56.417 -68.554 4.401 1.00 32.55 294 PHE B O 1
ATOM 5747 N N . LEU B 1 303 ? 55.318 -67.955 6.273 1.00 30.70 295 LEU B N 1
ATOM 5748 C CA . LEU B 1 303 ? 56.088 -66.740 6.512 1.00 31.79 295 LEU B CA 1
ATOM 5749 C C . LEU B 1 303 ? 57.002 -66.959 7.707 1.00 34.24 295 LEU B C 1
ATOM 5750 O O . LEU B 1 303 ? 56.545 -67.422 8.755 1.00 31.91 295 LEU B O 1
ATOM 5755 N N . HIS B 1 304 ? 58.282 -66.628 7.563 1.00 31.03 296 HIS B N 1
ATOM 5756 C CA . HIS B 1 304 ? 59.248 -66.842 8.635 1.00 32.65 296 HIS B CA 1
ATOM 5757 C C . HIS B 1 304 ? 59.947 -65.538 8.982 1.00 32.35 296 HIS B C 1
ATOM 5758 O O . HIS B 1 304 ? 60.623 -64.946 8.141 1.00 29.76 296 HIS B O 1
ATOM 5765 N N . SER B 1 305 ? 59.784 -65.099 10.227 1.00 33.25 297 SER B N 1
ATOM 5766 C CA . SER B 1 305 ? 60.477 -63.918 10.702 1.00 30.90 297 SER B CA 1
ATOM 5767 C C . SER B 1 305 ? 61.959 -64.215 10.912 1.00 32.68 297 SER B C 1
ATOM 5768 O O . SER B 1 305 ? 62.355 -65.333 11.260 1.00 34.34 297 SER B O 1
ATOM 5771 N N . GLY B 1 306 ? 62.784 -63.196 10.692 1.00 33.16 298 GLY B N 1
ATOM 5772 C CA . GLY B 1 306 ? 64.183 -63.307 11.029 1.00 35.27 298 GLY B CA 1
ATOM 5773 C C . GLY B 1 306 ? 64.419 -63.209 12.528 1.00 33.68 298 GLY B C 1
ATOM 5774 O O . GLY B 1 306 ? 63.605 -62.704 13.297 1.00 32.65 298 GLY B O 1
ATOM 5775 N N . HIS B 1 307 ? 65.575 -63.697 12.935 1.00 33.05 299 HIS B N 1
ATOM 5776 C CA . HIS B 1 307 ? 65.970 -63.666 14.330 1.00 38.62 299 HIS B CA 1
ATOM 5777 C C . HIS B 1 307 ? 66.514 -62.307 14.732 1.00 37.21 299 HIS B C 1
ATOM 5778 O O . HIS B 1 307 ? 67.184 -61.624 13.952 1.00 34.33 299 HIS B O 1
ATOM 5785 N N . LEU B 1 308 ? 66.212 -61.921 15.959 1.00 32.65 300 LEU B N 1
ATOM 5786 C CA . LEU B 1 308 ? 66.953 -60.870 16.634 1.00 36.34 300 LEU B CA 1
ATOM 5787 C C . LEU B 1 308 ? 68.223 -61.473 17.217 1.00 36.50 300 LEU B C 1
ATOM 5788 O O . LEU B 1 308 ? 68.168 -62.445 17.982 1.00 33.28 300 LEU B O 1
ATOM 5793 N N . HIS B 1 309 ? 69.357 -60.897 16.843 1.00 31.39 301 HIS B N 1
ATOM 5794 C CA . HIS B 1 309 ? 70.665 -61.293 17.328 1.00 34.38 301 HIS B CA 1
ATOM 5795 C C . HIS B 1 309 ? 71.163 -60.275 18.329 1.00 39.68 301 HIS B C 1
ATOM 5796 O O . HIS B 1 309 ? 70.804 -59.099 18.282 1.00 39.18 301 HIS B O 1
ATOM 5803 N N . ILE B 1 310 ? 72.021 -60.736 19.217 1.00 36.23 302 ILE B N 1
ATOM 5804 C CA . ILE B 1 310 ? 72.721 -59.866 20.142 1.00 39.06 302 ILE B CA 1
ATOM 5805 C C . ILE B 1 310 ? 74.181 -60.297 20.110 1.00 44.89 302 ILE B C 1
ATOM 5806 O O . ILE B 1 310 ? 74.486 -61.486 20.277 1.00 41.44 302 ILE B O 1
ATOM 5811 N N . GLU B 1 311 ? 75.070 -59.351 19.802 1.00 48.01 303 GLU B N 1
ATOM 5812 C CA . GLU B 1 311 ? 76.499 -59.626 19.664 1.00 49.26 303 GLU B CA 1
ATOM 5813 C C . GLU B 1 311 ? 76.745 -60.759 18.672 1.00 50.83 303 GLU B C 1
ATOM 5814 O O . GLU B 1 311 ? 77.599 -61.621 18.876 1.00 53.89 303 GLU B O 1
ATOM 5820 N N . GLY B 1 312 ? 75.972 -60.766 17.589 1.00 40.05 304 GLY B N 1
ATOM 5821 C CA . GLY B 1 312 ? 76.189 -61.678 16.494 1.00 48.27 304 GLY B CA 1
ATOM 5822 C C . GLY B 1 312 ? 75.479 -63.014 16.578 1.00 49.62 304 GLY B C 1
ATOM 5823 O O . GLY B 1 312 ? 75.470 -63.746 15.574 1.00 44.00 304 GLY B O 1
ATOM 5824 N N . LEU B 1 313 ? 74.879 -63.357 17.725 1.00 40.08 305 LEU B N 1
ATOM 5825 C CA . LEU B 1 313 ? 74.215 -64.639 17.918 1.00 39.78 305 LEU B CA 1
ATOM 5826 C C . LEU B 1 313 ? 72.737 -64.449 18.247 1.00 41.28 305 LEU B C 1
ATOM 5827 O O . LEU B 1 313 ? 72.341 -63.454 18.860 1.00 37.64 305 LEU B O 1
ATOM 5832 N N . LYS B 1 314 ? 71.922 -65.424 17.839 1.00 37.29 306 LYS B N 1
ATOM 5833 C CA . LYS B 1 314 ? 70.511 -65.446 18.201 1.00 38.38 306 LYS B CA 1
ATOM 5834 C C . LYS B 1 314 ? 70.322 -65.194 19.692 1.00 34.44 306 LYS B C 1
ATOM 5835 O O . LYS B 1 314 ? 70.972 -65.828 20.531 1.00 34.95 306 LYS B O 1
ATOM 5841 N N . MET B 1 315 ? 69.413 -64.273 20.028 1.00 36.36 307 MET B N 1
ATOM 5842 C CA . MET B 1 315 ? 69.028 -64.125 21.425 1.00 34.48 307 MET B CA 1
ATOM 5843 C C . MET B 1 315 ? 68.352 -65.417 21.867 1.00 37.92 307 MET B C 1
ATOM 5844 O O . MET B 1 315 ? 67.366 -65.852 21.254 1.00 36.64 307 MET B O 1
ATOM 5849 N N . SER B 1 316 ? 68.877 -66.023 22.931 1.00 37.88 308 SER B N 1
ATOM 5850 C CA . SER B 1 316 ? 68.614 -67.426 23.215 1.00 39.67 308 SER B CA 1
ATOM 5851 C C . SER B 1 316 ? 68.659 -67.698 24.707 1.00 40.91 308 SER B C 1
ATOM 5852 O O . SER B 1 316 ? 69.620 -67.315 25.379 1.00 39.15 308 SER B O 1
ATOM 5855 N N . LYS B 1 317 ? 67.659 -68.426 25.205 1.00 40.52 309 LYS B N 1
ATOM 5856 C CA . LYS B 1 317 ? 67.706 -68.873 26.593 1.00 46.66 309 LYS B CA 1
ATOM 5857 C C . LYS B 1 317 ? 68.949 -69.717 26.849 1.00 45.35 309 LYS B C 1
ATOM 5858 O O . LYS B 1 317 ? 69.619 -69.551 27.874 1.00 49.43 309 LYS B O 1
ATOM 5864 N N . SER B 1 318 ? 69.305 -70.585 25.897 1.00 46.32 310 SER B N 1
ATOM 5865 C CA . SER B 1 318 ? 70.472 -71.454 26.066 1.00 47.20 310 SER B CA 1
ATOM 5866 C C . SER B 1 318 ? 71.769 -70.660 26.170 1.00 51.57 310 SER B C 1
ATOM 5867 O O . SER B 1 318 ? 72.679 -71.039 26.915 1.00 52.41 310 SER B O 1
ATOM 5870 N N . LEU B 1 319 ? 71.898 -69.585 25.400 1.00 44.27 311 LEU B N 1
ATOM 5871 C CA . LEU B 1 319 ? 73.145 -68.832 25.400 1.00 48.90 311 LEU B CA 1
ATOM 5872 C C . LEU B 1 319 ? 73.245 -67.835 26.547 1.00 49.53 311 LEU B C 1
ATOM 5873 O O . LEU B 1 319 ? 74.330 -67.289 26.779 1.00 51.14 311 LEU B O 1
ATOM 5878 N N . LYS B 1 320 ? 72.161 -67.610 27.288 1.00 45.98 312 LYS B N 1
ATOM 5879 C CA . LYS B 1 320 ? 72.176 -66.675 28.408 1.00 53.04 312 LYS B CA 1
ATOM 5880 C C . LYS B 1 320 ? 72.604 -65.283 27.959 1.00 52.52 312 LYS B C 1
ATOM 5881 O O . LYS B 1 320 ? 73.303 -64.569 28.682 1.00 48.26 312 LYS B O 1
ATOM 5887 N N . ASN B 1 321 ? 72.182 -64.893 26.750 1.00 40.21 313 ASN B N 1
ATOM 5888 C CA . ASN B 1 321 ? 72.443 -63.562 26.219 1.00 42.43 313 ASN B CA 1
ATOM 5889 C C . ASN B 1 321 ? 71.163 -62.744 26.093 1.00 39.48 313 ASN B C 1
ATOM 5890 O O . ASN B 1 321 ? 71.141 -61.735 25.384 1.00 39.78 313 ASN B O 1
ATOM 5895 N N . PHE B 1 322 ? 70.098 -63.158 26.763 1.00 40.56 314 PHE B N 1
ATOM 5896 C CA . PHE B 1 322 ? 68.770 -62.639 26.482 1.00 39.56 314 PHE B CA 1
ATOM 5897 C C . PHE B 1 322 ? 68.406 -61.501 27.420 1.00 40.03 314 PHE B C 1
ATOM 5898 O O . PHE B 1 322 ? 68.953 -61.348 28.510 1.00 37.24 314 PHE B O 1
ATOM 5906 N N . ILE B 1 323 ? 67.460 -60.698 26.962 1.00 40.07 315 ILE B N 1
ATOM 5907 C CA . ILE B 1 323 ? 66.860 -59.631 27.743 1.00 39.35 315 ILE B CA 1
ATOM 5908 C C . ILE B 1 323 ? 65.374 -59.926 27.795 1.00 37.15 315 ILE B C 1
ATOM 5909 O O . ILE B 1 323 ? 64.744 -60.091 26.747 1.00 34.19 315 ILE B O 1
ATOM 5914 N N . THR B 1 324 ? 64.821 -60.044 28.997 1.00 34.83 316 THR B N 1
ATOM 5915 C CA . THR B 1 324 ? 63.394 -60.307 29.099 1.00 32.25 316 THR B CA 1
ATOM 5916 C C . THR B 1 324 ? 62.589 -59.100 28.618 1.00 34.09 316 THR B C 1
ATOM 5917 O O . THR B 1 324 ? 63.028 -57.948 28.707 1.00 34.00 316 THR B O 1
ATOM 5921 N N . ILE B 1 325 ? 61.379 -59.376 28.135 1.00 32.54 317 ILE B N 1
ATOM 5922 C CA . ILE B 1 325 ? 60.480 -58.294 27.747 1.00 32.77 317 ILE B CA 1
ATOM 5923 C C . ILE B 1 325 ? 60.199 -57.393 28.941 1.00 36.73 317 ILE B C 1
ATOM 5924 O O . ILE B 1 325 ? 60.105 -56.171 28.805 1.00 37.37 317 ILE B O 1
ATOM 5929 N N . LYS B 1 326 ? 60.037 -57.979 30.128 1.00 36.98 318 LYS B N 1
ATOM 5930 C CA . LYS B 1 326 ? 59.760 -57.158 31.304 1.00 36.84 318 LYS B CA 1
ATOM 5931 C C . LYS B 1 326 ? 60.931 -56.235 31.627 1.00 38.13 318 LYS B C 1
ATOM 5932 O O . LYS B 1 326 ? 60.735 -55.047 31.910 1.00 39.54 318 LYS B O 1
ATOM 5938 N N . ASN B 1 327 ? 62.155 -56.730 31.532 1.00 35.55 319 ASN B N 1
ATOM 5939 C CA . ASN B 1 327 ? 63.290 -55.846 31.782 1.00 36.26 319 ASN B CA 1
ATOM 5940 C C . ASN B 1 327 ? 63.393 -54.766 30.715 1.00 41.38 319 ASN B C 1
ATOM 5941 O O . ASN B 1 327 ? 63.660 -53.601 31.026 1.00 39.23 319 ASN B O 1
ATOM 5946 N N . MET B 1 328 ? 63.147 -55.123 29.456 1.00 37.25 320 MET B N 1
ATOM 5947 C CA . MET B 1 328 ? 63.139 -54.122 28.402 1.00 41.40 320 MET B CA 1
ATOM 5948 C C . MET B 1 328 ? 62.117 -53.030 28.708 1.00 38.85 320 MET B C 1
ATOM 5949 O O . MET B 1 328 ? 62.383 -51.841 28.512 1.00 38.57 320 MET B O 1
ATOM 5954 N N . LEU B 1 329 ? 60.955 -53.414 29.226 1.00 39.79 321 LEU B N 1
ATOM 5955 C CA . LEU B 1 329 ? 59.872 -52.469 29.447 1.00 42.03 321 LEU B CA 1
ATOM 5956 C C . LEU B 1 329 ? 60.064 -51.606 30.685 1.00 42.26 321 LEU B C 1
ATOM 5957 O O . LEU B 1 329 ? 59.332 -50.625 30.842 1.00 42.39 321 LEU B O 1
ATOM 5962 N N . THR B 1 330 ? 61.010 -51.940 31.566 1.00 42.39 322 THR B N 1
ATOM 5963 C CA . THR B 1 330 ? 61.351 -51.013 32.633 1.00 45.71 322 THR B CA 1
ATOM 5964 C C . THR B 1 330 ? 62.288 -49.904 32.166 1.00 46.69 322 THR B C 1
ATOM 5965 O O . THR B 1 330 ? 62.398 -48.881 32.849 1.00 50.64 322 THR B O 1
ATOM 5969 N N . LYS B 1 331 ? 62.904 -50.039 30.991 1.00 42.37 323 LYS B N 1
ATOM 5970 C CA . LYS B 1 331 ? 63.779 -48.999 30.471 1.00 45.31 323 LYS B CA 1
ATOM 5971 C C . LYS B 1 331 ? 63.180 -48.298 29.262 1.00 45.98 323 LYS B C 1
ATOM 5972 O O . LYS B 1 331 ? 63.538 -47.150 28.988 1.00 43.09 323 LYS B O 1
ATOM 5978 N N . TYR B 1 332 ? 62.270 -48.954 28.547 1.00 41.21 324 TYR B N 1
ATOM 5979 C CA . TYR B 1 332 ? 61.763 -48.447 27.285 1.00 41.81 324 TYR B CA 1
ATOM 5980 C C . TYR B 1 332 ? 60.259 -48.669 27.248 1.00 46.45 324 TYR B C 1
ATOM 5981 O O . TYR B 1 332 ? 59.706 -49.436 28.038 1.00 45.85 324 TYR B O 1
ATOM 5990 N N . THR B 1 333 ? 59.596 -47.918 26.377 1.00 41.87 325 THR B N 1
ATOM 5991 C CA . THR B 1 333 ? 58.153 -47.960 26.217 1.00 38.58 325 THR B CA 1
ATOM 5992 C C . THR B 1 333 ? 57.751 -48.895 25.079 1.00 37.28 325 THR B C 1
ATOM 5993 O O . THR B 1 333 ? 58.553 -49.270 24.228 1.00 33.86 325 THR B O 1
ATOM 5997 N N . SER B 1 334 ? 56.461 -49.213 25.044 1.00 37.09 326 SER B N 1
ATOM 5998 C CA . SER B 1 334 ? 55.915 -50.014 23.956 1.00 35.02 326 SER B CA 1
ATOM 5999 C C . SER B 1 334 ? 56.191 -49.377 22.598 1.00 33.28 326 SER B C 1
ATOM 6000 O O . SER B 1 334 ? 56.632 -50.052 21.661 1.00 31.84 326 SER B O 1
ATOM 6003 N N . ASN B 1 335 ? 55.947 -48.073 22.471 1.00 31.29 327 ASN B N 1
ATOM 6004 C CA . ASN B 1 335 ? 56.186 -47.410 21.194 1.00 31.55 327 ASN B CA 1
ATOM 6005 C C . ASN B 1 335 ? 57.639 -47.562 20.765 1.00 34.30 327 ASN B C 1
ATOM 6006 O O . ASN B 1 335 ? 57.928 -47.839 19.594 1.00 30.98 327 ASN B O 1
ATOM 6011 N N . GLN B 1 336 ? 58.568 -47.360 21.700 1.00 34.58 328 GLN B N 1
ATOM 6012 C CA . GLN B 1 336 ? 59.987 -47.381 21.361 1.00 32.83 328 GLN B CA 1
ATOM 6013 C C . GLN B 1 336 ? 60.426 -48.771 20.928 1.00 34.55 328 GLN B C 1
ATOM 6014 O O . GLN B 1 336 ? 61.194 -48.915 19.967 1.00 33.94 328 GLN B O 1
ATOM 6020 N N . ILE B 1 337 ? 59.913 -49.804 21.600 1.00 32.51 329 ILE B N 1
ATOM 6021 C CA . ILE B 1 337 ? 60.221 -51.178 21.216 1.00 32.17 329 ILE B CA 1
ATOM 6022 C C . ILE B 1 337 ? 59.595 -51.510 19.863 1.00 35.68 329 ILE B C 1
ATOM 6023 O O . ILE B 1 337 ? 60.194 -52.217 19.036 1.00 32.32 329 ILE B O 1
ATOM 6028 N N . ARG B 1 338 ? 58.381 -51.018 19.609 1.00 34.93 330 ARG B N 1
ATOM 6029 C CA . ARG B 1 338 ? 57.754 -51.306 18.319 1.00 33.57 330 ARG B CA 1
ATOM 6030 C C . ARG B 1 338 ? 58.492 -50.604 17.187 1.00 32.29 330 ARG B C 1
ATOM 6031 O O . ARG B 1 338 ? 58.641 -51.170 16.100 1.00 32.32 330 ARG B O 1
ATOM 6039 N N . ILE B 1 339 ? 59.000 -49.398 17.440 1.00 33.06 331 ILE B N 1
ATOM 6040 C CA . ILE B 1 339 ? 59.791 -48.687 16.435 1.00 34.85 331 ILE B CA 1
ATOM 6041 C C . ILE B 1 339 ? 61.067 -49.454 16.122 1.00 35.01 331 ILE B C 1
ATOM 6042 O O . ILE B 1 339 ? 61.501 -49.526 14.964 1.00 32.93 331 ILE B O 1
ATOM 6047 N N . LEU B 1 340 ? 61.703 -50.025 17.150 1.00 34.75 332 LEU B N 1
ATOM 6048 C CA . LEU B 1 340 ? 62.878 -50.857 16.908 1.00 34.55 332 LEU B CA 1
ATOM 6049 C C . LEU B 1 340 ? 62.584 -51.926 15.862 1.00 35.17 332 LEU B C 1
ATOM 6050 O O . LEU B 1 340 ? 63.417 -52.212 14.997 1.00 36.77 332 LEU B O 1
ATOM 6055 N N . PHE B 1 341 ? 61.420 -52.561 15.960 1.00 31.26 333 PHE B N 1
ATOM 6056 C CA . PHE B 1 341 ? 61.056 -53.626 15.039 1.00 36.51 333 PHE B CA 1
ATOM 6057 C C . PHE B 1 341 ? 60.555 -53.099 13.702 1.00 36.28 333 PHE B C 1
ATOM 6058 O O . PHE B 1 341 ? 60.814 -53.730 12.667 1.00 33.15 333 PHE B O 1
ATOM 6066 N N . LEU B 1 342 ? 59.872 -51.944 13.698 1.00 32.62 334 LEU B N 1
ATOM 6067 C CA . LEU B 1 342 ? 59.455 -51.328 12.440 1.00 35.28 334 LEU B CA 1
ATOM 6068 C C . LEU B 1 342 ? 60.649 -50.947 11.582 1.00 33.45 334 LEU B C 1
ATOM 6069 O O . LEU B 1 342 ? 60.540 -50.888 10.344 1.00 34.03 334 LEU B O 1
ATOM 6074 N N . LEU B 1 343 ? 61.785 -50.649 12.220 1.00 32.51 335 LEU B N 1
ATOM 6075 C CA . LEU B 1 343 ? 62.989 -50.224 11.519 1.00 35.00 335 LEU B CA 1
ATOM 6076 C C . LEU B 1 343 ? 63.719 -51.367 10.827 1.00 36.25 335 LEU B C 1
ATOM 6077 O O . LEU B 1 343 ? 64.649 -51.100 10.063 1.00 33.08 335 LEU B O 1
ATOM 6082 N N . ASN B 1 344 ? 63.334 -52.619 11.076 1.00 33.98 336 ASN B N 1
ATOM 6083 C CA . ASN B 1 344 ? 64.034 -53.780 10.539 1.00 36.91 336 ASN B CA 1
ATOM 6084 C C . ASN B 1 344 ? 63.052 -54.671 9.791 1.00 37.26 336 ASN B C 1
ATOM 6085 O O . ASN B 1 344 ? 62.049 -55.105 10.364 1.00 38.49 336 ASN B O 1
ATOM 6090 N N . LYS B 1 345 ? 63.349 -54.969 8.526 1.00 38.27 337 LYS B N 1
ATOM 6091 C CA . LYS B 1 345 ? 62.452 -55.805 7.730 1.00 33.41 337 LYS B CA 1
ATOM 6092 C C . LYS B 1 345 ? 62.194 -57.136 8.418 1.00 32.49 337 LYS B C 1
ATOM 6093 O O . LYS B 1 345 ? 63.128 -57.814 8.853 1.00 33.48 337 LYS B O 1
ATOM 6099 N N . TRP B 1 346 ? 60.918 -57.527 8.451 1.00 32.47 338 TRP B N 1
ATOM 6100 C CA . TRP B 1 346 ? 60.467 -58.588 9.351 1.00 36.33 338 TRP B CA 1
ATOM 6101 C C . TRP B 1 346 ? 61.151 -59.920 9.063 1.00 36.37 338 TRP B C 1
ATOM 6102 O O . TRP B 1 346 ? 61.394 -60.713 9.983 1.00 33.18 338 TRP B O 1
ATOM 6113 N N . ASP B 1 347 ? 61.429 -60.208 7.793 1.00 31.49 339 ASP B N 1
ATOM 6114 C CA . ASP B 1 347 ? 61.935 -61.513 7.396 1.00 33.90 339 ASP B CA 1
ATOM 6115 C C . ASP B 1 347 ? 63.455 -61.560 7.279 1.00 37.94 339 ASP B C 1
ATOM 6116 O O . ASP B 1 347 ? 63.986 -62.552 6.783 1.00 35.65 339 ASP B O 1
ATOM 6121 N N . ASN B 1 348 ? 64.162 -60.509 7.695 1.00 35.47 340 ASN B N 1
ATOM 6122 C CA . ASN B 1 348 ? 65.618 -60.512 7.769 1.00 36.21 340 ASN B CA 1
ATOM 6123 C C . ASN B 1 348 ? 66.050 -60.518 9.226 1.00 34.52 340 ASN B C 1
ATOM 6124 O O . ASN B 1 348 ? 65.341 -60.004 10.087 1.00 31.85 340 ASN B O 1
ATOM 6129 N N . PHE B 1 349 ? 67.226 -61.071 9.494 1.00 36.40 341 PHE B N 1
ATOM 6130 C CA . PHE B 1 349 ? 67.771 -60.980 10.841 1.00 39.55 341 PHE B CA 1
ATOM 6131 C C . PHE B 1 349 ? 68.075 -59.521 11.170 1.00 40.45 341 PHE B C 1
ATOM 6132 O O . PHE B 1 349 ? 68.228 -58.674 10.286 1.00 35.26 341 PHE B O 1
ATOM 6140 N N . MET B 1 350 ? 68.119 -59.217 12.462 1.00 37.15 342 MET B N 1
ATOM 6141 C CA . MET B 1 350 ? 68.517 -57.888 12.899 1.00 36.12 342 MET B CA 1
ATOM 6142 C C . MET B 1 350 ? 69.477 -58.021 14.069 1.00 39.33 342 MET B C 1
ATOM 6143 O O . MET B 1 350 ? 69.429 -58.997 14.818 1.00 38.79 342 MET B O 1
ATOM 6148 N N . ASN B 1 351 ? 70.346 -57.028 14.214 1.00 40.82 343 ASN B N 1
ATOM 6149 C CA . ASN B 1 351 ? 71.286 -56.948 15.321 1.00 44.57 343 ASN B CA 1
ATOM 6150 C C . ASN B 1 351 ? 70.759 -55.967 16.347 1.00 44.44 343 ASN B C 1
ATOM 6151 O O . ASN B 1 351 ? 70.376 -54.846 16.005 1.00 46.47 343 ASN B O 1
ATOM 6156 N N . TYR B 1 352 ? 70.737 -56.391 17.596 1.00 41.05 344 TYR B N 1
ATOM 6157 C CA . TYR B 1 352 ? 70.379 -55.532 18.711 1.00 40.07 344 TYR B CA 1
ATOM 6158 C C . TYR B 1 352 ? 71.640 -55.258 19.520 1.00 42.30 344 TYR B C 1
ATOM 6159 O O . TYR B 1 352 ? 72.265 -56.188 20.040 1.00 43.20 344 TYR B O 1
ATOM 6168 N N . SER B 1 353 ? 72.022 -53.992 19.605 1.00 40.43 345 SER B N 1
ATOM 6169 C CA . SER B 1 353 ? 73.131 -53.582 20.448 1.00 50.15 345 SER B CA 1
ATOM 6170 C C . SER B 1 353 ? 72.596 -53.118 21.787 1.00 49.01 345 SER B C 1
ATOM 6171 O O . SER B 1 353 ? 71.794 -52.170 21.827 1.00 48.79 345 SER B O 1
ATOM 6174 N N . PRO B 1 354 ? 72.971 -53.764 22.888 1.00 50.05 346 PRO B N 1
ATOM 6175 C CA . PRO B 1 354 ? 72.412 -53.403 24.200 1.00 50.94 346 PRO B CA 1
ATOM 6176 C C . PRO B 1 354 ? 73.011 -52.142 24.802 1.00 52.97 346 PRO B C 1
ATOM 6177 O O . PRO B 1 354 ? 73.777 -51.425 24.149 1.00 51.60 346 PRO B O 1
ATOM 6181 N N . ASN B 1 355 ? 72.660 -51.870 26.059 1.00 58.46 347 ASN B N 1
ATOM 6182 C CA . ASN B 1 355 ? 73.116 -50.676 26.773 1.00 63.45 347 ASN B CA 1
ATOM 6183 C C . ASN B 1 355 ? 72.606 -49.407 26.108 1.00 60.15 347 ASN B C 1
ATOM 6184 O O . ASN B 1 355 ? 73.254 -48.357 26.173 1.00 55.50 347 ASN B O 1
ATOM 6189 N N . GLY B 1 356 ? 71.437 -49.507 25.473 1.00 63.06 348 GLY B N 1
ATOM 6190 C CA . GLY B 1 356 ? 70.772 -48.374 24.869 1.00 62.93 348 GLY B CA 1
ATOM 6191 C C . GLY B 1 356 ? 71.236 -47.993 23.478 1.00 58.04 348 GLY B C 1
ATOM 6192 O O . GLY B 1 356 ? 70.704 -47.025 22.918 1.00 58.19 348 GLY B O 1
ATOM 6193 N N . GLU B 1 357 ? 72.202 -48.711 22.895 1.00 49.65 349 GLU B N 1
ATOM 6194 C CA . GLU B 1 357 ? 72.785 -48.251 21.637 1.00 52.42 349 GLU B CA 1
ATOM 6195 C C . GLU B 1 357 ? 71.774 -48.322 20.494 1.00 49.46 349 GLU B C 1
ATOM 6196 O O . GLU B 1 357 ? 71.589 -47.345 19.760 1.00 43.98 349 GLU B O 1
ATOM 6202 N N . SER B 1 358 ? 71.102 -49.467 20.324 1.00 45.83 350 SER B N 1
ATOM 6203 C CA . SER B 1 358 ? 70.074 -49.560 19.289 1.00 45.97 350 SER B CA 1
ATOM 6204 C C . SER B 1 358 ? 68.842 -48.724 19.618 1.00 45.71 350 SER B C 1
ATOM 6205 O O . SER B 1 358 ? 68.114 -48.331 18.702 1.00 44.86 350 SER B O 1
ATOM 6208 N N . MET B 1 359 ? 68.582 -48.449 20.896 1.00 40.52 351 MET B N 1
ATOM 6209 C CA . MET B 1 359 ? 67.374 -47.726 21.265 1.00 43.81 351 MET B CA 1
ATOM 6210 C C . MET B 1 359 ? 67.520 -46.215 21.147 1.00 44.47 351 MET B C 1
ATOM 6211 O O . MET B 1 359 ? 66.512 -45.510 21.246 1.00 45.61 351 MET B O 1
ATOM 6216 N N . VAL B 1 360 ? 68.727 -45.700 20.893 1.00 44.27 352 VAL B N 1
ATOM 6217 C CA . VAL B 1 360 ? 68.897 -44.254 20.747 1.00 45.13 352 VAL B CA 1
ATOM 6218 C C . VAL B 1 360 ? 68.001 -43.732 19.632 1.00 47.13 352 VAL B C 1
ATOM 6219 O O . VAL B 1 360 ? 67.224 -42.788 19.816 1.00 45.33 352 VAL B O 1
ATOM 6223 N N . GLN B 1 361 ? 68.081 -44.360 18.460 1.00 49.41 353 GLN B N 1
ATOM 6224 C CA . GLN B 1 361 ? 67.285 -43.918 17.324 1.00 47.40 353 GLN B CA 1
ATOM 6225 C C . GLN B 1 361 ? 65.799 -44.093 17.597 1.00 46.22 353 GLN B C 1
ATOM 6226 O O . GLN B 1 361 ? 64.982 -43.254 17.198 1.00 42.39 353 GLN B O 1
ATOM 6232 N N . CYS B 1 362 ? 65.428 -45.194 18.250 1.00 41.93 354 CYS B N 1
ATOM 6233 C CA . CYS B 1 362 ? 64.020 -45.446 18.540 1.00 41.58 354 CYS B CA 1
ATOM 6234 C C . CYS B 1 362 ? 63.450 -44.383 19.465 1.00 40.04 354 CYS B C 1
ATOM 6235 O O . CYS B 1 362 ? 62.306 -43.941 19.289 1.00 38.75 354 CYS B O 1
ATOM 6238 N N . ILE B 1 363 ? 64.227 -43.975 20.469 1.00 41.55 355 ILE B N 1
ATOM 6239 C CA . ILE B 1 363 ? 63.783 -42.941 21.397 1.00 41.86 355 ILE B CA 1
ATOM 6240 C C . ILE B 1 363 ? 63.661 -41.599 20.684 1.00 42.01 355 ILE B C 1
ATOM 6241 O O . ILE B 1 363 ? 62.713 -40.847 20.922 1.00 42.17 355 ILE B O 1
ATOM 6246 N N . GLU B 1 364 ? 64.622 -41.272 19.812 1.00 41.32 356 GLU B N 1
ATOM 6247 C CA . GLU B 1 364 ? 64.546 -40.029 19.044 1.00 48.67 356 GLU B CA 1
ATOM 6248 C C . GLU B 1 364 ? 63.302 -40.001 18.162 1.00 42.62 356 GLU B C 1
ATOM 6249 O O . GLU B 1 364 ? 62.580 -39.000 18.115 1.00 39.53 356 GLU B O 1
ATOM 6255 N N . ILE B 1 365 ? 63.034 -41.099 17.455 1.00 40.64 357 ILE B N 1
ATOM 6256 C CA . ILE B 1 365 ? 61.869 -41.139 16.571 1.00 38.50 357 ILE B CA 1
ATOM 6257 C C . ILE B 1 365 ? 60.591 -41.022 17.391 1.00 37.54 357 ILE B C 1
ATOM 6258 O O . ILE B 1 365 ? 59.684 -40.244 17.069 1.00 37.88 357 ILE B O 1
ATOM 6263 N N . ASP B 1 366 ? 60.514 -41.773 18.484 1.00 40.62 358 ASP B N 1
ATOM 6264 C CA . ASP B 1 366 ? 59.335 -41.706 19.336 1.00 41.36 358 ASP B CA 1
ATOM 6265 C C . ASP B 1 366 ? 59.104 -40.293 19.864 1.00 40.62 358 ASP B C 1
ATOM 6266 O O . ASP B 1 366 ? 57.958 -39.826 19.915 1.00 39.73 358 ASP B O 1
ATOM 6271 N N . LYS B 1 367 ? 60.177 -39.600 20.267 1.00 42.70 359 LYS B N 1
ATOM 6272 C CA . LYS B 1 367 ? 60.049 -38.230 20.750 1.00 44.14 359 LYS B CA 1
ATOM 6273 C C . LYS B 1 367 ? 59.596 -37.291 19.642 1.00 39.06 359 LYS B C 1
ATOM 6274 O O . LYS B 1 367 ? 58.837 -36.352 19.897 1.00 38.41 359 LYS B O 1
ATOM 6280 N N . SER B 1 368 ? 60.108 -37.479 18.422 1.00 39.48 360 SER B N 1
ATOM 6281 C CA . SER B 1 368 ? 59.684 -36.609 17.332 1.00 42.18 360 SER B CA 1
ATOM 6282 C C . SER B 1 368 ? 58.203 -36.805 17.035 1.00 40.51 360 SER B C 1
ATOM 6283 O O . SER B 1 368 ? 57.507 -35.845 16.683 1.00 40.78 360 SER B O 1
ATOM 6286 N N . PHE B 1 369 ? 57.700 -38.034 17.174 1.00 40.14 361 PHE B N 1
ATOM 6287 C CA . PHE B 1 369 ? 56.272 -38.254 16.974 1.00 36.73 361 PHE B CA 1
ATOM 6288 C C . PHE B 1 369 ? 55.453 -37.622 18.091 1.00 39.90 361 PHE B C 1
ATOM 6289 O O . PHE B 1 369 ? 54.415 -37.005 17.836 1.00 40.13 361 PHE B O 1
ATOM 6297 N N . THR B 1 370 ? 55.906 -37.766 19.336 1.00 40.80 362 THR B N 1
ATOM 6298 C CA . THR B 1 370 ? 55.189 -37.168 20.451 1.00 44.34 362 THR B CA 1
ATOM 6299 C C . THR B 1 370 ? 55.115 -35.660 20.286 1.00 42.29 362 THR B C 1
ATOM 6300 O O . THR B 1 370 ? 54.056 -35.052 20.494 1.00 38.07 362 THR B O 1
ATOM 6304 N N . ASN B 1 371 ? 56.230 -35.048 19.887 1.00 41.66 363 ASN B N 1
ATOM 6305 C CA . ASN B 1 371 ? 56.272 -33.601 19.746 1.00 44.04 363 ASN B CA 1
ATOM 6306 C C . ASN B 1 371 ? 55.443 -33.139 18.553 1.00 42.72 363 ASN B C 1
ATOM 6307 O O . ASN B 1 371 ? 54.788 -32.093 18.615 1.00 42.57 363 ASN B O 1
ATOM 6312 N N . PHE B 1 372 ? 55.430 -33.919 17.474 1.00 41.57 364 PHE B N 1
ATOM 6313 C CA . PHE B 1 372 ? 54.589 -33.577 16.332 1.00 36.99 364 PHE B CA 1
ATOM 6314 C C . PHE B 1 372 ? 53.131 -33.464 16.753 1.00 41.84 364 PHE B C 1
ATOM 6315 O O . PHE B 1 372 ? 52.456 -32.478 16.437 1.00 37.69 364 PHE B O 1
ATOM 6323 N N . PHE B 1 373 ? 52.627 -34.471 17.472 1.00 38.60 365 PHE B N 1
ATOM 6324 C CA . PHE B 1 373 ? 51.232 -34.451 17.887 1.00 40.20 365 PHE B CA 1
ATOM 6325 C C . PHE B 1 373 ? 50.948 -33.287 18.820 1.00 41.76 365 PHE B C 1
ATOM 6326 O O . PHE B 1 373 ? 49.893 -32.653 18.724 1.00 42.54 365 PHE B O 1
ATOM 6334 N N . ALA B 1 374 ? 51.869 -32.992 19.732 1.00 41.14 366 ALA B N 1
ATOM 6335 C CA . ALA B 1 374 ? 51.704 -31.821 20.592 1.00 45.65 366 ALA B CA 1
ATOM 6336 C C . ALA B 1 374 ? 51.538 -30.556 19.758 1.00 43.89 366 ALA B C 1
ATOM 6337 O O . ALA B 1 374 ? 50.653 -29.731 20.019 1.00 47.53 366 ALA B O 1
ATOM 6339 N N . ILE B 1 375 ? 52.398 -30.377 18.754 1.00 39.90 367 ILE B N 1
ATOM 6340 C CA . ILE B 1 375 ? 52.385 -29.147 17.970 1.00 40.69 367 ILE B CA 1
ATOM 6341 C C . ILE B 1 375 ? 51.125 -29.057 17.110 1.00 42.51 367 ILE B C 1
ATOM 6342 O O . ILE B 1 375 ? 50.473 -28.009 17.051 1.00 37.74 367 ILE B O 1
ATOM 6347 N N . ILE B 1 376 ? 50.792 -30.129 16.385 1.00 40.99 368 ILE B N 1
ATOM 6348 C CA . ILE B 1 376 ? 49.671 -30.036 15.447 1.00 38.59 368 ILE B CA 1
ATOM 6349 C C . ILE B 1 376 ? 48.361 -29.890 16.212 1.00 40.48 368 ILE B C 1
ATOM 6350 O O . ILE B 1 376 ? 47.467 -29.143 15.801 1.00 39.74 368 ILE B O 1
ATOM 6355 N N . LEU B 1 377 ? 48.233 -30.577 17.352 1.00 39.04 369 LEU B N 1
ATOM 6356 C CA . LEU B 1 377 ? 47.020 -30.435 18.151 1.00 42.00 369 LEU B CA 1
ATOM 6357 C C . LEU B 1 377 ? 46.871 -29.010 18.670 1.00 45.67 369 LEU B C 1
ATOM 6358 O O . LEU B 1 377 ? 45.757 -28.482 18.737 1.00 44.00 369 LEU B O 1
ATOM 6363 N N . MET B 1 378 ? 47.976 -28.372 19.061 1.00 43.35 370 MET B N 1
ATOM 6364 C CA . MET B 1 378 ? 47.892 -26.986 19.513 1.00 46.89 370 MET B CA 1
ATOM 6365 C C . MET B 1 378 ? 47.509 -26.051 18.370 1.00 45.91 370 MET B C 1
ATOM 6366 O O . MET B 1 378 ? 46.707 -25.126 18.559 1.00 43.97 370 MET B O 1
ATOM 6371 N N . LYS B 1 379 ? 48.087 -26.259 17.183 1.00 42.59 371 LYS B N 1
ATOM 6372 C CA . LYS B 1 379 ? 47.757 -25.406 16.042 1.00 43.25 371 LYS B CA 1
ATOM 6373 C C . LYS B 1 379 ? 46.292 -25.545 15.663 1.00 45.13 371 LYS B C 1
ATOM 6374 O O . LYS B 1 379 ? 45.639 -24.560 15.300 1.00 44.52 371 LYS B O 1
ATOM 6380 N N . ILE B 1 380 ? 45.766 -26.767 15.728 1.00 45.99 372 ILE B N 1
ATOM 6381 C CA . ILE B 1 380 ? 44.350 -27.001 15.469 1.00 43.06 372 ILE B CA 1
ATOM 6382 C C . ILE B 1 380 ? 43.506 -26.327 16.539 1.00 48.06 372 ILE B C 1
ATOM 6383 O O . ILE B 1 380 ? 42.544 -25.615 16.242 1.00 44.91 372 ILE B O 1
ATOM 6388 N N . LYS B 1 381 ? 43.877 -26.526 17.805 1.00 49.71 373 LYS B N 1
ATOM 6389 C CA . LYS B 1 381 ? 43.123 -25.964 18.919 1.00 56.08 373 LYS B CA 1
ATOM 6390 C C . LYS B 1 381 ? 43.045 -24.442 18.828 1.00 56.14 373 LYS B C 1
ATOM 6391 O O . LYS B 1 381 ? 41.986 -23.853 19.076 1.00 54.71 373 LYS B O 1
ATOM 6397 N N . ASN B 1 382 ? 44.148 -23.790 18.455 1.00 48.67 374 ASN B N 1
ATOM 6398 C CA . ASN B 1 382 ? 44.243 -22.336 18.449 1.00 50.12 374 ASN B CA 1
ATOM 6399 C C . ASN B 1 382 ? 43.824 -21.706 17.122 1.00 55.21 374 ASN B C 1
ATOM 6400 O O . ASN B 1 382 ? 43.912 -20.479 16.974 1.00 50.83 374 ASN B O 1
ATOM 6405 N N . PHE B 1 383 ? 43.407 -22.501 16.143 1.00 45.68 375 PHE B N 1
ATOM 6406 C CA . PHE B 1 383 ? 42.995 -21.925 14.870 1.00 48.49 375 PHE B CA 1
ATOM 6407 C C . PHE B 1 383 ? 41.729 -21.102 15.054 1.00 50.62 375 PHE B C 1
ATOM 6408 O O . PHE B 1 383 ? 40.750 -21.579 15.633 1.00 52.89 375 PHE B O 1
ATOM 6416 N N . ASP B 1 384 ? 41.727 -19.895 14.495 1.00 51.43 376 ASP B N 1
ATOM 6417 C CA . ASP B 1 384 ? 40.636 -18.939 14.656 1.00 62.15 376 ASP B CA 1
ATOM 6418 C C . ASP B 1 384 ? 40.029 -18.652 13.284 1.00 65.90 376 ASP B C 1
ATOM 6419 O O . ASP B 1 384 ? 40.622 -17.921 12.480 1.00 61.48 376 ASP B O 1
ATOM 6424 N N . LEU B 1 385 ? 38.833 -19.204 13.032 1.00 68.79 377 LEU B N 1
ATOM 6425 C CA . LEU B 1 385 ? 38.192 -19.026 11.732 1.00 75.57 377 LEU B CA 1
ATOM 6426 C C . LEU B 1 385 ? 37.818 -17.575 11.450 1.00 82.51 377 LEU B C 1
ATOM 6427 O O . LEU B 1 385 ? 37.839 -17.152 10.291 1.00 84.13 377 LEU B O 1
ATOM 6432 N N . ASN B 1 386 ? 37.501 -16.788 12.479 1.00 83.14 378 ASN B N 1
ATOM 6433 C CA . ASN B 1 386 ? 37.044 -15.424 12.226 1.00 81.93 378 ASN B CA 1
ATOM 6434 C C . ASN B 1 386 ? 38.153 -14.548 11.664 1.00 83.53 378 ASN B C 1
ATOM 6435 O O . ASN B 1 386 ? 37.873 -13.634 10.881 1.00 93.85 378 ASN B O 1
ATOM 6440 N N . SER B 1 387 ? 39.405 -14.808 12.034 1.00 77.82 379 SER B N 1
ATOM 6441 C CA . SER B 1 387 ? 40.513 -13.939 11.664 1.00 86.07 379 SER B CA 1
ATOM 6442 C C . SER B 1 387 ? 41.378 -14.545 10.568 1.00 85.44 379 SER B C 1
ATOM 6443 O O . SER B 1 387 ? 42.301 -13.878 10.082 1.00 88.38 379 SER B O 1
ATOM 6446 N N . CYS B 1 388 ? 41.098 -15.778 10.155 1.00 67.77 380 CYS B N 1
ATOM 6447 C CA . CYS B 1 388 ? 41.958 -16.438 9.194 1.00 61.76 380 CYS B CA 1
ATOM 6448 C C . CYS B 1 388 ? 41.610 -16.021 7.772 1.00 62.15 380 CYS B C 1
ATOM 6449 O O . CYS B 1 388 ? 40.527 -15.503 7.483 1.00 64.13 380 CYS B O 1
ATOM 6452 N N . ASN B 1 389 ? 42.549 -16.286 6.877 1.00 54.48 381 ASN B N 1
ATOM 6453 C CA . ASN B 1 389 ? 42.301 -16.331 5.450 1.00 57.13 381 ASN B CA 1
ATOM 6454 C C . ASN B 1 389 ? 42.492 -17.777 5.022 1.00 52.40 381 ASN B C 1
ATOM 6455 O O . ASN B 1 389 ? 43.461 -18.425 5.433 1.00 48.46 381 ASN B O 1
ATOM 6460 N N . LEU B 1 390 ? 41.560 -18.290 4.228 1.00 42.96 382 LEU B N 1
ATOM 6461 C CA . LEU B 1 390 ? 41.562 -19.699 3.860 1.00 44.75 382 LEU B CA 1
ATOM 6462 C C . LEU B 1 390 ? 41.803 -19.911 2.378 1.00 45.24 382 LEU B C 1
ATOM 6463 O O . LEU B 1 390 ? 41.579 -21.012 1.872 1.00 41.08 382 LEU B O 1
ATOM 6468 N N . TYR B 1 391 ? 42.281 -18.895 1.676 1.00 41.79 383 TYR B N 1
ATOM 6469 C CA . TYR B 1 391 ? 42.645 -19.074 0.278 1.00 44.18 383 TYR B CA 1
ATOM 6470 C C . TYR B 1 391 ? 43.599 -20.251 0.139 1.00 42.48 383 TYR B C 1
ATOM 6471 O O . TYR B 1 391 ? 44.551 -20.391 0.915 1.00 40.25 383 TYR B O 1
ATOM 6480 N N . TRP B 1 392 ? 43.331 -21.106 -0.843 1.00 37.82 384 TRP B N 1
ATOM 6481 C CA . TRP B 1 392 ? 44.156 -22.290 -1.080 1.00 41.71 384 TRP B CA 1
ATOM 6482 C C . TRP B 1 392 ? 45.396 -21.836 -1.843 1.00 44.91 384 TRP B C 1
ATOM 6483 O O . TRP B 1 392 ? 45.362 -21.658 -3.063 1.00 37.93 384 TRP B O 1
ATOM 6494 N N . SER B 1 393 ? 46.496 -21.664 -1.113 1.00 43.44 385 SER B N 1
ATOM 6495 C CA . SER B 1 393 ? 47.715 -21.067 -1.625 1.00 47.10 385 SER B CA 1
ATOM 6496 C C . SER B 1 393 ? 48.635 -22.122 -2.229 1.00 45.05 385 SER B C 1
ATOM 6497 O O . SER B 1 393 ? 48.434 -23.328 -2.086 1.00 36.87 385 SER B O 1
ATOM 6500 N N . ASP B 1 394 ? 49.702 -21.636 -2.864 1.00 46.10 386 ASP B N 1
ATOM 6501 C CA . ASP B 1 394 ? 50.701 -22.528 -3.435 1.00 48.66 386 ASP B CA 1
ATOM 6502 C C . ASP B 1 394 ? 51.379 -23.367 -2.358 1.00 45.87 386 ASP B C 1
ATOM 6503 O O . ASP B 1 394 ? 51.745 -24.524 -2.598 1.00 41.48 386 ASP B O 1
ATOM 6508 N N . ALA B 1 395 ? 51.604 -22.785 -1.181 1.00 41.34 387 ALA B N 1
ATOM 6509 C CA . ALA B 1 395 ? 52.162 -23.552 -0.076 1.00 44.76 387 ALA B CA 1
ATOM 6510 C C . ALA B 1 395 ? 51.203 -24.646 0.366 1.00 41.50 387 ALA B C 1
ATOM 6511 O O . ALA B 1 395 ? 51.620 -25.777 0.648 1.00 43.54 387 ALA B O 1
ATOM 6513 N N . ASP B 1 396 ? 49.910 -24.333 0.431 1.00 38.42 388 ASP B N 1
ATOM 6514 C CA . ASP B 1 396 ? 48.930 -25.357 0.760 1.00 36.93 388 ASP B CA 1
ATOM 6515 C C . ASP B 1 396 ? 48.964 -26.471 -0.268 1.00 42.47 388 ASP B C 1
ATOM 6516 O O . ASP B 1 396 ? 48.952 -27.658 0.084 1.00 34.39 388 ASP B O 1
ATOM 6521 N N . ASN B 1 397 ? 49.031 -26.099 -1.549 1.00 41.13 389 ASN B N 1
ATOM 6522 C CA . ASN B 1 397 ? 49.002 -27.090 -2.610 1.00 40.87 389 ASN B CA 1
ATOM 6523 C C . ASN B 1 397 ? 50.244 -27.971 -2.575 1.00 38.64 389 ASN B C 1
ATOM 6524 O O . ASN B 1 397 ? 50.156 -29.181 -2.798 1.00 38.10 389 ASN B O 1
ATOM 6529 N N . LYS B 1 398 ? 51.412 -27.384 -2.307 1.00 39.26 390 LYS B N 1
ATOM 6530 C CA . LYS B 1 398 ? 52.627 -28.190 -2.257 1.00 42.56 390 LYS B CA 1
ATOM 6531 C C . LYS B 1 398 ? 52.583 -29.209 -1.122 1.00 36.01 390 LYS B C 1
ATOM 6532 O O . LYS B 1 398 ? 53.014 -30.348 -1.301 1.00 37.39 390 LYS B O 1
ATOM 6538 N N . LEU B 1 399 ? 52.089 -28.821 0.058 1.00 37.03 391 LEU B N 1
ATOM 6539 C CA . LEU B 1 399 ? 51.966 -29.794 1.141 1.00 39.74 391 LEU B CA 1
ATOM 6540 C C . LEU B 1 399 ? 50.970 -30.885 0.779 1.00 36.92 391 LEU B C 1
ATOM 6541 O O . LEU B 1 399 ? 51.197 -32.061 1.083 1.00 36.78 391 LEU B O 1
ATOM 6546 N N . ASN B 1 400 ? 49.842 -30.513 0.158 1.00 37.10 392 ASN B N 1
ATOM 6547 C CA . ASN B 1 400 ? 48.859 -31.520 -0.233 1.00 36.57 392 ASN B CA 1
ATOM 6548 C C . ASN B 1 400 ? 49.448 -32.488 -1.244 1.00 36.80 392 ASN B C 1
ATOM 6549 O O . ASN B 1 400 ? 49.220 -33.700 -1.161 1.00 35.55 392 ASN B O 1
ATOM 6554 N N . LEU B 1 401 ? 50.220 -31.970 -2.200 1.00 38.67 393 LEU B N 1
ATOM 6555 C CA . LEU B 1 401 ? 50.867 -32.834 -3.178 1.00 37.18 393 LEU B CA 1
ATOM 6556 C C . LEU B 1 401 ? 51.783 -33.833 -2.487 1.00 37.11 393 LEU B C 1
ATOM 6557 O O . LEU B 1 401 ? 51.765 -35.030 -2.794 1.00 36.60 393 LEU B O 1
ATOM 6562 N N . LEU B 1 402 ? 52.590 -33.353 -1.538 1.00 39.65 394 LEU B N 1
ATOM 6563 C CA . LEU B 1 402 ? 53.457 -34.245 -0.773 1.00 41.13 394 LEU B CA 1
ATOM 6564 C C . LEU B 1 402 ? 52.646 -35.257 0.023 1.00 37.43 394 LEU B C 1
ATOM 6565 O O . LEU B 1 402 ? 53.018 -36.433 0.116 1.00 34.70 394 LEU B O 1
ATOM 6570 N N . PHE B 1 403 ? 51.538 -34.811 0.609 1.00 33.64 395 PHE B N 1
ATOM 6571 C CA . PHE B 1 403 ? 50.662 -35.687 1.386 1.00 34.24 395 PHE B CA 1
ATOM 6572 C C . PHE B 1 403 ? 50.155 -36.854 0.541 1.00 33.78 395 PHE B C 1
ATOM 6573 O O . PHE B 1 403 ? 50.306 -38.020 0.922 1.00 33.33 395 PHE B O 1
ATOM 6581 N N . ARG B 1 404 ? 49.578 -36.567 -0.630 1.00 32.25 396 ARG B N 1
ATOM 6582 C CA . ARG B 1 404 ? 49.018 -37.648 -1.441 1.00 37.26 396 ARG B CA 1
ATOM 6583 C C . ARG B 1 404 ? 50.119 -38.540 -1.978 1.00 36.98 396 ARG B C 1
ATOM 6584 O O . ARG B 1 404 ? 49.939 -39.759 -2.099 1.00 37.37 396 ARG B O 1
ATOM 6592 N N . GLN B 1 405 ? 51.264 -37.948 -2.327 1.00 36.83 397 GLN B N 1
ATOM 6593 C CA . GLN B 1 405 ? 52.383 -38.761 -2.778 1.00 36.83 397 GLN B CA 1
ATOM 6594 C C . GLN B 1 405 ? 52.857 -39.694 -1.667 1.00 40.74 397 GLN B C 1
ATOM 6595 O O . GLN B 1 405 ? 53.165 -40.859 -1.923 1.00 34.98 397 GLN B O 1
ATOM 6601 N N . THR B 1 406 ? 52.893 -39.209 -0.423 1.00 36.18 398 THR B N 1
ATOM 6602 C CA . THR B 1 406 ? 53.279 -40.065 0.691 1.00 38.47 398 THR B CA 1
ATOM 6603 C C . THR B 1 406 ? 52.324 -41.245 0.813 1.00 37.75 398 THR B C 1
ATOM 6604 O O . THR B 1 406 ? 52.748 -42.374 1.070 1.00 36.45 398 THR B O 1
ATOM 6608 N N . LYS B 1 407 ? 51.028 -41.011 0.598 1.00 37.09 399 LYS B N 1
ATOM 6609 C CA . LYS B 1 407 ? 50.074 -42.111 0.691 1.00 36.30 399 LYS B CA 1
ATOM 6610 C C . LYS B 1 407 ? 50.390 -43.203 -0.321 1.00 36.21 399 LYS B C 1
ATOM 6611 O O . LYS B 1 407 ? 50.308 -44.399 -0.003 1.00 30.89 399 LYS B O 1
ATOM 6617 N N . ASN B 1 408 ? 50.766 -42.818 -1.544 1.00 34.91 400 ASN B N 1
ATOM 6618 C CA . ASN B 1 408 ? 51.058 -43.815 -2.567 1.00 38.61 400 ASN B CA 1
ATOM 6619 C C . ASN B 1 408 ? 52.382 -44.512 -2.310 1.00 34.57 400 ASN B C 1
ATOM 6620 O O . ASN B 1 408 ? 52.515 -45.707 -2.596 1.00 36.93 400 ASN B O 1
ATOM 6625 N N . LYS B 1 409 ? 53.374 -43.785 -1.782 1.00 31.87 401 LYS B N 1
ATOM 6626 C CA . LYS B 1 409 ? 54.643 -44.412 -1.416 1.00 34.43 401 LYS B CA 1
ATOM 6627 C C . LYS B 1 409 ? 54.442 -45.471 -0.342 1.00 33.45 401 LYS B C 1
ATOM 6628 O O . LYS B 1 409 ? 54.986 -46.576 -0.434 1.00 33.49 401 LYS B O 1
ATOM 6634 N N . ILE B 1 410 ? 53.674 -45.145 0.701 1.00 32.91 402 ILE B N 1
ATOM 6635 C CA . ILE B 1 410 ? 53.447 -46.104 1.781 1.00 32.82 402 ILE B CA 1
ATOM 6636 C C . ILE B 1 410 ? 52.672 -47.307 1.263 1.00 33.91 402 ILE B C 1
ATOM 6637 O O . ILE B 1 410 ? 52.956 -48.457 1.622 1.00 34.45 402 ILE B O 1
ATOM 6642 N N . HIS B 1 411 ? 51.715 -47.068 0.372 1.00 33.51 403 HIS B N 1
ATOM 6643 C CA . HIS B 1 411 ? 50.975 -48.170 -0.223 1.00 34.54 403 HIS B CA 1
ATOM 6644 C C . HIS B 1 411 ? 51.918 -49.151 -0.920 1.00 33.26 403 HIS B C 1
ATOM 6645 O O . HIS B 1 411 ? 51.825 -50.368 -0.720 1.00 33.01 403 HIS B O 1
ATOM 6652 N N . GLU B 1 412 ? 52.864 -48.635 -1.712 1.00 35.14 404 GLU B N 1
ATOM 6653 C CA . GLU B 1 412 ? 53.792 -49.514 -2.421 1.00 36.70 404 GLU B CA 1
ATOM 6654 C C . GLU B 1 412 ? 54.729 -50.225 -1.452 1.00 31.49 404 GLU B C 1
ATOM 6655 O O . GLU B 1 412 ? 55.086 -51.387 -1.666 1.00 33.66 404 GLU B O 1
ATOM 6661 N N . HIS B 1 413 ? 55.131 -49.551 -0.378 1.00 32.69 405 HIS B N 1
ATOM 6662 C CA . HIS B 1 413 ? 55.975 -50.208 0.616 1.00 32.79 405 HIS B CA 1
ATOM 6663 C C . HIS B 1 413 ? 55.256 -51.380 1.268 1.00 34.15 405 HIS B C 1
ATOM 6664 O O . HIS B 1 413 ? 55.841 -52.461 1.445 1.00 31.22 405 HIS B O 1
ATOM 6671 N N . PHE B 1 414 ? 53.988 -51.197 1.622 1.00 33.30 406 PHE B N 1
ATOM 6672 C CA . PHE B 1 414 ? 53.257 -52.293 2.244 1.00 30.04 406 PHE B CA 1
ATOM 6673 C C . PHE B 1 414 ? 53.053 -53.449 1.266 1.00 32.40 406 PHE B C 1
ATOM 6674 O O . PHE B 1 414 ? 53.116 -54.616 1.663 1.00 33.95 406 PHE B O 1
ATOM 6682 N N . LEU B 1 415 ? 52.782 -53.148 -0.009 1.00 32.37 407 LEU B N 1
ATOM 6683 C CA . LEU B 1 415 ? 52.628 -54.203 -1.007 1.00 35.34 407 LEU B CA 1
ATOM 6684 C C . LEU B 1 415 ? 53.930 -54.962 -1.230 1.00 33.70 407 LEU B C 1
ATOM 6685 O O . LEU B 1 415 ? 53.915 -56.115 -1.684 1.00 32.43 407 LEU B O 1
ATOM 6690 N N . ASP B 1 416 ? 55.058 -54.316 -0.958 1.00 32.34 408 ASP B N 1
ATOM 6691 C CA . ASP B 1 416 ? 56.386 -54.904 -1.142 1.00 34.94 408 ASP B CA 1
ATOM 6692 C C . ASP B 1 416 ? 56.791 -55.665 0.127 1.00 36.53 408 ASP B C 1
ATOM 6693 O O . ASP B 1 416 ? 57.721 -55.305 0.852 1.00 32.17 408 ASP B O 1
ATOM 6698 N N . ASN B 1 417 ? 56.060 -56.746 0.392 1.00 33.51 409 ASN B N 1
ATOM 6699 C CA . ASN B 1 417 ? 56.416 -57.662 1.477 1.00 33.50 409 ASN B CA 1
ATOM 6700 C C . ASN B 1 417 ? 56.473 -56.941 2.825 1.00 31.76 409 ASN B C 1
ATOM 6701 O O . ASN B 1 417 ? 57.366 -57.177 3.641 1.00 31.71 409 ASN B O 1
ATOM 6706 N N . PHE B 1 418 ? 55.498 -56.066 3.070 1.00 34.78 410 PHE B N 1
ATOM 6707 C CA . PHE B 1 418 ? 55.333 -55.391 4.358 1.00 32.02 410 PHE B CA 1
ATOM 6708 C C . PHE B 1 418 ? 56.596 -54.621 4.750 1.00 35.01 410 PHE B C 1
ATOM 6709 O O . PHE B 1 418 ? 57.191 -54.848 5.805 1.00 32.54 410 PHE B O 1
ATOM 6717 N N . ASN B 1 419 ? 57.012 -53.707 3.869 1.00 31.27 411 ASN B N 1
ATOM 6718 C CA . ASN B 1 419 ? 58.238 -52.935 4.074 1.00 31.74 411 ASN B CA 1
ATOM 6719 C C . ASN B 1 419 ? 57.973 -51.747 5.006 1.00 36.29 411 ASN B C 1
ATOM 6720 O O . ASN B 1 419 ? 57.818 -50.600 4.582 1.00 36.48 411 ASN B O 1
ATOM 6725 N N . THR B 1 420 ? 57.976 -52.023 6.313 1.00 34.52 412 THR B N 1
ATOM 6726 C CA . THR B 1 420 ? 57.739 -50.976 7.301 1.00 34.56 412 THR B CA 1
ATOM 6727 C C . THR B 1 420 ? 58.918 -50.019 7.448 1.00 32.02 412 THR B C 1
ATOM 6728 O O . THR B 1 420 ? 58.693 -48.835 7.703 1.00 34.64 412 THR B O 1
ATOM 6732 N N . PRO B 1 421 ? 60.172 -50.444 7.295 1.00 31.16 413 PRO B N 1
ATOM 6733 C CA . PRO B 1 421 ? 61.255 -49.458 7.432 1.00 33.52 413 PRO B CA 1
ATOM 6734 C C . PRO B 1 421 ? 61.107 -48.274 6.487 1.00 38.89 413 PRO B C 1
ATOM 6735 O O . PRO B 1 421 ? 61.279 -47.127 6.911 1.00 36.29 413 PRO B O 1
ATOM 6739 N N . ASP B 1 422 ? 60.749 -48.514 5.226 1.00 35.18 414 ASP B N 1
ATOM 6740 C CA . ASP B 1 422 ? 60.580 -47.408 4.283 1.00 37.72 414 ASP B CA 1
ATOM 6741 C C . ASP B 1 422 ? 59.248 -46.683 4.477 1.00 36.90 414 ASP B C 1
ATOM 6742 O O . ASP B 1 422 ? 59.164 -45.473 4.223 1.00 32.57 414 ASP B O 1
ATOM 6747 N N . ALA B 1 423 ? 58.196 -47.377 4.919 1.00 32.66 415 ALA B N 1
ATOM 6748 C CA . ALA B 1 423 ? 56.961 -46.664 5.249 1.00 32.27 415 ALA B CA 1
ATOM 6749 C C . ALA B 1 423 ? 57.182 -45.730 6.431 1.00 35.16 415 ALA B C 1
ATOM 6750 O O . ALA B 1 423 ? 56.746 -44.575 6.413 1.00 37.99 415 ALA B O 1
ATOM 6752 N N . LEU B 1 424 ? 57.903 -46.197 7.451 1.00 35.05 416 LEU B N 1
ATOM 6753 C CA . LEU B 1 424 ? 58.199 -45.337 8.590 1.00 36.75 416 LEU B CA 1
ATOM 6754 C C . LEU B 1 424 ? 58.999 -44.121 8.152 1.00 36.36 416 LEU B C 1
ATOM 6755 O O . LEU B 1 424 ? 58.741 -42.999 8.600 1.00 37.03 416 LEU B O 1
ATOM 6760 N N . LEU B 1 425 ? 59.973 -44.325 7.269 1.00 35.91 417 LEU B N 1
ATOM 6761 C CA . LEU B 1 425 ? 60.752 -43.202 6.763 1.00 34.65 417 LEU B CA 1
ATOM 6762 C C . LEU B 1 425 ? 59.870 -42.197 6.024 1.00 36.71 417 LEU B C 1
ATOM 6763 O O . LEU B 1 425 ? 60.036 -40.982 6.173 1.00 40.13 417 LEU B O 1
ATOM 6768 N N . ALA B 1 426 ? 58.934 -42.683 5.214 1.00 36.27 418 ALA B N 1
ATOM 6769 C CA . ALA B 1 426 ? 58.036 -41.780 4.498 1.00 38.13 418 ALA B CA 1
ATOM 6770 C C . ALA B 1 426 ? 57.220 -40.931 5.464 1.00 40.28 418 ALA B C 1
ATOM 6771 O O . ALA B 1 426 ? 56.981 -39.747 5.213 1.00 38.24 418 ALA B O 1
ATOM 6773 N N . ILE B 1 427 ? 56.745 -41.531 6.553 1.00 37.74 419 ILE B N 1
ATOM 6774 C CA . ILE B 1 427 ? 56.003 -40.766 7.548 1.00 36.23 419 ILE B CA 1
ATOM 6775 C C . ILE B 1 427 ? 56.901 -39.730 8.197 1.00 35.36 419 ILE B C 1
ATOM 6776 O O . ILE B 1 427 ? 56.479 -38.597 8.443 1.00 36.84 419 ILE B O 1
ATOM 6781 N N . GLN B 1 428 ? 58.146 -40.103 8.503 1.00 37.06 420 GLN B N 1
ATOM 6782 C CA . GLN B 1 428 ? 59.067 -39.143 9.105 1.00 41.44 420 GLN B CA 1
ATOM 6783 C C . GLN B 1 428 ? 59.290 -37.943 8.190 1.00 39.88 420 GLN B C 1
ATOM 6784 O O . GLN B 1 428 ? 59.280 -36.791 8.641 1.00 38.60 420 GLN B O 1
ATOM 6790 N N . LYS B 1 429 ? 59.513 -38.194 6.901 1.00 39.80 421 LYS B N 1
ATOM 6791 C CA . LYS B 1 429 ? 59.741 -37.089 5.975 1.00 42.79 421 LYS B CA 1
ATOM 6792 C C . LYS B 1 429 ? 58.512 -36.193 5.889 1.00 39.19 421 LYS B C 1
ATOM 6793 O O . LYS B 1 429 ? 58.631 -34.965 5.841 1.00 43.84 421 LYS B O 1
ATOM 6799 N N . LEU B 1 430 ? 57.318 -36.792 5.867 1.00 38.47 422 LEU B N 1
ATOM 6800 C CA . LEU B 1 430 ? 56.105 -35.986 5.817 1.00 39.21 422 LEU B CA 1
ATOM 6801 C C . LEU B 1 430 ? 56.005 -35.095 7.045 1.00 38.63 422 LEU B C 1
ATOM 6802 O O . LEU B 1 430 ? 55.701 -33.905 6.934 1.00 37.91 422 LEU B O 1
ATOM 6807 N N . ILE B 1 431 ? 56.285 -35.650 8.225 1.00 41.59 423 ILE B N 1
ATOM 6808 C CA . ILE B 1 431 ? 56.207 -34.863 9.450 1.00 39.87 423 ILE B CA 1
ATOM 6809 C C . ILE B 1 431 ? 57.192 -33.702 9.398 1.00 39.15 423 ILE B C 1
ATOM 6810 O O . ILE B 1 431 ? 56.877 -32.588 9.828 1.00 40.75 423 ILE B O 1
ATOM 6815 N N . THR B 1 432 ? 58.400 -33.939 8.881 1.00 41.35 424 THR B N 1
ATOM 6816 C CA . THR B 1 432 ? 59.364 -32.849 8.770 1.00 42.58 424 THR B CA 1
ATOM 6817 C C . THR B 1 432 ? 58.779 -31.681 7.978 1.00 46.65 424 THR B C 1
ATOM 6818 O O . THR B 1 432 ? 58.921 -30.516 8.376 1.00 40.85 424 THR B O 1
ATOM 6822 N N . GLU B 1 433 ? 58.094 -31.970 6.864 1.00 40.57 425 GLU B N 1
ATOM 6823 C CA . GLU B 1 433 ? 57.517 -30.893 6.066 1.00 43.61 425 GLU B CA 1
ATOM 6824 C C . GLU B 1 433 ? 56.286 -30.286 6.729 1.00 43.98 425 GLU B C 1
ATOM 6825 O O . GLU B 1 433 ? 56.072 -29.073 6.621 1.00 42.06 425 GLU B O 1
ATOM 6831 N N . ILE B 1 434 ? 55.474 -31.089 7.430 1.00 39.73 426 ILE B N 1
ATOM 6832 C CA . ILE B 1 434 ? 54.315 -30.524 8.121 1.00 39.44 426 ILE B CA 1
ATOM 6833 C C . ILE B 1 434 ? 54.771 -29.573 9.218 1.00 38.37 426 ILE B C 1
ATOM 6834 O O . ILE B 1 434 ? 54.144 -28.536 9.458 1.00 40.07 426 ILE B O 1
ATOM 6839 N N . ASN B 1 435 ? 55.856 -29.918 9.916 1.00 39.50 427 ASN B N 1
ATOM 6840 C CA . ASN B 1 435 ? 56.360 -29.039 10.968 1.00 41.67 427 ASN B CA 1
ATOM 6841 C C . ASN B 1 435 ? 56.811 -27.695 10.399 1.00 44.36 427 ASN B C 1
ATOM 6842 O O . ASN B 1 435 ? 56.574 -26.647 11.008 1.00 44.84 427 ASN B O 1
ATOM 6847 N N . ILE B 1 436 ? 57.472 -27.709 9.237 1.00 41.52 428 ILE B N 1
ATOM 6848 C CA . ILE B 1 436 ? 57.886 -26.463 8.592 1.00 43.97 428 ILE B CA 1
ATOM 6849 C C . ILE B 1 436 ? 56.672 -25.628 8.215 1.00 44.86 428 ILE B C 1
ATOM 6850 O O . ILE B 1 436 ? 56.636 -24.412 8.435 1.00 43.94 428 ILE B O 1
ATOM 6855 N N . TYR B 1 437 ? 55.674 -26.275 7.617 1.00 41.88 429 TYR B N 1
ATOM 6856 C CA . TYR B 1 437 ? 54.440 -25.612 7.213 1.00 40.20 429 TYR B CA 1
ATOM 6857 C C . TYR B 1 437 ? 53.722 -24.981 8.401 1.00 46.26 429 TYR B C 1
ATOM 6858 O O . TYR B 1 437 ? 53.256 -23.839 8.326 1.00 45.44 429 TYR B O 1
ATOM 6867 N N . MET B 1 438 ? 53.609 -25.718 9.506 1.00 40.44 430 MET B N 1
ATOM 6868 C CA . MET B 1 438 ? 52.913 -25.183 10.672 1.00 47.01 430 MET B CA 1
ATOM 6869 C C . MET B 1 438 ? 53.640 -23.991 11.283 1.00 49.91 430 MET B C 1
ATOM 6870 O O . MET B 1 438 ? 53.002 -23.146 11.916 1.00 50.97 430 MET B O 1
ATOM 6875 N N . ASP B 1 439 ? 54.951 -23.891 11.087 1.00 45.51 431 ASP B N 1
ATOM 6876 C CA . ASP B 1 439 ? 55.716 -22.821 11.724 1.00 60.56 431 ASP B CA 1
ATOM 6877 C C . ASP B 1 439 ? 55.540 -21.486 11.008 1.00 65.77 431 ASP B C 1
ATOM 6878 O O . ASP B 1 439 ? 55.419 -20.443 11.661 1.00 69.30 431 ASP B O 1
ATOM 6883 N N . LYS B 1 440 ? 55.521 -21.486 9.677 1.00 67.99 432 LYS B N 1
ATOM 6884 C CA . LYS B 1 440 ? 55.513 -20.245 8.911 1.00 78.34 432 LYS B CA 1
ATOM 6885 C C . LYS B 1 440 ? 54.204 -19.990 8.177 1.00 75.09 432 LYS B C 1
ATOM 6886 O O . LYS B 1 440 ? 53.629 -18.904 8.314 1.00 85.74 432 LYS B O 1
ATOM 6892 N N . GLU B 1 441 ? 53.711 -20.951 7.398 1.00 60.53 433 GLU B N 1
ATOM 6893 C CA . GLU B 1 441 ? 52.596 -20.683 6.496 1.00 59.30 433 GLU B CA 1
ATOM 6894 C C . GLU B 1 441 ? 51.299 -20.466 7.267 1.00 64.94 433 GLU B C 1
ATOM 6895 O O . GLU B 1 441 ? 51.131 -20.947 8.390 1.00 62.04 433 GLU B O 1
ATOM 6901 N N . LYS B 1 442 ? 50.387 -19.691 6.668 1.00 64.17 434 LYS B N 1
ATOM 6902 C CA . LYS B 1 442 ? 49.024 -19.628 7.185 1.00 60.94 434 LYS B CA 1
ATOM 6903 C C . LYS B 1 442 ? 48.357 -20.972 6.937 1.00 55.75 434 LYS B C 1
ATOM 6904 O O . LYS B 1 442 ? 48.394 -21.499 5.819 1.00 60.12 434 LYS B O 1
ATOM 6910 N N . ILE B 1 443 ? 47.729 -21.516 7.943 1.00 55.38 435 ILE B N 1
ATOM 6911 C CA . ILE B 1 443 ? 47.442 -22.942 7.924 1.00 55.49 435 ILE B CA 1
ATOM 6912 C C . ILE B 1 443 ? 46.045 -23.180 7.376 1.00 46.12 435 ILE B C 1
ATOM 6913 O O . ILE B 1 443 ? 45.119 -22.397 7.609 1.00 45.02 435 ILE B O 1
ATOM 6918 N N . GLN B 1 444 ? 45.927 -24.234 6.570 1.00 44.55 436 GLN B N 1
ATOM 6919 C CA . GLN B 1 444 ? 44.644 -24.775 6.125 1.00 45.69 436 GLN B CA 1
ATOM 6920 C C . GLN B 1 444 ? 44.179 -25.771 7.185 1.00 42.62 436 GLN B C 1
ATOM 6921 O O . GLN B 1 444 ? 44.682 -26.896 7.255 1.00 38.00 436 GLN B O 1
ATOM 6927 N N . ILE B 1 445 ? 43.200 -25.361 7.998 1.00 40.12 437 ILE B N 1
ATOM 6928 C CA . ILE B 1 445 ? 42.777 -26.167 9.146 1.00 36.11 437 ILE B CA 1
ATOM 6929 C C . ILE B 1 445 ? 42.307 -27.549 8.699 1.00 37.40 437 ILE B C 1
ATOM 6930 O O . ILE B 1 445 ? 42.677 -28.569 9.292 1.00 32.94 437 ILE B O 1
ATOM 6935 N N . GLY B 1 446 ? 41.486 -27.606 7.643 1.00 32.60 438 GLY B N 1
ATOM 6936 C CA . GLY B 1 446 ? 40.975 -28.893 7.195 1.00 32.54 438 GLY B CA 1
ATOM 6937 C C . GLY B 1 446 ? 42.077 -29.826 6.729 1.00 33.40 438 GLY B C 1
ATOM 6938 O O . GLY B 1 446 ? 42.046 -31.024 7.012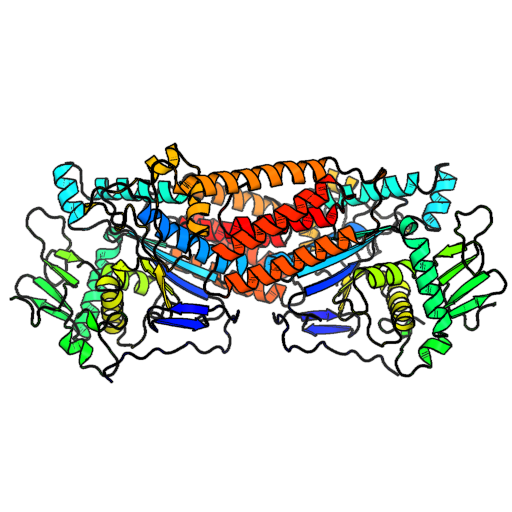 1.00 33.81 438 GLY B O 1
ATOM 6939 N N . LEU B 1 447 ? 43.066 -29.284 6.012 1.00 36.12 439 LEU B N 1
ATOM 6940 C CA . LEU B 1 447 ? 44.196 -30.079 5.538 1.00 38.37 439 LEU B CA 1
ATOM 6941 C C . LEU B 1 447 ? 45.028 -30.627 6.694 1.00 35.19 439 LEU B C 1
ATOM 6942 O O . LEU B 1 447 ? 45.434 -31.797 6.674 1.00 37.36 439 LEU B O 1
ATOM 6947 N N . LEU B 1 448 ? 45.293 -29.806 7.713 1.00 36.36 440 LEU B N 1
ATOM 6948 C CA . LEU B 1 448 ? 46.044 -30.299 8.866 1.00 38.07 440 LEU B CA 1
ATOM 6949 C C . LEU B 1 448 ? 45.302 -31.424 9.571 1.00 31.85 440 LEU B C 1
ATOM 6950 O O . LEU B 1 448 ? 45.920 -32.399 10.011 1.00 33.56 440 LEU B O 1
ATOM 6955 N N . LEU B 1 449 ? 43.979 -31.295 9.715 1.00 34.28 441 LEU B N 1
ATOM 6956 C CA . LEU B 1 449 ? 43.192 -32.343 10.362 1.00 35.18 441 LEU B CA 1
ATOM 6957 C C . LEU B 1 449 ? 43.244 -33.639 9.567 1.00 36.78 441 LEU B C 1
ATOM 6958 O O . LEU B 1 449 ? 43.380 -34.734 10.136 1.00 30.81 441 LEU B O 1
ATOM 6963 N N . GLU B 1 450 ? 43.131 -33.529 8.243 1.00 32.54 442 GLU B N 1
ATOM 6964 C CA . GLU B 1 450 ? 43.154 -34.697 7.375 1.00 34.54 442 GLU B CA 1
ATOM 6965 C C . GLU B 1 450 ? 44.505 -35.403 7.425 1.00 36.51 442 GLU B C 1
ATOM 6966 O O . GLU B 1 450 ? 44.574 -36.638 7.486 1.00 35.51 442 GLU B O 1
ATOM 6972 N N . ILE B 1 451 ? 45.590 -34.633 7.432 1.00 33.79 443 ILE B N 1
ATOM 6973 C CA . ILE B 1 451 ? 46.918 -35.219 7.559 1.00 35.42 443 ILE B CA 1
ATOM 6974 C C . ILE B 1 451 ? 47.074 -35.890 8.913 1.00 32.31 443 ILE B C 1
ATOM 6975 O O . ILE B 1 451 ? 47.586 -37.007 9.003 1.00 33.54 443 ILE B O 1
ATOM 6980 N N . LYS B 1 452 ? 46.599 -35.245 9.983 1.00 35.38 444 LYS B N 1
ATOM 6981 C CA . LYS B 1 452 ? 46.671 -35.878 11.298 1.00 36.37 444 LYS B CA 1
ATOM 6982 C C . LYS B 1 452 ? 45.900 -37.201 11.318 1.00 35.61 444 LYS B C 1
ATOM 6983 O O . LYS B 1 452 ? 46.374 -38.198 11.874 1.00 33.61 444 LYS B O 1
ATOM 6989 N N . HIS B 1 453 ? 44.720 -37.237 10.703 1.00 36.47 445 HIS B N 1
ATOM 6990 C CA . HIS B 1 453 ? 43.942 -38.473 10.682 1.00 37.06 445 HIS B CA 1
ATOM 6991 C C . HIS B 1 453 ? 44.655 -39.563 9.892 1.00 34.81 445 HIS B C 1
ATOM 6992 O O . HIS B 1 453 ? 44.610 -40.738 10.273 1.00 31.76 445 HIS B O 1
ATOM 6999 N N . TYR B 1 454 ? 45.340 -39.199 8.809 1.00 34.53 446 TYR B N 1
ATOM 7000 C CA . TYR B 1 454 ? 46.065 -40.207 8.037 1.00 32.38 446 TYR B CA 1
ATOM 7001 C C . TYR B 1 454 ? 47.245 -40.757 8.826 1.00 35.57 446 TYR B C 1
ATOM 7002 O O . TYR B 1 454 ? 47.478 -41.972 8.860 1.00 30.55 446 TYR B O 1
ATOM 7011 N N . ILE B 1 455 ? 47.992 -39.880 9.484 1.00 30.93 447 ILE B N 1
ATOM 7012 C CA . ILE B 1 455 ? 49.108 -40.355 10.284 1.00 34.51 447 ILE B CA 1
ATOM 7013 C C . ILE B 1 455 ? 48.597 -41.211 11.434 1.00 31.98 447 ILE B C 1
ATOM 7014 O O . ILE B 1 455 ? 49.197 -42.240 11.763 1.00 33.54 447 ILE B O 1
ATOM 7019 N N . ASN B 1 456 ? 47.447 -40.841 12.019 1.00 33.48 448 ASN B N 1
ATOM 7020 C CA . ASN B 1 456 ? 46.837 -41.684 13.047 1.00 30.13 448 ASN B CA 1
ATOM 7021 C C . ASN B 1 456 ? 46.530 -43.061 12.486 1.00 31.46 448 ASN B C 1
ATOM 7022 O O . ASN B 1 456 ? 46.724 -44.076 13.163 1.00 33.47 448 ASN B O 1
ATOM 7027 N N . PHE B 1 457 ? 46.023 -43.101 11.246 1.00 32.75 449 PHE B N 1
ATOM 7028 C CA . PHE B 1 457 ? 45.683 -44.358 10.587 1.00 32.94 449 PHE B CA 1
ATOM 7029 C C . PHE B 1 457 ? 46.912 -45.239 10.392 1.00 32.59 449 PHE B C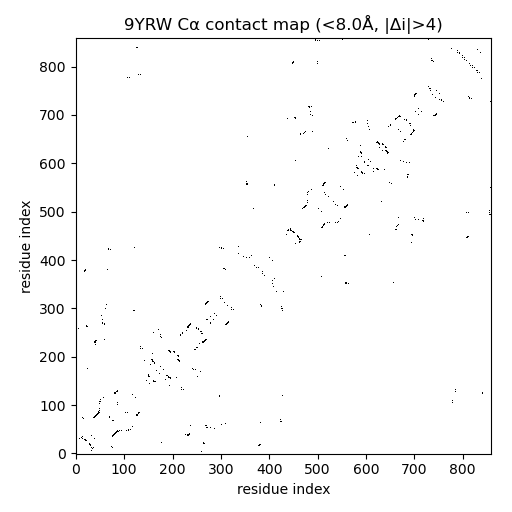 1
ATOM 7030 O O . PHE B 1 457 ? 46.877 -46.429 10.717 1.00 30.11 449 PHE B O 1
ATOM 7038 N N . ILE B 1 458 ? 48.029 -44.665 9.929 1.00 30.12 450 ILE B N 1
ATOM 7039 C CA . ILE B 1 458 ? 49.239 -45.463 9.739 1.00 29.83 450 ILE B CA 1
ATOM 7040 C C . ILE B 1 458 ? 49.816 -45.893 11.088 1.00 29.97 450 ILE B C 1
ATOM 7041 O O . ILE B 1 458 ? 50.280 -47.032 11.253 1.00 31.03 450 ILE B O 1
ATOM 7046 N N . PHE B 1 459 ? 49.766 -45.007 12.082 1.00 33.08 451 PHE B N 1
ATOM 7047 C CA . PHE B 1 459 ? 50.276 -45.353 13.407 1.00 31.20 451 PHE B CA 1
ATOM 7048 C C . PHE B 1 459 ? 49.427 -46.444 14.062 1.00 34.59 451 PHE B C 1
ATOM 7049 O O . PHE B 1 459 ? 49.965 -47.311 14.760 1.00 34.60 451 PHE B O 1
ATOM 7057 N N . ASP B 1 460 ? 48.105 -46.420 13.860 1.00 30.20 452 ASP B N 1
ATOM 7058 C CA . ASP B 1 460 ? 47.271 -47.539 14.310 1.00 35.79 452 ASP B CA 1
ATOM 7059 C C . ASP B 1 460 ? 47.715 -48.832 13.641 1.00 36.17 452 ASP B C 1
ATOM 7060 O O . ASP B 1 460 ? 47.719 -49.903 14.256 1.00 32.96 452 ASP B O 1
ATOM 7065 N N . THR B 1 461 ? 48.044 -48.745 12.356 1.00 31.16 453 THR B N 1
ATOM 7066 C CA . THR B 1 461 ? 48.510 -49.900 11.600 1.00 31.88 453 THR B CA 1
ATOM 7067 C C . THR B 1 461 ? 49.853 -50.388 12.134 1.00 30.96 453 THR B C 1
ATOM 7068 O O . THR B 1 461 ? 50.129 -51.592 12.124 1.00 34.12 453 THR B O 1
ATOM 7072 N N . PHE B 1 462 ? 50.691 -49.478 12.618 1.00 32.19 454 PHE B N 1
ATOM 7073 C CA . PHE B 1 462 ? 51.965 -49.861 13.212 1.00 32.93 454 PHE B CA 1
ATOM 7074 C C . PHE B 1 462 ? 51.820 -50.356 14.645 1.00 33.62 454 PHE B C 1
ATOM 7075 O O . PHE B 1 462 ? 52.775 -50.919 15.182 1.00 37.14 454 PHE B O 1
ATOM 7083 N N . GLY B 1 463 ? 50.680 -50.114 15.290 1.00 37.39 455 GLY B N 1
ATOM 7084 C CA . GLY B 1 463 ? 50.552 -50.386 16.713 1.00 35.76 455 GLY B CA 1
ATOM 7085 C C . GLY B 1 463 ? 51.154 -49.338 17.628 1.00 38.80 455 GLY B C 1
ATOM 7086 O O . GLY B 1 463 ? 51.398 -49.622 18.804 1.00 33.71 455 GLY B O 1
ATOM 7087 N N . LEU B 1 464 ? 51.427 -48.139 17.131 1.00 33.68 456 LEU B N 1
ATOM 7088 C CA . LEU B 1 464 ? 51.899 -47.048 17.980 1.00 32.96 456 LEU B CA 1
ATOM 7089 C C . LEU B 1 464 ? 50.718 -46.299 18.590 1.00 33.71 456 LEU B C 1
ATOM 7090 O O . LEU B 1 464 ? 49.669 -46.161 17.967 1.00 39.89 456 LEU B O 1
ATOM 7095 N N . ILE B 1 465 ? 50.908 -45.790 19.805 1.00 34.06 457 ILE B N 1
ATOM 7096 C CA . ILE B 1 465 ? 49.862 -45.086 20.541 1.00 36.72 457 ILE B CA 1
ATOM 7097 C C . ILE B 1 465 ? 50.394 -43.719 20.963 1.00 35.26 457 ILE B C 1
ATOM 7098 O O . ILE B 1 465 ? 51.331 -43.634 21.763 1.00 34.94 457 ILE B O 1
ATOM 7103 N N . TYR B 1 466 ? 49.774 -42.652 20.461 1.00 36.85 458 TYR B N 1
ATOM 7104 C CA . TYR B 1 466 ? 50.182 -41.290 20.810 1.00 45.45 458 TYR B CA 1
ATOM 7105 C C . TYR B 1 466 ? 48.988 -40.478 21.277 1.00 47.78 458 TYR B C 1
ATOM 7106 O O . TYR B 1 466 ? 47.858 -40.840 20.982 1.00 46.71 458 TYR B O 1
#

Secondary structure (DSSP, 8-state):
------PPP-TTS-----EEEETTTTEEEE---SBTTEEEEEE---B-SS--BHHHHHHHHHHHHHHHIIIIIT--EEEEEEEEB-S-HHHHHHHHHHT--HHHHHHHHHHHHHHHHHHTTPPPPSEEEEGGGTHHHHHHHHHHHHHTTSEEE-TTS-EEE-HHHHHHSTT--S-SS-GGG---SSSTT--EEEEEPPTTS--B--TT-SEEE-TTHHHHHHHHHHT-S-EEEEEEEGGGIIIIIHHHHHHHHHHHT-S-SEEEEEEEPPEEETTEE--TTTT---BHHHHHTTS-HHHHHHHHHTS-TTS-EEE-TTTTTHHHHHHHHHHHHHHHHHHHHHHHT--TTT------HHHHHHHHHHHHHHHHHHHHHHBTS-HHHHHHHHHHHHHHHHHHHHHSPP-HHHHHHHHHHHHHHHHHHT---/--S----PPP-TTS-----EEEETTTTEEEE---SBTTEEEEEE---B-SS--BHHHHHHHHHHHHHHHIIIIIT--EEEEEEEEB-S-HHHHHHHHHHTS-HHHHHHHHHHHHHHHHHHTTPPPPSEEEEHHHHHHHHHHHHHHHHHTTSEEE-TTS-EEE-HHHHHHSTT--S-SS-GGG---SSSTT--EEEEEPPTTS--B--TT-SEEE-SSHHHHHHHHHHH-S-EEEEEEEGGGIIIIIHHHHHHHHHHHT-S-SEEEEEEEPPEEETTEE--TTTT---BHHHHHHHS-HHHHHHHHHTS-TTS-EEE-TTTTTHHHHHHHHHHHHHHHHHHHHHHHT--TTT------HHHHHHHHHHHHHHHHHHHHHHBT--HHHHHHHHHHHHHHHHHHHHHSPP-HHHHHHHHHHHHHHHHHHT---

Sequence (859 aa):
SLPKWNQPSKEGKKITNLFVNNSLTHSKVEFIPQEGNKIKWYACGPTVYDAAHLGHARTYVSFDIIRRILVNYFKYDVFMVINITDIDDKIIKRSVEEKIGFFTELARKWEYEFWEDMKSLNVLLPTAITRVSEYVGDIVKYIEKIIENKYAYVSEEGSVYFDIDEFKKSEKHFYARMEPLSVKKKKNAYDFALWKSSKPNEPHWDSPWGKGRPGWWHIECSTMASNILGDVLDIHSGGIDLRFPHHDNELAQSEAFFDHSQWVNYFLHSGHLHIEGLKMSKSLKNFITIKNMLTKYTSNQIRILFLLNKWDNFMNYSPNGESMVQCIEIDKSFTNFFAIILMKIKNFDLNSCNLYWSDADNKLNLLFRQTKNKIHEHFLDNFNTPDALLAIQKLITEINIYMDKEKIQIGLLLEIKHYINFIFDTFGLIYGSLPKWNQPSKEGKKITNLFVNNSLTHSKVEFIPQEGNKIKWYACGPTVYDAAHLGHARTYVSFDIIRRILVNYFKYDVFMVINITDIDDKIIKRSVEEKIGFTELARKWEYEFWEDMKSLNVLLPTAITRVSEYVGDIVKYIEKIIENKYAYVSEEGSVYFDIDEFKKSEKHFYARMEPLSVKKKKNAYDFALWKSSKPNEPHWDSPWGKGRPGWWHIECSTMASNILGDVLDIHSGGIDLRFPHHDNELAQSEAFFDHSQWVNYFLHSGHLHIEGLKMSKSLKNFITIKNMLTKYTSNQIRILFLLNKWDNFMNYSPNGESMVQCIEIDKSFTNFFAIILMKIKNFDLNSCNLYWSDADNKLNLLFRQTKNKIHEHFLDNFNTPDALLAIQKLITEINIYMDKEKIQIGLLLEIKHYINFIFDTFGLIY

Nearest PDB structures (foldseek):
  6ujd-assembly1_A-2  TM=9.068E-01  e=4.010E-36  Elizabethkingia sp.
  3c8z-assembly1_A  TM=8.169E-01  e=7.065E-32  unclassified
  8hfo-assembly1_A  TM=8.050E-01  e=1.646E-30  Mycolicibacterium smegmatis MC2 155
  8hfm-assembly1_A  TM=8.083E-01  e=5.251E-30  Mycolicibacterium smegmatis
  1wkb-assembly1_A  TM=6.694E-01  e=7.147E-09  Pyrococcus horikoshii

Solvent-accessible surface area: 33874 Å² total

Organism: Plasmodium falciparum (isolate 3D7) (NCBI:txid36329)

GO terms:
  GO:0005829 cytosol (C, IDA)
  GO:0020011 apicoplast (C, IDA)

Radius of gyration: 32.17 Å; Cα contacts (8 Å, |Δi|>4): 1462; chains: 2; bounding box: 72×104×74 Å